Protein AF-0000000080777935 (afdb_homodimer)

Structure (mmCIF, N/CA/C/O backbone):
data_AF-0000000080777935-model_v1
#
loop_
_entity.id
_entity.type
_entity.pdbx_description
1 polymer 'DUF4153 domain-containing protein'
#
loop_
_atom_site.group_PDB
_atom_site.id
_atom_site.type_symbol
_atom_site.label_atom_id
_atom_site.label_alt_id
_atom_site.label_comp_id
_atom_site.label_asym_id
_atom_site.label_entity_id
_atom_site.label_seq_id
_atom_site.pdbx_PDB_ins_code
_atom_site.Cartn_x
_atom_site.Cartn_y
_atom_site.Cartn_z
_atom_site.occupancy
_atom_site.B_iso_or_equiv
_atom_site.auth_seq_id
_atom_site.auth_comp_id
_atom_site.auth_asym_id
_atom_site.auth_atom_id
_atom_site.pdbx_PDB_model_num
ATOM 1 N N . MET A 1 1 ? 13.477 -20.906 -40.406 1 38.69 1 MET A N 1
ATOM 2 C CA . MET A 1 1 ? 13.188 -21.531 -39.125 1 38.69 1 MET A CA 1
ATOM 3 C C . MET A 1 1 ? 12.562 -20.531 -38.156 1 38.69 1 MET A C 1
ATOM 5 O O . MET A 1 1 ? 11.602 -20.859 -37.469 1 38.69 1 MET A O 1
ATOM 9 N N . LYS A 1 2 ? 13.219 -19.344 -38.25 1 51.47 2 LYS A N 1
ATOM 10 C CA . LYS A 1 2 ? 12.672 -18.219 -37.5 1 51.47 2 LYS A CA 1
ATOM 11 C C . LYS A 1 2 ? 11.211 -17.969 -37.875 1 51.47 2 LYS A C 1
ATOM 13 O O . LYS A 1 2 ? 10.383 -17.703 -37 1 51.47 2 LYS A O 1
ATOM 18 N N . LEU A 1 3 ? 11.023 -18.078 -39 1 53.34 3 LEU A N 1
ATOM 19 C CA . LEU A 1 3 ? 9.742 -17.781 -39.625 1 53.34 3 LEU A CA 1
ATOM 20 C C . LEU A 1 3 ? 8.734 -18.891 -39.375 1 53.34 3 LEU A C 1
ATOM 22 O O . LEU A 1 3 ? 7.531 -18.641 -39.281 1 53.34 3 LEU A O 1
ATOM 26 N N . GLU A 1 4 ? 9.172 -19.969 -39.094 1 51.22 4 GLU A N 1
ATOM 27 C CA . GLU A 1 4 ? 8.258 -21.094 -38.938 1 51.22 4 GLU A CA 1
ATOM 28 C C . GLU A 1 4 ? 7.625 -21.078 -37.531 1 51.22 4 GLU A C 1
ATOM 30 O O . GLU A 1 4 ? 6.441 -21.391 -37.375 1 51.22 4 GLU A O 1
ATOM 35 N N . ILE A 1 5 ? 8.383 -20.734 -36.562 1 54.09 5 ILE A N 1
ATOM 36 C CA . ILE A 1 5 ? 7.883 -20.656 -35.188 1 54.09 5 ILE A CA 1
ATOM 37 C C . ILE A 1 5 ? 6.863 -19.531 -35.094 1 54.09 5 ILE A C 1
ATOM 39 O O . ILE A 1 5 ? 5.805 -19.703 -34.469 1 54.09 5 ILE A O 1
ATOM 43 N N . LEU A 1 6 ? 7.277 -18.375 -35.688 1 58.38 6 LEU A N 1
ATOM 44 C CA . LEU A 1 6 ? 6.297 -17.312 -35.75 1 58.38 6 LEU A CA 1
ATOM 45 C C . LEU A 1 6 ? 5.062 -17.75 -36.531 1 58.38 6 LEU A C 1
ATOM 47 O O . LEU A 1 6 ? 3.936 -17.391 -36.188 1 58.38 6 LEU A O 1
ATOM 51 N N . LYS A 1 7 ? 5.371 -18.656 -37.438 1 59.84 7 LYS A N 1
ATOM 52 C CA . LYS A 1 7 ? 4.289 -19.156 -38.281 1 59.84 7 LYS A CA 1
ATOM 53 C C . LYS A 1 7 ? 3.381 -20.094 -37.5 1 59.84 7 LYS A C 1
ATOM 55 O O . LYS A 1 7 ? 2.158 -20.062 -37.656 1 59.84 7 LYS A O 1
ATOM 60 N N . SER A 1 8 ? 4 -20.938 -36.625 1 63.31 8 SER A N 1
ATOM 61 C CA . SER A 1 8 ? 3.182 -21.875 -35.875 1 63.31 8 SER A CA 1
ATOM 62 C C . SER A 1 8 ? 2.301 -21.156 -34.844 1 63.31 8 SER A C 1
ATOM 64 O O . SER A 1 8 ? 1.132 -21.516 -34.688 1 63.31 8 SER A O 1
ATOM 66 N N . LYS A 1 9 ? 2.863 -20.156 -34.25 1 65.81 9 LYS A N 1
ATOM 67 C CA . LYS A 1 9 ? 2.088 -19.406 -33.281 1 65.81 9 LYS A CA 1
ATOM 68 C C . LYS A 1 9 ? 1.031 -18.547 -33.969 1 65.81 9 LYS A C 1
ATOM 70 O O . LYS A 1 9 ? -0.087 -18.406 -33.469 1 65.81 9 LYS A O 1
ATOM 75 N N . LEU A 1 10 ? 1.515 -17.969 -35.062 1 69.56 10 LEU A N 1
ATOM 76 C CA . LEU A 1 10 ? 0.546 -17.234 -35.875 1 69.56 10 LEU A CA 1
ATOM 77 C C . LEU A 1 10 ? -0.562 -18.172 -36.375 1 69.56 10 LEU A C 1
ATOM 79 O O . LEU A 1 10 ? -1.725 -17.766 -36.438 1 69.56 10 LEU A O 1
ATOM 83 N N . GLN A 1 11 ? -0.159 -19.438 -36.438 1 73.44 11 GLN A N 1
ATOM 84 C CA . GLN A 1 11 ? -1.154 -20.406 -36.875 1 73.44 11 GLN A CA 1
ATOM 85 C C . GLN A 1 11 ? -2.141 -20.719 -35.75 1 73.44 11 GLN A C 1
ATOM 87 O O . GLN A 1 11 ? -3.34 -20.875 -36 1 73.44 11 GLN A O 1
ATOM 92 N N . THR A 1 12 ? -1.579 -20.766 -34.531 1 76.31 12 THR A N 1
ATOM 93 C CA . THR A 1 12 ? -2.475 -21.016 -33.406 1 76.31 12 THR A CA 1
ATOM 94 C C . THR A 1 12 ? -3.41 -19.828 -33.188 1 76.31 12 THR A C 1
ATOM 96 O O . THR A 1 12 ? -4.59 -20 -32.875 1 76.31 12 THR A O 1
ATOM 99 N N . LEU A 1 13 ? -2.834 -18.703 -33.406 1 80.12 13 LEU A N 1
ATOM 100 C CA . LEU A 1 13 ? -3.654 -17.5 -33.281 1 80.12 13 LEU A CA 1
ATOM 101 C C . LEU A 1 13 ? -4.719 -17.469 -34.375 1 80.12 13 LEU A C 1
ATOM 103 O O . LEU A 1 13 ? -5.883 -17.156 -34.125 1 80.12 13 LEU A O 1
ATOM 107 N N . VAL A 1 14 ? -4.297 -17.797 -35.562 1 83.88 14 VAL A N 1
ATOM 108 C CA . VAL A 1 14 ? -5.223 -17.812 -36.688 1 83.88 14 VAL A CA 1
ATOM 109 C C . VAL A 1 14 ? -6.297 -18.859 -36.469 1 83.88 14 VAL A C 1
ATOM 111 O O . VAL A 1 14 ? -7.477 -18.641 -36.75 1 83.88 14 VAL A O 1
ATOM 114 N N . LYS A 1 15 ? -5.867 -19.938 -35.875 1 85.12 15 LYS A N 1
ATOM 115 C CA . LYS A 1 15 ? -6.824 -21 -35.562 1 85.12 15 LYS A CA 1
ATOM 116 C C . LYS A 1 15 ? -7.84 -20.547 -34.531 1 85.12 15 LYS A C 1
ATOM 118 O O . LYS A 1 15 ? -9.039 -20.812 -34.656 1 85.12 15 LYS A O 1
ATOM 123 N N . THR A 1 16 ? -7.367 -19.812 -33.562 1 87.56 16 THR A N 1
ATOM 124 C CA . THR A 1 16 ? -8.258 -19.328 -32.531 1 87.56 16 THR A CA 1
ATOM 125 C C . THR A 1 16 ? -9.234 -18.297 -33.094 1 87.56 16 THR A C 1
ATOM 127 O O . THR A 1 16 ? -10.422 -18.312 -32.75 1 87.56 16 THR A O 1
ATOM 130 N N . ILE A 1 17 ? -8.742 -17.484 -34 1 88.44 17 ILE A N 1
ATOM 131 C CA . ILE A 1 17 ? -9.586 -16.469 -34.625 1 88.44 17 ILE A CA 1
ATOM 132 C C . ILE A 1 17 ? -10.648 -17.125 -35.5 1 88.44 17 ILE A C 1
ATOM 134 O O . ILE A 1 17 ? -11.797 -16.688 -35.531 1 88.44 17 ILE A O 1
ATOM 138 N N . LYS A 1 18 ? -10.305 -18.219 -36.094 1 87.44 18 LYS A N 1
ATOM 139 C CA . LYS A 1 18 ? -11.242 -18.922 -36.969 1 87.44 18 LYS A CA 1
ATOM 140 C C . LYS A 1 18 ? -12.297 -19.672 -36.156 1 87.44 18 LYS A C 1
ATOM 142 O O . LYS A 1 18 ? -13.445 -19.781 -36.594 1 87.44 18 LYS A O 1
ATOM 147 N N . ILE A 1 19 ? -11.891 -20.031 -35.031 1 86.94 19 ILE A N 1
ATOM 148 C CA . ILE A 1 19 ? -12.805 -20.797 -34.188 1 86.94 19 ILE A CA 1
ATOM 149 C C . ILE A 1 19 ? -13.758 -19.859 -33.469 1 86.94 19 ILE A C 1
ATOM 151 O O . ILE A 1 19 ? -14.945 -20.141 -33.344 1 86.94 19 ILE A O 1
ATOM 155 N N . TYR A 1 20 ? -13.195 -18.734 -33.031 1 91.5 20 TYR A N 1
ATOM 156 C CA . TYR A 1 20 ? -13.992 -17.797 -32.219 1 91.5 20 TYR A CA 1
ATOM 157 C C . TYR A 1 20 ? -14.008 -16.422 -32.844 1 91.5 20 TYR A C 1
ATOM 159 O O . TYR A 1 20 ? -13.711 -15.422 -32.188 1 91.5 20 TYR A O 1
ATOM 167 N N . PRO A 1 21 ? -14.43 -16.234 -33.969 1 91.12 21 PRO A N 1
ATOM 168 C CA . PRO A 1 21 ? -14.344 -14.938 -34.625 1 91.12 21 PRO A CA 1
ATOM 169 C C . PRO A 1 21 ? -15.242 -13.883 -34 1 91.12 21 PRO A C 1
ATOM 171 O O . PRO A 1 21 ? -14.828 -12.742 -33.812 1 91.12 21 PRO A O 1
ATOM 174 N N . MET A 1 22 ? -16.469 -14.258 -33.656 1 92.88 22 MET A N 1
ATOM 175 C CA . MET A 1 22 ? -17.422 -13.281 -33.125 1 92.88 22 MET A CA 1
ATOM 176 C C . MET A 1 22 ? -17.016 -12.828 -31.719 1 92.88 22 MET A C 1
ATOM 178 O O . MET A 1 22 ? -17.156 -11.656 -31.375 1 92.88 22 MET A O 1
ATOM 182 N N . VAL A 1 23 ? -16.484 -13.773 -30.906 1 94.88 23 VAL A N 1
ATOM 183 C CA . VAL A 1 23 ? -16.062 -13.469 -29.547 1 94.88 23 VAL A CA 1
ATOM 184 C C . VAL A 1 23 ? -14.891 -12.492 -29.578 1 94.88 23 VAL A C 1
ATOM 186 O O . VAL A 1 23 ? -14.922 -11.453 -28.922 1 94.88 23 VAL A O 1
ATOM 189 N N . LEU A 1 24 ? -13.914 -12.758 -30.406 1 95.69 24 LEU A N 1
ATOM 190 C CA . LEU A 1 24 ? -12.711 -11.938 -30.484 1 95.69 24 LEU A CA 1
ATOM 191 C C . LEU A 1 24 ? -13.016 -10.578 -31.109 1 95.69 24 LEU A C 1
ATOM 193 O O . LEU A 1 24 ? -12.406 -9.57 -30.734 1 95.69 24 LEU A O 1
ATOM 197 N N . PHE A 1 25 ? -13.977 -10.602 -31.984 1 95.75 25 PHE A N 1
ATOM 198 C CA . PHE A 1 25 ? -14.391 -9.344 -32.594 1 95.75 25 PHE A CA 1
ATOM 199 C C . PHE A 1 25 ? -15.023 -8.43 -31.547 1 95.75 25 PHE A C 1
ATOM 201 O O . PHE A 1 25 ? -14.719 -7.234 -31.5 1 95.75 25 PHE A O 1
ATOM 208 N N . ALA A 1 26 ? -15.875 -8.953 -30.781 1 96.31 26 ALA A N 1
ATOM 209 C CA . ALA A 1 26 ? -16.516 -8.164 -29.734 1 96.31 26 ALA A CA 1
ATOM 210 C C . ALA A 1 26 ? -15.477 -7.645 -28.734 1 96.31 26 ALA A C 1
ATOM 212 O O . ALA A 1 26 ? -15.562 -6.5 -28.281 1 96.31 26 ALA A O 1
ATOM 213 N N . ILE A 1 27 ? -14.484 -8.438 -28.344 1 96.81 27 ILE A N 1
ATOM 214 C CA . ILE A 1 27 ? -13.438 -8.023 -27.422 1 96.81 27 ILE A CA 1
ATOM 215 C C . ILE A 1 27 ? -12.57 -6.945 -28.062 1 96.81 27 ILE A C 1
ATOM 217 O O . ILE A 1 27 ? -12.117 -6.02 -27.391 1 96.81 27 ILE A O 1
ATOM 221 N N . PHE A 1 28 ? -12.375 -7.105 -29.359 1 97.06 28 PHE A N 1
ATOM 222 C CA . PHE A 1 28 ? -11.617 -6.102 -30.094 1 97.06 28 PHE A CA 1
ATOM 223 C C . PHE A 1 28 ? -12.32 -4.75 -30.047 1 97.06 28 PHE A C 1
ATOM 225 O O . PHE A 1 28 ? -11.688 -3.721 -29.812 1 97.06 28 PHE A O 1
ATOM 232 N N . ILE A 1 29 ? -13.594 -4.781 -30.203 1 96.69 29 ILE A N 1
ATOM 233 C CA . ILE A 1 29 ? -14.383 -3.555 -30.141 1 96.69 29 ILE A CA 1
ATOM 234 C C . ILE A 1 29 ? -14.305 -2.961 -28.734 1 96.69 29 ILE A C 1
ATOM 236 O O . ILE A 1 29 ? -14.148 -1.747 -28.578 1 96.69 29 ILE A O 1
ATOM 240 N N . ALA A 1 30 ? -14.414 -3.838 -27.75 1 96.75 30 ALA A N 1
ATOM 241 C CA . ALA A 1 30 ? -14.289 -3.377 -26.359 1 96.75 30 ALA A CA 1
ATOM 242 C C . ALA A 1 30 ? -12.938 -2.717 -26.125 1 96.75 30 ALA A C 1
ATOM 244 O O . ALA A 1 30 ? -12.844 -1.715 -25.406 1 96.75 30 ALA A O 1
ATOM 245 N N . THR A 1 31 ? -11.906 -3.279 -26.688 1 97.25 31 THR A N 1
ATOM 246 C CA . THR A 1 31 ? -10.555 -2.74 -26.547 1 97.25 31 THR A CA 1
ATOM 247 C C . THR A 1 31 ? -10.453 -1.367 -27.203 1 97.25 31 THR A C 1
ATOM 249 O O . THR A 1 31 ? -9.867 -0.443 -26.641 1 97.25 31 THR A O 1
ATOM 252 N N . ILE A 1 32 ? -11.062 -1.206 -28.359 1 96.31 32 ILE A N 1
ATOM 253 C CA . ILE A 1 32 ? -11.031 0.064 -29.078 1 96.31 32 ILE A CA 1
ATOM 254 C C . ILE A 1 32 ? -11.75 1.137 -28.25 1 96.31 32 ILE A C 1
ATOM 256 O O . ILE A 1 32 ? -11.234 2.246 -28.094 1 96.31 32 ILE A O 1
ATOM 260 N N . PHE A 1 33 ? -12.875 0.819 -27.703 1 95.75 33 PHE A N 1
ATOM 261 C CA . PHE A 1 33 ? -13.609 1.783 -26.906 1 95.75 33 PHE A CA 1
ATOM 262 C C . PHE A 1 33 ? -12.844 2.127 -25.625 1 95.75 33 PHE A C 1
ATOM 264 O O . PHE A 1 33 ? -12.906 3.258 -25.156 1 95.75 33 PHE A O 1
ATOM 271 N N . SER A 1 34 ? -12.172 1.124 -25.078 1 95.94 34 SER A N 1
ATOM 272 C CA . SER A 1 34 ? -11.367 1.393 -23.891 1 95.94 34 SER A CA 1
ATOM 273 C C . SER A 1 34 ? -10.227 2.357 -24.188 1 95.94 34 SER A C 1
ATOM 275 O O . SER A 1 34 ? -9.93 3.246 -23.391 1 95.94 34 SER A O 1
ATOM 277 N N . ILE A 1 35 ? -9.68 2.164 -25.359 1 95.62 35 ILE A N 1
ATOM 278 C CA . ILE A 1 35 ? -8.594 3.053 -25.766 1 95.62 35 ILE A CA 1
ATOM 279 C C . ILE A 1 35 ? -9.141 4.465 -25.984 1 95.62 35 ILE A C 1
ATOM 281 O O . ILE A 1 35 ? -8.508 5.445 -25.594 1 95.62 35 ILE A O 1
ATOM 285 N N . MET A 1 36 ? -10.312 4.578 -26.516 1 94.38 36 MET A N 1
ATOM 286 C CA . MET A 1 36 ? -10.938 5.879 -26.75 1 94.38 36 MET A CA 1
ATOM 287 C C . MET A 1 36 ? -11.211 6.586 -25.422 1 94.38 36 MET A C 1
ATOM 289 O O . MET A 1 36 ? -11.039 7.801 -25.328 1 94.38 36 MET A O 1
ATOM 293 N N . GLU A 1 37 ? -11.617 5.797 -24.438 1 93.44 37 GLU A N 1
ATOM 294 C CA . GLU A 1 37 ? -11.898 6.367 -23.125 1 93.44 37 GLU A CA 1
ATOM 295 C C . GLU A 1 37 ? -10.625 6.852 -22.453 1 93.44 37 GLU A C 1
ATOM 297 O O . GLU A 1 37 ? -10.609 7.922 -21.844 1 93.44 37 GLU A O 1
ATOM 302 N N . ILE A 1 38 ? -9.562 6.102 -22.594 1 93.69 38 ILE A N 1
ATOM 303 C CA . ILE A 1 38 ? -8.289 6.43 -21.953 1 93.69 38 ILE A CA 1
ATOM 304 C C . ILE A 1 38 ? -7.727 7.715 -22.562 1 93.69 38 ILE A C 1
ATOM 306 O O . ILE A 1 38 ? -7.234 8.586 -21.844 1 93.69 38 ILE A O 1
ATOM 310 N N . TRP A 1 39 ? -7.887 7.887 -23.859 1 92.44 39 TRP A N 1
ATOM 311 C CA . TRP A 1 39 ? -7.32 9.047 -24.547 1 92.44 39 TRP A CA 1
ATOM 312 C C . TRP A 1 39 ? -8.359 10.148 -24.688 1 92.44 39 TRP A C 1
ATOM 314 O O . TRP A 1 39 ? -8.102 11.172 -25.328 1 92.44 39 TRP A O 1
ATOM 324 N N . LYS A 1 40 ? -9.594 9.961 -24.047 1 90.19 40 LYS A N 1
ATOM 325 C CA . LYS A 1 40 ? -10.672 10.953 -24.016 1 90.19 40 LYS A CA 1
ATOM 326 C C . LYS A 1 40 ? -11.008 11.438 -25.422 1 90.19 40 LYS A C 1
ATOM 328 O O . LYS A 1 40 ? -11.109 12.641 -25.672 1 90.19 40 LYS A O 1
ATOM 333 N N . ILE A 1 41 ? -11.023 10.492 -26.312 1 87.94 41 ILE A N 1
ATOM 334 C CA . ILE A 1 41 ? -11.445 10.805 -27.672 1 87.94 41 ILE A CA 1
ATOM 335 C C . ILE A 1 41 ? -12.969 10.82 -27.734 1 87.94 41 ILE A C 1
ATOM 337 O O . ILE A 1 41 ? -13.617 9.797 -27.531 1 87.94 41 ILE A O 1
ATOM 341 N N . GLU A 1 42 ? -13.633 11.977 -27.672 1 80.62 42 GLU A N 1
ATOM 342 C CA . GLU A 1 42 ? -15.086 12.125 -27.781 1 80.62 42 GLU A CA 1
ATOM 343 C C . GLU A 1 42 ? -15.5 12.523 -29.188 1 80.62 42 GLU A C 1
ATOM 345 O O . GLU A 1 42 ? -14.789 13.258 -29.859 1 80.62 42 GLU A O 1
ATOM 350 N N . PHE A 1 43 ? -16.312 11.672 -29.781 1 79.12 43 PHE A N 1
ATOM 351 C CA . PHE A 1 43 ? -16.875 12 -31.094 1 79.12 43 PHE A CA 1
ATOM 352 C C . PHE A 1 43 ? -18.328 12.453 -30.969 1 79.12 43 PHE A C 1
ATOM 354 O O . PHE A 1 43 ? -19.219 11.641 -30.703 1 79.12 43 PHE A O 1
ATOM 361 N N . ASN A 1 44 ? -18.609 13.562 -31.234 1 75.25 44 ASN A N 1
ATOM 362 C CA . ASN A 1 44 ? -19.922 14.188 -31.266 1 75.25 44 ASN A CA 1
ATOM 363 C C . ASN A 1 44 ? -20.891 13.508 -30.297 1 75.25 44 ASN A C 1
ATOM 365 O O . ASN A 1 44 ? -21.031 13.93 -29.156 1 75.25 44 ASN A O 1
ATOM 369 N N . VAL A 1 45 ? -21.438 12.312 -30.734 1 76.88 45 VAL A N 1
ATOM 370 C CA . VAL A 1 45 ? -22.484 11.609 -30.016 1 76.88 45 VAL A CA 1
ATOM 371 C C . VAL A 1 45 ? -21.875 10.68 -28.984 1 76.88 45 VAL A C 1
ATOM 373 O O . VAL A 1 45 ? -22.5 10.367 -27.969 1 76.88 45 VAL A O 1
ATOM 376 N N . LEU A 1 46 ? -20.609 10.352 -29.109 1 83.94 46 LEU A N 1
ATOM 377 C CA . LEU A 1 46 ? -19.953 9.391 -28.219 1 83.94 46 LEU A CA 1
ATOM 378 C C . LEU A 1 46 ? -19.266 10.102 -27.062 1 83.94 46 LEU A C 1
ATOM 380 O O . LEU A 1 46 ? -18.078 10.406 -27.125 1 83.94 46 LEU A O 1
ATOM 384 N N . ASN A 1 47 ? -20.125 10.391 -26.031 1 86.5 47 ASN A N 1
ATOM 385 C CA . ASN A 1 47 ? -19.578 10.984 -24.812 1 86.5 47 ASN A CA 1
ATOM 386 C C . ASN A 1 47 ? -18.922 9.938 -23.922 1 86.5 47 ASN A C 1
ATOM 388 O O . ASN A 1 47 ? -19 8.742 -24.203 1 86.5 47 ASN A O 1
ATOM 392 N N . SER A 1 48 ? -18.266 10.336 -22.938 1 87.44 48 SER A N 1
ATOM 393 C CA . SER A 1 48 ? -17.5 9.453 -22.062 1 87.44 48 SER A CA 1
ATOM 394 C C . SER A 1 48 ? -18.406 8.43 -21.391 1 87.44 48 SER A C 1
ATOM 396 O O . SER A 1 48 ? -18.047 7.258 -21.281 1 87.44 48 SER A O 1
ATOM 398 N N . THR A 1 49 ? -19.578 8.828 -21.062 1 88.69 49 THR A N 1
ATOM 399 C CA . THR A 1 49 ? -20.516 7.922 -20.391 1 88.69 49 THR A CA 1
ATOM 400 C C . THR A 1 49 ? -20.969 6.816 -21.344 1 88.69 49 THR A C 1
ATOM 402 O O . THR A 1 49 ? -21 5.645 -20.953 1 88.69 49 THR A O 1
ATOM 405 N N . LEU A 1 50 ? -21.25 7.211 -22.5 1 91.19 50 LEU A N 1
ATOM 406 C CA . LEU A 1 50 ? -21.688 6.23 -23.484 1 91.19 50 LEU A CA 1
ATOM 407 C C . LEU A 1 50 ? -20.562 5.277 -23.859 1 91.19 50 LEU A C 1
ATOM 409 O O . LEU A 1 50 ? -20.797 4.086 -24.078 1 91.19 50 LEU A O 1
ATOM 413 N N . ILE A 1 51 ? -19.406 5.773 -23.922 1 93.12 51 ILE A N 1
ATOM 414 C CA . ILE A 1 51 ? -18.25 4.945 -24.281 1 93.12 51 ILE A CA 1
ATOM 415 C C . ILE A 1 51 ? -18.062 3.859 -23.219 1 93.12 51 ILE A C 1
ATOM 417 O O . ILE A 1 51 ? -17.812 2.699 -23.547 1 93.12 51 ILE A O 1
ATOM 421 N N . VAL A 1 52 ? -18.203 4.199 -22.016 1 92.44 52 VAL A N 1
ATOM 422 C CA . VAL A 1 52 ? -18.062 3.232 -20.938 1 92.44 52 VAL A CA 1
ATOM 423 C C . VAL A 1 52 ? -19.172 2.184 -21.047 1 92.44 52 VAL A C 1
ATOM 425 O O . VAL A 1 52 ? -18.922 0.988 -20.859 1 92.44 52 VAL A O 1
ATOM 428 N N . ASP A 1 53 ? -20.359 2.656 -21.344 1 94.12 53 ASP A N 1
ATOM 429 C CA . ASP A 1 53 ? -21.484 1.731 -21.531 1 94.12 53 ASP A CA 1
ATOM 430 C C . ASP A 1 53 ? -21.219 0.767 -22.688 1 94.12 53 ASP A C 1
ATOM 432 O O . ASP A 1 53 ? -21.578 -0.41 -22.609 1 94.12 53 ASP A O 1
ATOM 436 N N . LEU A 1 54 ? -20.578 1.312 -23.625 1 94.31 54 LEU A N 1
ATOM 437 C CA . LEU A 1 54 ? -20.297 0.488 -24.797 1 94.31 54 LEU A CA 1
ATOM 438 C C . LEU A 1 54 ? -19.203 -0.523 -24.5 1 94.31 54 LEU A C 1
ATOM 440 O O . LEU A 1 54 ? -19.203 -1.631 -25.031 1 94.31 54 LEU A O 1
ATOM 444 N N . ILE A 1 55 ? -18.25 -0.199 -23.703 1 95.25 55 ILE A N 1
ATOM 445 C CA . ILE A 1 55 ? -17.234 -1.142 -23.266 1 95.25 55 ILE A CA 1
ATOM 446 C C . ILE A 1 55 ? -17.891 -2.316 -22.547 1 95.25 55 ILE A C 1
ATOM 448 O O . ILE A 1 55 ? -17.656 -3.477 -22.891 1 95.25 55 ILE A O 1
ATOM 452 N N . ILE A 1 56 ? -18.734 -2.016 -21.609 1 95.38 56 ILE A N 1
ATOM 453 C CA . ILE A 1 56 ? -19.422 -3.031 -20.812 1 95.38 56 ILE A CA 1
ATOM 454 C C . ILE A 1 56 ? -20.297 -3.885 -21.734 1 95.38 56 ILE A C 1
ATOM 456 O O . ILE A 1 56 ? -20.281 -5.113 -21.641 1 95.38 56 ILE A O 1
ATOM 460 N N . SER A 1 57 ? -21.016 -3.207 -22.609 1 95.75 57 SER A N 1
ATOM 461 C CA . SER A 1 57 ? -21.906 -3.914 -23.531 1 95.75 57 SER A CA 1
ATOM 462 C C . SER A 1 57 ? -21.109 -4.848 -24.438 1 95.75 57 SER A C 1
ATOM 464 O O . SER A 1 57 ? -21.531 -5.98 -24.688 1 95.75 57 SER A O 1
ATOM 466 N N . SER A 1 58 ? -20.016 -4.348 -24.922 1 96.19 58 SER A N 1
ATOM 467 C CA . SER A 1 58 ? -19.188 -5.172 -25.797 1 96.19 58 SER A CA 1
ATOM 468 C C . SER A 1 58 ? -18.672 -6.414 -25.078 1 96.19 58 SER A C 1
ATOM 470 O O . SER A 1 58 ? -18.578 -7.488 -25.672 1 96.19 58 SER A O 1
ATOM 472 N N . LEU A 1 59 ? -18.391 -6.332 -23.859 1 95.81 59 LEU A N 1
ATOM 473 C CA . LEU A 1 59 ? -17.953 -7.48 -23.062 1 95.81 59 LEU A CA 1
ATOM 474 C C . LEU A 1 59 ? -19.094 -8.477 -22.891 1 95.81 59 LEU A C 1
ATOM 476 O O . LEU A 1 59 ? -18.891 -9.688 -22.938 1 95.81 59 LEU A O 1
ATOM 480 N N . TYR A 1 60 ? -20.297 -7.953 -22.703 1 96.69 60 TYR A N 1
ATOM 481 C CA . TYR A 1 60 ? -21.469 -8.82 -22.578 1 96.69 60 TYR A CA 1
ATOM 482 C C . TYR A 1 60 ? -21.719 -9.562 -23.891 1 96.69 60 TYR A C 1
ATOM 484 O O . TYR A 1 60 ? -22.062 -10.742 -23.875 1 96.69 60 TYR A O 1
ATOM 492 N N . PHE A 1 61 ? -21.547 -8.852 -24.984 1 96.38 61 PHE A N 1
ATOM 493 C CA . PHE A 1 61 ? -21.672 -9.492 -26.281 1 96.38 61 PHE A CA 1
ATOM 494 C C . PHE A 1 61 ? -20.672 -10.625 -26.438 1 96.38 61 PHE A C 1
ATOM 496 O O . PHE A 1 61 ? -21.016 -11.727 -26.859 1 96.38 61 PHE A O 1
ATOM 503 N N . ALA A 1 62 ? -19.453 -10.336 -26.047 1 96.12 62 ALA A N 1
ATOM 504 C CA . ALA A 1 62 ? -18.391 -11.328 -26.156 1 96.12 62 ALA A CA 1
ATOM 505 C C . ALA A 1 62 ? -18.719 -12.586 -25.344 1 96.12 62 ALA A C 1
ATOM 507 O O . ALA A 1 62 ? -18.609 -13.703 -25.859 1 96.12 62 ALA A O 1
ATOM 508 N N . MET A 1 63 ? -19.109 -12.391 -24.125 1 95.88 63 MET A N 1
ATOM 509 C CA . MET A 1 63 ? -19.422 -13.531 -23.266 1 95.88 63 MET A CA 1
ATOM 510 C C . MET A 1 63 ? -20.641 -14.289 -23.766 1 95.88 63 MET A C 1
ATOM 512 O O . MET A 1 63 ? -20.688 -15.523 -23.703 1 95.88 63 MET A O 1
ATOM 516 N N . SER A 1 64 ? -21.656 -13.602 -24.312 1 95.69 64 SER A N 1
ATOM 517 C CA . SER A 1 64 ? -22.844 -14.258 -24.859 1 95.69 64 SER A CA 1
ATOM 518 C C . SER A 1 64 ? -22.5 -15.07 -26.094 1 95.69 64 SER A C 1
ATOM 520 O O . SER A 1 64 ? -23 -16.188 -26.266 1 95.69 64 SER A O 1
ATOM 522 N N . TYR A 1 65 ? -21.672 -14.5 -26.906 1 95.19 65 TYR A N 1
ATOM 523 C CA . TYR A 1 65 ? -21.234 -15.234 -28.094 1 95.19 65 TYR A CA 1
ATOM 524 C C . TYR A 1 65 ? -20.469 -16.5 -27.703 1 95.19 65 TYR A C 1
ATOM 526 O O . TYR A 1 65 ? -20.594 -17.531 -28.359 1 95.19 65 TYR A O 1
ATOM 534 N N . MET A 1 66 ? -19.672 -16.375 -26.656 1 93.62 66 MET A N 1
ATOM 535 C CA . MET A 1 66 ? -18.922 -17.531 -26.172 1 93.62 66 MET A CA 1
ATOM 536 C C . MET A 1 66 ? -19.875 -18.609 -25.672 1 93.62 66 MET A C 1
ATOM 538 O O . MET A 1 66 ? -19.688 -19.797 -25.953 1 93.62 66 MET A O 1
ATOM 542 N N . ILE A 1 67 ? -20.891 -18.234 -24.969 1 92.44 67 ILE A N 1
ATOM 543 C CA . ILE A 1 67 ? -21.891 -19.172 -24.453 1 92.44 67 ILE A CA 1
ATOM 544 C C . ILE A 1 67 ? -22.578 -19.891 -25.594 1 92.44 67 ILE A C 1
ATOM 546 O O . ILE A 1 67 ? -22.719 -21.125 -25.578 1 92.44 67 ILE A O 1
ATOM 550 N N . VAL A 1 68 ? -22.938 -19.172 -26.609 1 91.12 68 VAL A N 1
ATOM 551 C CA . VAL A 1 68 ? -23.609 -19.75 -27.766 1 91.12 68 VAL A CA 1
ATOM 552 C C . VAL A 1 68 ? -22.672 -20.719 -28.484 1 91.12 68 VAL A C 1
ATOM 554 O O . VAL A 1 68 ? -23.062 -21.828 -28.844 1 91.12 68 VAL A O 1
ATOM 557 N N . LYS A 1 69 ? -21.438 -20.297 -28.656 1 89.69 69 LYS A N 1
ATOM 558 C CA . LYS A 1 69 ? -20.453 -21.156 -29.297 1 89.69 69 LYS A CA 1
ATOM 559 C C . LYS A 1 69 ? -20.266 -22.453 -28.531 1 89.69 69 LYS A C 1
ATOM 561 O O . LYS A 1 69 ? -20.156 -23.531 -29.125 1 89.69 69 LYS A O 1
ATOM 566 N N . LEU A 1 70 ? -20.25 -22.406 -27.25 1 88.12 70 LEU A N 1
ATOM 567 C CA . LEU A 1 70 ? -20.062 -23.578 -26.422 1 88.12 70 LEU A CA 1
ATOM 568 C C . LEU A 1 70 ? -21.281 -24.5 -26.484 1 88.12 70 LEU A C 1
ATOM 570 O O . LEU A 1 70 ? -21.125 -25.719 -26.531 1 88.12 70 LEU A O 1
ATOM 574 N N . ILE A 1 71 ? -22.453 -23.938 -26.562 1 86.12 71 ILE A N 1
ATOM 575 C CA . ILE A 1 71 ? -23.688 -24.719 -26.641 1 86.12 71 ILE A CA 1
ATOM 576 C C . ILE A 1 71 ? -23.75 -25.438 -28 1 86.12 71 ILE A C 1
ATOM 578 O O . ILE A 1 71 ? -24.094 -26.609 -28.062 1 86.12 71 ILE A O 1
ATOM 582 N N . ILE A 1 72 ? -23.344 -24.719 -29.016 1 84.81 72 ILE A N 1
ATOM 583 C CA . ILE A 1 72 ? -23.406 -25.281 -30.359 1 84.81 72 ILE A CA 1
ATOM 584 C C . ILE A 1 72 ? -22.375 -26.406 -30.5 1 84.81 72 ILE A C 1
ATOM 586 O O . ILE A 1 72 ? -22.656 -27.438 -31.078 1 84.81 72 ILE A O 1
ATOM 590 N N . THR A 1 73 ? -21.219 -26.219 -29.984 1 81.06 73 THR A N 1
ATOM 591 C CA . THR A 1 73 ? -20.141 -27.203 -30.078 1 81.06 73 THR A CA 1
ATOM 592 C C . THR A 1 73 ? -20.438 -28.422 -29.219 1 81.06 73 THR A C 1
ATOM 594 O O . THR A 1 73 ? -20.125 -29.547 -29.594 1 81.06 73 THR A O 1
ATOM 597 N N . ASP A 1 74 ? -20.953 -28.219 -28.031 1 75.19 74 ASP A N 1
ATOM 598 C CA . ASP A 1 74 ? -21.25 -29.297 -27.094 1 75.19 74 ASP A CA 1
ATOM 599 C C . ASP A 1 74 ? -22.297 -30.25 -27.656 1 75.19 74 ASP A C 1
ATOM 601 O O . ASP A 1 74 ? -22.172 -31.469 -27.547 1 75.19 74 ASP A O 1
ATOM 605 N N . LYS A 1 75 ? -23.312 -29.719 -28.312 1 68.81 75 LYS A N 1
ATOM 606 C CA . LYS A 1 75 ? -24.406 -30.562 -28.812 1 68.81 75 LYS A CA 1
ATOM 607 C C . LYS A 1 75 ? -24.094 -31.094 -30.203 1 68.81 75 LYS A C 1
ATOM 609 O O . LYS A 1 75 ? -24.891 -31.844 -30.781 1 68.81 75 LYS A O 1
ATOM 614 N N . ASN A 1 76 ? -22.781 -30.922 -30.562 1 69.06 76 ASN A N 1
ATOM 615 C CA . ASN A 1 76 ? -22.422 -31.359 -31.906 1 69.06 76 ASN A CA 1
ATOM 616 C C . ASN A 1 76 ? -23.562 -31.125 -32.875 1 69.06 76 ASN A C 1
ATOM 618 O O . ASN A 1 76 ? -23.906 -32 -33.656 1 69.06 76 ASN A O 1
ATOM 622 N N . ILE A 1 77 ? -24.297 -30.031 -32.625 1 68.12 77 ILE A N 1
ATOM 623 C CA . ILE A 1 77 ? -25.438 -29.719 -33.5 1 68.12 77 ILE A CA 1
ATOM 624 C C . ILE A 1 77 ? -24.938 -29.422 -34.906 1 68.12 77 ILE A C 1
ATOM 626 O O . ILE A 1 77 ? -24.062 -28.562 -35.094 1 68.12 77 ILE A O 1
ATOM 630 N N . GLU A 1 78 ? -25.094 -30.281 -35.75 1 74.69 78 GLU A N 1
ATOM 631 C CA . GLU A 1 78 ? -24.766 -30.031 -37.156 1 74.69 78 GLU A CA 1
ATOM 632 C C . GLU A 1 78 ? -25.594 -28.891 -37.719 1 74.69 78 GLU A C 1
ATOM 634 O O . GLU A 1 78 ? -26.766 -29.062 -38.031 1 74.69 78 GLU A O 1
ATOM 639 N N . ILE A 1 79 ? -25.203 -27.719 -37.438 1 77.19 79 ILE A N 1
ATOM 640 C CA . ILE A 1 79 ? -25.922 -26.562 -37.938 1 77.19 79 ILE A CA 1
ATOM 641 C C . ILE A 1 79 ? -25.219 -26.016 -39.188 1 77.19 79 ILE A C 1
ATOM 643 O O . ILE A 1 79 ? -23.984 -26.047 -39.281 1 77.19 79 ILE A O 1
ATOM 647 N N . THR A 1 80 ? -26.047 -25.688 -40.25 1 82.62 80 THR A N 1
ATOM 648 C CA . THR A 1 80 ? -25.516 -25.062 -41.469 1 82.62 80 THR A CA 1
ATOM 649 C C . THR A 1 80 ? -24.969 -23.688 -41.156 1 82.62 80 THR A C 1
ATOM 651 O O . THR A 1 80 ? -25.219 -23.125 -40.094 1 82.62 80 THR A O 1
ATOM 654 N N . ASN A 1 81 ? -24.109 -23.203 -41.938 1 85.38 81 ASN A N 1
ATOM 655 C CA . ASN A 1 81 ? -23.5 -21.875 -41.781 1 85.38 81 ASN A CA 1
ATOM 656 C C . ASN A 1 81 ? -24.578 -20.781 -41.688 1 85.38 81 ASN A C 1
ATOM 658 O O . ASN A 1 81 ? -24.422 -19.828 -40.938 1 85.38 81 ASN A O 1
ATOM 662 N N . GLY A 1 82 ? -25.656 -21 -42.469 1 87.12 82 GLY A N 1
ATOM 663 C CA . GLY A 1 82 ? -26.734 -20.031 -42.438 1 87.12 82 GLY A CA 1
ATOM 664 C C . GLY A 1 82 ? -27.484 -20.031 -41.094 1 87.12 82 GLY A C 1
ATOM 665 O O . GLY A 1 82 ? -27.797 -18.969 -40.562 1 87.12 82 GLY A O 1
ATOM 666 N N . GLN A 1 83 ? -27.703 -21.203 -40.531 1 89.81 83 GLN A N 1
ATOM 667 C CA . GLN A 1 83 ? -28.375 -21.328 -39.25 1 89.81 83 GLN A CA 1
ATOM 668 C C . GLN A 1 83 ? -27.5 -20.766 -38.125 1 89.81 83 GLN A C 1
ATOM 670 O O . GLN A 1 83 ? -28.016 -20.141 -37.188 1 89.81 83 GLN A O 1
ATOM 675 N N . LYS A 1 84 ? -26.297 -21.078 -38.25 1 88.44 84 LYS A N 1
ATOM 676 C CA . LYS A 1 84 ? -25.359 -20.516 -37.281 1 88.44 84 LYS A CA 1
ATOM 677 C C . LYS A 1 84 ? -25.422 -18.984 -37.281 1 88.44 84 LYS A C 1
ATOM 679 O O . LYS A 1 84 ? -25.453 -18.375 -36.219 1 88.44 84 LYS A O 1
ATOM 684 N N . ALA A 1 85 ? -25.422 -18.406 -38.438 1 90.75 85 ALA A N 1
ATOM 685 C CA . ALA A 1 85 ? -25.484 -16.953 -38.562 1 90.75 85 ALA A CA 1
ATOM 686 C C . ALA A 1 85 ? -26.797 -16.422 -37.969 1 90.75 85 ALA A C 1
ATOM 688 O O . ALA A 1 85 ? -26.812 -15.344 -37.375 1 90.75 85 ALA A O 1
ATOM 689 N N . LEU A 1 86 ? -27.812 -17.188 -38.188 1 91.94 86 LEU A N 1
ATOM 690 C CA . LEU A 1 86 ? -29.109 -16.781 -37.656 1 91.94 86 LEU A CA 1
ATOM 691 C C . LEU A 1 86 ? -29.109 -16.797 -36.125 1 91.94 86 LEU A C 1
ATOM 693 O O . LEU A 1 86 ? -29.641 -15.891 -35.5 1 91.94 86 LEU A O 1
ATOM 697 N N . VAL A 1 87 ? -28.547 -17.781 -35.594 1 91.75 87 VAL A N 1
ATOM 698 C CA . VAL A 1 87 ? -28.484 -17.891 -34.125 1 91.75 87 VAL A CA 1
ATOM 699 C C . VAL A 1 87 ? -27.688 -16.719 -33.562 1 91.75 87 VAL A C 1
ATOM 701 O O . VAL A 1 87 ? -28.109 -16.078 -32.594 1 91.75 87 VAL A O 1
ATOM 704 N N . TYR A 1 88 ? -26.516 -16.438 -34.125 1 91.88 88 TYR A N 1
ATOM 705 C CA . TYR A 1 88 ? -25.703 -15.328 -33.656 1 91.88 88 TYR A CA 1
ATOM 706 C C . TYR A 1 88 ? -26.438 -14.008 -33.844 1 91.88 88 TYR A C 1
ATOM 708 O O . TYR A 1 88 ? -26.281 -13.094 -33 1 91.88 88 TYR A O 1
ATOM 716 N N . ALA A 1 89 ? -27.188 -13.867 -34.875 1 93.56 89 ALA A N 1
ATOM 717 C CA . ALA A 1 89 ? -27.969 -12.656 -35.125 1 93.56 89 ALA A CA 1
ATOM 718 C C . ALA A 1 89 ? -29.047 -12.492 -34.031 1 93.56 89 ALA A C 1
ATOM 720 O O . ALA A 1 89 ? -29.25 -11.398 -33.531 1 93.56 89 ALA A O 1
ATOM 721 N N . ILE A 1 90 ? -29.703 -13.562 -33.75 1 94.25 90 ILE A N 1
ATOM 722 C CA . ILE A 1 90 ? -30.75 -13.531 -32.719 1 94.25 90 ILE A CA 1
ATOM 723 C C . ILE A 1 90 ? -30.141 -13.172 -31.375 1 94.25 90 ILE A C 1
ATOM 725 O O . ILE A 1 90 ? -30.688 -12.336 -30.656 1 94.25 90 ILE A O 1
ATOM 729 N N . VAL A 1 91 ? -29.047 -13.797 -31.062 1 93.88 91 VAL A N 1
ATOM 730 C CA . VAL A 1 91 ? -28.375 -13.523 -29.797 1 93.88 91 VAL A CA 1
ATOM 731 C C . VAL A 1 91 ? -27.922 -12.062 -29.766 1 93.88 91 VAL A C 1
ATOM 733 O O . VAL A 1 91 ? -28 -11.414 -28.719 1 93.88 91 VAL A O 1
ATOM 736 N N . SER A 1 92 ? -27.453 -11.547 -30.875 1 95 92 SER A N 1
ATOM 737 C CA . SER A 1 92 ? -27.016 -10.156 -30.938 1 95 92 SER A CA 1
ATOM 738 C C . SER A 1 92 ? -28.188 -9.203 -30.703 1 95 92 SER A C 1
ATOM 740 O O . SER A 1 92 ? -28.031 -8.188 -30.031 1 95 92 SER A O 1
ATOM 742 N N . VAL A 1 93 ? -29.297 -9.523 -31.219 1 95.25 93 VAL A N 1
ATOM 743 C CA . VAL A 1 93 ? -30.484 -8.672 -31.047 1 95.25 93 VAL A CA 1
ATOM 744 C C . VAL A 1 93 ? -30.938 -8.711 -29.594 1 95.25 93 VAL A C 1
ATOM 746 O O . VAL A 1 93 ? -31.234 -7.672 -29 1 95.25 93 VAL A O 1
ATOM 749 N N . ILE A 1 94 ? -30.953 -9.836 -29.047 1 94.81 94 ILE A N 1
ATOM 750 C CA . ILE A 1 94 ? -31.391 -9.984 -27.672 1 94.81 94 ILE A CA 1
ATOM 751 C C . ILE A 1 94 ? -30.438 -9.242 -26.734 1 94.81 94 ILE A C 1
ATOM 753 O O . ILE A 1 94 ? -30.875 -8.484 -25.875 1 94.81 94 ILE A O 1
ATOM 757 N N . MET A 1 95 ? -29.156 -9.508 -26.953 1 95 95 MET A N 1
ATOM 758 C CA . MET A 1 95 ? -28.172 -8.852 -26.109 1 95 95 MET A CA 1
ATOM 759 C C . MET A 1 95 ? -28.172 -7.344 -26.359 1 95 95 MET A C 1
ATOM 761 O O . MET A 1 95 ? -27.969 -6.562 -25.422 1 95 95 MET A O 1
ATOM 765 N N . GLY A 1 96 ? -28.359 -6.957 -27.562 1 94.75 96 GLY A N 1
ATOM 766 C CA . GLY A 1 96 ? -28.453 -5.539 -27.859 1 94.75 96 GLY A CA 1
ATOM 767 C C . GLY A 1 96 ? -29.609 -4.859 -27.141 1 94.75 96 GLY A C 1
ATOM 768 O O . GLY A 1 96 ? -29.453 -3.764 -26.594 1 94.75 96 GLY A O 1
ATOM 769 N N . LEU A 1 97 ? -30.719 -5.504 -27.125 1 94.5 97 LEU A N 1
ATOM 770 C CA . LEU A 1 97 ? -31.875 -4.969 -26.422 1 94.5 97 LEU A CA 1
ATOM 771 C C . LEU A 1 97 ? -31.641 -4.934 -24.922 1 94.5 97 LEU A C 1
ATOM 773 O O . LEU A 1 97 ? -31.984 -3.955 -24.25 1 94.5 97 LEU A O 1
ATOM 777 N N . LEU A 1 98 ? -31.078 -5.965 -24.469 1 93.38 98 LEU A N 1
ATOM 778 C CA . LEU A 1 98 ? -30.781 -6.02 -23.031 1 93.38 98 LEU A CA 1
ATOM 779 C C . LEU A 1 98 ? -29.828 -4.906 -22.641 1 93.38 98 LEU A C 1
ATOM 781 O O . LEU A 1 98 ? -30.031 -4.23 -21.625 1 93.38 98 LEU A O 1
ATOM 785 N N . CYS A 1 99 ? -28.797 -4.738 -23.422 1 94.12 99 CYS A N 1
ATOM 786 C CA . CYS A 1 99 ? -27.812 -3.693 -23.141 1 94.12 99 CYS A CA 1
ATOM 787 C C . CYS A 1 99 ? -28.438 -2.311 -23.281 1 94.12 99 CYS A C 1
ATOM 789 O O . CYS A 1 99 ? -28.156 -1.411 -22.484 1 94.12 99 CYS A O 1
ATOM 791 N N . TYR A 1 100 ? -29.297 -2.16 -24.25 1 93.44 100 TYR A N 1
ATOM 792 C CA . TYR A 1 100 ? -29.938 -0.866 -24.469 1 93.44 100 TYR A CA 1
ATOM 793 C C . TYR A 1 100 ? -30.828 -0.501 -23.281 1 93.44 100 TYR A C 1
ATOM 795 O O . TYR A 1 100 ? -30.75 0.615 -22.766 1 93.44 100 TYR A O 1
ATOM 803 N N . PHE A 1 101 ? -31.578 -1.429 -22.703 1 92.12 101 PHE A N 1
ATOM 804 C CA . PHE A 1 101 ? -32.562 -1.136 -21.672 1 92.12 101 PHE A CA 1
ATOM 805 C C . PHE A 1 101 ? -31.922 -1.181 -20.281 1 92.12 101 PHE A C 1
ATOM 807 O O . PHE A 1 101 ? -32.344 -0.452 -19.375 1 92.12 101 PHE A O 1
ATOM 814 N N . LEU A 1 102 ? -30.875 -1.925 -20.156 1 92.56 102 LEU A N 1
ATOM 815 C CA . LEU A 1 102 ? -30.359 -2.145 -18.812 1 92.56 102 LEU A CA 1
ATOM 816 C C . LEU A 1 102 ? -29.062 -1.366 -18.594 1 92.56 102 LEU A C 1
ATOM 818 O O . LEU A 1 102 ? -28.641 -1.178 -17.453 1 92.56 102 LEU A O 1
ATOM 822 N N . ILE A 1 103 ? -28.453 -0.913 -19.656 1 92.12 103 ILE A N 1
ATOM 823 C CA . ILE A 1 103 ? -27.156 -0.269 -19.484 1 92.12 103 ILE A CA 1
ATOM 824 C C . ILE A 1 103 ? -27.203 1.151 -20.031 1 92.12 103 ILE A C 1
ATOM 826 O O . ILE A 1 103 ? -26.906 2.115 -19.328 1 92.12 103 ILE A O 1
ATOM 830 N N . ILE A 1 104 ? -27.766 1.295 -21.266 1 91.12 104 ILE A N 1
ATOM 831 C CA . ILE A 1 104 ? -27.625 2.559 -21.984 1 91.12 104 ILE A CA 1
ATOM 832 C C . ILE A 1 104 ? -28.766 3.498 -21.594 1 91.12 104 ILE A C 1
ATOM 834 O O . ILE A 1 104 ? -28.531 4.633 -21.172 1 91.12 104 ILE A O 1
ATOM 838 N N . LYS A 1 105 ? -30.016 3.023 -21.719 1 90.5 105 LYS A N 1
ATOM 839 C CA . LYS A 1 105 ? -31.172 3.896 -21.484 1 90.5 105 LYS A CA 1
ATOM 840 C C . LYS A 1 105 ? -31.578 3.889 -20.016 1 90.5 105 LYS A C 1
ATOM 842 O O . LYS A 1 105 ? -32.688 3.482 -19.672 1 90.5 105 LYS A O 1
ATOM 847 N N . VAL A 1 106 ? -30.688 3.986 -19.109 1 88.81 106 VAL A N 1
ATOM 848 C CA . VAL A 1 106 ? -31 3.953 -17.688 1 88.81 106 VAL A CA 1
ATOM 849 C C . VAL A 1 106 ? -30.672 5.301 -17.062 1 88.81 106 VAL A C 1
ATOM 851 O O . VAL A 1 106 ? -29.844 6.055 -17.578 1 88.81 106 VAL A O 1
ATOM 854 N N . ASP A 1 107 ? -31.391 5.59 -15.984 1 86.56 107 ASP A N 1
ATOM 855 C CA . ASP A 1 107 ? -31.109 6.801 -15.219 1 86.56 107 ASP A CA 1
ATOM 856 C C . ASP A 1 107 ? -29.734 6.723 -14.547 1 86.56 107 ASP A C 1
ATOM 858 O O . ASP A 1 107 ? -29.547 5.965 -13.594 1 86.56 107 ASP A O 1
ATOM 862 N N . LYS A 1 108 ? -28.828 7.473 -15 1 87.38 108 LYS A N 1
ATOM 863 C CA . LYS A 1 108 ? -27.438 7.422 -14.539 1 87.38 108 LYS A CA 1
ATOM 864 C C . LYS A 1 108 ? -27.312 7.988 -13.133 1 87.38 108 LYS A C 1
ATOM 866 O O . LYS A 1 108 ? -26.297 7.777 -12.461 1 87.38 108 LYS A O 1
ATOM 871 N N . SER A 1 109 ? -28.359 8.656 -12.617 1 84.31 109 SER A N 1
ATOM 872 C CA . SER A 1 109 ? -28.328 9.211 -11.266 1 84.31 109 SER A CA 1
ATOM 873 C C . SER A 1 109 ? -28.469 8.109 -10.219 1 84.31 109 SER A C 1
ATOM 875 O O . SER A 1 109 ? -28.078 8.297 -9.062 1 84.31 109 SER A O 1
ATOM 877 N N . LEU A 1 110 ? -29.031 6.938 -10.664 1 88.44 110 LEU A N 1
ATOM 878 C CA . LEU A 1 110 ? -29.188 5.785 -9.781 1 88.44 110 LEU A CA 1
ATOM 879 C C . LEU A 1 110 ? -27.953 4.891 -9.844 1 88.44 110 LEU A C 1
ATOM 881 O O . LEU A 1 110 ? -28.016 3.762 -10.336 1 88.44 110 LEU A O 1
ATOM 885 N N . TYR A 1 111 ? -26.922 5.312 -9.258 1 87.5 111 TYR A N 1
ATOM 886 C CA . TYR A 1 111 ? -25.594 4.703 -9.375 1 87.5 111 TYR A CA 1
ATOM 887 C C . TYR A 1 111 ? -25.594 3.293 -8.797 1 87.5 111 TYR A C 1
ATOM 889 O O . TYR A 1 111 ? -25.125 2.355 -9.445 1 87.5 111 TYR A O 1
ATOM 897 N N . LEU A 1 112 ? -26.188 3.111 -7.629 1 91.62 112 LEU A N 1
ATOM 898 C CA . LEU A 1 112 ? -26.156 1.815 -6.957 1 91.62 112 LEU A CA 1
ATOM 899 C C . LEU A 1 112 ? -26.953 0.78 -7.742 1 91.62 112 LEU A C 1
ATOM 901 O O . LEU A 1 112 ? -26.531 -0.364 -7.891 1 91.62 112 LEU A O 1
ATOM 905 N N . LYS A 1 113 ? -28.109 1.157 -8.195 1 91.81 113 LYS A N 1
ATOM 906 C CA . LYS A 1 113 ? -28.938 0.261 -9.008 1 91.81 113 LYS A CA 1
ATOM 907 C C . LYS A 1 113 ? -28.172 -0.22 -10.234 1 91.81 113 LYS A C 1
ATOM 909 O O . LYS A 1 113 ? -28.125 -1.42 -10.516 1 91.81 113 LYS A O 1
ATOM 914 N N . ASN A 1 114 ? -27.594 0.702 -10.914 1 92.06 114 ASN A N 1
ATOM 915 C CA . ASN A 1 114 ? -26.859 0.387 -12.133 1 92.06 114 ASN A CA 1
ATOM 916 C C . ASN A 1 114 ? -25.656 -0.495 -11.844 1 92.06 114 ASN A C 1
ATOM 918 O O . ASN A 1 114 ? -25.359 -1.427 -12.602 1 92.06 114 ASN A O 1
ATOM 922 N N . GLN A 1 115 ? -25.016 -0.231 -10.789 1 93.19 115 GLN A N 1
ATOM 923 C CA . GLN A 1 115 ? -23.828 -1.006 -10.43 1 93.19 115 GLN A CA 1
ATOM 924 C C . GLN A 1 115 ? -24.203 -2.451 -10.109 1 93.19 115 GLN A C 1
ATOM 926 O O . GLN A 1 115 ? -23.516 -3.383 -10.539 1 93.19 115 GLN A O 1
ATOM 931 N N . ILE A 1 116 ? -25.219 -2.688 -9.383 1 94.81 116 ILE A N 1
ATOM 932 C CA . ILE A 1 116 ? -25.656 -4.027 -9.008 1 94.81 116 ILE A CA 1
ATOM 933 C C . ILE A 1 116 ? -26.094 -4.797 -10.258 1 94.81 116 ILE A C 1
ATOM 935 O O . ILE A 1 116 ? -25.734 -5.965 -10.43 1 94.81 116 ILE A O 1
ATOM 939 N N . THR A 1 117 ? -26.766 -4.094 -11.086 1 94.44 117 THR A N 1
ATOM 940 C CA . THR A 1 117 ? -27.234 -4.73 -12.312 1 94.44 117 THR A CA 1
ATOM 941 C C . THR A 1 117 ? -26.062 -5.078 -13.227 1 94.44 117 THR A C 1
ATOM 943 O O . THR A 1 117 ? -25.984 -6.191 -13.742 1 94.44 117 THR A O 1
ATOM 946 N N . GLN A 1 118 ? -25.219 -4.184 -13.406 1 94.19 118 GLN A N 1
ATOM 947 C CA . GLN A 1 118 ? -24.078 -4.395 -14.289 1 94.19 118 GLN A CA 1
ATOM 948 C C . GLN A 1 118 ? -23.156 -5.484 -13.742 1 94.19 118 GLN A C 1
ATOM 950 O O . GLN A 1 118 ? -22.734 -6.379 -14.477 1 94.19 118 GLN A O 1
ATOM 955 N N . MET A 1 119 ? -22.812 -5.469 -12.508 1 95.44 119 MET A N 1
ATOM 956 C CA . MET A 1 119 ? -21.953 -6.48 -11.906 1 95.44 119 MET A CA 1
ATOM 957 C C . MET A 1 119 ? -22.641 -7.844 -11.906 1 95.44 119 MET A C 1
ATOM 959 O O . MET A 1 119 ? -22 -8.867 -12.156 1 95.44 119 MET A O 1
ATOM 963 N N . GLY A 1 120 ? -23.891 -7.793 -11.578 1 95.25 120 GLY A N 1
ATOM 964 C CA . GLY A 1 120 ? -24.641 -9.031 -11.578 1 95.25 120 GLY A CA 1
ATOM 965 C C . GLY A 1 120 ? -24.688 -9.703 -12.945 1 95.25 120 GLY A C 1
ATOM 966 O O . GLY A 1 120 ? -24.469 -10.914 -13.055 1 95.25 120 GLY A O 1
ATOM 967 N N . LEU A 1 121 ? -24.922 -8.891 -13.922 1 95.06 121 LEU A N 1
ATOM 968 C CA . LEU A 1 121 ? -24.969 -9.438 -15.273 1 95.06 121 LEU A CA 1
ATOM 969 C C . LEU A 1 121 ? -23.594 -9.938 -15.703 1 95.06 121 LEU A C 1
ATOM 971 O O . LEU A 1 121 ? -23.484 -10.977 -16.359 1 95.06 121 LEU A O 1
ATOM 975 N N . PHE A 1 122 ? -22.609 -9.258 -15.375 1 95.81 122 PHE A N 1
ATOM 976 C CA . PHE A 1 122 ? -21.25 -9.68 -15.68 1 95.81 122 PHE A CA 1
ATOM 977 C C . PHE A 1 122 ? -20.953 -11.039 -15.062 1 95.81 122 PHE A C 1
ATOM 979 O O . PHE A 1 122 ? -20.484 -11.945 -15.742 1 95.81 122 PHE A O 1
ATOM 986 N N . PHE A 1 123 ? -21.25 -11.18 -13.836 1 95.38 123 PHE A N 1
ATOM 987 C CA . PHE A 1 123 ? -20.969 -12.422 -13.133 1 95.38 123 PHE A CA 1
ATOM 988 C C . PHE A 1 123 ? -21.844 -13.555 -13.656 1 95.38 123 PHE A C 1
ATOM 990 O O . PHE A 1 123 ? -21.391 -14.695 -13.766 1 95.38 123 PHE A O 1
ATOM 997 N N . ALA A 1 124 ? -23.047 -13.242 -13.961 1 95.5 124 ALA A N 1
ATOM 998 C CA . ALA A 1 124 ? -23.953 -14.258 -14.5 1 95.5 124 ALA A CA 1
ATOM 999 C C . ALA A 1 124 ? -23.438 -14.797 -15.828 1 95.5 124 ALA A C 1
ATOM 1001 O O . ALA A 1 124 ? -23.391 -16.016 -16.047 1 95.5 124 ALA A O 1
ATOM 1002 N N . LEU A 1 125 ? -23.031 -13.867 -16.656 1 95.62 125 LEU A N 1
ATOM 1003 C CA . LEU A 1 125 ? -22.516 -14.281 -17.953 1 95.62 125 LEU A CA 1
ATOM 1004 C C . LEU A 1 125 ? -21.188 -15.016 -17.812 1 95.62 125 LEU A C 1
ATOM 1006 O O . LEU A 1 125 ? -20.938 -15.984 -18.531 1 95.62 125 LEU A O 1
ATOM 1010 N N . PHE A 1 126 ? -20.391 -14.555 -16.906 1 95 126 PHE A N 1
ATOM 1011 C CA . PHE A 1 126 ? -19.109 -15.211 -16.656 1 95 126 PHE A CA 1
ATOM 1012 C C . PHE A 1 126 ? -19.312 -16.641 -16.188 1 95 126 PHE A C 1
ATOM 1014 O O . PHE A 1 126 ? -18.688 -17.562 -16.719 1 95 126 PHE A O 1
ATOM 1021 N N . ILE A 1 127 ? -20.219 -16.891 -15.273 1 94.38 127 ILE A N 1
ATOM 1022 C CA . ILE A 1 127 ? -20.531 -18.234 -14.789 1 94.38 127 ILE A CA 1
ATOM 1023 C C . ILE A 1 127 ? -21.203 -19.031 -15.891 1 94.38 127 ILE A C 1
ATOM 1025 O O . ILE A 1 127 ? -20.984 -20.25 -16.016 1 94.38 127 ILE A O 1
ATOM 1029 N N . GLY A 1 128 ? -21.953 -18.312 -16.656 1 93.69 128 GLY A N 1
ATOM 1030 C CA . GLY A 1 128 ? -22.625 -18.984 -17.766 1 93.69 128 GLY A CA 1
ATOM 1031 C C . GLY A 1 128 ? -21.656 -19.641 -18.734 1 93.69 128 GLY A C 1
ATOM 1032 O O . GLY A 1 128 ? -21.953 -20.688 -19.297 1 93.69 128 GLY A O 1
ATOM 1033 N N . MET A 1 129 ? -20.484 -19.141 -18.812 1 92.06 129 MET A N 1
ATOM 1034 C CA . MET A 1 129 ? -19.484 -19.719 -19.703 1 92.06 129 MET A CA 1
ATOM 1035 C C . MET A 1 129 ? -18.984 -21.047 -19.156 1 92.06 129 MET A C 1
ATOM 1037 O O . MET A 1 129 ? -18.578 -21.938 -19.922 1 92.06 129 MET A O 1
ATOM 1041 N N . PHE A 1 130 ? -19.078 -21.219 -17.859 1 88.88 130 PHE A N 1
ATOM 1042 C CA . PHE A 1 130 ? -18.672 -22.469 -17.25 1 88.88 130 PHE A CA 1
ATOM 1043 C C . PHE A 1 130 ? -19.75 -23.547 -17.422 1 88.88 130 PHE A C 1
ATOM 1045 O O . PHE A 1 130 ? -19.453 -24.734 -17.5 1 88.88 130 PHE A O 1
ATOM 1052 N N . VAL A 1 131 ? -20.984 -23.141 -17.562 1 88.81 131 VAL A N 1
ATOM 1053 C CA . VAL A 1 131 ? -22.109 -24.078 -17.578 1 88.81 131 VAL A CA 1
ATOM 1054 C C . VAL A 1 131 ? -22.453 -24.453 -19.016 1 88.81 131 VAL A C 1
ATOM 1056 O O . VAL A 1 131 ? -22.891 -25.562 -19.281 1 88.81 131 VAL A O 1
ATOM 1059 N N . ALA A 1 132 ? -22.234 -23.594 -19.938 1 86.94 132 ALA A N 1
ATOM 1060 C CA . ALA A 1 132 ? -22.719 -23.719 -21.297 1 86.94 132 ALA A CA 1
ATOM 1061 C C . ALA A 1 132 ? -22.062 -24.891 -22.016 1 86.94 132 ALA A C 1
ATOM 1063 O O . ALA A 1 132 ? -22.719 -25.594 -22.797 1 86.94 132 ALA A O 1
ATOM 1064 N N . GLY A 1 133 ? -20.781 -25.188 -21.766 1 78.31 133 GLY A N 1
ATOM 1065 C CA . GLY A 1 133 ? -20.062 -26.203 -22.5 1 78.31 133 GLY A CA 1
ATOM 1066 C C . GLY A 1 133 ? -20.375 -27.625 -22.047 1 78.31 133 GLY A C 1
ATOM 1067 O O . GLY A 1 133 ? -19.984 -28.594 -22.688 1 78.31 133 GLY A O 1
ATOM 1068 N N . HIS A 1 134 ? -21.062 -27.766 -20.906 1 76.62 134 HIS A N 1
ATOM 1069 C CA . HIS A 1 134 ? -21.234 -29.125 -20.391 1 76.62 134 HIS A CA 1
ATOM 1070 C C . HIS A 1 134 ? -22.641 -29.312 -19.812 1 76.62 134 HIS A C 1
ATOM 1072 O O . HIS A 1 134 ? -22.812 -29.984 -18.797 1 76.62 134 HIS A O 1
ATOM 1078 N N . PHE A 1 135 ? -23.641 -28.734 -20.484 1 68.69 135 PHE A N 1
ATOM 1079 C CA . PHE A 1 135 ? -24.984 -28.75 -19.922 1 68.69 135 PHE A CA 1
ATOM 1080 C C . PHE A 1 135 ? -25.578 -30.156 -19.938 1 68.69 135 PHE A C 1
ATOM 1082 O O . PHE A 1 135 ? -26.359 -30.531 -19.062 1 68.69 135 PHE A O 1
ATOM 1089 N N . ASN A 1 136 ? -25.203 -31.062 -20.938 1 62.72 136 ASN A N 1
ATOM 1090 C CA . ASN A 1 136 ? -25.891 -32.344 -21.078 1 62.72 136 ASN A CA 1
ATOM 1091 C C . ASN A 1 136 ? -25.016 -33.5 -20.609 1 62.72 136 ASN A C 1
ATOM 1093 O O . ASN A 1 136 ? -25.469 -34.656 -20.578 1 62.72 136 ASN A O 1
ATOM 1097 N N . THR A 1 137 ? -23.719 -33.188 -20.406 1 61.16 137 THR A N 1
ATOM 1098 C CA . THR A 1 137 ? -22.922 -34.375 -20.125 1 61.16 137 THR A CA 1
ATOM 1099 C C . THR A 1 137 ? -22.672 -34.531 -18.625 1 61.16 137 THR A C 1
ATOM 1101 O O . THR A 1 137 ? -22.359 -33.531 -17.953 1 61.16 137 THR A O 1
ATOM 1104 N N . GLU A 1 138 ? -23.219 -35.562 -18.125 1 60.41 138 GLU A N 1
ATOM 1105 C CA . GLU A 1 138 ? -23.25 -35.906 -16.703 1 60.41 138 GLU A CA 1
ATOM 1106 C C . GLU A 1 138 ? -21.859 -36.188 -16.156 1 60.41 138 GLU A C 1
ATOM 1108 O O . GLU A 1 138 ? -21.594 -35.969 -14.969 1 60.41 138 GLU A O 1
ATOM 1113 N N . ILE A 1 139 ? -20.875 -36.531 -17.031 1 63.59 139 ILE A N 1
ATOM 1114 C CA . ILE A 1 139 ? -19.719 -37.125 -16.375 1 63.59 139 ILE A CA 1
ATOM 1115 C C . ILE A 1 139 ? -18.547 -36.156 -16.406 1 63.59 139 ILE A C 1
ATOM 1117 O O . ILE A 1 139 ? -18.344 -35.469 -17.422 1 63.59 139 ILE A O 1
ATOM 1121 N N . ASP A 1 140 ? -17.969 -35.625 -15.289 1 74.62 140 ASP A N 1
ATOM 1122 C CA . ASP A 1 140 ? -16.656 -35.062 -15.031 1 74.62 140 ASP A CA 1
ATOM 1123 C C . ASP A 1 140 ? -16.703 -33.531 -15.203 1 74.62 140 ASP A C 1
ATOM 1125 O O . ASP A 1 140 ? -15.773 -32.938 -15.758 1 74.62 140 ASP A O 1
ATOM 1129 N N . TYR A 1 141 ? -17.812 -32.875 -14.883 1 83.75 141 TYR A N 1
ATOM 1130 C CA . TYR A 1 141 ? -17.906 -31.438 -14.992 1 83.75 141 TYR A CA 1
ATOM 1131 C C . TYR A 1 141 ? -16.828 -30.75 -14.156 1 83.75 141 TYR A C 1
ATOM 1133 O O . TYR A 1 141 ? -16.312 -29.703 -14.539 1 83.75 141 TYR A O 1
ATOM 1141 N N . ALA A 1 142 ? -16.562 -31.344 -13.023 1 82.88 142 ALA A N 1
ATOM 1142 C CA . ALA A 1 142 ? -15.578 -30.719 -12.133 1 82.88 142 ALA A CA 1
ATOM 1143 C C . ALA A 1 142 ? -14.219 -30.609 -12.82 1 82.88 142 ALA A C 1
ATOM 1145 O O . ALA A 1 142 ? -13.547 -29.578 -12.711 1 82.88 142 ALA A O 1
ATOM 1146 N N . ASP A 1 143 ? -13.82 -31.562 -13.5 1 83.62 143 ASP A N 1
ATOM 1147 C CA . ASP A 1 143 ? -12.555 -31.531 -14.234 1 83.62 143 ASP A CA 1
ATOM 1148 C C . ASP A 1 143 ? -12.586 -30.484 -15.336 1 83.62 143 ASP A C 1
ATOM 1150 O O . ASP A 1 143 ? -11.594 -29.797 -15.57 1 83.62 143 ASP A O 1
ATOM 1154 N N . TYR A 1 144 ? -13.758 -30.391 -15.953 1 84.56 144 TYR A N 1
ATOM 1155 C CA . TYR A 1 144 ? -13.945 -29.406 -17.016 1 84.56 144 TYR A CA 1
ATOM 1156 C C . TYR A 1 144 ? -13.797 -28 -16.484 1 84.56 144 TYR A C 1
ATOM 1158 O O . TYR A 1 144 ? -13.055 -27.188 -17.047 1 84.56 144 TYR A O 1
ATOM 1166 N N . ALA A 1 145 ? -14.453 -27.734 -15.406 1 87.31 145 ALA A N 1
ATOM 1167 C CA . ALA A 1 145 ? -14.414 -26.406 -14.797 1 87.31 145 ALA A CA 1
ATOM 1168 C C . ALA A 1 145 ? -13 -26.062 -14.328 1 87.31 145 ALA A C 1
ATOM 1170 O O . ALA A 1 145 ? -12.555 -24.922 -14.477 1 87.31 145 ALA A O 1
ATOM 1171 N N . VAL A 1 146 ? -12.312 -27.031 -13.758 1 86.81 146 VAL A N 1
ATOM 1172 C CA . VAL A 1 146 ? -10.969 -26.812 -13.25 1 86.81 146 VAL A CA 1
ATOM 1173 C C . VAL A 1 146 ? -10.023 -26.531 -14.414 1 86.81 146 VAL A C 1
ATOM 1175 O O . VAL A 1 146 ? -9.109 -25.703 -14.297 1 86.81 146 VAL A O 1
ATOM 1178 N N . LYS A 1 147 ? -10.18 -27.156 -15.5 1 87.19 147 LYS A N 1
ATOM 1179 C CA . LYS A 1 147 ? -9.352 -26.906 -16.672 1 87.19 147 LYS A CA 1
ATOM 1180 C C . LYS A 1 147 ? -9.531 -25.469 -17.188 1 87.19 147 LYS A C 1
ATOM 1182 O O . LYS A 1 147 ? -8.57 -24.844 -17.625 1 87.19 147 LYS A O 1
ATOM 1187 N N . ILE A 1 148 ? -10.789 -24.984 -17.141 1 89.5 148 ILE A N 1
ATOM 1188 C CA . ILE A 1 148 ? -11.047 -23.609 -17.531 1 89.5 148 ILE A CA 1
ATOM 1189 C C . ILE A 1 148 ? -10.328 -22.656 -16.594 1 89.5 148 ILE A C 1
ATOM 1191 O O . ILE A 1 148 ? -9.688 -21.688 -17.047 1 89.5 148 ILE A O 1
ATOM 1195 N N . ILE A 1 149 ? -10.398 -22.953 -15.328 1 90.12 149 ILE A N 1
ATOM 1196 C CA . ILE A 1 149 ? -9.758 -22.094 -14.328 1 90.12 149 ILE A CA 1
ATOM 1197 C C . ILE A 1 149 ? -8.25 -22.094 -14.539 1 90.12 149 ILE A C 1
ATOM 1199 O O . ILE A 1 149 ? -7.602 -21.047 -14.445 1 90.12 149 ILE A O 1
ATOM 1203 N N . LEU A 1 150 ? -7.66 -23.25 -14.812 1 88.25 150 LEU A N 1
ATOM 1204 C CA . LEU A 1 150 ? -6.223 -23.344 -15.047 1 88.25 150 LEU A CA 1
ATOM 1205 C C . LEU A 1 150 ? -5.82 -22.562 -16.297 1 88.25 150 LEU A C 1
ATOM 1207 O O . LEU A 1 150 ? -4.742 -21.969 -16.328 1 88.25 150 LEU A O 1
ATOM 1211 N N . ALA A 1 151 ? -6.719 -22.547 -17.297 1 90.44 151 ALA A N 1
ATOM 1212 C CA . ALA A 1 151 ? -6.465 -21.781 -18.5 1 90.44 151 ALA A CA 1
ATOM 1213 C C . ALA A 1 151 ? -6.457 -20.281 -18.203 1 90.44 151 ALA A C 1
ATOM 1215 O O . ALA A 1 151 ? -5.617 -19.547 -18.734 1 90.44 151 ALA A O 1
ATOM 1216 N N . ILE A 1 152 ? -7.363 -19.906 -17.344 1 93.5 152 ILE A N 1
ATOM 1217 C CA . ILE A 1 152 ? -7.453 -18.5 -16.969 1 93.5 152 ILE A CA 1
ATOM 1218 C C . ILE A 1 152 ? -6.211 -18.094 -16.188 1 93.5 152 ILE A C 1
ATOM 1220 O O . ILE A 1 152 ? -5.609 -17.047 -16.438 1 93.5 152 ILE A O 1
ATOM 1224 N N . ILE A 1 153 ? -5.766 -18.906 -15.266 1 91.94 153 ILE A N 1
ATOM 1225 C CA . ILE A 1 153 ? -4.598 -18.625 -14.438 1 91.94 153 ILE A CA 1
ATOM 1226 C C . ILE A 1 153 ? -3.35 -18.562 -15.32 1 91.94 153 ILE A C 1
ATOM 1228 O O . ILE A 1 153 ? -2.525 -17.656 -15.172 1 91.94 153 ILE A O 1
ATOM 1232 N N . GLU A 1 154 ? -3.195 -19.516 -16.188 1 91.88 154 GLU A N 1
ATOM 1233 C CA . GLU A 1 154 ? -2.061 -19.531 -17.109 1 91.88 154 GLU A CA 1
ATOM 1234 C C . GLU A 1 154 ? -2.014 -18.266 -17.953 1 91.88 154 GLU A C 1
ATOM 1236 O O . GLU A 1 154 ? -0.954 -17.672 -18.125 1 91.88 154 GLU A O 1
ATOM 1241 N N . SER A 1 155 ? -3.188 -17.875 -18.469 1 94.62 155 SER A N 1
ATOM 1242 C CA . SER A 1 155 ? -3.256 -16.672 -19.297 1 94.62 155 SER A CA 1
ATOM 1243 C C . SER A 1 155 ? -2.879 -15.43 -18.484 1 94.62 155 SER A C 1
ATOM 1245 O O . SER A 1 155 ? -2.164 -14.555 -18.984 1 94.62 155 SER A O 1
ATOM 1247 N N . LEU A 1 156 ? -3.326 -15.398 -17.297 1 95.56 156 LEU A N 1
ATOM 1248 C CA . LEU A 1 156 ? -3.021 -14.25 -16.453 1 95.56 156 LEU A CA 1
ATOM 1249 C C . LEU A 1 156 ? -1.526 -14.164 -16.156 1 95.56 156 LEU A C 1
ATOM 1251 O O . LEU A 1 156 ? -0.956 -13.07 -16.141 1 95.56 156 LEU A O 1
ATOM 1255 N N . ILE A 1 157 ? -0.868 -15.234 -15.938 1 94.56 157 ILE A N 1
ATOM 1256 C CA . ILE A 1 157 ? 0.57 -15.258 -15.695 1 94.56 157 ILE A CA 1
ATOM 1257 C C . ILE A 1 157 ? 1.308 -14.727 -16.922 1 94.56 157 ILE A C 1
ATOM 1259 O O . ILE A 1 157 ? 2.221 -13.906 -16.797 1 94.56 157 ILE A O 1
ATOM 1263 N N . TYR A 1 158 ? 0.868 -15.211 -18.094 1 94.69 158 TYR A N 1
ATOM 1264 C CA . TYR A 1 158 ? 1.484 -14.742 -19.328 1 94.69 158 TYR A CA 1
ATOM 1265 C C . TYR A 1 158 ? 1.29 -13.242 -19.5 1 94.69 158 TYR A C 1
ATOM 1267 O O . TYR A 1 158 ? 2.238 -12.516 -19.812 1 94.69 158 TYR A O 1
ATOM 1275 N N . CYS A 1 159 ? 0.067 -12.781 -19.203 1 96.12 159 CYS A N 1
ATOM 1276 C CA . CYS A 1 159 ? -0.266 -11.375 -19.422 1 96.12 159 CYS A CA 1
ATOM 1277 C C . CYS A 1 159 ? 0.46 -10.477 -18.422 1 96.12 159 CYS A C 1
ATOM 1279 O O . CYS A 1 159 ? 0.927 -9.398 -18.781 1 96.12 159 CYS A O 1
ATOM 1281 N N . VAL A 1 160 ? 0.564 -10.945 -17.219 1 96.25 160 VAL A N 1
ATOM 1282 C CA . VAL A 1 160 ? 1.275 -10.156 -16.219 1 96.25 160 VAL A CA 1
ATOM 1283 C C . VAL A 1 160 ? 2.752 -10.055 -16.594 1 96.25 160 VAL A C 1
ATOM 1285 O O . VAL A 1 160 ? 3.355 -8.984 -16.484 1 96.25 160 VAL A O 1
ATOM 1288 N N . THR A 1 161 ? 3.332 -11.07 -17.016 1 94.88 161 THR A N 1
ATOM 1289 C CA . THR A 1 161 ? 4.734 -11.078 -17.422 1 94.88 161 THR A CA 1
ATOM 1290 C C . THR A 1 161 ? 4.965 -10.141 -18.594 1 94.88 161 THR A C 1
ATOM 1292 O O . THR A 1 161 ? 5.914 -9.352 -18.594 1 94.88 161 THR A O 1
ATOM 1295 N N . ILE A 1 162 ? 4.062 -10.242 -19.531 1 96.06 162 ILE A N 1
ATOM 1296 C CA . ILE A 1 162 ? 4.172 -9.383 -20.703 1 96.06 162 ILE A CA 1
ATOM 1297 C C . ILE A 1 162 ? 3.996 -7.922 -20.281 1 96.06 162 ILE A C 1
ATOM 1299 O O . ILE A 1 162 ? 4.73 -7.047 -20.75 1 96.06 162 ILE A O 1
ATOM 1303 N N . PHE A 1 163 ? 3.055 -7.719 -19.453 1 96.56 163 PHE A N 1
ATOM 1304 C CA . PHE A 1 163 ? 2.752 -6.363 -19.016 1 96.56 163 PHE A CA 1
ATOM 1305 C C . PHE A 1 163 ? 3.943 -5.754 -18.281 1 96.56 163 PHE A C 1
ATOM 1307 O O . PHE A 1 163 ? 4.328 -4.613 -18.562 1 96.56 163 PHE A O 1
ATOM 1314 N N . VAL A 1 164 ? 4.543 -6.488 -17.406 1 95.5 164 VAL A N 1
ATOM 1315 C CA . VAL A 1 164 ? 5.711 -6.012 -16.672 1 95.5 164 VAL A CA 1
ATOM 1316 C C . VAL A 1 164 ? 6.848 -5.703 -17.641 1 95.5 164 VAL A C 1
ATOM 1318 O O . VAL A 1 164 ? 7.531 -4.688 -17.5 1 95.5 164 VAL A O 1
ATOM 1321 N N . GLY A 1 165 ? 7.078 -6.516 -18.609 1 95.06 165 GLY A N 1
ATOM 1322 C CA . GLY A 1 165 ? 8.102 -6.289 -19.609 1 95.06 165 GLY A CA 1
ATOM 1323 C C . GLY A 1 165 ? 7.852 -5.039 -20.438 1 95.06 165 GLY A C 1
ATOM 1324 O O . GLY A 1 165 ? 8.766 -4.242 -20.656 1 95.06 165 GLY A O 1
ATOM 1325 N N . ILE A 1 166 ? 6.605 -4.848 -20.797 1 95.81 166 ILE A N 1
ATOM 1326 C CA . ILE A 1 166 ? 6.262 -3.709 -21.641 1 95.81 166 ILE A CA 1
ATOM 1327 C C . ILE A 1 166 ? 6.402 -2.412 -20.844 1 95.81 166 ILE A C 1
ATOM 1329 O O . ILE A 1 166 ? 6.883 -1.404 -21.375 1 95.81 166 ILE A O 1
ATOM 1333 N N . VAL A 1 167 ? 5.918 -2.475 -19.641 1 94.88 167 VAL A N 1
ATOM 1334 C CA . VAL A 1 167 ? 6.043 -1.295 -18.797 1 94.88 167 VAL A CA 1
ATOM 1335 C C . VAL A 1 167 ? 7.516 -0.932 -18.641 1 94.88 167 VAL A C 1
ATOM 1337 O O . VAL A 1 167 ? 7.883 0.242 -18.719 1 94.88 167 VAL A O 1
ATOM 1340 N N . ALA A 1 168 ? 8.367 -1.933 -18.422 1 93.94 168 ALA A N 1
ATOM 1341 C CA . ALA A 1 168 ? 9.797 -1.688 -18.297 1 93.94 168 ALA A CA 1
ATOM 1342 C C . ALA A 1 168 ? 10.367 -1.077 -19.562 1 93.94 168 ALA A C 1
ATOM 1344 O O . ALA A 1 168 ? 11.18 -0.149 -19.516 1 93.94 168 ALA A O 1
ATOM 1345 N N . ILE A 1 169 ? 9.914 -1.531 -20.703 1 94.94 169 ILE A N 1
ATOM 1346 C CA . ILE A 1 169 ? 10.391 -1.052 -22 1 94.94 169 ILE A CA 1
ATOM 1347 C C . ILE A 1 169 ? 9.953 0.396 -22.203 1 94.94 169 ILE A C 1
ATOM 1349 O O . ILE A 1 169 ? 10.75 1.244 -22.609 1 94.94 169 ILE A O 1
ATOM 1353 N N . LEU A 1 170 ? 8.734 0.693 -21.891 1 94.81 170 LEU A N 1
ATOM 1354 C CA . LEU A 1 170 ? 8.203 2.039 -22.078 1 94.81 170 LEU A CA 1
ATOM 1355 C C . LEU A 1 170 ? 8.875 3.029 -21.141 1 94.81 170 LEU A C 1
ATOM 1357 O O . LEU A 1 170 ? 9.234 4.137 -21.547 1 94.81 170 LEU A O 1
ATOM 1361 N N . TYR A 1 171 ? 9.055 2.625 -19.969 1 93.06 171 TYR A N 1
ATOM 1362 C CA . TYR A 1 171 ? 9.719 3.482 -18.984 1 93.06 171 TYR A CA 1
ATOM 1363 C C . TYR A 1 171 ? 11.148 3.787 -19.406 1 93.06 171 TYR A C 1
ATOM 1365 O O . TYR A 1 171 ? 11.578 4.941 -19.375 1 93.06 171 TYR A O 1
ATOM 1373 N N . THR A 1 172 ? 11.859 2.781 -19.781 1 92.5 172 THR A N 1
ATOM 1374 C CA . THR A 1 172 ? 13.242 2.938 -20.203 1 92.5 172 THR A CA 1
ATOM 1375 C C . THR A 1 172 ? 13.336 3.826 -21.438 1 92.5 172 THR A C 1
ATOM 1377 O O . THR A 1 172 ? 14.195 4.703 -21.516 1 92.5 172 THR A O 1
ATOM 1380 N N . THR A 1 173 ? 12.43 3.633 -22.359 1 93.56 173 THR A N 1
ATOM 1381 C CA . THR A 1 173 ? 12.438 4.418 -23.594 1 93.56 173 THR A CA 1
ATOM 1382 C C . THR A 1 173 ? 12.172 5.891 -23.297 1 93.56 173 THR A C 1
ATOM 1384 O O . THR A 1 173 ? 12.859 6.77 -23.812 1 93.56 173 THR A O 1
ATOM 1387 N N . LYS A 1 174 ? 11.227 6.145 -22.453 1 93 174 LYS A N 1
ATOM 1388 C CA . LYS A 1 174 ? 10.898 7.527 -22.125 1 93 174 LYS A CA 1
ATOM 1389 C C . LYS A 1 174 ? 12.047 8.195 -21.375 1 93 174 LYS A C 1
ATOM 1391 O O . LYS A 1 174 ? 12.43 9.328 -21.688 1 93 174 LYS A O 1
ATOM 1396 N N . GLU A 1 175 ? 12.609 7.488 -20.422 1 89.62 175 GLU A N 1
ATOM 1397 C CA . GLU A 1 175 ? 13.648 8.055 -19.562 1 89.62 175 GLU A CA 1
ATOM 1398 C C . GLU A 1 175 ? 14.945 8.273 -20.344 1 89.62 175 GLU A C 1
ATOM 1400 O O . GLU A 1 175 ? 15.602 9.305 -20.188 1 89.62 175 GLU A O 1
ATOM 1405 N N . LEU A 1 176 ? 15.328 7.398 -21.203 1 90.75 176 LEU A N 1
ATOM 1406 C CA . LEU A 1 176 ? 16.609 7.461 -21.891 1 90.75 176 LEU A CA 1
ATOM 1407 C C . LEU A 1 176 ? 16.531 8.406 -23.094 1 90.75 176 LEU A C 1
ATOM 1409 O O . LEU A 1 176 ? 17.484 9.133 -23.375 1 90.75 176 LEU A O 1
ATOM 1413 N N . PHE A 1 177 ? 15.398 8.453 -23.812 1 91.69 177 PHE A N 1
ATOM 1414 C CA . PHE A 1 177 ? 15.281 9.258 -25.016 1 91.69 177 PHE A CA 1
ATOM 1415 C C . PHE A 1 177 ? 14.562 10.57 -24.719 1 91.69 177 PHE A C 1
ATOM 1417 O O . PHE A 1 177 ? 14.422 11.414 -25.609 1 91.69 177 PHE A O 1
ATOM 1424 N N . LYS A 1 178 ? 14.117 10.742 -23.438 1 88.75 178 LYS A N 1
ATOM 1425 C CA . LYS A 1 178 ? 13.453 11.969 -23 1 88.75 178 LYS A CA 1
ATOM 1426 C C . LYS A 1 178 ? 12.312 12.336 -23.938 1 88.75 178 LYS A C 1
ATOM 1428 O O . LYS A 1 178 ? 12.211 13.484 -24.391 1 88.75 178 LYS A O 1
ATOM 1433 N N . LEU A 1 179 ? 11.57 11.312 -24.25 1 89.5 179 LEU A N 1
ATOM 1434 C CA . LEU A 1 179 ? 10.414 11.516 -25.109 1 89.5 179 LEU A CA 1
ATOM 1435 C C . LEU A 1 179 ? 9.25 12.109 -24.328 1 89.5 179 LEU A C 1
ATOM 1437 O O . LEU A 1 179 ? 9.078 11.805 -23.141 1 89.5 179 LEU A O 1
ATOM 1441 N N . ASN A 1 180 ? 8.523 13.039 -24.891 1 89.12 180 ASN A N 1
ATOM 1442 C CA . ASN A 1 180 ? 7.441 13.727 -24.188 1 89.12 180 ASN A CA 1
ATOM 1443 C C . ASN A 1 180 ? 6.082 13.117 -24.547 1 89.12 180 ASN A C 1
ATOM 1445 O O . ASN A 1 180 ? 5.316 13.711 -25.312 1 89.12 180 ASN A O 1
ATOM 1449 N N . PHE A 1 181 ? 5.871 11.922 -24.266 1 86.69 181 PHE A N 1
ATOM 1450 C CA . PHE A 1 181 ? 4.543 11.344 -24.438 1 86.69 181 PHE A CA 1
ATOM 1451 C C . PHE A 1 181 ? 3.926 11.008 -23.078 1 86.69 181 PHE A C 1
ATOM 1453 O O . PHE A 1 181 ? 4.629 10.93 -22.078 1 86.69 181 PHE A O 1
ATOM 1460 N N . ASN A 1 182 ? 2.637 10.953 -23.016 1 91.38 182 ASN A N 1
ATOM 1461 C CA . ASN A 1 182 ? 1.93 10.602 -21.797 1 91.38 182 ASN A CA 1
ATOM 1462 C C . ASN A 1 182 ? 2.129 9.133 -21.438 1 91.38 182 ASN A C 1
ATOM 1464 O O . ASN A 1 182 ? 1.394 8.266 -21.906 1 91.38 182 ASN A O 1
ATOM 1468 N N . LEU A 1 183 ? 3.068 8.852 -20.594 1 90.75 183 LEU A N 1
ATOM 1469 C CA . LEU A 1 183 ? 3.461 7.5 -20.219 1 90.75 183 LEU A CA 1
ATOM 1470 C C . LEU A 1 183 ? 2.316 6.777 -19.516 1 90.75 183 LEU A C 1
ATOM 1472 O O . LEU A 1 183 ? 2.08 5.594 -19.766 1 90.75 183 LEU A O 1
ATOM 1476 N N . SER A 1 184 ? 1.607 7.477 -18.703 1 91.31 184 SER A N 1
ATOM 1477 C CA . SER A 1 184 ? 0.527 6.859 -17.938 1 91.31 184 SER A CA 1
ATOM 1478 C C . SER A 1 184 ? -0.558 6.312 -18.859 1 91.31 184 SER A C 1
ATOM 1480 O O . SER A 1 184 ? -0.96 5.152 -18.734 1 91.31 184 SER A O 1
ATOM 1482 N N . ASN A 1 185 ? -0.976 7.078 -19.891 1 93.44 185 ASN A N 1
ATOM 1483 C CA . ASN A 1 185 ? -2.012 6.637 -20.828 1 93.44 185 ASN A CA 1
ATOM 1484 C C . ASN A 1 185 ? -1.531 5.477 -21.688 1 93.44 185 ASN A C 1
ATOM 1486 O O . ASN A 1 185 ? -2.303 4.57 -22.016 1 93.44 185 ASN A O 1
ATOM 1490 N N . LEU A 1 186 ? -0.301 5.508 -22.047 1 94.56 186 LEU A N 1
ATOM 1491 C CA . LEU A 1 186 ? 0.241 4.438 -22.875 1 94.56 186 LEU A CA 1
ATOM 1492 C C . LEU A 1 186 ? 0.314 3.129 -22.094 1 94.56 186 LEU A C 1
ATOM 1494 O O . LEU A 1 186 ? 0.033 2.059 -22.641 1 94.56 186 LEU A O 1
ATOM 1498 N N . ILE A 1 187 ? 0.718 3.252 -20.844 1 95.19 187 ILE A N 1
ATOM 1499 C CA . ILE A 1 187 ? 0.791 2.068 -19.984 1 95.19 187 ILE A CA 1
ATOM 1500 C C . ILE A 1 187 ? -0.603 1.463 -19.828 1 95.19 187 ILE A C 1
ATOM 1502 O O . ILE A 1 187 ? -0.78 0.251 -19.969 1 95.19 187 ILE A O 1
ATOM 1506 N N . VAL A 1 188 ? -1.621 2.277 -19.594 1 95 188 VAL A N 1
ATOM 1507 C CA . VAL A 1 188 ? -2.982 1.783 -19.406 1 95 188 VAL A CA 1
ATOM 1508 C C . VAL A 1 188 ? -3.506 1.229 -20.734 1 95 188 VAL A C 1
ATOM 1510 O O . VAL A 1 188 ? -4.23 0.231 -20.75 1 95 188 VAL A O 1
ATOM 1513 N N . THR A 1 189 ? -3.137 1.903 -21.812 1 95.75 189 THR A N 1
ATOM 1514 C CA . THR A 1 189 ? -3.518 1.396 -23.125 1 95.75 189 THR A CA 1
ATOM 1515 C C . THR A 1 189 ? -2.934 0.006 -23.359 1 95.75 189 THR A C 1
ATOM 1517 O O . THR A 1 189 ? -3.635 -0.9 -23.812 1 95.75 189 THR A O 1
ATOM 1520 N N . CYS A 1 190 ? -1.679 -0.216 -22.984 1 96 190 CYS A N 1
ATOM 1521 C CA . CYS A 1 190 ? -1.057 -1.528 -23.109 1 96 190 CYS A CA 1
ATOM 1522 C C . CYS A 1 190 ? -1.735 -2.549 -22.203 1 96 190 CYS A C 1
ATOM 1524 O O . CYS A 1 190 ? -1.921 -3.703 -22.594 1 96 190 CYS A O 1
ATOM 1526 N N . ALA A 1 191 ? -2.084 -2.064 -21.062 1 96.44 191 ALA A N 1
ATOM 1527 C CA . ALA A 1 191 ? -2.771 -2.953 -20.125 1 96.44 191 ALA A CA 1
ATOM 1528 C C . ALA A 1 191 ? -4.082 -3.467 -20.719 1 96.44 191 ALA A C 1
ATOM 1530 O O . ALA A 1 191 ? -4.367 -4.664 -20.672 1 96.44 191 ALA A O 1
ATOM 1531 N N . VAL A 1 192 ? -4.844 -2.588 -21.344 1 96.5 192 VAL A N 1
ATOM 1532 C CA . VAL A 1 192 ? -6.137 -2.961 -21.906 1 96.5 192 VAL A CA 1
ATOM 1533 C C . VAL A 1 192 ? -5.938 -3.938 -23.062 1 96.5 192 VAL A C 1
ATOM 1535 O O . VAL A 1 192 ? -6.645 -4.941 -23.172 1 96.5 192 VAL A O 1
ATOM 1538 N N . VAL A 1 193 ? -4.984 -3.703 -23.844 1 96.69 193 VAL A N 1
ATOM 1539 C CA . VAL A 1 193 ? -4.727 -4.57 -24.984 1 96.69 193 VAL A CA 1
ATOM 1540 C C . VAL A 1 193 ? -4.262 -5.941 -24.5 1 96.69 193 VAL A C 1
ATOM 1542 O O . VAL A 1 193 ? -4.703 -6.973 -25.016 1 96.69 193 VAL A O 1
ATOM 1545 N N . ILE A 1 194 ? -3.469 -5.949 -23.438 1 96.94 194 ILE A N 1
ATOM 1546 C CA . ILE A 1 194 ? -2.887 -7.195 -22.969 1 96.94 194 ILE A CA 1
ATOM 1547 C C . ILE A 1 194 ? -3.914 -7.953 -22.125 1 96.94 194 ILE A C 1
ATOM 1549 O O . ILE A 1 194 ? -4.172 -9.133 -22.359 1 96.94 194 ILE A O 1
ATOM 1553 N N . PHE A 1 195 ? -4.59 -7.297 -21.234 1 95.5 195 PHE A N 1
ATOM 1554 C CA . PHE A 1 195 ? -5.426 -7.996 -20.266 1 95.5 195 PHE A CA 1
ATOM 1555 C C . PHE A 1 195 ? -6.824 -8.227 -20.828 1 95.5 195 PHE A C 1
ATOM 1557 O O . PHE A 1 195 ? -7.578 -9.055 -20.297 1 95.5 195 PHE A O 1
ATOM 1564 N N . LEU A 1 196 ? -7.195 -7.512 -21.906 1 95.12 196 LEU A N 1
ATOM 1565 C CA . LEU A 1 196 ? -8.492 -7.77 -22.516 1 95.12 196 LEU A CA 1
ATOM 1566 C C . LEU A 1 196 ? -8.344 -8.609 -23.766 1 95.12 196 LEU A C 1
ATOM 1568 O O . LEU A 1 196 ? -8.742 -9.773 -23.797 1 95.12 196 LEU A O 1
ATOM 1572 N N . LEU A 1 197 ? -7.656 -8.078 -24.734 1 94.75 197 LEU A N 1
ATOM 1573 C CA . LEU A 1 197 ? -7.586 -8.719 -26.031 1 94.75 197 LEU A CA 1
ATOM 1574 C C . LEU A 1 197 ? -6.656 -9.93 -26 1 94.75 197 LEU A C 1
ATOM 1576 O O . LEU A 1 197 ? -7.07 -11.047 -26.328 1 94.75 197 LEU A O 1
ATOM 1580 N N . LEU A 1 198 ? -5.457 -9.766 -25.547 1 94.94 198 LEU A N 1
ATOM 1581 C CA . LEU A 1 198 ? -4.496 -10.859 -25.547 1 94.94 198 LEU A CA 1
ATOM 1582 C C . LEU A 1 198 ? -4.906 -11.938 -24.547 1 94.94 198 LEU A C 1
ATOM 1584 O O . LEU A 1 198 ? -4.816 -13.133 -24.844 1 94.94 198 LEU A O 1
ATOM 1588 N N . ASN A 1 199 ? -5.32 -11.5 -23.406 1 95.62 199 ASN A N 1
ATOM 1589 C CA . ASN A 1 199 ? -5.766 -12.438 -22.375 1 95.62 199 ASN A CA 1
ATOM 1590 C C . ASN A 1 199 ? -6.91 -13.312 -22.891 1 95.62 199 ASN A C 1
ATOM 1592 O O . ASN A 1 199 ? -6.871 -14.539 -22.734 1 95.62 199 ASN A O 1
ATOM 1596 N N . ALA A 1 200 ? -7.898 -12.719 -23.5 1 94.44 200 ALA A N 1
ATOM 1597 C CA . ALA A 1 200 ? -9.039 -13.461 -24.031 1 94.44 200 ALA A CA 1
ATOM 1598 C C . ALA A 1 200 ? -8.602 -14.438 -25.109 1 94.44 200 ALA A C 1
ATOM 1600 O O . ALA A 1 200 ? -9.07 -15.578 -25.156 1 94.44 200 ALA A O 1
ATOM 1601 N N . THR A 1 201 ? -7.719 -14.023 -25.938 1 93.56 201 THR A N 1
ATOM 1602 C CA . THR A 1 201 ? -7.25 -14.875 -27.016 1 93.56 201 THR A CA 1
ATOM 1603 C C . THR A 1 201 ? -6.523 -16.094 -26.484 1 93.56 201 THR A C 1
ATOM 1605 O O . THR A 1 201 ? -6.723 -17.219 -26.969 1 93.56 201 THR A O 1
ATOM 1608 N N . ILE A 1 202 ? -5.781 -15.891 -25.406 1 92.69 202 ILE A N 1
ATOM 1609 C CA . ILE A 1 202 ? -5.023 -17 -24.828 1 92.69 202 ILE A CA 1
ATOM 1610 C C . ILE A 1 202 ? -5.969 -17.953 -24.094 1 92.69 202 ILE A C 1
ATOM 1612 O O . ILE A 1 202 ? -5.863 -19.172 -24.234 1 92.69 202 ILE A O 1
ATOM 1616 N N . ILE A 1 203 ? -6.895 -17.422 -23.406 1 92.94 203 ILE A N 1
ATOM 1617 C CA . ILE A 1 203 ? -7.863 -18.25 -22.703 1 92.94 203 ILE A CA 1
ATOM 1618 C C . ILE A 1 203 ? -8.648 -19.094 -23.703 1 92.94 203 ILE A C 1
ATOM 1620 O O . ILE A 1 203 ? -8.82 -20.297 -23.516 1 92.94 203 ILE A O 1
ATOM 1624 N N . LEU A 1 204 ? -9.062 -18.453 -24.781 1 91.69 204 LEU A N 1
ATOM 1625 C CA . LEU A 1 204 ? -9.898 -19.125 -25.781 1 91.69 204 LEU A CA 1
ATOM 1626 C C . LEU A 1 204 ? -9.102 -20.203 -26.516 1 91.69 204 LEU A C 1
ATOM 1628 O O . LEU A 1 204 ? -9.656 -21.234 -26.906 1 91.69 204 LEU A O 1
ATOM 1632 N N . SER A 1 205 ? -7.852 -20 -26.688 1 89.25 205 SER A N 1
ATOM 1633 C CA . SER A 1 205 ? -7.008 -20.969 -27.375 1 89.25 205 SER A CA 1
ATOM 1634 C C . SER A 1 205 ? -6.855 -22.25 -26.547 1 89.25 205 SER A C 1
ATOM 1636 O O . SER A 1 205 ? -6.633 -23.328 -27.109 1 89.25 205 SER A O 1
ATOM 1638 N N . LYS A 1 206 ? -7.016 -22.078 -25.234 1 87.62 206 LYS A N 1
ATOM 1639 C CA . LYS A 1 206 ? -6.82 -23.234 -24.359 1 87.62 206 LYS A CA 1
ATOM 1640 C C . LYS A 1 206 ? -8.141 -23.719 -23.781 1 87.62 206 LYS A C 1
ATOM 1642 O O . LYS A 1 206 ? -8.164 -24.609 -22.922 1 87.62 206 LYS A O 1
ATOM 1647 N N . PHE A 1 207 ? -9.164 -23.078 -24.25 1 85.5 207 PHE A N 1
ATOM 1648 C CA . PHE A 1 207 ? -10.492 -23.422 -23.75 1 85.5 207 PHE A CA 1
ATOM 1649 C C . PHE A 1 207 ? -10.906 -24.812 -24.219 1 85.5 207 PHE A C 1
ATOM 1651 O O . PHE A 1 207 ? -10.773 -25.141 -25.406 1 85.5 207 PHE A O 1
ATOM 1658 N N . PRO A 1 208 ? -11.25 -25.656 -23.266 1 81 208 PRO A N 1
ATOM 1659 C CA . PRO A 1 208 ? -11.633 -27.016 -23.688 1 81 208 PRO A CA 1
ATOM 1660 C C . PRO A 1 208 ? -12.953 -27.047 -24.453 1 81 208 PRO A C 1
ATOM 1662 O O . PRO A 1 208 ? -14 -26.719 -23.906 1 81 208 PRO A O 1
ATOM 1665 N N . LEU A 1 209 ? -13.008 -27.094 -25.812 1 73.81 209 LEU A N 1
ATOM 1666 C CA . LEU A 1 209 ? -14.219 -27.094 -26.625 1 73.81 209 LEU A CA 1
ATOM 1667 C C . LEU A 1 209 ? -14.922 -28.453 -26.562 1 73.81 209 LEU A C 1
ATOM 1669 O O . LEU A 1 209 ? -16.141 -28.516 -26.375 1 73.81 209 LEU A O 1
ATOM 1673 N N . LYS A 1 210 ? -14.172 -29.562 -27.109 1 62.12 210 LYS A N 1
ATOM 1674 C CA . LYS A 1 210 ? -14.852 -30.859 -27.188 1 62.12 210 LYS A CA 1
ATOM 1675 C C . LYS A 1 210 ? -14.461 -31.75 -26.016 1 62.12 210 LYS A C 1
ATOM 1677 O O . LYS A 1 210 ? -13.281 -31.844 -25.656 1 62.12 210 LYS A O 1
ATOM 1682 N N . TYR A 1 211 ? -15.57 -32.125 -25.203 1 53.81 211 TYR A N 1
ATOM 1683 C CA . TYR A 1 211 ? -15.391 -33.156 -24.172 1 53.81 211 TYR A CA 1
ATOM 1684 C C . TYR A 1 211 ? -14.797 -34.406 -24.766 1 53.81 211 TYR A C 1
ATOM 1686 O O . TYR A 1 211 ? -15.43 -35.094 -25.578 1 53.81 211 TYR A O 1
ATOM 1694 N N . CYS A 1 212 ? -13.68 -34.406 -25.188 1 52.88 212 CYS A N 1
ATOM 1695 C CA . CYS A 1 212 ? -13.305 -35.781 -25.5 1 52.88 212 CYS A CA 1
ATOM 1696 C C . CYS A 1 212 ? -12.891 -36.562 -24.234 1 52.88 212 CYS A C 1
ATOM 1698 O O . CYS A 1 212 ? -12.18 -36 -23.391 1 52.88 212 CYS A O 1
ATOM 1700 N N . GLU A 1 213 ? -13.68 -37.531 -23.812 1 54.16 213 GLU A N 1
ATOM 1701 C CA . GLU A 1 213 ? -13.57 -38.406 -22.656 1 54.16 213 GLU A CA 1
ATOM 1702 C C . GLU A 1 213 ? -12.117 -38.562 -22.219 1 54.16 213 GLU A C 1
ATOM 1704 O O . GLU A 1 213 ? -11.805 -38.5 -21.031 1 54.16 213 GLU A O 1
ATOM 1709 N N . GLU A 1 214 ? -11.305 -39.062 -23.062 1 53.41 214 GLU A N 1
ATOM 1710 C CA . GLU A 1 214 ? -9.961 -39.531 -22.688 1 53.41 214 GLU A CA 1
ATOM 1711 C C . GLU A 1 214 ? -9.117 -38.375 -22.156 1 53.41 214 GLU A C 1
ATOM 1713 O O . GLU A 1 214 ? -8.25 -38.562 -21.312 1 53.41 214 GLU A O 1
ATOM 1718 N N . ASN A 1 215 ? -9.516 -37.188 -22.5 1 55.22 215 ASN A N 1
ATOM 1719 C CA . ASN A 1 215 ? -8.562 -36.094 -22.328 1 55.22 215 ASN A CA 1
ATOM 1720 C C . ASN A 1 215 ? -8.953 -35.188 -21.172 1 55.22 215 ASN A C 1
ATOM 1722 O O . ASN A 1 215 ? -8.266 -34.219 -20.875 1 55.22 215 ASN A O 1
ATOM 1726 N N . LEU A 1 216 ? -10.016 -35.688 -20.406 1 61.5 216 LEU A N 1
ATOM 1727 C CA . LEU A 1 216 ? -10.477 -34.625 -19.516 1 61.5 216 LEU A CA 1
ATOM 1728 C C . LEU A 1 216 ? -10.008 -34.844 -18.094 1 61.5 216 LEU A C 1
ATOM 1730 O O . LEU A 1 216 ? -10.078 -33.969 -17.25 1 61.5 216 LEU A O 1
ATOM 1734 N N . LYS A 1 217 ? -9.539 -36 -17.781 1 72.88 217 LYS A N 1
ATOM 1735 C CA . LYS A 1 217 ? -9.125 -36.156 -16.375 1 72.88 217 LYS A CA 1
ATOM 1736 C C . LYS A 1 217 ? -7.844 -35.375 -16.109 1 72.88 217 LYS A C 1
ATOM 1738 O O . LYS A 1 217 ? -6.848 -35.531 -16.812 1 72.88 217 LYS A O 1
ATOM 1743 N N . ILE A 1 218 ? -8.039 -34.438 -15.195 1 76.69 218 ILE A N 1
ATOM 1744 C CA . ILE A 1 218 ? -6.898 -33.594 -14.836 1 76.69 218 ILE A CA 1
ATOM 1745 C C . ILE A 1 218 ? -5.891 -34.406 -14.023 1 76.69 218 ILE A C 1
ATOM 1747 O O . ILE A 1 218 ? -6.27 -35.188 -13.141 1 76.69 218 ILE A O 1
ATOM 1751 N N . LYS A 1 219 ? -4.691 -34.438 -14.461 1 78.06 219 LYS A N 1
ATOM 1752 C CA . LYS A 1 219 ? -3.605 -35 -13.664 1 78.06 219 LYS A CA 1
ATOM 1753 C C . LYS A 1 219 ? -2.934 -33.906 -12.82 1 78.06 219 LYS A C 1
ATOM 1755 O O . LYS A 1 219 ? -2.129 -33.125 -13.328 1 78.06 219 LYS A O 1
ATOM 1760 N N . TRP A 1 220 ? -3.375 -33.906 -11.523 1 79.69 220 TRP A N 1
ATOM 1761 C CA . TRP A 1 220 ? -2.859 -32.875 -10.625 1 79.69 220 TRP A CA 1
ATOM 1762 C C . TRP A 1 220 ? -1.375 -33.062 -10.352 1 79.69 220 TRP A C 1
ATOM 1764 O O . TRP A 1 220 ? -0.922 -34.219 -10.203 1 79.69 220 TRP A O 1
ATOM 1774 N N . LEU A 1 221 ? -0.723 -31.953 -10.281 1 79.62 221 LEU A N 1
ATOM 1775 C CA . LEU A 1 221 ? 0.654 -32 -9.805 1 79.62 221 LEU A CA 1
ATOM 1776 C C . LEU A 1 221 ? 0.703 -32.344 -8.32 1 79.62 221 LEU A C 1
ATOM 1778 O O . LEU A 1 221 ? -0.161 -31.891 -7.551 1 79.62 221 LEU A O 1
ATOM 1782 N N . THR A 1 222 ? 1.63 -33.031 -7.973 1 82.38 222 THR A N 1
ATOM 1783 C CA . THR A 1 222 ? 1.753 -33.531 -6.613 1 82.38 222 THR A CA 1
ATOM 1784 C C . THR A 1 222 ? 1.755 -32.406 -5.602 1 82.38 222 THR A C 1
ATOM 1786 O O . THR A 1 222 ? 1.064 -32.469 -4.582 1 82.38 222 THR A O 1
ATOM 1789 N N . PRO A 1 223 ? 2.432 -31.297 -5.902 1 83.38 223 PRO A N 1
ATOM 1790 C CA . PRO A 1 223 ? 2.426 -30.203 -4.922 1 83.38 223 PRO A CA 1
ATOM 1791 C C . PRO A 1 223 ? 1.039 -29.609 -4.719 1 83.38 223 PRO A C 1
ATOM 1793 O O . PRO A 1 223 ? 0.682 -29.234 -3.598 1 83.38 223 PRO A O 1
ATOM 1796 N N . PHE A 1 224 ? 0.251 -29.594 -5.707 1 84.5 224 PHE A N 1
ATOM 1797 C CA . PHE A 1 224 ? -1.079 -29.016 -5.602 1 84.5 224 PHE A CA 1
ATOM 1798 C C . PHE A 1 224 ? -2.035 -29.969 -4.891 1 84.5 224 PHE A C 1
ATOM 1800 O O . PHE A 1 224 ? -2.9 -29.531 -4.129 1 84.5 224 PHE A O 1
ATOM 1807 N N . LYS A 1 225 ? -1.831 -31.156 -5.23 1 86.44 225 LYS A N 1
ATOM 1808 C CA . LYS A 1 225 ? -2.635 -32.156 -4.527 1 86.44 225 LYS A CA 1
ATOM 1809 C C . LYS A 1 225 ? -2.375 -32.094 -3.023 1 86.44 225 LYS A C 1
ATOM 1811 O O . LYS A 1 225 ? -3.312 -32.125 -2.225 1 86.44 225 LYS A O 1
ATOM 1816 N N . PHE A 1 226 ? -1.136 -31.922 -2.674 1 86.5 226 PHE A N 1
ATOM 1817 C CA . PHE A 1 226 ? -0.742 -31.844 -1.272 1 86.5 226 PHE A CA 1
ATOM 1818 C C . PHE A 1 226 ? -1.301 -30.578 -0.63 1 86.5 226 PHE A C 1
ATOM 1820 O O . PHE A 1 226 ? -1.758 -30.609 0.515 1 86.5 226 PHE A O 1
ATOM 1827 N N . LEU A 1 227 ? -1.278 -29.562 -1.303 1 88.12 227 LEU A N 1
ATOM 1828 C CA . LEU A 1 227 ? -1.768 -28.266 -0.818 1 88.12 227 LEU A CA 1
ATOM 1829 C C . LEU A 1 227 ? -3.24 -28.359 -0.434 1 88.12 227 LEU A C 1
ATOM 1831 O O . LEU A 1 227 ? -3.631 -27.922 0.652 1 88.12 227 LEU A O 1
ATOM 1835 N N . PHE A 1 228 ? -4.023 -29.031 -1.252 1 86.31 228 PHE A N 1
ATOM 1836 C CA . PHE A 1 228 ? -5.465 -29.078 -1.033 1 86.31 228 PHE A CA 1
ATOM 1837 C C . PHE A 1 228 ? -5.812 -30.109 0.039 1 86.31 228 PHE A C 1
ATOM 1839 O O . PHE A 1 228 ? -6.602 -29.828 0.942 1 86.31 228 PHE A O 1
ATOM 1846 N N . THR A 1 229 ? -5.102 -31.219 -0.033 1 87.12 229 THR A N 1
ATOM 1847 C CA . THR A 1 229 ? -5.52 -32.344 0.795 1 87.12 229 THR A CA 1
ATOM 1848 C C . THR A 1 229 ? -4.914 -32.25 2.191 1 87.12 229 THR A C 1
ATOM 1850 O O . THR A 1 229 ? -5.547 -32.625 3.18 1 87.12 229 THR A O 1
ATOM 1853 N N . ARG A 1 230 ? -3.762 -31.547 2.23 1 87.56 230 ARG A N 1
ATOM 1854 C CA . ARG A 1 230 ? -3.055 -31.641 3.504 1 87.56 230 ARG A CA 1
ATOM 1855 C C . ARG A 1 230 ? -2.953 -30.281 4.18 1 87.56 230 ARG A C 1
ATOM 1857 O O . ARG A 1 230 ? -2.658 -30.203 5.371 1 87.56 230 ARG A O 1
ATOM 1864 N N . ILE A 1 231 ? -3.211 -29.312 3.488 1 91.94 231 ILE A N 1
ATOM 1865 C CA . ILE A 1 231 ? -3.041 -27.984 4.09 1 91.94 231 ILE A CA 1
ATOM 1866 C C . ILE A 1 231 ? -4.383 -27.266 4.129 1 91.94 231 ILE A C 1
ATOM 1868 O O . ILE A 1 231 ? -4.949 -27.047 5.203 1 91.94 231 ILE A O 1
ATOM 1872 N N . ILE A 1 232 ? -5.023 -27.109 3.002 1 92.69 232 ILE A N 1
ATOM 1873 C CA . ILE A 1 232 ? -6.227 -26.297 2.912 1 92.69 232 ILE A CA 1
ATOM 1874 C C . ILE A 1 232 ? -7.379 -26.984 3.631 1 92.69 232 ILE A C 1
ATOM 1876 O O . ILE A 1 232 ? -8.07 -26.375 4.453 1 92.69 232 ILE A O 1
ATOM 1880 N N . ALA A 1 233 ? -7.539 -28.297 3.4 1 92.06 233 ALA A N 1
ATOM 1881 C CA . ALA A 1 233 ? -8.672 -29.031 3.967 1 92.06 233 ALA A CA 1
ATOM 1882 C C . ALA A 1 233 ? -8.609 -29.031 5.492 1 92.06 233 ALA A C 1
ATOM 1884 O O . ALA A 1 233 ? -9.578 -28.656 6.16 1 92.06 233 ALA A O 1
ATOM 1885 N N . PRO A 1 234 ? -7.492 -29.375 6.078 1 90.62 234 PRO A N 1
ATOM 1886 C CA . PRO A 1 234 ? -7.426 -29.344 7.539 1 90.62 234 PRO A CA 1
ATOM 1887 C C . PRO A 1 234 ? -7.602 -27.938 8.117 1 90.62 234 PRO A C 1
ATOM 1889 O O . PRO A 1 234 ? -8.234 -27.781 9.156 1 90.62 234 PRO A O 1
ATOM 1892 N N . LEU A 1 235 ? -7.035 -27.047 7.434 1 93.25 235 LEU A N 1
ATOM 1893 C CA . LEU A 1 235 ? -7.168 -25.672 7.895 1 93.25 235 LEU A CA 1
ATOM 1894 C C . LEU A 1 235 ? -8.633 -25.234 7.91 1 93.25 235 LEU A C 1
ATOM 1896 O O . LEU A 1 235 ? -9.078 -24.562 8.844 1 93.25 235 LEU A O 1
ATOM 1900 N N . PHE A 1 236 ? -9.367 -25.641 6.91 1 95.12 236 PHE A N 1
ATOM 1901 C CA . PHE A 1 236 ? -10.789 -25.297 6.824 1 95.12 236 PHE A CA 1
ATOM 1902 C C . PHE A 1 236 ? -11.578 -25.984 7.93 1 95.12 236 PHE A C 1
ATOM 1904 O O . PHE A 1 236 ? -12.492 -25.391 8.508 1 95.12 236 PHE A O 1
ATOM 1911 N N . LEU A 1 237 ? -11.164 -27.188 8.281 1 94.75 237 LEU A N 1
ATOM 1912 C CA . LEU A 1 237 ? -11.852 -27.906 9.344 1 94.75 237 LEU A CA 1
ATOM 1913 C C . LEU A 1 237 ? -11.586 -27.266 10.703 1 94.75 237 LEU A C 1
ATOM 1915 O O . LEU A 1 237 ? -12.492 -27.172 11.531 1 94.75 237 LEU A O 1
ATOM 1919 N N . ILE A 1 238 ? -10.375 -26.828 10.891 1 95 238 ILE A N 1
ATOM 1920 C CA . ILE A 1 238 ? -10.031 -26.156 12.141 1 95 238 ILE A CA 1
ATOM 1921 C C . ILE A 1 238 ? -10.812 -24.844 12.258 1 95 238 ILE A C 1
ATOM 1923 O O . ILE A 1 238 ? -11.383 -24.547 13.305 1 95 238 ILE A O 1
ATOM 1927 N N . TYR A 1 239 ? -10.852 -24.125 11.188 1 96 239 TYR A N 1
ATOM 1928 C CA . TYR A 1 239 ? -11.594 -22.859 11.164 1 96 239 TYR A CA 1
ATOM 1929 C C . TYR A 1 239 ? -13.07 -23.094 11.469 1 96 239 TYR A C 1
ATOM 1931 O O . TYR A 1 239 ? -13.656 -22.391 12.289 1 96 239 TYR A O 1
ATOM 1939 N N . GLY A 1 240 ? -13.633 -24.109 10.805 1 96 240 GLY A N 1
ATOM 1940 C CA . GLY A 1 240 ? -15.023 -24.469 11.055 1 96 240 GLY A CA 1
ATOM 1941 C C . GLY A 1 240 ? -15.289 -24.875 12.484 1 96 240 GLY A C 1
ATOM 1942 O O . GLY A 1 240 ? -16.328 -24.531 13.055 1 96 240 GLY A O 1
ATOM 1943 N N . SER A 1 241 ? -14.336 -25.5 13.055 1 95.56 241 SER A N 1
ATOM 1944 C CA . SER A 1 241 ? -14.484 -25.953 14.438 1 95.56 241 SER A CA 1
ATOM 1945 C C . SER A 1 241 ? -14.492 -24.766 15.398 1 95.56 241 SER A C 1
ATOM 1947 O O . SER A 1 241 ? -15.234 -24.766 16.391 1 95.56 241 SER A O 1
ATOM 1949 N N . ILE A 1 242 ? -13.703 -23.812 15.102 1 95.5 242 ILE A N 1
ATOM 1950 C CA . ILE A 1 242 ? -13.664 -22.609 15.945 1 95.5 242 ILE A CA 1
ATOM 1951 C C . ILE A 1 242 ? -15 -21.875 15.867 1 95.5 242 ILE A C 1
ATOM 1953 O O . ILE A 1 242 ? -15.516 -21.422 16.875 1 95.5 242 ILE A O 1
ATOM 1957 N N . LEU A 1 243 ? -15.57 -21.797 14.672 1 95.69 243 LEU A N 1
ATOM 1958 C CA . LEU A 1 243 ? -16.859 -21.141 14.5 1 95.69 243 LEU A CA 1
ATOM 1959 C C . LEU A 1 243 ? -17.969 -21.922 15.211 1 95.69 243 LEU A C 1
ATOM 1961 O O . LEU A 1 243 ? -18.875 -21.312 15.797 1 95.69 243 LEU A O 1
ATOM 1965 N N . LEU A 1 244 ? -17.828 -23.266 15.273 1 96.5 244 LEU A N 1
ATOM 1966 C CA . LEU A 1 244 ? -18.797 -24.094 15.977 1 96.5 244 LEU A CA 1
ATOM 1967 C C . LEU A 1 244 ? -18.703 -23.875 17.484 1 96.5 244 LEU A C 1
ATOM 1969 O O . LEU A 1 244 ? -19.719 -23.844 18.172 1 96.5 244 LEU A O 1
ATOM 1973 N N . LEU A 1 245 ? -17.531 -23.734 17.938 1 95.31 245 LEU A N 1
ATOM 1974 C CA . LEU A 1 245 ? -17.328 -23.469 19.359 1 95.31 245 LEU A CA 1
ATOM 1975 C C . LEU A 1 245 ? -17.969 -22.141 19.766 1 95.31 245 LEU A C 1
ATOM 1977 O O . LEU A 1 245 ? -18.5 -22.016 20.859 1 95.31 245 LEU A O 1
ATOM 1981 N N . TYR A 1 246 ? -17.906 -21.234 18.906 1 94.62 246 TYR A N 1
ATOM 1982 C CA . TYR A 1 246 ? -18.531 -19.953 19.188 1 94.62 246 TYR A CA 1
ATOM 1983 C C . TYR A 1 246 ? -20.047 -20.078 19.25 1 94.62 246 TYR A C 1
ATOM 1985 O O . TYR A 1 246 ? -20.688 -19.453 20.078 1 94.62 246 TYR A O 1
ATOM 1993 N N . ILE A 1 247 ? -20.609 -20.875 18.359 1 94.81 247 ILE A N 1
ATOM 1994 C CA . ILE A 1 247 ? -22.047 -21.109 18.391 1 94.81 247 ILE A CA 1
ATOM 1995 C C . ILE A 1 247 ? -22.453 -21.688 19.75 1 94.81 247 ILE A C 1
ATOM 1997 O O . ILE A 1 247 ? -23.469 -21.297 20.328 1 94.81 247 ILE A O 1
ATOM 2001 N N . ILE A 1 248 ? -21.672 -22.594 20.188 1 94.62 248 ILE A N 1
ATOM 2002 C CA . ILE A 1 248 ? -21.938 -23.188 21.484 1 94.62 248 ILE A CA 1
ATOM 2003 C C . ILE A 1 248 ? -21.891 -22.125 22.578 1 94.62 248 ILE A C 1
ATOM 2005 O O . ILE A 1 248 ? -22.766 -22.078 23.453 1 94.62 248 ILE A O 1
ATOM 2009 N N . LYS A 1 249 ? -20.984 -21.219 22.5 1 93.75 249 LYS A N 1
ATOM 2010 C CA . LYS A 1 249 ? -20.859 -20.141 23.469 1 93.75 249 LYS A CA 1
ATOM 2011 C C . LYS A 1 249 ? -22.078 -19.219 23.438 1 93.75 249 LYS A C 1
ATOM 2013 O O . LYS A 1 249 ? -22.625 -18.859 24.469 1 93.75 249 LYS A O 1
ATOM 2018 N N . VAL A 1 250 ? -22.531 -18.891 22.266 1 93.38 250 VAL A N 1
ATOM 2019 C CA . VAL A 1 250 ? -23.656 -17.969 22.078 1 93.38 250 VAL A CA 1
ATOM 2020 C C . VAL A 1 250 ? -24.938 -18.625 22.594 1 93.38 250 VAL A C 1
ATOM 2022 O O . VAL A 1 250 ? -25.734 -17.969 23.266 1 93.38 250 VAL A O 1
ATOM 2025 N N . VAL A 1 251 ? -25.141 -19.922 22.344 1 92.56 251 VAL A N 1
ATOM 2026 C CA . VAL A 1 251 ? -26.359 -20.641 22.719 1 92.56 251 VAL A CA 1
ATOM 2027 C C . VAL A 1 251 ? -26.391 -20.828 24.234 1 92.56 251 VAL A C 1
ATOM 2029 O O . VAL A 1 251 ? -27.422 -20.625 24.875 1 92.56 251 VAL A O 1
ATOM 2032 N N . VAL A 1 252 ? -25.266 -21.203 24.812 1 92.94 252 VAL A N 1
ATOM 2033 C CA . VAL A 1 252 ? -25.188 -21.469 26.234 1 92.94 252 VAL A CA 1
ATOM 2034 C C . VAL A 1 252 ? -25.359 -20.172 27.016 1 92.94 252 VAL A C 1
ATOM 2036 O O . VAL A 1 252 ? -26.094 -20.141 28.016 1 92.94 252 VAL A O 1
ATOM 2039 N N . LEU A 1 253 ? -24.75 -19.078 26.562 1 92.06 253 LEU A N 1
ATOM 2040 C CA . LEU A 1 253 ? -24.797 -17.812 27.266 1 92.06 253 LEU A CA 1
ATOM 2041 C C . LEU A 1 253 ? -26.062 -17.031 26.891 1 92.06 253 LEU A C 1
ATOM 2043 O O . LEU A 1 253 ? -26.375 -16.016 27.516 1 92.06 253 LEU A O 1
ATOM 2047 N N . LYS A 1 254 ? -26.797 -17.516 25.938 1 90 254 LYS A N 1
ATOM 2048 C CA . LYS A 1 254 ? -28.016 -16.891 25.469 1 90 254 LYS A CA 1
ATOM 2049 C C . LYS A 1 254 ? -27.797 -15.422 25.141 1 90 254 LYS A C 1
ATOM 2051 O O . LYS A 1 254 ? -28.562 -14.555 25.578 1 90 254 LYS A O 1
ATOM 2056 N N . THR A 1 255 ? -26.641 -15.148 24.469 1 90 255 THR A N 1
ATOM 2057 C CA . THR A 1 255 ? -26.312 -13.789 24.062 1 90 255 THR A CA 1
ATOM 2058 C C . THR A 1 255 ? -26.531 -13.602 22.562 1 90 255 THR A C 1
ATOM 2060 O O . THR A 1 255 ? -26.656 -14.586 21.812 1 90 255 THR A O 1
ATOM 2063 N N . ILE A 1 256 ? -26.625 -12.414 22.141 1 87.75 256 ILE A N 1
ATOM 2064 C CA . ILE A 1 256 ? -26.75 -12.086 20.734 1 87.75 256 ILE A CA 1
ATOM 2065 C C . ILE A 1 256 ? -25.391 -12.234 20.047 1 87.75 256 ILE A C 1
ATOM 2067 O O . ILE A 1 256 ? -24.375 -11.766 20.562 1 87.75 256 ILE A O 1
ATOM 2071 N N . PRO A 1 257 ? -25.438 -12.898 18.984 1 88.56 257 PRO A N 1
ATOM 2072 C CA . PRO A 1 257 ? -24.156 -13.117 18.281 1 88.56 257 PRO A CA 1
ATOM 2073 C C . PRO A 1 257 ? -23.531 -11.82 17.797 1 88.56 257 PRO A C 1
ATOM 2075 O O . PRO A 1 257 ? -24.234 -10.867 17.453 1 88.56 257 PRO A O 1
ATOM 2078 N N . ASN A 1 258 ? -22.25 -11.867 17.797 1 87.31 258 ASN A N 1
ATOM 2079 C CA . ASN A 1 258 ? -21.5 -10.734 17.281 1 87.31 258 ASN A CA 1
ATOM 2080 C C . ASN A 1 258 ? -21.797 -10.484 15.805 1 87.31 258 ASN A C 1
ATOM 2082 O O . ASN A 1 258 ? -21.953 -11.43 15.031 1 87.31 258 ASN A O 1
ATOM 2086 N N . ASN A 1 259 ? -21.812 -9.289 15.352 1 83 259 ASN A N 1
ATOM 2087 C CA . ASN A 1 259 ? -22.141 -8.906 13.984 1 83 259 ASN A CA 1
ATOM 2088 C C . ASN A 1 259 ? -21.125 -9.445 12.984 1 83 259 ASN A C 1
ATOM 2090 O O . ASN A 1 259 ? -21.484 -9.75 11.844 1 83 259 ASN A O 1
ATOM 2094 N N . ILE A 1 260 ? -19.953 -9.602 13.391 1 90.69 260 ILE A N 1
ATOM 2095 C CA . ILE A 1 260 ? -18.859 -9.969 12.492 1 90.69 260 ILE A CA 1
ATOM 2096 C C . ILE A 1 260 ? -19.016 -11.43 12.07 1 90.69 260 ILE A C 1
ATOM 2098 O O . ILE A 1 260 ? -18.469 -11.844 11.047 1 90.69 260 ILE A O 1
ATOM 2102 N N . ILE A 1 261 ? -19.781 -12.25 12.85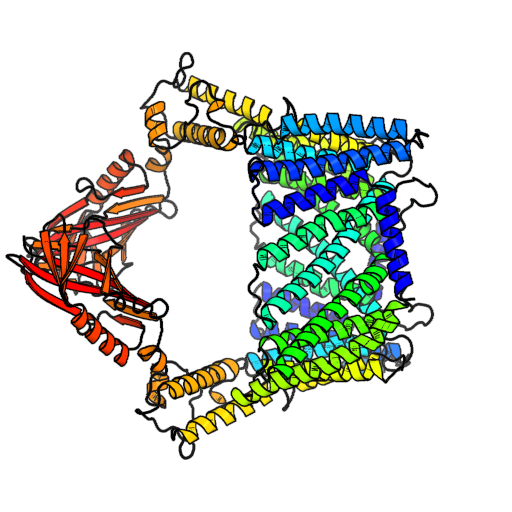2 1 91.56 261 ILE A N 1
ATOM 2103 C CA . ILE A 1 261 ? -19.891 -13.688 12.625 1 91.56 261 ILE A CA 1
ATOM 2104 C C . ILE A 1 261 ? -20.516 -13.945 11.258 1 91.56 261 ILE A C 1
ATOM 2106 O O . ILE A 1 261 ? -20.172 -14.906 10.578 1 91.56 261 ILE A O 1
ATOM 2110 N N . THR A 1 262 ? -21.406 -13.07 10.836 1 93.06 262 THR A N 1
ATOM 2111 C CA . THR A 1 262 ? -22.094 -13.227 9.562 1 93.06 262 THR A CA 1
ATOM 2112 C C . THR A 1 262 ? -21.109 -13.195 8.398 1 93.06 262 THR A C 1
ATOM 2114 O O . THR A 1 262 ? -21.109 -14.086 7.555 1 93.06 262 THR A O 1
ATOM 2117 N N . ASN A 1 263 ? -20.266 -12.242 8.422 1 93.19 263 ASN A N 1
ATOM 2118 C CA . ASN A 1 263 ? -19.297 -12.102 7.352 1 93.19 263 ASN A CA 1
ATOM 2119 C C . ASN A 1 263 ? -18.25 -13.211 7.395 1 93.19 263 ASN A C 1
ATOM 2121 O O . ASN A 1 263 ? -17.797 -13.688 6.352 1 93.19 263 ASN A O 1
ATOM 2125 N N . LEU A 1 264 ? -17.859 -13.641 8.602 1 94.25 264 LEU A N 1
ATOM 2126 C CA . LEU A 1 264 ? -16.875 -14.711 8.742 1 94.25 264 LEU A CA 1
ATOM 2127 C C . LEU A 1 264 ? -17.406 -16.016 8.172 1 94.25 264 LEU A C 1
ATOM 2129 O O . LEU A 1 264 ? -16.703 -16.719 7.438 1 94.25 264 LEU A O 1
ATOM 2133 N N . ILE A 1 265 ? -18.641 -16.328 8.398 1 96.06 265 ILE A N 1
ATOM 2134 C CA . ILE A 1 265 ? -19.234 -17.562 7.926 1 96.06 265 ILE A CA 1
ATOM 2135 C C . ILE A 1 265 ? -19.484 -17.484 6.418 1 96.06 265 ILE A C 1
ATOM 2137 O O . ILE A 1 265 ? -19.266 -18.469 5.695 1 96.06 265 ILE A O 1
ATOM 2141 N N . LEU A 1 266 ? -19.859 -16.297 5.941 1 96.69 266 LEU A N 1
ATOM 2142 C CA . LEU A 1 266 ? -20.188 -16.141 4.523 1 96.69 266 LEU A CA 1
ATOM 2143 C C . LEU A 1 266 ? -18.953 -16.391 3.66 1 96.69 266 LEU A C 1
ATOM 2145 O O . LEU A 1 266 ? -19 -17.203 2.742 1 96.69 266 LEU A O 1
ATOM 2149 N N . TRP A 1 267 ? -17.891 -15.766 3.916 1 94.75 267 TRP A N 1
ATOM 2150 C CA . TRP A 1 267 ? -16.688 -15.906 3.109 1 94.75 267 TRP A CA 1
ATOM 2151 C C . TRP A 1 267 ? -16.094 -17.297 3.25 1 94.75 267 TRP A C 1
ATOM 2153 O O . TRP A 1 267 ? -15.633 -17.891 2.268 1 94.75 267 TRP A O 1
ATOM 2163 N N . TYR A 1 268 ? -16.156 -17.828 4.496 1 95.94 268 TYR A N 1
ATOM 2164 C CA . TYR A 1 268 ? -15.711 -19.188 4.73 1 95.94 268 TYR A CA 1
ATOM 2165 C C . TYR A 1 268 ? -16.562 -20.188 3.951 1 95.94 268 TYR A C 1
ATOM 2167 O O . TYR A 1 268 ? -16.047 -21.125 3.35 1 95.94 268 TYR A O 1
ATOM 2175 N N . GLY A 1 269 ? -17.797 -19.891 3.945 1 97.25 269 GLY A N 1
ATOM 2176 C CA . GLY A 1 269 ? -18.719 -20.766 3.238 1 97.25 269 GLY A CA 1
ATOM 2177 C C . GLY A 1 269 ? -18.531 -20.734 1.733 1 97.25 269 GLY A C 1
ATOM 2178 O O . GLY A 1 269 ? -18.484 -21.797 1.091 1 97.25 269 GLY A O 1
ATOM 2179 N N . LEU A 1 270 ? -18.375 -19.578 1.182 1 96.12 270 LEU A N 1
ATOM 2180 C CA . LEU A 1 270 ? -18.188 -19.438 -0.257 1 96.12 270 LEU A CA 1
ATOM 2181 C C . LEU A 1 270 ? -16.891 -20.109 -0.693 1 96.12 270 LEU A C 1
ATOM 2183 O O . LEU A 1 270 ? -16.859 -20.828 -1.695 1 96.12 270 LEU A O 1
ATOM 2187 N N . LEU A 1 271 ? -15.867 -19.953 0.066 1 94.88 271 LEU A N 1
ATOM 2188 C CA . LEU A 1 271 ? -14.586 -20.578 -0.25 1 94.88 271 LEU A CA 1
ATOM 2189 C C . LEU A 1 271 ? -14.672 -22.094 -0.106 1 94.88 271 LEU A C 1
ATOM 2191 O O . LEU A 1 271 ? -14.062 -22.828 -0.884 1 94.88 271 LEU A O 1
ATOM 2195 N N . SER A 1 272 ? -15.453 -22.531 0.889 1 95.88 272 SER A N 1
ATOM 2196 C CA . SER A 1 272 ? -15.602 -23.953 1.122 1 95.88 272 SER A CA 1
ATOM 2197 C C . SER A 1 272 ? -16.328 -24.625 -0.038 1 95.88 272 SER A C 1
ATOM 2199 O O . SER A 1 272 ? -16.031 -25.781 -0.383 1 95.88 272 SER A O 1
ATOM 2201 N N . VAL A 1 273 ? -17.25 -23.906 -0.6 1 94.56 273 VAL A N 1
ATOM 2202 C CA . VAL A 1 273 ? -17.953 -24.453 -1.757 1 94.56 273 VAL A CA 1
ATOM 2203 C C . VAL A 1 273 ? -16.953 -24.703 -2.891 1 94.56 273 VAL A C 1
ATOM 2205 O O . VAL A 1 273 ? -16.984 -25.766 -3.527 1 94.56 273 VAL A O 1
ATOM 2208 N N . VAL A 1 274 ? -16.094 -23.844 -3.053 1 91.12 274 VAL A N 1
ATOM 2209 C CA . VAL A 1 274 ? -15.094 -23.953 -4.117 1 91.12 274 VAL A CA 1
ATOM 2210 C C . VAL A 1 274 ? -14.109 -25.078 -3.791 1 91.12 274 VAL A C 1
ATOM 2212 O O . VAL A 1 274 ? -13.789 -25.891 -4.652 1 91.12 274 VAL A O 1
ATOM 2215 N N . VAL A 1 275 ? -13.695 -25.172 -2.555 1 91.06 275 VAL A N 1
ATOM 2216 C CA . VAL A 1 275 ? -12.727 -26.188 -2.15 1 91.06 275 VAL A CA 1
ATOM 2217 C C . VAL A 1 275 ? -13.352 -27.578 -2.281 1 91.06 275 VAL A C 1
ATOM 2219 O O . VAL A 1 275 ? -12.695 -28.516 -2.748 1 91.06 275 VAL A O 1
ATOM 2222 N N . LEU A 1 276 ? -14.562 -27.719 -1.918 1 91.25 276 LEU A N 1
ATOM 2223 C CA . LEU A 1 276 ? -15.266 -29 -2.053 1 91.25 276 LEU A CA 1
ATOM 2224 C C . LEU A 1 276 ? -15.422 -29.375 -3.521 1 91.25 276 LEU A C 1
ATOM 2226 O O . LEU A 1 276 ? -15.328 -30.562 -3.875 1 91.25 276 LEU A O 1
ATOM 2230 N N . PHE A 1 277 ? -15.656 -28.312 -4.27 1 88.25 277 PHE A N 1
ATOM 2231 C CA . PHE A 1 277 ? -15.781 -28.516 -5.707 1 88.25 277 PHE A CA 1
ATOM 2232 C C . PHE A 1 277 ? -14.477 -29.062 -6.289 1 88.25 277 PHE A C 1
ATOM 2234 O O . PHE A 1 277 ? -14.484 -30.047 -7.027 1 88.25 277 PHE A O 1
ATOM 2241 N N . VAL A 1 278 ? -13.406 -28.547 -5.934 1 85.62 278 VAL A N 1
ATOM 2242 C CA . VAL A 1 278 ? -12.094 -28.938 -6.438 1 85.62 278 VAL A CA 1
ATOM 2243 C C . VAL A 1 278 ? -11.703 -30.297 -5.855 1 85.62 278 VAL A C 1
ATOM 2245 O O . VAL A 1 278 ? -11.055 -31.094 -6.527 1 85.62 278 VAL A O 1
ATOM 2248 N N . SER A 1 279 ? -12.094 -30.609 -4.66 1 85.88 279 SER A N 1
ATOM 2249 C CA . SER A 1 279 ? -11.75 -31.844 -3.977 1 85.88 279 SER A CA 1
ATOM 2250 C C . SER A 1 279 ? -12.336 -33.062 -4.699 1 85.88 279 SER A C 1
ATOM 2252 O O . SER A 1 279 ? -11.82 -34.156 -4.582 1 85.88 279 SER A O 1
ATOM 2254 N N . LYS A 1 280 ? -13.328 -32.781 -5.465 1 84.31 280 LYS A N 1
ATOM 2255 C CA . LYS A 1 280 ? -13.961 -33.875 -6.184 1 84.31 280 LYS A CA 1
ATOM 2256 C C . LYS A 1 280 ? -13.062 -34.375 -7.316 1 84.31 280 LYS A C 1
ATOM 2258 O O . LYS A 1 280 ? -13.242 -35.5 -7.805 1 84.31 280 LYS A O 1
ATOM 2263 N N . THR A 1 281 ? -12.117 -33.562 -7.703 1 84.19 281 THR A N 1
ATOM 2264 C CA . THR A 1 281 ? -11.203 -33.938 -8.773 1 84.19 281 THR A CA 1
ATOM 2265 C C . THR A 1 281 ? -9.938 -34.562 -8.203 1 84.19 281 THR A C 1
ATOM 2267 O O . THR A 1 281 ? -9.078 -35.031 -8.953 1 84.19 281 THR A O 1
ATOM 2270 N N . VAL A 1 282 ? -9.867 -34.562 -6.887 1 82.25 282 VAL A N 1
ATOM 2271 C CA . VAL A 1 282 ? -8.672 -35.094 -6.242 1 82.25 282 VAL A CA 1
ATOM 2272 C C . VAL A 1 282 ? -9.008 -36.406 -5.539 1 82.25 282 VAL A C 1
ATOM 2274 O O . VAL A 1 282 ? -9.977 -36.5 -4.781 1 82.25 282 VAL A O 1
ATOM 2277 N N . GLU A 1 283 ? -8.305 -37.406 -5.855 1 80.69 283 GLU A N 1
ATOM 2278 C CA . GLU A 1 283 ? -8.547 -38.719 -5.211 1 80.69 283 GLU A CA 1
ATOM 2279 C C . GLU A 1 283 ? -7.629 -38.906 -4.004 1 80.69 283 GLU A C 1
ATOM 2281 O O . GLU A 1 283 ? -6.406 -38.969 -4.148 1 80.69 283 GLU A O 1
ATOM 2286 N N . ASP A 1 284 ? -8.219 -38.812 -2.83 1 83.19 284 ASP A N 1
ATOM 2287 C CA . ASP A 1 284 ? -7.469 -39 -1.59 1 83.19 284 ASP A CA 1
ATOM 2288 C C . ASP A 1 284 ? -8.391 -39.438 -0.458 1 83.19 284 ASP A C 1
ATOM 2290 O O . ASP A 1 284 ? -9.57 -39.062 -0.428 1 83.19 284 ASP A O 1
ATOM 2294 N N . LYS A 1 285 ? -7.883 -40.188 0.414 1 83.44 285 LYS A N 1
ATOM 2295 C CA . LYS A 1 285 ? -8.68 -40.75 1.502 1 83.44 285 LYS A CA 1
ATOM 2296 C C . LYS A 1 285 ? -9.164 -39.656 2.447 1 83.44 285 LYS A C 1
ATOM 2298 O O . LYS A 1 285 ? -10.312 -39.656 2.895 1 83.44 285 LYS A O 1
ATOM 2303 N N . PHE A 1 286 ? -8.312 -38.75 2.787 1 85.88 286 PHE A N 1
ATOM 2304 C CA . PHE A 1 286 ? -8.672 -37.688 3.699 1 85.88 286 PHE A CA 1
ATOM 2305 C C . PHE A 1 286 ? -9.75 -36.781 3.088 1 85.88 286 PHE A C 1
ATOM 2307 O O . PHE A 1 286 ? -10.586 -36.25 3.803 1 85.88 286 PHE A O 1
ATOM 2314 N N . ILE A 1 287 ? -9.75 -36.688 1.874 1 86.5 287 ILE A N 1
ATOM 2315 C CA . ILE A 1 287 ? -10.703 -35.844 1.17 1 86.5 287 ILE A CA 1
ATOM 2316 C C . ILE A 1 287 ? -12.102 -36.438 1.283 1 86.5 287 ILE A C 1
ATOM 2318 O O . ILE A 1 287 ? -13.094 -35.688 1.321 1 86.5 287 ILE A O 1
ATOM 2322 N N . LYS A 1 288 ? -12.109 -37.719 1.411 1 85.94 288 LYS A N 1
ATOM 2323 C CA . LYS A 1 288 ? -13.406 -38.375 1.579 1 85.94 288 LYS A CA 1
ATOM 2324 C C . LYS A 1 288 ? -14.047 -37.969 2.908 1 85.94 288 LYS A C 1
ATOM 2326 O O . LYS A 1 288 ? -15.258 -37.75 2.979 1 85.94 288 LYS A O 1
ATOM 2331 N N . ILE A 1 289 ? -13.25 -37.906 3.889 1 88.56 289 ILE A N 1
ATOM 2332 C CA . ILE A 1 289 ? -13.734 -37.5 5.195 1 88.56 289 ILE A CA 1
ATOM 2333 C C . ILE A 1 289 ? -14.125 -36 5.145 1 88.56 289 ILE A C 1
ATOM 2335 O O . ILE A 1 289 ? -15.18 -35.625 5.648 1 88.56 289 ILE A O 1
ATOM 2339 N N . TYR A 1 290 ? -13.266 -35.219 4.578 1 91.88 290 TYR A N 1
ATOM 2340 C CA . TYR A 1 290 ? -13.516 -33.812 4.422 1 91.88 290 TYR A CA 1
ATOM 2341 C C . TYR A 1 290 ? -14.82 -33.562 3.686 1 91.88 290 TYR A C 1
ATOM 2343 O O . TYR A 1 290 ? -15.609 -32.688 4.078 1 91.88 290 TYR A O 1
ATOM 2351 N N . ASP A 1 291 ? -15.109 -34.344 2.707 1 89.94 291 ASP A N 1
ATOM 2352 C CA . ASP A 1 291 ? -16.281 -34.188 1.86 1 89.94 291 ASP A CA 1
ATOM 2353 C C . ASP A 1 291 ? -17.562 -34.469 2.646 1 89.94 291 ASP A C 1
ATOM 2355 O O . ASP A 1 291 ? -18.625 -33.938 2.316 1 89.94 291 ASP A O 1
ATOM 2359 N N . LYS A 1 292 ? -17.406 -35.219 3.662 1 90.81 292 LYS A N 1
ATOM 2360 C CA . LYS A 1 292 ? -18.594 -35.562 4.445 1 90.81 292 LYS A CA 1
ATOM 2361 C C . LYS A 1 292 ? -18.766 -34.594 5.625 1 90.81 292 LYS A C 1
ATOM 2363 O O . LYS A 1 292 ? -19.875 -34.219 5.965 1 90.81 292 LYS A O 1
ATOM 2368 N N . VAL A 1 293 ? -17.75 -34.188 6.188 1 94.44 293 VAL A N 1
ATOM 2369 C CA . VAL A 1 293 ? -17.797 -33.438 7.445 1 94.44 293 VAL A CA 1
ATOM 2370 C C . VAL A 1 293 ? -18 -31.953 7.16 1 94.44 293 VAL A C 1
ATOM 2372 O O . VAL A 1 293 ? -18.781 -31.281 7.848 1 94.44 293 VAL A O 1
ATOM 2375 N N . GLN A 1 294 ? -17.375 -31.453 6.16 1 95.62 294 GLN A N 1
ATOM 2376 C CA . GLN A 1 294 ? -17.375 -30.016 5.879 1 95.62 294 GLN A CA 1
ATOM 2377 C C . GLN A 1 294 ? -18.781 -29.516 5.574 1 95.62 294 GLN A C 1
ATOM 2379 O O . GLN A 1 294 ? -19.203 -28.469 6.086 1 95.62 294 GLN A O 1
ATOM 2384 N N . PRO A 1 295 ? -19.547 -30.234 4.734 1 96 295 PRO A N 1
ATOM 2385 C CA . PRO A 1 295 ? -20.906 -29.75 4.473 1 96 295 PRO A CA 1
ATOM 2386 C C . PRO A 1 295 ? -21.781 -29.75 5.723 1 96 295 PRO A C 1
ATOM 2388 O O . PRO A 1 295 ? -22.625 -28.859 5.887 1 96 295 PRO A O 1
ATOM 2391 N N . LEU A 1 296 ? -21.562 -30.625 6.586 1 96.62 296 LEU A N 1
ATOM 2392 C CA . LEU A 1 296 ? -22.344 -30.688 7.82 1 96.62 296 LEU A CA 1
ATOM 2393 C C . LEU A 1 296 ? -22.016 -29.484 8.719 1 96.62 296 LEU A C 1
ATOM 2395 O O . LEU A 1 296 ? -22.922 -28.859 9.266 1 96.62 296 LEU A O 1
ATOM 2399 N N . ILE A 1 297 ? -20.812 -29.234 8.844 1 97.19 297 ILE A N 1
ATOM 2400 C CA . ILE A 1 297 ? -20.359 -28.094 9.648 1 97.19 297 ILE A CA 1
ATOM 2401 C C . ILE A 1 297 ? -20.969 -26.797 9.102 1 97.19 297 ILE A C 1
ATOM 2403 O O . ILE A 1 297 ? -21.5 -25.984 9.859 1 97.19 297 ILE A O 1
ATOM 2407 N N . LEU A 1 298 ? -20.906 -26.656 7.801 1 97.69 298 LEU A N 1
ATOM 2408 C CA . LEU A 1 298 ? -21.344 -25.422 7.168 1 97.69 298 LEU A CA 1
ATOM 2409 C C . LEU A 1 298 ? -22.859 -25.281 7.262 1 97.69 298 LEU A C 1
ATOM 2411 O O . LEU A 1 298 ? -23.375 -24.156 7.336 1 97.69 298 LEU A O 1
ATOM 2415 N N . LEU A 1 299 ? -23.562 -26.359 7.285 1 97.69 299 LEU A N 1
ATOM 2416 C CA . LEU A 1 299 ? -25.016 -26.297 7.441 1 97.69 299 LEU A CA 1
ATOM 2417 C C . LEU A 1 299 ? -25.391 -25.75 8.82 1 97.69 299 LEU A C 1
ATOM 2419 O O . LEU A 1 299 ? -26.266 -24.906 8.945 1 97.69 299 LEU A O 1
ATOM 2423 N N . ILE A 1 300 ? -24.656 -26.203 9.773 1 96.88 300 ILE A N 1
ATOM 2424 C CA . ILE A 1 300 ? -24.891 -25.734 11.133 1 96.88 300 ILE A CA 1
ATOM 2425 C C . ILE A 1 300 ? -24.531 -24.25 11.242 1 96.88 300 ILE A C 1
ATOM 2427 O O . ILE A 1 300 ? -25.297 -23.453 11.773 1 96.88 300 ILE A O 1
ATOM 2431 N N . LEU A 1 301 ? -23.438 -23.938 10.688 1 97.56 301 LEU A N 1
ATOM 2432 C CA . LEU A 1 301 ? -22.953 -22.562 10.742 1 97.56 301 LEU A CA 1
ATOM 2433 C C . LEU A 1 301 ? -23.875 -21.625 9.992 1 97.56 301 LEU A C 1
ATOM 2435 O O . LEU A 1 301 ? -24.078 -20.484 10.398 1 97.56 301 LEU A O 1
ATOM 2439 N N . SER A 1 302 ? -24.422 -22.094 8.867 1 97.62 302 SER A N 1
ATOM 2440 C CA . SER A 1 302 ? -25.344 -21.281 8.094 1 97.62 302 SER A CA 1
ATOM 2441 C C . SER A 1 302 ? -26.594 -20.953 8.898 1 97.62 302 SER A C 1
ATOM 2443 O O . SER A 1 302 ? -27.156 -19.859 8.766 1 97.62 302 SER A O 1
ATOM 2445 N N . GLY A 1 303 ? -27 -21.859 9.727 1 96.12 303 GLY A N 1
ATOM 2446 C CA . GLY A 1 303 ? -28.125 -21.547 10.617 1 96.12 303 GLY A CA 1
ATOM 2447 C C . GLY A 1 303 ? -27.859 -20.344 11.508 1 96.12 303 GLY A C 1
ATOM 2448 O O . GLY A 1 303 ? -28.719 -19.469 11.633 1 96.12 303 GLY A O 1
ATOM 2449 N N . MET A 1 304 ? -26.734 -20.344 12.07 1 95.12 304 MET A N 1
ATOM 2450 C CA . MET A 1 304 ? -26.359 -19.219 12.922 1 95.12 304 MET A CA 1
ATOM 2451 C C . MET A 1 304 ? -26.219 -17.938 12.109 1 95.12 304 MET A C 1
ATOM 2453 O O . MET A 1 304 ? -26.594 -16.859 12.578 1 95.12 304 MET A O 1
ATOM 2457 N N . MET A 1 305 ? -25.672 -18.062 10.914 1 96.12 305 MET A N 1
ATOM 2458 C CA . MET A 1 305 ? -25.531 -16.891 10.047 1 96.12 305 MET A CA 1
ATOM 2459 C C . MET A 1 305 ? -26.891 -16.281 9.727 1 96.12 305 MET A C 1
ATOM 2461 O O . MET A 1 305 ? -27.047 -15.062 9.812 1 96.12 305 MET A O 1
ATOM 2465 N N . PHE A 1 306 ? -27.891 -17.125 9.43 1 96.81 306 PHE A N 1
ATOM 2466 C CA . PHE A 1 306 ? -29.234 -16.641 9.125 1 96.81 306 PHE A CA 1
ATOM 2467 C C . PHE A 1 306 ? -29.891 -16.031 10.359 1 96.81 306 PHE A C 1
ATOM 2469 O O . PHE A 1 306 ? -30.609 -15.039 10.25 1 96.81 306 PHE A O 1
ATOM 2476 N N . TYR A 1 307 ? -29.578 -16.578 11.453 1 95.12 307 TYR A N 1
ATOM 2477 C CA . TYR A 1 307 ? -30.094 -16.031 12.703 1 95.12 307 TYR A CA 1
ATOM 2478 C C . TYR A 1 307 ? -29.516 -14.648 12.961 1 95.12 307 TYR A C 1
ATOM 2480 O O . TYR A 1 307 ? -30.25 -13.703 13.258 1 95.12 307 TYR A O 1
ATOM 2488 N N . SER A 1 308 ? -28.281 -14.57 12.836 1 93.69 308 SER A N 1
ATOM 2489 C CA . SER A 1 308 ? -27.578 -13.32 13.094 1 93.69 308 SER A CA 1
ATOM 2490 C C . SER A 1 308 ? -28.016 -12.234 12.125 1 93.69 308 SER A C 1
ATOM 2492 O O . SER A 1 308 ? -28.344 -11.117 12.539 1 93.69 308 SER A O 1
ATOM 2494 N N . ILE A 1 309 ? -28.094 -12.508 10.859 1 95.44 309 ILE A N 1
ATOM 2495 C CA . ILE A 1 309 ? -28.484 -11.523 9.867 1 95.44 309 ILE A CA 1
ATOM 2496 C C . ILE A 1 309 ? -29.969 -11.188 10.008 1 95.44 309 ILE A C 1
ATOM 2498 O O . ILE A 1 309 ? -30.391 -10.055 9.758 1 95.44 309 ILE A O 1
ATOM 2502 N N . GLY A 1 310 ? -30.766 -12.148 10.438 1 95.5 310 GLY A N 1
ATOM 2503 C CA . GLY A 1 310 ? -32.188 -11.922 10.688 1 95.5 310 GLY A CA 1
ATOM 2504 C C . GLY A 1 310 ? -32.438 -10.891 11.766 1 95.5 310 GLY A C 1
ATOM 2505 O O . GLY A 1 310 ? -33.312 -10.039 11.617 1 95.5 310 GLY A O 1
ATOM 2506 N N . ILE A 1 311 ? -31.672 -10.898 12.742 1 92.75 311 ILE A N 1
ATOM 2507 C CA . ILE A 1 311 ? -31.797 -9.922 13.82 1 92.75 311 ILE A CA 1
ATOM 2508 C C . ILE A 1 311 ? -31.453 -8.531 13.289 1 92.75 311 ILE A C 1
ATOM 2510 O O . ILE A 1 311 ? -32.156 -7.562 13.586 1 92.75 311 ILE A O 1
ATOM 2514 N N . ARG A 1 312 ? -30.469 -8.461 12.5 1 90.75 312 ARG A N 1
ATOM 2515 C CA . ARG A 1 312 ? -30.078 -7.176 11.938 1 90.75 312 ARG A CA 1
ATOM 2516 C C . ARG A 1 312 ? -31.141 -6.629 11.008 1 90.75 312 ARG A C 1
ATOM 2518 O O . ARG A 1 312 ? -31.438 -5.43 11.023 1 90.75 312 ARG A O 1
ATOM 2525 N N . ILE A 1 313 ? -31.688 -7.496 10.25 1 94.25 313 ILE A N 1
ATOM 2526 C CA . ILE A 1 313 ? -32.719 -7.098 9.32 1 94.25 313 ILE A CA 1
ATOM 2527 C C . ILE A 1 313 ? -33.969 -6.645 10.094 1 94.25 313 ILE A C 1
ATOM 2529 O O . ILE A 1 313 ? -34.625 -5.68 9.703 1 94.25 313 ILE A O 1
ATOM 2533 N N . SER A 1 314 ? -34.219 -7.242 11.195 1 92.19 314 SER A N 1
ATOM 2534 C CA . SER A 1 314 ? -35.375 -6.891 12.008 1 92.19 314 SER A CA 1
ATOM 2535 C C . SER A 1 314 ? -35.188 -5.516 12.648 1 92.19 314 SER A C 1
ATOM 2537 O O . SER A 1 314 ? -36.156 -4.738 12.727 1 92.19 314 SER A O 1
ATOM 2539 N N . TYR A 1 315 ? -33.969 -5.16 12.93 1 85.38 315 TYR A N 1
ATOM 2540 C CA . TYR A 1 315 ? -33.688 -3.896 13.617 1 85.38 315 TYR A CA 1
ATOM 2541 C C . TYR A 1 315 ? -33.531 -2.76 12.617 1 85.38 315 TYR A C 1
ATOM 2543 O O . TYR A 1 315 ? -34.031 -1.659 12.82 1 85.38 315 TYR A O 1
ATOM 2551 N N . TYR A 1 316 ? -32.844 -3.086 11.555 1 87.44 316 TYR A N 1
ATOM 2552 C CA . TYR A 1 316 ? -32.375 -1.986 10.711 1 87.44 316 TYR A CA 1
ATOM 2553 C C . TYR A 1 316 ? -33 -2.084 9.312 1 87.44 316 TYR A C 1
ATOM 2555 O O . TYR A 1 316 ? -32.844 -1.17 8.5 1 87.44 316 TYR A O 1
ATOM 2563 N N . GLY A 1 317 ? -33.656 -3.168 8.984 1 92.19 317 GLY A N 1
ATOM 2564 C CA . GLY A 1 317 ? -34.219 -3.344 7.66 1 92.19 317 GLY A CA 1
ATOM 2565 C C . GLY A 1 317 ? -33.281 -4.02 6.688 1 92.19 317 GLY A C 1
ATOM 2566 O O . GLY A 1 317 ? -32.156 -4.387 7.051 1 92.19 317 GLY A O 1
ATOM 2567 N N . ILE A 1 318 ? -33.781 -4.133 5.457 1 95.19 318 ILE A N 1
ATOM 2568 C CA . ILE A 1 318 ? -33 -4.816 4.414 1 95.19 318 ILE A CA 1
ATOM 2569 C C . ILE A 1 318 ? -32.188 -3.801 3.613 1 95.19 318 ILE A C 1
ATOM 2571 O O . ILE A 1 318 ? -32.781 -2.871 3.031 1 95.19 318 ILE A O 1
ATOM 2575 N N . THR A 1 319 ? -30.906 -3.906 3.68 1 94.19 319 THR A N 1
ATOM 2576 C CA . THR A 1 319 ? -30.016 -3.145 2.812 1 94.19 319 THR A CA 1
ATOM 2577 C C . THR A 1 319 ? -29.484 -4.02 1.684 1 94.19 319 THR A C 1
ATOM 2579 O O . THR A 1 319 ? -29.703 -5.234 1.675 1 94.19 319 THR A O 1
ATOM 2582 N N . GLU A 1 320 ? -28.906 -3.455 0.696 1 94.62 320 GLU A N 1
ATOM 2583 C CA . GLU A 1 320 ? -28.359 -4.215 -0.424 1 94.62 320 GLU A CA 1
ATOM 2584 C C . GLU A 1 320 ? -27.281 -5.195 0.044 1 94.62 320 GLU A C 1
ATOM 2586 O O . GLU A 1 320 ? -27.234 -6.332 -0.426 1 94.62 320 GLU A O 1
ATOM 2591 N N . GLY A 1 321 ? -26.469 -4.734 1.012 1 93.31 321 GLY A N 1
ATOM 2592 C CA . GLY A 1 321 ? -25.438 -5.609 1.553 1 93.31 321 GLY A CA 1
ATOM 2593 C C . GLY A 1 321 ? -26 -6.809 2.289 1 93.31 321 GLY A C 1
ATOM 2594 O O . GLY A 1 321 ? -25.562 -7.941 2.064 1 93.31 321 GLY A O 1
ATOM 2595 N N . ARG A 1 322 ? -26.984 -6.617 3.127 1 94.69 322 ARG A N 1
ATOM 2596 C CA . ARG A 1 322 ? -27.594 -7.699 3.896 1 94.69 322 ARG A CA 1
ATOM 2597 C C . ARG A 1 322 ? -28.359 -8.648 2.988 1 94.69 322 ARG A C 1
ATOM 2599 O O . ARG A 1 322 ? -28.375 -9.859 3.229 1 94.69 322 ARG A O 1
ATOM 2606 N N . TYR A 1 323 ? -28.969 -8.07 2.02 1 96.44 323 TYR A N 1
ATOM 2607 C CA . TYR A 1 323 ? -29.672 -8.891 1.036 1 96.44 323 TYR A CA 1
ATOM 2608 C C . TYR A 1 323 ? -28.703 -9.844 0.342 1 96.44 323 TYR A C 1
ATOM 2610 O O . TYR A 1 323 ? -29 -11.031 0.192 1 96.44 323 TYR A O 1
ATOM 2618 N N . MET A 1 324 ? -27.578 -9.352 -0.05 1 95.81 32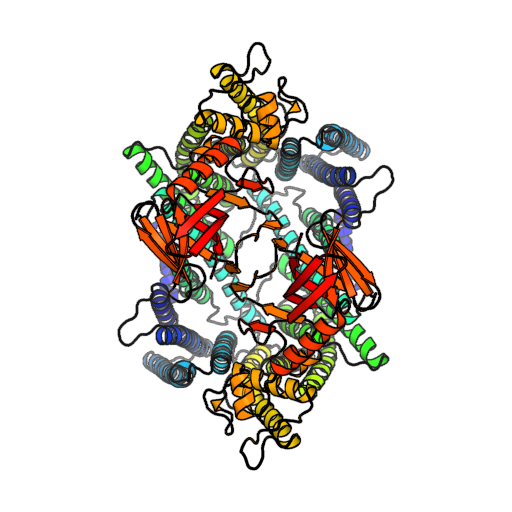4 MET A N 1
ATOM 2619 C CA . MET A 1 324 ? -26.578 -10.172 -0.734 1 95.81 324 MET A CA 1
ATOM 2620 C C . MET A 1 324 ? -26.031 -11.25 0.195 1 95.81 324 MET A C 1
ATOM 2622 O O . MET A 1 324 ? -25.703 -12.344 -0.251 1 95.81 324 MET A O 1
ATOM 2626 N N . VAL A 1 325 ? -25.906 -10.945 1.447 1 95.5 325 VAL A N 1
ATOM 2627 C CA . VAL A 1 325 ? -25.469 -11.93 2.434 1 95.5 325 VAL A CA 1
ATOM 2628 C C . VAL A 1 325 ? -26.469 -13.078 2.508 1 95.5 325 VAL A C 1
ATOM 2630 O O . VAL A 1 325 ? -26.094 -14.25 2.529 1 95.5 325 VAL A O 1
ATOM 2633 N N . VAL A 1 326 ? -27.734 -12.75 2.504 1 96.75 326 VAL A N 1
ATOM 2634 C CA . VAL A 1 326 ? -28.781 -13.758 2.572 1 96.75 326 VAL A CA 1
ATOM 2635 C C . VAL A 1 326 ? -28.734 -14.641 1.325 1 96.75 326 VAL A C 1
ATOM 2637 O O . VAL A 1 326 ? -28.781 -15.867 1.425 1 96.75 326 VAL A O 1
ATOM 2640 N N . ILE A 1 327 ? -28.578 -14 0.194 1 96.81 327 ILE A N 1
ATOM 2641 C CA . ILE A 1 327 ? -28.5 -14.75 -1.058 1 96.81 327 ILE A CA 1
ATOM 2642 C C . ILE A 1 327 ? -27.266 -15.648 -1.058 1 96.81 327 ILE A C 1
ATOM 2644 O O . ILE A 1 327 ? -27.328 -16.797 -1.477 1 96.81 327 ILE A O 1
ATOM 2648 N N . GLY A 1 328 ? -26.156 -15.109 -0.646 1 96.75 328 GLY A N 1
ATOM 2649 C CA . GLY A 1 328 ? -24.969 -15.914 -0.519 1 96.75 328 GLY A CA 1
ATOM 2650 C C . GLY A 1 328 ? -25.125 -17.094 0.426 1 96.75 328 GLY A C 1
ATOM 2651 O O . GLY A 1 328 ? -24.641 -18.188 0.151 1 96.75 328 GLY A O 1
ATOM 2652 N N . GLY A 1 329 ? -25.812 -16.828 1.547 1 97.44 329 GLY A N 1
ATOM 2653 C CA . GLY A 1 329 ? -26.109 -17.906 2.484 1 97.44 329 GLY A CA 1
ATOM 2654 C C . GLY A 1 329 ? -26.984 -18.984 1.892 1 97.44 329 GLY A C 1
ATOM 2655 O O . GLY A 1 329 ? -26.734 -20.172 2.109 1 97.44 329 GLY A O 1
ATOM 2656 N N . VAL A 1 330 ? -27.938 -18.594 1.155 1 97.69 330 VAL A N 1
ATOM 2657 C CA . VAL A 1 330 ? -28.828 -19.547 0.498 1 97.69 330 VAL A CA 1
ATOM 2658 C C . VAL A 1 330 ? -28.031 -20.391 -0.492 1 97.69 330 VAL A C 1
ATOM 2660 O O . VAL A 1 330 ? -28.219 -21.609 -0.564 1 97.69 330 VAL A O 1
ATOM 2663 N N . PHE A 1 331 ? -27.203 -19.797 -1.226 1 97.62 331 PHE A N 1
ATOM 2664 C CA . PHE A 1 331 ? -26.344 -20.516 -2.158 1 97.62 331 PHE A CA 1
ATOM 2665 C C . PHE A 1 331 ? -25.484 -21.547 -1.428 1 97.62 331 PHE A C 1
ATOM 2667 O O . PHE A 1 331 ? -25.375 -22.688 -1.88 1 97.62 331 PHE A O 1
ATOM 2674 N N . ILE A 1 332 ? -24.922 -21.156 -0.304 1 97.69 332 ILE A N 1
ATOM 2675 C CA . ILE A 1 332 ? -24.078 -22.047 0.479 1 97.69 332 ILE A CA 1
ATOM 2676 C C . ILE A 1 332 ? -24.891 -23.25 0.953 1 97.69 332 ILE A C 1
ATOM 2678 O O . ILE A 1 332 ? -24.453 -24.391 0.823 1 97.69 332 ILE A O 1
ATOM 2682 N N . VAL A 1 333 ? -26.078 -23.047 1.443 1 97.69 333 VAL A N 1
ATOM 2683 C CA . VAL A 1 333 ? -26.922 -24.109 1.981 1 97.69 333 VAL A CA 1
ATOM 2684 C C . VAL A 1 333 ? -27.312 -25.062 0.866 1 97.69 333 VAL A C 1
ATOM 2686 O O . VAL A 1 333 ? -27.203 -26.281 1.025 1 97.69 333 VAL A O 1
ATOM 2689 N N . ILE A 1 334 ? -27.703 -24.531 -0.276 1 96.31 334 ILE A N 1
ATOM 2690 C CA . ILE A 1 334 ? -28.078 -25.359 -1.402 1 96.31 334 ILE A CA 1
ATOM 2691 C C . ILE A 1 334 ? -26.891 -26.219 -1.848 1 96.31 334 ILE A C 1
ATOM 2693 O O . ILE A 1 334 ? -27.031 -27.406 -2.119 1 96.31 334 ILE A O 1
ATOM 2697 N N . SER A 1 335 ? -25.781 -25.609 -1.897 1 95.56 335 SER A N 1
ATOM 2698 C CA . SER A 1 335 ? -24.562 -26.312 -2.314 1 95.56 335 SER A CA 1
ATOM 2699 C C . SER A 1 335 ? -24.203 -27.422 -1.33 1 95.56 335 SER A C 1
ATOM 2701 O O . SER A 1 335 ? -23.859 -28.531 -1.738 1 95.56 335 SER A O 1
ATOM 2703 N N . MET A 1 336 ? -24.312 -27.141 -0.025 1 95.94 336 MET A N 1
ATOM 2704 C CA . MET A 1 336 ? -23.953 -28.141 0.982 1 95.94 336 MET A CA 1
ATOM 2705 C C . MET A 1 336 ? -24.938 -29.312 0.958 1 95.94 336 MET A C 1
ATOM 2707 O O . MET A 1 336 ? -24.547 -30.469 1.099 1 95.94 336 MET A O 1
ATOM 2711 N N . ILE A 1 337 ? -26.156 -29 0.773 1 94.75 337 ILE A N 1
ATOM 2712 C CA . ILE A 1 337 ? -27.156 -30.062 0.679 1 94.75 337 ILE A CA 1
ATOM 2713 C C . ILE A 1 337 ? -26.891 -30.938 -0.542 1 94.75 337 ILE A C 1
ATOM 2715 O O . ILE A 1 337 ? -26.984 -32.156 -0.469 1 94.75 337 ILE A O 1
ATOM 2719 N N . TYR A 1 338 ? -26.531 -30.266 -1.591 1 92.75 338 TYR A N 1
ATOM 2720 C CA . TYR A 1 338 ? -26.219 -31.016 -2.807 1 92.75 338 TYR A CA 1
ATOM 2721 C C . TYR A 1 338 ? -25.016 -31.922 -2.582 1 92.75 338 TYR A C 1
ATOM 2723 O O . TYR A 1 338 ? -25.047 -33.094 -2.969 1 92.75 338 TYR A O 1
ATOM 2731 N N . TYR A 1 339 ? -23.984 -31.453 -1.975 1 91.12 339 TYR A N 1
ATOM 2732 C CA . TYR A 1 339 ? -22.766 -32.25 -1.754 1 91.12 339 TYR A CA 1
ATOM 2733 C C . TYR A 1 339 ? -23.047 -33.406 -0.832 1 91.12 339 TYR A C 1
ATOM 2735 O O . TYR A 1 339 ? -22.422 -34.469 -0.973 1 91.12 339 TYR A O 1
ATOM 2743 N N . LEU A 1 340 ? -23.922 -33.281 0.066 1 90.44 340 LEU A N 1
ATOM 2744 C CA . LEU A 1 340 ? -24.188 -34.344 1.052 1 90.44 340 LEU A CA 1
ATOM 2745 C C . LEU A 1 340 ? -25.109 -35.406 0.471 1 90.44 340 LEU A C 1
ATOM 2747 O O . LEU A 1 340 ? -24.891 -36.594 0.705 1 90.44 340 LEU A O 1
ATOM 2751 N N . PHE A 1 341 ? -26.062 -35.031 -0.27 1 88.31 341 PHE A N 1
ATOM 2752 C CA . PHE A 1 341 ? -27.125 -36 -0.583 1 88.31 341 PHE A CA 1
ATOM 2753 C C . PHE A 1 341 ? -27.062 -36.406 -2.053 1 88.31 341 PHE A C 1
ATOM 2755 O O . PHE A 1 341 ? -27.609 -37.438 -2.441 1 88.31 341 PHE A O 1
ATOM 2762 N N . PHE A 1 342 ? -26.625 -35.531 -2.801 1 79 342 PHE A N 1
ATOM 2763 C CA . PHE A 1 342 ? -26.688 -35.844 -4.223 1 79 342 PHE A CA 1
ATOM 2764 C C . PHE A 1 342 ? -25.328 -36.344 -4.73 1 79 342 PHE A C 1
ATOM 2766 O O . PHE A 1 342 ? -24.312 -35.656 -4.559 1 79 342 PHE A O 1
ATOM 2773 N N . ASN A 1 343 ? -25.109 -37.594 -4.555 1 63.75 343 ASN A N 1
ATOM 2774 C CA . ASN A 1 343 ? -23.859 -38.219 -4.953 1 63.75 343 ASN A CA 1
ATOM 2775 C C . ASN A 1 343 ? -23.688 -38.219 -6.469 1 63.75 343 ASN A C 1
ATOM 2777 O O . ASN A 1 343 ? -22.875 -38.969 -7.004 1 63.75 343 ASN A O 1
ATOM 2781 N N . LYS A 1 344 ? -24.547 -37.375 -7.086 1 61.5 344 LYS A N 1
ATOM 2782 C CA . LYS A 1 344 ? -24.422 -37.562 -8.531 1 61.5 344 LYS A CA 1
ATOM 2783 C C . LYS A 1 344 ? -23.234 -36.75 -9.07 1 61.5 344 LYS A C 1
ATOM 2785 O O . LYS A 1 344 ? -22.844 -35.75 -8.484 1 61.5 344 LYS A O 1
ATOM 2790 N N . LYS A 1 345 ? -22.422 -37.406 -9.93 1 62.44 345 LYS A N 1
ATOM 2791 C CA . LYS A 1 345 ? -21.203 -36.969 -10.594 1 62.44 345 LYS A CA 1
ATOM 2792 C C . LYS A 1 345 ? -21.438 -35.719 -11.43 1 62.44 345 LYS A C 1
ATOM 2794 O O . LYS A 1 345 ? -20.531 -35.25 -12.133 1 62.44 345 LYS A O 1
ATOM 2799 N N . THR A 1 346 ? -22.75 -35.156 -11.281 1 74.94 346 THR A N 1
ATOM 2800 C CA . THR A 1 346 ? -22.922 -34 -12.117 1 74.94 346 THR A CA 1
ATOM 2801 C C . THR A 1 346 ? -22.859 -32.719 -11.281 1 74.94 346 THR A C 1
ATOM 2803 O O . THR A 1 346 ? -23.875 -32.281 -10.734 1 74.94 346 THR A O 1
ATOM 2806 N N . TYR A 1 347 ? -21.781 -32.188 -10.945 1 85.12 347 TYR A N 1
ATOM 2807 C CA . TYR A 1 347 ? -21.516 -31.031 -10.086 1 85.12 347 TYR A CA 1
ATOM 2808 C C . TYR A 1 347 ? -21.812 -29.734 -10.828 1 85.12 347 TYR A C 1
ATOM 2810 O O . TYR A 1 347 ? -21.547 -28.641 -10.312 1 85.12 347 TYR A O 1
ATOM 2818 N N . ILE A 1 348 ? -22.484 -29.766 -12.023 1 89.06 348 ILE A N 1
ATOM 2819 C CA . ILE A 1 348 ? -22.859 -28.578 -12.805 1 89.06 348 ILE A CA 1
ATOM 2820 C C . ILE A 1 348 ? -23.984 -27.828 -12.094 1 89.06 348 ILE A C 1
ATOM 2822 O O . ILE A 1 348 ? -24.219 -26.656 -12.375 1 89.06 348 ILE A O 1
ATOM 2826 N N . THR A 1 349 ? -24.641 -28.469 -11.164 1 88.81 349 THR A N 1
ATOM 2827 C CA . THR A 1 349 ? -25.734 -27.875 -10.414 1 88.81 349 THR A CA 1
ATOM 2828 C C . THR A 1 349 ? -25.234 -26.703 -9.562 1 88.81 349 THR A C 1
ATOM 2830 O O . THR A 1 349 ? -25.953 -25.719 -9.383 1 88.81 349 THR A O 1
ATOM 2833 N N . ILE A 1 350 ? -24.016 -26.797 -9.125 1 91.88 350 ILE A N 1
ATOM 2834 C CA . ILE A 1 350 ? -23.469 -25.781 -8.219 1 91.88 350 ILE A CA 1
ATOM 2835 C C . ILE A 1 350 ? -23.297 -24.469 -8.961 1 91.88 350 ILE A C 1
ATOM 2837 O O . ILE A 1 350 ? -23.891 -23.453 -8.586 1 91.88 350 ILE A O 1
ATOM 2841 N N . PRO A 1 351 ? -22.594 -24.391 -10.062 1 92.06 351 PRO A N 1
ATOM 2842 C CA . PRO A 1 351 ? -22.484 -23.125 -10.789 1 92.06 351 PRO A CA 1
ATOM 2843 C C . PRO A 1 351 ? -23.812 -22.672 -11.383 1 92.06 351 PRO A C 1
ATOM 2845 O O . PRO A 1 351 ? -24.062 -21.469 -11.492 1 92.06 351 PRO A O 1
ATOM 2848 N N . THR A 1 352 ? -24.672 -23.594 -11.773 1 92.94 352 THR A N 1
ATOM 2849 C CA . THR A 1 352 ? -25.984 -23.219 -12.312 1 92.94 352 THR A CA 1
ATOM 2850 C C . THR A 1 352 ? -26.828 -22.516 -11.25 1 92.94 352 THR A C 1
ATOM 2852 O O . THR A 1 352 ? -27.5 -21.516 -11.547 1 92.94 352 THR A O 1
ATOM 2855 N N . THR A 1 353 ? -26.75 -23.094 -10.047 1 94.75 353 THR A N 1
ATOM 2856 C CA . THR A 1 353 ? -27.469 -22.438 -8.953 1 94.75 353 THR A CA 1
ATOM 2857 C C . THR A 1 353 ? -26.922 -21.047 -8.695 1 94.75 353 THR A C 1
ATOM 2859 O O . THR A 1 353 ? -27.688 -20.109 -8.461 1 94.75 353 THR A O 1
ATOM 2862 N N . LEU A 1 354 ? -25.609 -20.906 -8.734 1 95.75 354 LEU A N 1
ATOM 2863 C CA . LEU A 1 354 ? -24.984 -19.609 -8.547 1 95.75 354 LEU A CA 1
ATOM 2864 C C . LEU A 1 354 ? -25.422 -18.625 -9.641 1 95.75 354 LEU A C 1
ATOM 2866 O O . LEU A 1 354 ? -25.672 -17.453 -9.359 1 95.75 354 LEU A O 1
ATOM 2870 N N . LEU A 1 355 ? -25.516 -19.125 -10.844 1 96.06 355 LEU A N 1
ATOM 2871 C CA . LEU A 1 355 ? -25.938 -18.328 -11.984 1 96.06 355 LEU A CA 1
ATOM 2872 C C . LEU A 1 355 ? -27.359 -17.812 -11.781 1 96.06 355 LEU A C 1
ATOM 2874 O O . LEU A 1 355 ? -27.625 -16.609 -11.945 1 96.06 355 LEU A O 1
ATOM 2878 N N . ILE A 1 356 ? -28.219 -18.641 -11.375 1 96.19 356 ILE A N 1
ATOM 2879 C CA . ILE A 1 356 ? -29.625 -18.297 -11.203 1 96.19 356 ILE A CA 1
ATOM 2880 C C . ILE A 1 356 ? -29.781 -17.281 -10.07 1 96.19 356 ILE A C 1
ATOM 2882 O O . ILE A 1 356 ? -30.469 -16.266 -10.219 1 96.19 356 ILE A O 1
ATOM 2886 N N . LEU A 1 357 ? -29.141 -17.547 -8.977 1 97.06 357 LEU A N 1
ATOM 2887 C CA . LEU A 1 357 ? -29.25 -16.656 -7.824 1 97.06 357 LEU A CA 1
ATOM 2888 C C . LEU A 1 357 ? -28.641 -15.289 -8.133 1 97.06 357 LEU A C 1
ATOM 2890 O O . LEU A 1 357 ? -29.141 -14.266 -7.648 1 97.06 357 LEU A O 1
ATOM 2894 N N . THR A 1 358 ? -27.578 -15.312 -8.938 1 96.56 358 THR A N 1
ATOM 2895 C CA . THR A 1 358 ? -26.953 -14.047 -9.336 1 96.56 358 THR A CA 1
ATOM 2896 C C . THR A 1 358 ? -27.906 -13.234 -10.211 1 96.56 358 THR A C 1
ATOM 2898 O O . THR A 1 358 ? -28.047 -12.023 -10.023 1 96.56 358 THR A O 1
ATOM 2901 N N . LEU A 1 359 ? -28.609 -13.852 -11.039 1 95.81 359 LEU A N 1
ATOM 2902 C CA . LEU A 1 359 ? -29.562 -13.164 -11.914 1 95.81 359 LEU A CA 1
ATOM 2903 C C . LEU A 1 359 ? -30.75 -12.625 -11.117 1 95.81 359 LEU A C 1
ATOM 2905 O O . LEU A 1 359 ? -31.141 -11.477 -11.297 1 95.81 359 LEU A O 1
ATOM 2909 N N . ILE A 1 360 ? -31.172 -13.359 -10.18 1 95.94 360 ILE A N 1
ATOM 2910 C CA . ILE A 1 360 ? -32.312 -12.977 -9.383 1 95.94 360 ILE A CA 1
ATOM 2911 C C . ILE A 1 360 ? -31.969 -11.789 -8.492 1 95.94 360 ILE A C 1
ATOM 2913 O O . ILE A 1 360 ? -32.781 -10.883 -8.305 1 95.94 360 ILE A O 1
ATOM 2917 N N . SER A 1 361 ? -30.812 -11.781 -8.016 1 96.5 361 SER A N 1
ATOM 2918 C CA . SER A 1 361 ? -30.406 -10.773 -7.047 1 96.5 361 SER A CA 1
ATOM 2919 C C . SER A 1 361 ? -30 -9.477 -7.738 1 96.5 361 SER A C 1
ATOM 2921 O O . SER A 1 361 ? -29.922 -8.43 -7.102 1 96.5 361 SER A O 1
ATOM 2923 N N . SER A 1 362 ? -29.766 -9.547 -9.047 1 94.94 362 SER A N 1
ATOM 2924 C CA . SER A 1 362 ? -29.188 -8.367 -9.695 1 94.94 362 SER A CA 1
ATOM 2925 C C . SER A 1 362 ? -30.219 -7.691 -10.602 1 94.94 362 SER A C 1
ATOM 2927 O O . SER A 1 362 ? -30.219 -6.465 -10.742 1 94.94 362 SER A O 1
ATOM 2929 N N . VAL A 1 363 ? -31.109 -8.508 -11.25 1 92 363 VAL A N 1
ATOM 2930 C CA . VAL A 1 363 ? -32.031 -7.938 -12.219 1 92 363 VAL A CA 1
ATOM 2931 C C . VAL A 1 363 ? -33.469 -8.289 -11.828 1 92 363 VAL A C 1
ATOM 2933 O O . VAL A 1 363 ? -33.719 -9.375 -11.297 1 92 363 VAL A O 1
ATOM 2936 N N . GLY A 1 364 ? -34.344 -7.23 -11.977 1 88.88 364 GLY A N 1
ATOM 2937 C CA . GLY A 1 364 ? -35.75 -7.52 -11.773 1 88.88 364 GLY A CA 1
ATOM 2938 C C . GLY A 1 364 ? -36.312 -6.91 -10.508 1 88.88 364 GLY A C 1
ATOM 2939 O O . GLY A 1 364 ? -35.625 -6.141 -9.828 1 88.88 364 GLY A O 1
ATOM 2940 N N . PRO A 1 365 ? -37.5 -7.316 -10.18 1 91.94 365 PRO A N 1
ATOM 2941 C CA . PRO A 1 365 ? -38.219 -6.734 -9.047 1 91.94 365 PRO A CA 1
ATOM 2942 C C . PRO A 1 365 ? -37.719 -7.262 -7.703 1 91.94 365 PRO A C 1
ATOM 2944 O O . PRO A 1 365 ? -37.844 -6.582 -6.68 1 91.94 365 PRO A O 1
ATOM 2947 N N . VAL A 1 366 ? -37.094 -8.469 -7.793 1 94.81 366 VAL A N 1
ATOM 2948 C CA . VAL A 1 366 ? -36.625 -9.055 -6.539 1 94.81 366 VAL A CA 1
ATOM 2949 C C . VAL A 1 366 ? -35.094 -8.844 -6.402 1 94.81 366 VAL A C 1
ATOM 2951 O O . VAL A 1 366 ? -34.406 -9.633 -5.758 1 94.81 366 VAL A O 1
ATOM 2954 N N . SER A 1 367 ? -34.656 -7.855 -7.07 1 95.5 367 SER A N 1
ATOM 2955 C CA . SER A 1 367 ? -33.25 -7.543 -7.004 1 95.5 367 SER A CA 1
ATOM 2956 C C . SER A 1 367 ? -32.875 -6.922 -5.66 1 95.5 367 SER A C 1
ATOM 2958 O O . SER A 1 367 ? -33.75 -6.48 -4.914 1 95.5 367 SER A O 1
ATOM 2960 N N . ALA A 1 368 ? -31.578 -6.938 -5.375 1 96.12 368 ALA A N 1
ATOM 2961 C CA . ALA A 1 368 ? -31.078 -6.383 -4.121 1 96.12 368 ALA A CA 1
ATOM 2962 C C . ALA A 1 368 ? -31.469 -4.914 -3.975 1 96.12 368 ALA A C 1
ATOM 2964 O O . ALA A 1 368 ? -31.859 -4.473 -2.895 1 96.12 368 ALA A O 1
ATOM 2965 N N . TYR A 1 369 ? -31.391 -4.195 -5.102 1 94.75 369 TYR A N 1
ATOM 2966 C CA . TYR A 1 369 ? -31.703 -2.771 -5.078 1 94.75 369 TYR A CA 1
ATOM 2967 C C . TYR A 1 369 ? -33.188 -2.547 -4.809 1 94.75 369 TYR A C 1
ATOM 2969 O O . TYR A 1 369 ? -33.562 -1.771 -3.924 1 94.75 369 TYR A O 1
ATOM 2977 N N . ASN A 1 370 ? -34.062 -3.254 -5.465 1 94.62 370 ASN A N 1
ATOM 2978 C CA . ASN A 1 370 ? -35.5 -3.021 -5.387 1 94.62 370 ASN A CA 1
ATOM 2979 C C . ASN A 1 370 ? -36.094 -3.449 -4.039 1 94.62 370 ASN A C 1
ATOM 2981 O O . ASN A 1 370 ? -36.906 -2.74 -3.447 1 94.62 370 ASN A O 1
ATOM 2985 N N . ILE A 1 371 ? -35.594 -4.535 -3.576 1 95.94 371 ILE A N 1
ATOM 2986 C CA . ILE A 1 371 ? -36.094 -5.027 -2.297 1 95.94 371 ILE A CA 1
ATOM 2987 C C . ILE A 1 371 ? -35.656 -4.102 -1.172 1 95.94 371 ILE A C 1
ATOM 2989 O O . ILE A 1 371 ? -36.406 -3.781 -0.267 1 95.94 371 ILE A O 1
ATOM 2993 N N . SER A 1 372 ? -34.406 -3.695 -1.165 1 95.56 372 SER A N 1
ATOM 2994 C CA . SER A 1 372 ? -33.875 -2.768 -0.164 1 95.56 372 SER A CA 1
ATOM 2995 C C . SER A 1 372 ? -34.625 -1.433 -0.214 1 95.56 372 SER A C 1
ATOM 2997 O O . SER A 1 372 ? -34.969 -0.875 0.826 1 95.56 372 SER A O 1
ATOM 2999 N N . LYS A 1 373 ? -34.906 -0.962 -1.436 1 94.62 373 LYS A N 1
ATOM 3000 C CA . LYS A 1 373 ? -35.594 0.306 -1.626 1 94.62 373 LYS A CA 1
ATOM 3001 C C . LYS A 1 373 ? -37 0.256 -1.027 1 94.62 373 LYS A C 1
ATOM 3003 O O . LYS A 1 373 ? -37.406 1.152 -0.277 1 94.62 373 LYS A O 1
ATOM 3008 N N . ILE A 1 374 ? -37.688 -0.785 -1.323 1 95.12 374 ILE A N 1
ATOM 3009 C CA . ILE A 1 374 ? -39.094 -0.929 -0.868 1 95.12 374 ILE A CA 1
ATOM 3010 C C . ILE A 1 374 ? -39.125 -1.054 0.654 1 95.12 374 ILE A C 1
ATOM 3012 O O . ILE A 1 374 ? -39.906 -0.381 1.322 1 95.12 374 ILE A O 1
ATOM 3016 N N . ASP A 1 375 ? -38.25 -1.852 1.158 1 95.5 375 ASP A N 1
ATOM 3017 C CA . ASP A 1 375 ? -38.219 -2.09 2.598 1 95.5 375 ASP A CA 1
ATOM 3018 C C . ASP A 1 375 ? -37.844 -0.819 3.357 1 95.5 375 ASP A C 1
ATOM 3020 O O . ASP A 1 375 ? -38.531 -0.445 4.324 1 95.5 375 ASP A O 1
ATOM 3024 N N . GLN A 1 376 ? -36.781 -0.149 2.93 1 94.25 376 GLN A N 1
ATOM 3025 C CA . GLN A 1 376 ? -36.312 1.061 3.596 1 94.25 376 GLN A CA 1
ATOM 3026 C C . GLN A 1 376 ? -37.312 2.195 3.457 1 94.25 376 GLN A C 1
ATOM 3028 O O . GLN A 1 376 ? -37.5 2.99 4.383 1 94.25 376 GLN A O 1
ATOM 3033 N N . LYS A 1 377 ? -37.969 2.305 2.316 1 94.38 377 LYS A N 1
ATOM 3034 C CA . LYS A 1 377 ? -39 3.297 2.109 1 94.38 377 LYS A CA 1
ATOM 3035 C C . LYS A 1 377 ? -40.156 3.084 3.08 1 94.38 377 LYS A C 1
ATOM 3037 O O . LYS A 1 377 ? -40.625 4.027 3.725 1 94.38 377 LYS A O 1
ATOM 3042 N N . ASN A 1 378 ? -40.594 1.857 3.197 1 94.31 378 ASN A N 1
ATOM 3043 C CA . ASN A 1 378 ? -41.688 1.521 4.086 1 94.31 378 ASN A CA 1
ATOM 3044 C C . ASN A 1 378 ? -41.344 1.819 5.543 1 94.31 378 ASN A C 1
ATOM 3046 O O . ASN A 1 378 ? -42.188 2.344 6.289 1 94.31 378 ASN A O 1
ATOM 3050 N N . ARG A 1 379 ? -40.188 1.536 5.934 1 93.62 379 ARG A N 1
ATOM 3051 C CA . ARG A 1 379 ? -39.75 1.771 7.309 1 93.62 379 ARG A CA 1
ATOM 3052 C C . ARG A 1 379 ? -39.656 3.264 7.609 1 93.62 379 ARG A C 1
ATOM 3054 O O . ARG A 1 379 ? -40.062 3.707 8.695 1 93.62 379 ARG A O 1
ATOM 3061 N N . LEU A 1 380 ? -39.125 3.975 6.633 1 94.25 380 LEU A N 1
ATOM 3062 C CA . LEU A 1 380 ? -39.031 5.422 6.789 1 94.25 380 LEU A CA 1
ATOM 3063 C C . LEU A 1 380 ? -40.406 6.043 6.898 1 94.25 380 LEU A C 1
ATOM 3065 O O . LEU A 1 380 ? -40.656 6.867 7.781 1 94.25 380 LEU A O 1
ATOM 3069 N N . GLU A 1 381 ? -41.344 5.645 6.062 1 94.19 381 GLU A N 1
ATOM 3070 C CA . GLU A 1 381 ? -42.688 6.156 6.086 1 94.19 381 GLU A CA 1
ATOM 3071 C C . GLU A 1 381 ? -43.375 5.836 7.41 1 94.19 381 GLU A C 1
ATOM 3073 O O . GLU A 1 381 ? -44.062 6.688 7.988 1 94.19 381 GLU A O 1
ATOM 3078 N N . LYS A 1 382 ? -43.125 4.645 7.836 1 93.5 382 LYS A N 1
ATOM 3079 C CA . LYS A 1 382 ? -43.719 4.238 9.117 1 93.5 382 LYS A CA 1
ATOM 3080 C C . LYS A 1 382 ? -43.188 5.098 10.258 1 93.5 382 LYS A C 1
ATOM 3082 O O . LYS A 1 382 ? -43.938 5.523 11.125 1 93.5 382 LYS A O 1
ATOM 3087 N N . MET A 1 383 ? -41.938 5.348 10.297 1 92.69 383 MET A N 1
ATOM 3088 C CA . MET A 1 383 ? -41.312 6.168 11.328 1 92.69 383 MET A CA 1
ATOM 3089 C C . MET A 1 383 ? -41.844 7.594 11.297 1 92.69 383 MET A C 1
ATOM 3091 O O . MET A 1 383 ? -42.094 8.188 12.344 1 92.69 383 MET A O 1
ATOM 3095 N N . LEU A 1 384 ? -42.031 8.117 10.102 1 94.62 384 LEU A N 1
ATOM 3096 C CA . LEU A 1 384 ? -42.562 9.477 9.93 1 94.62 384 LEU A CA 1
ATOM 3097 C C . LEU A 1 384 ? -44 9.57 10.383 1 94.62 384 LEU A C 1
ATOM 3099 O O . LEU A 1 384 ? -44.438 10.562 10.984 1 94.62 384 LEU A O 1
ATOM 3103 N N . ILE A 1 385 ? -44.75 8.508 10.141 1 94.31 385 ILE A N 1
ATOM 3104 C CA . ILE A 1 385 ? -46.156 8.469 10.531 1 94.31 385 ILE A CA 1
ATOM 3105 C C . ILE A 1 385 ? -46.281 8.352 12.055 1 94.31 385 ILE A C 1
ATOM 3107 O O . ILE A 1 385 ? -47.094 9.031 12.68 1 94.31 385 ILE A O 1
ATOM 3111 N N . GLU A 1 386 ? -45.438 7.543 12.648 1 92.44 386 GLU A N 1
ATOM 3112 C CA . GLU A 1 386 ? -45.438 7.336 14.094 1 92.44 386 GLU A CA 1
ATOM 3113 C C . GLU A 1 386 ? -45.125 8.633 14.844 1 92.44 386 GLU A C 1
ATOM 3115 O O . GLU A 1 386 ? -45.688 8.891 15.906 1 92.44 386 GLU A O 1
ATOM 3120 N N . GLU A 1 387 ? -44.281 9.445 14.305 1 92 387 GLU A N 1
ATOM 3121 C CA . GLU A 1 387 ? -43.906 10.703 14.938 1 92 387 GLU A CA 1
ATOM 3122 C C . GLU A 1 387 ? -44.781 11.859 14.469 1 92 387 GLU A C 1
ATOM 3124 O O . GLU A 1 387 ? -44.469 13.023 14.766 1 92 387 GLU A O 1
ATOM 3129 N N . ASN A 1 388 ? -45.75 11.602 13.641 1 92 388 ASN A N 1
ATOM 3130 C CA . ASN A 1 388 ? -46.719 12.57 13.133 1 92 388 ASN A CA 1
ATOM 3131 C C . ASN A 1 388 ? -46.062 13.602 12.219 1 92 388 ASN A C 1
ATOM 3133 O O . ASN A 1 388 ? -46.438 14.773 12.211 1 92 388 ASN A O 1
ATOM 3137 N N . LEU A 1 389 ? -45.031 13.164 11.555 1 94.5 389 LEU A N 1
ATOM 3138 C CA . LEU A 1 389 ? -44.344 14.016 10.594 1 94.5 389 LEU A CA 1
ATOM 3139 C C . LEU A 1 389 ? -44.938 13.867 9.203 1 94.5 389 LEU A C 1
ATOM 3141 O O . LEU A 1 389 ? -44.844 14.773 8.375 1 94.5 389 LEU A O 1
ATOM 3145 N N . LEU A 1 390 ? -45.469 12.719 8.992 1 93.94 390 LEU A N 1
ATOM 3146 C CA . LEU A 1 390 ? -46.156 12.445 7.742 1 93.94 390 LEU A CA 1
ATOM 3147 C C . LEU A 1 390 ? -47.656 12.234 7.98 1 93.94 390 LEU A C 1
ATOM 3149 O O . LEU A 1 390 ? -48.062 11.227 8.57 1 93.94 390 LEU A O 1
ATOM 3153 N N . VAL A 1 391 ? -48.375 13.266 7.555 1 92.12 391 VAL A N 1
ATOM 3154 C CA . VAL A 1 391 ? -49.812 13.227 7.723 1 92.12 391 VAL A CA 1
ATOM 3155 C C . VAL A 1 391 ? -50.5 13.375 6.367 1 92.12 391 VAL A C 1
ATOM 3157 O O . VAL A 1 391 ? -50.281 14.367 5.668 1 92.12 391 VAL A O 1
ATOM 3160 N N . ASN A 1 392 ? -51.281 12.469 5.945 1 90.12 392 ASN A N 1
ATOM 3161 C CA . ASN A 1 392 ? -52.031 12.461 4.691 1 90.12 392 ASN A CA 1
ATOM 3162 C C . ASN A 1 392 ? -51.094 12.586 3.488 1 90.12 392 ASN A C 1
ATOM 3164 O O . ASN A 1 392 ? -51.375 13.352 2.562 1 90.12 392 ASN A O 1
ATOM 3168 N N . GLY A 1 393 ? -49.938 12.094 3.604 1 89.56 393 GLY A N 1
ATOM 3169 C CA . GLY A 1 393 ? -49.031 12.039 2.477 1 89.56 393 GLY A CA 1
ATOM 3170 C C . GLY A 1 393 ? -48.156 13.273 2.363 1 89.56 393 GLY A C 1
ATOM 3171 O O . GLY A 1 393 ? -47.312 13.367 1.448 1 89.56 393 GLY A O 1
ATOM 3172 N N . GLU A 1 394 ? -48.281 14.188 3.371 1 92.19 394 GLU A N 1
ATOM 3173 C CA . GLU A 1 394 ? -47.5 15.414 3.361 1 92.19 394 GLU A CA 1
ATOM 3174 C C . GLU A 1 394 ? -46.719 15.586 4.668 1 92.19 394 GLU A C 1
ATOM 3176 O O . GLU A 1 394 ? -47.188 15.164 5.73 1 92.19 394 GLU A O 1
ATOM 3181 N N . ILE A 1 395 ? -45.625 16.141 4.496 1 94.06 395 ILE A N 1
ATOM 3182 C CA . ILE A 1 395 ? -44.75 16.328 5.664 1 94.06 395 ILE A CA 1
ATOM 3183 C C . ILE A 1 395 ? -45.281 17.531 6.473 1 94.06 395 ILE A C 1
ATOM 3185 O O . ILE A 1 395 ? -45.562 18.578 5.91 1 94.06 395 ILE A O 1
ATOM 3189 N N . LYS A 1 396 ? -45.344 17.375 7.73 1 92.69 396 LYS A N 1
ATOM 3190 C CA . LYS A 1 396 ? -45.688 18.438 8.672 1 92.69 396 LYS A CA 1
ATOM 3191 C C . LYS A 1 396 ? -44.531 18.703 9.625 1 92.69 396 LYS A C 1
ATOM 3193 O O . LYS A 1 396 ? -44.188 17.875 10.469 1 92.69 396 LYS A O 1
ATOM 3198 N N . PRO A 1 397 ? -43.906 19.812 9.438 1 92.44 397 PRO A N 1
ATOM 3199 C CA . PRO A 1 397 ? -42.781 20.125 10.305 1 92.44 397 PRO A CA 1
ATOM 3200 C C . PRO A 1 397 ? -43.156 20.141 11.789 1 92.44 397 PRO A C 1
ATOM 3202 O O . PRO A 1 397 ? -44.25 20.578 12.141 1 92.44 397 PRO A O 1
ATOM 3205 N N . GLN A 1 398 ? -42.25 19.547 12.555 1 88.62 398 GLN A N 1
ATOM 3206 C CA . GLN A 1 398 ? -42.438 19.516 14.008 1 88.62 398 GLN A CA 1
ATOM 3207 C C . GLN A 1 398 ? -41.156 19.953 14.727 1 88.62 398 GLN A C 1
ATOM 3209 O O . GLN A 1 398 ? -40.062 19.594 14.305 1 88.62 398 GLN A O 1
ATOM 3214 N N . LYS A 1 399 ? -41.281 20.75 15.867 1 79.94 399 LYS A N 1
ATOM 3215 C CA . LYS A 1 399 ? -40.125 21.25 16.578 1 79.94 399 LYS A CA 1
ATOM 3216 C C . LYS A 1 399 ? -39.812 20.406 17.797 1 79.94 399 LYS A C 1
ATOM 3218 O O . LYS A 1 399 ? -38.656 20.328 18.234 1 79.94 399 LYS A O 1
ATOM 3223 N N . ASN A 1 400 ? -40.781 19.672 18.391 1 81.31 400 ASN A N 1
ATOM 3224 C CA . ASN A 1 400 ? -40.562 19.016 19.688 1 81.31 400 ASN A CA 1
ATOM 3225 C C . ASN A 1 400 ? -40.438 17.5 19.531 1 81.31 400 ASN A C 1
ATOM 3227 O O . ASN A 1 400 ? -41.25 16.75 20.094 1 81.31 400 ASN A O 1
ATOM 3231 N N . ILE A 1 401 ? -39.438 17.078 18.719 1 88.12 401 ILE A N 1
ATOM 3232 C CA . ILE A 1 401 ? -39.188 15.641 18.562 1 88.12 401 ILE A CA 1
ATOM 3233 C C . ILE A 1 401 ? -37.938 15.242 19.359 1 88.12 401 ILE A C 1
ATOM 3235 O O . ILE A 1 401 ? -37.031 16.047 19.547 1 88.12 401 ILE A O 1
ATOM 3239 N N . ASN A 1 402 ? -38 14.07 19.891 1 88.06 402 ASN A N 1
ATOM 3240 C CA . ASN A 1 402 ? -36.875 13.523 20.625 1 88.06 402 ASN A CA 1
ATOM 3241 C C . ASN A 1 402 ? -35.625 13.516 19.766 1 88.06 402 ASN A C 1
ATOM 3243 O O . ASN A 1 402 ? -35.625 13.008 18.641 1 88.06 402 ASN A O 1
ATOM 3247 N N . PRO A 1 403 ? -34.531 14.055 20.25 1 87.44 403 PRO A N 1
ATOM 3248 C CA . PRO A 1 403 ? -33.281 14.148 19.469 1 87.44 403 PRO A CA 1
ATOM 3249 C C . PRO A 1 403 ? -32.781 12.789 18.984 1 87.44 403 PRO A C 1
ATOM 3251 O O . PRO A 1 403 ? -32.219 12.695 17.891 1 87.44 403 PRO A O 1
ATOM 3254 N N . ALA A 1 404 ? -33.031 11.828 19.766 1 87.5 404 ALA A N 1
ATOM 3255 C CA . ALA A 1 404 ? -32.594 10.492 19.344 1 87.5 404 ALA A CA 1
ATOM 3256 C C . ALA A 1 404 ? -33.375 10.055 18.109 1 87.5 404 ALA A C 1
ATOM 3258 O O . ALA A 1 404 ? -32.812 9.438 17.203 1 87.5 404 ALA A O 1
ATOM 3259 N N . LYS A 1 405 ? -34.562 10.32 18.125 1 90.31 405 LYS A N 1
ATOM 3260 C CA . LYS A 1 405 ? -35.406 9.977 16.984 1 90.31 405 LYS A CA 1
ATOM 3261 C C . LYS A 1 405 ? -35.031 10.82 15.758 1 90.31 405 LYS A C 1
ATOM 3263 O O . LYS A 1 405 ? -35.094 10.336 14.625 1 90.31 405 LYS A O 1
ATOM 3268 N N . ILE A 1 406 ? -34.719 12.016 15.992 1 91 406 ILE A N 1
ATOM 3269 C CA . ILE A 1 406 ? -34.281 12.891 14.914 1 91 406 ILE A CA 1
ATOM 3270 C C . ILE A 1 406 ? -33.062 12.312 14.242 1 91 406 ILE A C 1
ATOM 3272 O O . ILE A 1 406 ? -32.938 12.289 13.016 1 91 406 ILE A O 1
ATOM 3276 N N . LYS A 1 407 ? -32.188 11.906 15.109 1 90.62 407 LYS A N 1
ATOM 3277 C CA . LYS A 1 407 ? -30.969 11.312 14.586 1 90.62 407 LYS A CA 1
ATOM 3278 C C . LYS A 1 407 ? -31.266 10.07 13.75 1 90.62 407 LYS A C 1
ATOM 3280 O O . LYS A 1 407 ? -30.688 9.883 12.672 1 90.62 407 LYS A O 1
ATOM 3285 N N . GLU A 1 408 ? -32.156 9.258 14.227 1 90.75 408 GLU A N 1
ATOM 3286 C CA . GLU A 1 408 ? -32.531 8.047 13.516 1 90.75 408 GLU A CA 1
ATOM 3287 C C . GLU A 1 408 ? -33.156 8.375 12.164 1 90.75 408 GLU A C 1
ATOM 3289 O O . GLU A 1 408 ? -32.844 7.758 11.148 1 90.75 408 GLU A O 1
ATOM 3294 N N . ILE A 1 409 ? -34.062 9.305 12.172 1 92.31 409 ILE A N 1
ATOM 3295 C CA . ILE A 1 409 ? -34.75 9.719 10.953 1 92.31 409 ILE A CA 1
ATOM 3296 C C . ILE A 1 409 ? -33.719 10.297 9.961 1 92.31 409 ILE A C 1
ATOM 3298 O O . ILE A 1 409 ? -33.75 9.953 8.781 1 92.31 409 ILE A O 1
ATOM 3302 N N . LYS A 1 410 ? -32.875 11.094 10.438 1 93.06 410 LYS A N 1
ATOM 3303 C CA . LYS A 1 410 ? -31.875 11.703 9.578 1 93.06 410 LYS A CA 1
ATOM 3304 C C . LYS A 1 410 ? -30.953 10.641 8.977 1 93.06 410 LYS A C 1
ATOM 3306 O O . LYS A 1 410 ? -30.641 10.695 7.781 1 93.06 410 LYS A O 1
ATOM 3311 N N . ASP A 1 411 ? -30.531 9.742 9.797 1 92 411 ASP A N 1
ATOM 3312 C CA . ASP A 1 411 ? -29.672 8.672 9.312 1 92 411 ASP A CA 1
ATOM 3313 C C . ASP A 1 411 ? -30.359 7.867 8.211 1 92 411 ASP A C 1
ATOM 3315 O O . ASP A 1 411 ? -29.734 7.531 7.199 1 92 411 ASP A O 1
ATOM 3319 N N . LYS A 1 412 ? -31.609 7.57 8.391 1 92.31 412 LYS A N 1
ATOM 3320 C CA . LYS A 1 412 ? -32.375 6.809 7.406 1 92.31 412 LYS A CA 1
ATOM 3321 C C . LYS A 1 412 ? -32.594 7.617 6.129 1 92.31 412 LYS A C 1
ATOM 3323 O O . LYS A 1 412 ? -32.5 7.082 5.023 1 92.31 412 LYS A O 1
ATOM 3328 N N . LEU A 1 413 ? -32.812 8.844 6.332 1 93.38 413 LEU A N 1
ATOM 3329 C CA . LEU A 1 413 ? -33 9.719 5.18 1 93.38 413 LEU A CA 1
ATOM 3330 C C . LEU A 1 413 ? -31.688 9.859 4.398 1 93.38 413 LEU A C 1
ATOM 3332 O O . LEU A 1 413 ? -31.688 9.82 3.166 1 93.38 413 LEU A O 1
ATOM 3336 N N . ASP A 1 414 ? -30.672 10.016 5.133 1 92.5 414 ASP A N 1
ATOM 3337 C CA . ASP A 1 414 ? -29.359 10.117 4.52 1 92.5 414 ASP A CA 1
ATOM 3338 C C . ASP A 1 414 ? -29.031 8.859 3.715 1 92.5 414 ASP A C 1
ATOM 3340 O O . ASP A 1 414 ? -28.578 8.945 2.574 1 92.5 414 ASP A O 1
ATOM 3344 N N . TYR A 1 415 ? -29.297 7.711 4.293 1 91.56 415 TYR A N 1
ATOM 3345 C CA . TYR A 1 415 ? -29.094 6.449 3.592 1 91.56 415 TYR A CA 1
ATOM 3346 C C . TYR A 1 415 ? -29.922 6.391 2.318 1 91.56 415 TYR A C 1
ATOM 3348 O O . TYR A 1 415 ? -29.406 6.055 1.248 1 91.56 415 TYR A O 1
ATOM 3356 N N . PHE A 1 416 ? -31.156 6.719 2.432 1 91.88 416 PHE A N 1
ATOM 3357 C CA . PHE A 1 416 ? -32.094 6.582 1.312 1 91.88 416 PHE A CA 1
ATOM 3358 C C . PHE A 1 416 ? -31.719 7.547 0.19 1 91.88 416 PHE A C 1
ATOM 3360 O O . PHE A 1 416 ? -31.672 7.156 -0.979 1 91.88 416 PHE A O 1
ATOM 3367 N N . THR A 1 417 ? -31.422 8.734 0.56 1 90.62 417 THR A N 1
ATOM 3368 C CA . THR A 1 417 ? -31.125 9.742 -0.456 1 90.62 417 THR A CA 1
ATOM 3369 C C . THR A 1 417 ? -29.781 9.453 -1.121 1 90.62 417 THR A C 1
ATOM 3371 O O . THR A 1 417 ? -29.609 9.711 -2.314 1 90.62 417 THR A O 1
ATOM 3374 N N . ARG A 1 418 ? -28.922 8.914 -0.389 1 88.62 418 ARG A N 1
ATOM 3375 C CA . ARG A 1 418 ? -27.578 8.625 -0.914 1 88.62 418 ARG A CA 1
ATOM 3376 C C . ARG A 1 418 ? -27.594 7.363 -1.771 1 88.62 418 ARG A C 1
ATOM 3378 O O . ARG A 1 418 ? -27.016 7.348 -2.863 1 88.62 418 ARG A O 1
ATOM 3385 N N . LYS A 1 419 ? -28.172 6.328 -1.353 1 89.94 419 LYS A N 1
ATOM 3386 C CA . LYS A 1 419 ? -28.109 5.027 -2.018 1 89.94 419 LYS A CA 1
ATOM 3387 C C . LYS A 1 419 ? -29.234 4.883 -3.039 1 89.94 419 LYS A C 1
ATOM 3389 O O . LYS A 1 419 ? -29.078 4.18 -4.039 1 89.94 419 LYS A O 1
ATOM 3394 N N . HIS A 1 420 ? -30.391 5.473 -2.934 1 89.62 420 HIS A N 1
ATOM 3395 C CA . HIS A 1 420 ? -31.516 5.344 -3.857 1 89.62 420 HIS A CA 1
ATOM 3396 C C . HIS A 1 420 ? -31.844 6.684 -4.504 1 89.62 420 HIS A C 1
ATOM 3398 O O . HIS A 1 420 ? -31.625 6.871 -5.707 1 89.62 420 HIS A O 1
ATOM 3404 N N . SER A 1 421 ? -32.469 7.648 -4.012 1 87.81 421 SER A N 1
ATOM 3405 C CA . SER A 1 421 ? -32.812 8.977 -4.504 1 87.81 421 SER A CA 1
ATOM 3406 C C . SER A 1 421 ? -34.094 9.492 -3.842 1 87.81 421 SER A C 1
ATOM 3408 O O . SER A 1 421 ? -35 8.719 -3.564 1 87.81 421 SER A O 1
ATOM 3410 N N . ALA A 1 422 ? -34.062 10.734 -3.717 1 89.69 422 ALA A N 1
ATOM 3411 C CA . ALA A 1 422 ? -35.219 11.398 -3.135 1 89.69 422 ALA A CA 1
ATOM 3412 C C . ALA A 1 422 ? -36.406 11.336 -4.082 1 89.69 422 ALA A C 1
ATOM 3414 O O . ALA A 1 422 ? -37.562 11.508 -3.66 1 89.69 422 ALA A O 1
ATOM 3415 N N . LYS A 1 423 ? -36.125 10.984 -5.332 1 86.12 423 LYS A N 1
ATOM 3416 C CA . LYS A 1 423 ? -37.188 10.906 -6.34 1 86.12 423 LYS A CA 1
ATOM 3417 C C . LYS A 1 423 ? -38.156 9.781 -6.035 1 86.12 423 LYS A C 1
ATOM 3419 O O . LYS A 1 423 ? -39.312 9.82 -6.469 1 86.12 423 LYS A O 1
ATOM 3424 N N . GLU A 1 424 ? -37.719 8.867 -5.258 1 87.38 424 GLU A N 1
ATOM 3425 C CA . GLU A 1 424 ? -38.5 7.684 -4.969 1 87.38 424 GLU A CA 1
ATOM 3426 C C . GLU A 1 424 ? -39.438 7.918 -3.775 1 87.38 424 GLU A C 1
ATOM 3428 O O . GLU A 1 424 ? -40.25 7.062 -3.445 1 87.38 424 GLU A O 1
ATOM 3433 N N . LEU A 1 425 ? -39.219 9.008 -3.127 1 90.38 425 LEU A N 1
ATOM 3434 C CA . LEU A 1 425 ? -40.062 9.398 -2.012 1 90.38 425 LEU A CA 1
ATOM 3435 C C . LEU A 1 425 ? -41.094 10.438 -2.449 1 90.38 425 LEU A C 1
ATOM 3437 O O . LEU A 1 425 ? -40.75 11.586 -2.725 1 90.38 425 LEU A O 1
ATOM 3441 N N . ALA A 1 426 ? -42.344 10.133 -2.424 1 87.62 426 ALA A N 1
ATOM 3442 C CA . ALA A 1 426 ? -43.406 10.961 -2.971 1 87.62 426 ALA A CA 1
ATOM 3443 C C . ALA A 1 426 ? -43.594 12.242 -2.154 1 87.62 426 ALA A C 1
ATOM 3445 O O . ALA A 1 426 ? -44.062 13.25 -2.672 1 87.62 426 ALA A O 1
ATOM 3446 N N . PHE A 1 427 ? -43.125 12.258 -0.933 1 91.12 427 PHE A N 1
ATOM 3447 C CA . PHE A 1 427 ? -43.406 13.375 -0.045 1 91.12 427 PHE A CA 1
ATOM 3448 C C . PHE A 1 427 ? -42.25 14.352 -0.018 1 91.12 427 PHE A C 1
ATOM 3450 O O . PHE A 1 427 ? -42.281 15.375 0.666 1 91.12 427 PHE A O 1
ATOM 3457 N N . LEU A 1 428 ? -41.25 14.023 -0.733 1 90.88 428 LEU A N 1
ATOM 3458 C CA . LEU A 1 428 ? -40.062 14.898 -0.765 1 90.88 428 LEU A CA 1
ATOM 3459 C C . LEU A 1 428 ? -39.812 15.406 -2.178 1 90.88 428 LEU A C 1
ATOM 3461 O O . LEU A 1 428 ? -40.219 14.789 -3.156 1 90.88 428 LEU A O 1
ATOM 3465 N N . ASP A 1 429 ? -39.156 16.562 -2.262 1 88.56 429 ASP A N 1
ATOM 3466 C CA . ASP A 1 429 ? -38.75 17.094 -3.549 1 88.56 429 ASP A CA 1
ATOM 3467 C C . ASP A 1 429 ? -37.656 16.234 -4.168 1 88.56 429 ASP A C 1
ATOM 3469 O O . ASP A 1 429 ? -36.875 15.578 -3.449 1 88.56 429 ASP A O 1
ATOM 3473 N N . GLU A 1 430 ? -37.562 16.266 -5.445 1 86.88 430 GLU A N 1
ATOM 3474 C CA . GLU A 1 430 ? -36.625 15.43 -6.176 1 86.88 430 GLU A CA 1
ATOM 3475 C C . GLU A 1 430 ? -35.188 15.797 -5.832 1 86.88 430 GLU A C 1
ATOM 3477 O O . GLU A 1 430 ? -34.281 14.945 -5.867 1 86.88 430 GLU A O 1
ATOM 3482 N N . LYS A 1 431 ? -34.875 16.984 -5.387 1 86.81 431 LYS A N 1
ATOM 3483 C CA . LYS A 1 431 ? -33.531 17.438 -5.133 1 86.81 431 LYS A CA 1
ATOM 3484 C C . LYS A 1 431 ? -33.25 17.578 -3.635 1 86.81 431 LYS A C 1
ATOM 3486 O O . LYS A 1 431 ? -32.312 18.234 -3.227 1 86.81 431 LYS A O 1
ATOM 3491 N N . PHE A 1 432 ? -34.031 16.922 -2.857 1 92.06 432 PHE A N 1
ATOM 3492 C CA . PHE A 1 432 ? -33.906 17.031 -1.409 1 92.06 432 PHE A CA 1
ATOM 3493 C C . PHE A 1 432 ? -32.594 16.422 -0.946 1 92.06 432 PHE A C 1
ATOM 3495 O O . PHE A 1 432 ? -32.188 15.344 -1.393 1 92.06 432 PHE A O 1
ATOM 3502 N N . THR A 1 433 ? -31.891 17.219 -0.09 1 90.38 433 THR A N 1
ATOM 3503 C CA . THR A 1 433 ? -30.703 16.719 0.586 1 90.38 433 THR A CA 1
ATOM 3504 C C . THR A 1 433 ? -30.859 16.828 2.102 1 90.38 433 THR A C 1
ATOM 3506 O O . THR A 1 433 ? -31.719 17.562 2.594 1 90.38 433 THR A O 1
ATOM 3509 N N . THR A 1 434 ? -30.062 16.062 2.777 1 92.31 434 THR A N 1
ATOM 3510 C CA . THR A 1 434 ? -30.188 16.031 4.23 1 92.31 434 THR A CA 1
ATOM 3511 C C . THR A 1 434 ? -29.312 17.109 4.871 1 92.31 434 THR A C 1
ATOM 3513 O O . THR A 1 434 ? -28.844 16.953 5.996 1 92.31 434 THR A O 1
ATOM 3516 N N . SER A 1 435 ? -29.188 18.109 4.145 1 89.88 435 SER A N 1
ATOM 3517 C CA . SER A 1 435 ? -28.484 19.25 4.723 1 89.88 435 SER A CA 1
ATOM 3518 C C . SER A 1 435 ? -29.297 19.891 5.848 1 89.88 435 SER A C 1
ATOM 3520 O O . SER A 1 435 ? -30.516 19.75 5.895 1 89.88 435 SER A O 1
ATOM 3522 N N . GLU A 1 436 ? -28.672 20.547 6.66 1 87 436 GLU A N 1
ATOM 3523 C CA . GLU A 1 436 ? -29.344 21.172 7.805 1 87 436 GLU A CA 1
ATOM 3524 C C . GLU A 1 436 ? -30.422 22.141 7.352 1 87 436 GLU A C 1
ATOM 3526 O O . GLU A 1 436 ? -31.516 22.172 7.93 1 87 436 GLU A O 1
ATOM 3531 N N . ILE A 1 437 ? -30.094 22.844 6.344 1 87 437 ILE A N 1
ATOM 3532 C CA . ILE A 1 437 ? -31.016 23.859 5.824 1 87 437 ILE A CA 1
ATOM 3533 C C . ILE A 1 437 ? -32.281 23.172 5.285 1 87 437 ILE A C 1
ATOM 3535 O O . ILE A 1 437 ? -33.375 23.578 5.598 1 87 437 ILE A O 1
ATOM 3539 N N . ASN A 1 438 ? -32.094 22.109 4.594 1 91.69 438 ASN A N 1
ATOM 3540 C CA . ASN A 1 438 ? -33.219 21.391 4 1 91.69 438 ASN A CA 1
ATOM 3541 C C . ASN A 1 438 ? -34.062 20.656 5.059 1 91.69 438 ASN A C 1
ATOM 3543 O O . ASN A 1 438 ? -35.281 20.625 4.984 1 91.69 438 ASN A O 1
ATOM 3547 N N . MET A 1 439 ? -33.375 20.125 5.973 1 93.25 439 MET A N 1
ATOM 3548 C CA . MET A 1 439 ? -34.062 19.406 7.043 1 93.25 439 MET A CA 1
ATOM 3549 C C . MET A 1 439 ? -34.906 20.344 7.871 1 93.25 439 MET A C 1
ATOM 3551 O O . MET A 1 439 ? -36.062 20.016 8.219 1 93.25 439 MET A O 1
ATOM 3555 N N . LYS A 1 440 ? -34.375 21.469 8.133 1 90.12 440 LYS A N 1
ATOM 3556 C CA . LYS A 1 440 ? -35.094 22.469 8.891 1 90.12 440 LYS A CA 1
ATOM 3557 C C . LYS A 1 440 ? -36.312 22.969 8.109 1 90.12 440 LYS A C 1
ATOM 3559 O O . LYS A 1 440 ? -37.406 23.141 8.664 1 90.12 440 LYS A O 1
ATOM 3564 N N . ARG A 1 441 ? -36.125 23.172 6.895 1 90.81 441 ARG A N 1
ATOM 3565 C CA . ARG A 1 441 ? -37.156 23.703 6.027 1 90.81 441 ARG A CA 1
ATOM 3566 C C . ARG A 1 441 ? -38.312 22.688 5.867 1 90.81 441 ARG A C 1
ATOM 3568 O O . ARG A 1 441 ? -39.469 23.047 5.945 1 90.81 441 ARG A O 1
ATOM 3575 N N . VAL A 1 442 ? -38 21.453 5.762 1 93.06 442 VAL A N 1
ATOM 3576 C CA . VAL A 1 442 ? -39 20.438 5.395 1 93.06 442 VAL A CA 1
ATOM 3577 C C . VAL A 1 442 ? -39.562 19.797 6.652 1 93.06 442 VAL A C 1
ATOM 3579 O O . VAL A 1 442 ? -40.781 19.625 6.766 1 93.06 442 VAL A O 1
ATOM 3582 N N . PHE A 1 443 ? -38.75 19.547 7.703 1 94.19 443 PHE A N 1
ATOM 3583 C CA . PHE A 1 443 ? -39.188 18.75 8.844 1 94.19 443 PHE A CA 1
ATOM 3584 C C . PHE A 1 443 ? -39.312 19.609 10.094 1 94.19 443 PHE A C 1
ATOM 3586 O O . PHE A 1 443 ? -39.938 19.219 11.078 1 94.19 443 PHE A O 1
ATOM 3593 N N . GLY A 1 444 ? -38.562 20.766 10.055 1 90.88 444 GLY A N 1
ATOM 3594 C CA . GLY A 1 444 ? -38.656 21.656 11.195 1 90.88 444 GLY A CA 1
ATOM 3595 C C . GLY A 1 444 ? -37.531 21.516 12.172 1 90.88 444 GLY A C 1
ATOM 3596 O O . GLY A 1 444 ? -37.5 22.172 13.219 1 90.88 444 GLY A O 1
ATOM 3597 N N . PHE A 1 445 ? -36.688 20.562 11.828 1 90.69 445 PHE A N 1
ATOM 3598 C CA . PHE A 1 445 ? -35.5 20.391 12.672 1 90.69 445 PHE A CA 1
ATOM 3599 C C . PHE A 1 445 ? -34.25 20.281 11.828 1 90.69 445 PHE A C 1
ATOM 3601 O O . PHE A 1 445 ? -34.312 20.031 10.625 1 90.69 445 PHE A O 1
ATOM 3608 N N . ARG A 1 446 ? -33.031 20.438 12.438 1 87.5 446 ARG A N 1
ATOM 3609 C CA . ARG A 1 446 ? -31.766 20.484 11.711 1 87.5 446 ARG A CA 1
ATOM 3610 C C . ARG A 1 446 ? -31.25 19.094 11.406 1 87.5 446 ARG A C 1
ATOM 3612 O O . ARG A 1 446 ? -30.609 18.875 10.367 1 87.5 446 ARG A O 1
ATOM 3619 N N . GLY A 1 447 ? -31.406 18.109 12.336 1 89.06 447 GLY A N 1
ATOM 3620 C CA . GLY A 1 447 ? -30.922 16.766 12.117 1 89.06 447 GLY A CA 1
ATOM 3621 C C . GLY A 1 447 ? -29.719 16.422 12.984 1 89.06 447 GLY A C 1
ATOM 3622 O O . GLY A 1 447 ? -29.391 15.242 13.156 1 89.06 447 GLY A O 1
ATOM 3623 N N . ASP A 1 448 ? -29.047 17.438 13.508 1 85.5 448 ASP A N 1
ATOM 3624 C CA . ASP A 1 448 ? -27.844 17.156 14.297 1 85.5 448 ASP A CA 1
ATOM 3625 C C . ASP A 1 448 ? -28.078 17.5 15.766 1 85.5 448 ASP A C 1
ATOM 3627 O O . ASP A 1 448 ? -27.109 17.719 16.516 1 85.5 448 ASP A O 1
ATOM 3631 N N . GLU A 1 449 ? -29.328 17.609 16.203 1 83.81 449 GLU A N 1
ATOM 3632 C CA . GLU A 1 449 ? -29.672 17.969 17.578 1 83.81 449 GLU A CA 1
ATOM 3633 C C . GLU A 1 449 ? -29.047 17 18.578 1 83.81 449 GLU A C 1
ATOM 3635 O O . GLU A 1 449 ? -28.625 17.406 19.656 1 83.81 449 GLU A O 1
ATOM 3640 N N . PHE A 1 450 ? -29.031 15.828 18.156 1 80.44 450 PHE A N 1
ATOM 3641 C CA . PHE A 1 450 ? -28.469 14.82 19.047 1 80.44 450 PHE A CA 1
ATOM 3642 C C . PHE A 1 450 ? -26.969 15.078 19.266 1 80.44 450 PHE A C 1
ATOM 3644 O O . PHE A 1 450 ? -26.5 15.086 20.391 1 80.44 450 PHE A O 1
ATOM 3651 N N . GLU A 1 451 ? -26.234 15.281 18.234 1 79.69 451 GLU A N 1
ATOM 3652 C CA . GLU A 1 451 ? -24.797 15.562 18.312 1 79.69 451 GLU A CA 1
ATOM 3653 C C . GLU A 1 451 ? -24.531 16.875 19.031 1 79.69 451 GLU A C 1
ATOM 3655 O O . GLU A 1 451 ? -23.516 17.016 19.719 1 79.69 451 GLU A O 1
ATOM 3660 N N . SER A 1 452 ? -25.516 17.797 18.875 1 76.31 452 SER A N 1
ATOM 3661 C CA . SER A 1 452 ? -25.375 19.094 19.531 1 76.31 452 SER A CA 1
ATOM 3662 C C . SER A 1 452 ? -25.516 18.969 21.047 1 76.31 452 SER A C 1
ATOM 3664 O O . SER A 1 452 ? -24.844 19.672 21.812 1 76.31 452 SER A O 1
ATOM 3666 N N . LEU A 1 453 ? -26.328 17.984 21.406 1 71.94 453 LEU A N 1
ATOM 3667 C CA . LEU A 1 453 ? -26.609 17.844 22.828 1 71.94 453 LEU A CA 1
ATOM 3668 C C . LEU A 1 453 ? -25.688 16.812 23.469 1 71.94 453 LEU A C 1
ATOM 3670 O O . LEU A 1 453 ? -25.203 17 24.578 1 71.94 453 LEU A O 1
ATOM 3674 N N . TYR A 1 454 ? -25.438 15.797 22.625 1 69.56 454 TYR A N 1
ATOM 3675 C CA . TYR A 1 454 ? -24.797 14.648 23.266 1 69.56 454 TYR A CA 1
ATOM 3676 C C . TYR A 1 454 ? -23.516 14.273 22.531 1 69.56 454 TYR A C 1
ATOM 3678 O O . TYR A 1 454 ? -22.844 13.305 22.906 1 69.56 454 TYR A O 1
ATOM 3686 N N . GLY A 1 455 ? -23.125 15.188 21.562 1 69.12 455 GLY A N 1
ATOM 3687 C CA . GLY A 1 455 ? -21.984 14.797 20.75 1 69.12 455 GLY A CA 1
ATOM 3688 C C . GLY A 1 455 ? -20.656 14.898 21.484 1 69.12 455 GLY A C 1
ATOM 3689 O O . GLY A 1 455 ? -20.516 15.711 22.406 1 69.12 455 GLY A O 1
ATOM 3690 N N . LYS A 1 456 ? -19.719 14.148 21.094 1 68.12 456 LYS A N 1
ATOM 3691 C CA . LYS A 1 456 ? -18.406 14.078 21.75 1 68.12 456 LYS A CA 1
ATOM 3692 C C . LYS A 1 456 ? -17.516 15.242 21.328 1 68.12 456 LYS A C 1
ATOM 3694 O O . LYS A 1 456 ? -16.766 15.781 22.141 1 68.12 456 LYS A O 1
ATOM 3699 N N . ASN A 1 457 ? -17.594 15.703 20.109 1 77.56 457 ASN A N 1
ATOM 3700 C CA . ASN A 1 457 ? -16.703 16.75 19.609 1 77.56 457 ASN A CA 1
ATOM 3701 C C . ASN A 1 457 ? -17.484 18 19.234 1 77.56 457 ASN A C 1
ATOM 3703 O O . ASN A 1 457 ? -18.438 17.938 18.438 1 77.56 457 ASN A O 1
ATOM 3707 N N . ARG A 1 458 ? -17.234 19.141 19.875 1 85.62 458 ARG A N 1
ATOM 3708 C CA . ARG A 1 458 ? -17.812 20.453 19.562 1 85.62 458 ARG A CA 1
ATOM 3709 C C . ARG A 1 458 ? -16.719 21.484 19.344 1 85.62 458 ARG A C 1
ATOM 3711 O O . ARG A 1 458 ? -15.641 21.406 19.953 1 85.62 458 ARG A O 1
ATOM 3718 N N . PHE A 1 459 ? -17 22.391 18.406 1 89.31 459 PHE A N 1
ATOM 3719 C CA . PHE A 1 459 ? -15.984 23.344 18 1 89.31 459 PHE A CA 1
ATOM 3720 C C . PHE A 1 459 ? -16.578 24.75 17.906 1 89.31 459 PHE A C 1
ATOM 3722 O O . PHE A 1 459 ? -17.719 24.922 17.5 1 89.31 459 PHE A O 1
ATOM 3729 N N . TYR A 1 460 ? -15.812 25.75 18.484 1 90 460 TYR A N 1
ATOM 3730 C CA . TYR A 1 460 ? -16.156 27.172 18.359 1 90 460 TYR A CA 1
ATOM 3731 C C . TYR A 1 460 ? -14.953 27.984 17.891 1 90 460 TYR A C 1
ATOM 3733 O O . TYR A 1 460 ? -13.852 27.844 18.438 1 90 460 TYR A O 1
ATOM 3741 N N . ALA A 1 461 ? -15.078 28.75 16.828 1 90.94 461 ALA A N 1
ATOM 3742 C CA . ALA A 1 461 ? -14.023 29.656 16.359 1 90.94 461 ALA A CA 1
ATOM 3743 C C . ALA A 1 461 ? -14.594 31.031 16.031 1 90.94 461 ALA A C 1
ATOM 3745 O O . ALA A 1 461 ? -15.602 31.141 15.328 1 90.94 461 ALA A O 1
ATOM 3746 N N . ASN A 1 462 ? -13.953 32.062 16.672 1 88.12 462 ASN A N 1
ATOM 3747 C CA . ASN A 1 462 ? -14.242 33.438 16.344 1 88.12 462 ASN A CA 1
ATOM 3748 C C . ASN A 1 462 ? -13.203 34.031 15.391 1 88.12 462 ASN A C 1
ATOM 3750 O O . ASN A 1 462 ? -12.078 34.312 15.797 1 88.12 462 ASN A O 1
ATOM 3754 N N . ASN A 1 463 ? -13.539 34.281 14.188 1 80.25 463 ASN A N 1
ATOM 3755 C CA . ASN A 1 463 ? -12.602 34.75 13.164 1 80.25 463 ASN A CA 1
ATOM 3756 C C . ASN A 1 463 ? -12.742 36.25 12.898 1 80.25 463 ASN A C 1
ATOM 3758 O O . ASN A 1 463 ? -12.414 36.719 11.812 1 80.25 463 ASN A O 1
ATOM 3762 N N . LYS A 1 464 ? -13.148 36.906 13.875 1 80.44 464 LYS A N 1
ATOM 3763 C CA . LYS A 1 464 ? -13.234 38.375 13.703 1 80.44 464 LYS A CA 1
ATOM 3764 C C . LYS A 1 464 ? -11.852 38.969 13.453 1 80.44 464 LYS A C 1
ATOM 3766 O O . LYS A 1 464 ? -10.914 38.719 14.211 1 80.44 464 LYS A O 1
ATOM 3771 N N . LEU A 1 465 ? -11.719 39.906 12.484 1 80.38 465 LEU A N 1
ATOM 3772 C CA . LEU A 1 465 ? -10.445 40.469 12.047 1 80.38 465 LEU A CA 1
ATOM 3773 C C . LEU A 1 465 ? -10.031 41.625 12.93 1 80.38 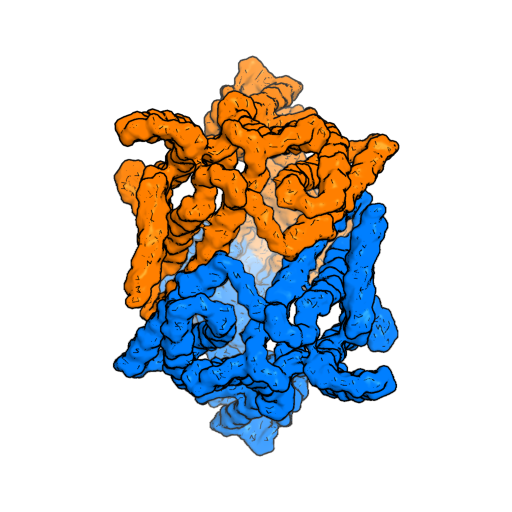465 LEU A C 1
ATOM 3775 O O . LEU A 1 465 ? -8.844 41.812 13.211 1 80.38 465 LEU A O 1
ATOM 3779 N N . GLU A 1 466 ? -10.953 42.375 13.328 1 88.88 466 GLU A N 1
ATOM 3780 C CA . GLU A 1 466 ? -10.656 43.625 14.023 1 88.88 466 GLU A CA 1
ATOM 3781 C C . GLU A 1 466 ? -10.883 43.5 15.523 1 88.88 466 GLU A C 1
ATOM 3783 O O . GLU A 1 466 ? -11.898 42.938 15.961 1 88.88 466 GLU A O 1
ATOM 3788 N N . ILE A 1 467 ? -9.891 44.031 16.266 1 90.75 467 ILE A N 1
ATOM 3789 C CA . ILE A 1 467 ? -9.992 44.031 17.719 1 90.75 467 ILE A CA 1
ATOM 3790 C C . ILE A 1 467 ? -9.93 45.469 18.219 1 90.75 467 ILE A C 1
ATOM 3792 O O . ILE A 1 467 ? -9.055 46.25 17.812 1 90.75 467 ILE A O 1
ATOM 3796 N N . ASP A 1 468 ? -10.828 45.812 19.062 1 91.5 468 ASP A N 1
ATOM 3797 C CA . ASP A 1 468 ? -10.82 47.156 19.672 1 91.5 468 ASP A CA 1
ATOM 3798 C C . ASP A 1 468 ? -9.82 47.219 20.828 1 91.5 468 ASP A C 1
ATOM 3800 O O . ASP A 1 468 ? -9.969 46.531 21.828 1 91.5 468 ASP A O 1
ATOM 3804 N N . THR A 1 469 ? -8.844 48.094 20.75 1 93.38 469 THR A N 1
ATOM 3805 C CA . THR A 1 469 ? -7.801 48.188 21.766 1 93.38 469 THR A CA 1
ATOM 3806 C C . THR A 1 469 ? -7.918 49.5 22.547 1 93.38 469 THR A C 1
ATOM 3808 O O . THR A 1 469 ? -7.023 49.844 23.312 1 93.38 469 THR A O 1
ATOM 3811 N N . THR A 1 470 ? -9 50.156 22.344 1 92.06 470 THR A N 1
ATOM 3812 C CA . THR A 1 470 ? -9.156 51.438 23.031 1 92.06 470 THR A CA 1
ATOM 3813 C C . THR A 1 470 ? -9.117 51.25 24.547 1 92.06 470 THR A C 1
ATOM 3815 O O . THR A 1 470 ? -9.828 50.406 25.094 1 92.06 470 THR A O 1
ATOM 3818 N N . GLY A 1 471 ? -8.336 52.031 25.188 1 89.06 471 GLY A N 1
ATOM 3819 C CA . GLY A 1 471 ? -8.289 52.031 26.641 1 89.06 471 GLY A CA 1
ATOM 3820 C C . GLY A 1 471 ? -7.332 51 27.203 1 89.06 471 GLY A C 1
ATOM 3821 O O . GLY A 1 471 ? -7.266 50.812 28.422 1 89.06 471 GLY A O 1
ATOM 3822 N N . TYR A 1 472 ? -6.574 50.312 26.359 1 93.88 472 TYR A N 1
ATOM 3823 C CA . TYR A 1 472 ? -5.613 49.312 26.797 1 93.88 472 TYR A CA 1
ATOM 3824 C C . TYR A 1 472 ? -4.227 49.594 26.25 1 93.88 472 TYR A C 1
ATOM 3826 O O . TYR A 1 472 ? -4.086 50.281 25.234 1 93.88 472 TYR A O 1
ATOM 3834 N N . ASP A 1 473 ? -3.152 48.938 26.922 1 94.06 473 ASP A N 1
ATOM 3835 C CA . ASP A 1 473 ? -1.779 49.25 26.547 1 94.06 473 ASP A CA 1
ATOM 3836 C C . ASP A 1 473 ? -1.093 48.062 25.875 1 94.06 473 ASP A C 1
ATOM 3838 O O . ASP A 1 473 ? -0.123 48.25 25.141 1 94.06 473 ASP A O 1
ATOM 3842 N N . ARG A 1 474 ? -1.59 46.938 26.234 1 94.69 474 ARG A N 1
ATOM 3843 C CA . ARG A 1 474 ? -0.91 45.75 25.734 1 94.69 474 ARG A CA 1
ATOM 3844 C C . ARG A 1 474 ? -1.914 44.656 25.344 1 94.69 474 ARG A C 1
ATOM 3846 O O . ARG A 1 474 ? -3.02 44.625 25.891 1 94.69 474 ARG A O 1
ATOM 3853 N N . LEU A 1 475 ? -1.46 43.906 24.359 1 94.31 475 LEU A N 1
ATOM 3854 C CA . LEU A 1 475 ? -2.232 42.75 23.953 1 94.31 475 LEU A CA 1
ATOM 3855 C C . LEU A 1 475 ? -1.387 41.469 24.016 1 94.31 475 LEU A C 1
ATOM 3857 O O . LEU A 1 475 ? -0.301 41.406 23.438 1 94.31 475 LEU A O 1
ATOM 3861 N N . LEU A 1 476 ? -1.826 40.531 24.797 1 93.25 476 LEU A N 1
ATOM 3862 C CA . LEU A 1 476 ? -1.191 39.219 24.859 1 93.25 476 LEU A CA 1
ATOM 3863 C C . LEU A 1 476 ? -1.95 38.219 24 1 93.25 476 LEU A C 1
ATOM 3865 O O . LEU A 1 476 ? -3.15 38 24.188 1 93.25 476 LEU A O 1
ATOM 3869 N N . GLU A 1 477 ? -1.181 37.562 23.094 1 90.62 477 GLU A N 1
ATOM 3870 C CA . GLU A 1 477 ? -1.842 36.656 22.156 1 90.62 477 GLU A CA 1
ATOM 3871 C C . GLU A 1 477 ? -1.4 35.219 22.391 1 90.62 477 GLU A C 1
ATOM 3873 O O . GLU A 1 477 ? -0.515 34.969 23.203 1 90.62 477 GLU A O 1
ATOM 3878 N N . ASN A 1 478 ? -2.189 34.312 21.734 1 88.38 478 ASN A N 1
ATOM 3879 C CA . ASN A 1 478 ? -1.876 32.906 21.656 1 88.38 478 ASN A CA 1
ATOM 3880 C C . ASN A 1 478 ? -1.782 32.281 23.047 1 88.38 478 ASN A C 1
ATOM 3882 O O . ASN A 1 478 ? -0.829 31.547 23.359 1 88.38 478 ASN A O 1
ATOM 3886 N N . ILE A 1 479 ? -2.758 32.688 23.906 1 92.06 479 ILE A N 1
ATOM 3887 C CA . ILE A 1 479 ? -2.879 32.062 25.219 1 92.06 479 ILE A CA 1
ATOM 3888 C C . ILE A 1 479 ? -3.705 30.766 25.094 1 92.06 479 ILE A C 1
ATOM 3890 O O . ILE A 1 479 ? -4.914 30.828 24.844 1 92.06 479 ILE A O 1
ATOM 3894 N N . VAL A 1 480 ? -3.066 29.672 25.219 1 91.94 480 VAL A N 1
ATOM 3895 C CA . VAL A 1 480 ? -3.764 28.406 25.047 1 91.94 480 VAL A CA 1
ATOM 3896 C C . VAL A 1 480 ? -3.682 27.578 26.328 1 91.94 480 VAL A C 1
ATOM 3898 O O . VAL A 1 480 ? -2.619 27.484 26.938 1 91.94 480 VAL A O 1
ATOM 3901 N N . PHE A 1 481 ? -4.797 27.109 26.812 1 91 481 PHE A N 1
ATOM 3902 C CA . PHE A 1 481 ? -4.82 26.234 27.969 1 91 481 PHE A CA 1
ATOM 3903 C C . PHE A 1 481 ? -5.949 25.203 27.859 1 91 481 PHE A C 1
ATOM 3905 O O . PHE A 1 481 ? -6.883 25.391 27.078 1 91 481 PHE A O 1
ATOM 3912 N N . GLU A 1 482 ? -5.82 24.156 28.531 1 90.12 482 GLU A N 1
ATOM 3913 C CA . GLU A 1 482 ? -6.832 23.109 28.594 1 90.12 482 GLU A CA 1
ATOM 3914 C C . GLU A 1 482 ? -7.469 23.047 29.984 1 90.12 482 GLU A C 1
ATOM 3916 O O . GLU A 1 482 ? -6.77 23.125 31 1 90.12 482 GLU A O 1
ATOM 3921 N N . TYR A 1 483 ? -8.727 23.125 30.062 1 88.25 483 TYR A N 1
ATOM 3922 C CA . TYR A 1 483 ? -9.453 23.016 31.312 1 88.25 483 TYR A CA 1
ATOM 3923 C C . TYR A 1 483 ? -10.25 21.719 31.375 1 88.25 483 TYR A C 1
ATOM 3925 O O . TYR A 1 483 ? -11.047 21.422 30.484 1 88.25 483 TYR A O 1
ATOM 3933 N N . ASP A 1 484 ? -9.977 20.953 32.438 1 83.94 484 ASP A N 1
ATOM 3934 C CA . ASP A 1 484 ? -10.719 19.734 32.719 1 83.94 484 ASP A CA 1
ATOM 3935 C C . ASP A 1 484 ? -11.836 19.984 33.75 1 83.94 484 ASP A C 1
ATOM 3937 O O . ASP A 1 484 ? -11.57 20.234 34.906 1 83.94 484 ASP A O 1
ATOM 3941 N N . PHE A 1 485 ? -13.016 19.906 33.375 1 78.5 485 PHE A N 1
ATOM 3942 C CA . PHE A 1 485 ? -14.156 20.219 34.219 1 78.5 485 PHE A CA 1
ATOM 3943 C C . PHE A 1 485 ? -14.375 19.141 35.25 1 78.5 485 PHE A C 1
ATOM 3945 O O . PHE A 1 485 ? -14.891 19.422 36.344 1 78.5 485 PHE A O 1
ATOM 3952 N N . THR A 1 486 ? -13.984 17.984 34.906 1 77.44 486 THR A N 1
ATOM 3953 C CA . THR A 1 486 ? -14.164 16.891 35.844 1 77.44 486 THR A CA 1
ATOM 3954 C C . THR A 1 486 ? -13.227 17.047 37.031 1 77.44 486 THR A C 1
ATOM 3956 O O . THR A 1 486 ? -13.656 16.984 38.188 1 77.44 486 THR A O 1
ATOM 3959 N N . ASN A 1 487 ? -12.031 17.281 36.75 1 77.44 487 ASN A N 1
ATOM 3960 C CA . ASN A 1 487 ? -11.047 17.391 37.844 1 77.44 487 ASN A CA 1
ATOM 3961 C C . ASN A 1 487 ? -10.836 18.828 38.25 1 77.44 487 ASN A C 1
ATOM 3963 O O . ASN A 1 487 ? -10.141 19.094 39.25 1 77.44 487 ASN A O 1
ATOM 3967 N N . GLN A 1 488 ? -11.508 19.75 37.594 1 80.56 488 GLN A N 1
ATOM 3968 C CA . GLN A 1 488 ? -11.344 21.172 37.844 1 80.56 488 GLN A CA 1
ATOM 3969 C C . GLN A 1 488 ? -9.867 21.578 37.844 1 80.56 488 GLN A C 1
ATOM 3971 O O . GLN A 1 488 ? -9.406 22.266 38.75 1 80.56 488 GLN A O 1
ATOM 3976 N N . SER A 1 489 ? -9.172 21.016 36.906 1 85.5 489 SER A N 1
ATOM 3977 C CA . SER A 1 489 ? -7.746 21.312 36.781 1 85.5 489 SER A CA 1
ATOM 3978 C C . SER A 1 489 ? -7.457 22.031 35.469 1 85.5 489 SER A C 1
ATOM 3980 O O . SER A 1 489 ? -8.211 21.906 34.5 1 85.5 489 SER A O 1
ATOM 3982 N N . ILE A 1 490 ? -6.367 22.891 35.5 1 88.56 490 ILE A N 1
ATOM 3983 C CA . ILE A 1 490 ? -5.941 23.672 34.344 1 88.56 490 ILE A CA 1
ATOM 3984 C C . ILE A 1 490 ? -4.555 23.203 33.906 1 88.56 490 ILE A C 1
ATOM 3986 O O . ILE A 1 490 ? -3.652 23.047 34.719 1 88.56 490 ILE A O 1
ATOM 3990 N N . ASN A 1 491 ? -4.422 22.891 32.625 1 87.62 491 ASN A N 1
ATOM 3991 C CA . ASN A 1 491 ? -3.131 22.562 32.062 1 87.62 491 ASN A CA 1
ATOM 3992 C C . ASN A 1 491 ? -2.699 23.594 31.016 1 87.62 491 ASN A C 1
ATOM 3994 O O . ASN A 1 491 ? -3.443 23.891 30.078 1 87.62 491 ASN A O 1
ATOM 3998 N N . ASN A 1 492 ? -1.538 24.188 31.219 1 86.31 492 ASN A N 1
ATOM 3999 C CA . ASN A 1 492 ? -0.981 25.141 30.25 1 86.31 492 ASN A CA 1
ATOM 4000 C C . ASN A 1 492 ? -0.385 24.422 29.047 1 86.31 492 ASN A C 1
ATOM 4002 O O . ASN A 1 492 ? 0.622 23.734 29.156 1 86.31 492 ASN A O 1
ATOM 4006 N N . THR A 1 493 ? -1 24.516 27.938 1 82.62 493 THR A N 1
ATOM 4007 C CA . THR A 1 493 ? -0.509 23.844 26.734 1 82.62 493 THR A CA 1
ATOM 4008 C C . THR A 1 493 ? 0.184 24.844 25.812 1 82.62 493 THR A C 1
ATOM 4010 O O . THR A 1 493 ? 0.722 24.453 24.766 1 82.62 493 THR A O 1
ATOM 4013 N N . GLY A 1 494 ? 0.147 26.062 26.156 1 79 494 GLY A N 1
ATOM 4014 C CA . GLY A 1 494 ? 0.741 27.094 25.312 1 79 494 GLY A CA 1
ATOM 4015 C C . GLY A 1 494 ? 2.1 27.547 25.812 1 79 494 GLY A C 1
ATOM 4016 O O . GLY A 1 494 ? 2.99 26.734 26.047 1 79 494 GLY A O 1
ATOM 4017 N N . ASN A 1 495 ? 2.27 28.719 25.938 1 78.31 495 ASN A N 1
ATOM 4018 C CA . ASN A 1 495 ? 3.523 29.359 26.312 1 78.31 495 ASN A CA 1
ATOM 4019 C C . ASN A 1 495 ? 3.801 29.203 27.812 1 78.31 495 ASN A C 1
ATOM 4021 O O . ASN A 1 495 ? 2.945 29.516 28.641 1 78.31 495 ASN A O 1
ATOM 4025 N N . PRO A 1 496 ? 4.953 28.766 28.156 1 75.75 496 PRO A N 1
ATOM 4026 C CA . PRO A 1 496 ? 5.277 28.5 29.562 1 75.75 496 PRO A CA 1
ATOM 4027 C C . PRO A 1 496 ? 5.285 29.766 30.406 1 75.75 496 PRO A C 1
ATOM 4029 O O . PRO A 1 496 ? 5.191 29.688 31.641 1 75.75 496 PRO A O 1
ATOM 4032 N N . GLU A 1 497 ? 5.379 30.891 29.766 1 79.75 497 GLU A N 1
ATOM 4033 C CA . GLU A 1 497 ? 5.441 32.125 30.547 1 79.75 497 GLU A CA 1
ATOM 4034 C C . GLU A 1 497 ? 4.062 32.531 31.078 1 79.75 497 GLU A C 1
ATOM 4036 O O . GLU A 1 497 ? 3.947 33.406 31.938 1 79.75 497 GLU A O 1
ATOM 4041 N N . VAL A 1 498 ? 3.094 31.938 30.547 1 86.94 498 VAL A N 1
ATOM 4042 C CA . VAL A 1 498 ? 1.736 32.219 31.016 1 86.94 498 VAL A CA 1
ATOM 4043 C C . VAL A 1 498 ? 1.327 31.156 32.062 1 86.94 498 VAL A C 1
ATOM 4045 O O . VAL A 1 498 ? 1.455 29.953 31.812 1 86.94 498 VAL A O 1
ATOM 4048 N N . THR A 1 499 ? 0.979 31.609 33.156 1 88 499 THR A N 1
ATOM 4049 C CA . THR A 1 499 ? 0.517 30.703 34.188 1 88 499 THR A CA 1
ATOM 4050 C C . THR A 1 499 ? -0.933 31 34.562 1 88 499 THR A C 1
ATOM 4052 O O . THR A 1 499 ? -1.416 32.125 34.344 1 88 499 THR A O 1
ATOM 4055 N N . PHE A 1 500 ? -1.571 30.031 35.062 1 89.25 500 PHE A N 1
ATOM 4056 C CA . PHE A 1 500 ? -2.988 30.125 35.406 1 89.25 500 PHE A CA 1
ATOM 4057 C C . PHE A 1 500 ? -3.238 29.734 36.844 1 89.25 500 PHE A C 1
ATOM 4059 O O . PHE A 1 500 ? -2.586 28.828 37.375 1 89.25 500 PHE A O 1
ATOM 4066 N N . SER A 1 501 ? -4 30.516 37.5 1 84 501 SER A N 1
ATOM 4067 C CA . SER A 1 501 ? -4.469 30.156 38.844 1 84 501 SER A CA 1
ATOM 4068 C C . SER A 1 501 ? -5.988 30.188 38.906 1 84 501 SER A C 1
ATOM 4070 O O . SER A 1 501 ? -6.629 31.109 38.406 1 84 501 SER A O 1
ATOM 4072 N N . LYS A 1 502 ? -6.57 29.109 39.375 1 83.81 502 LYS A N 1
ATOM 4073 C CA . LYS A 1 502 ? -8.023 29.031 39.469 1 83.81 502 LYS A CA 1
ATOM 4074 C C . LYS A 1 502 ? -8.484 29.156 40.906 1 83.81 502 LYS A C 1
ATOM 4076 O O . LYS A 1 502 ? -7.953 28.484 41.812 1 83.81 502 LYS A O 1
ATOM 4081 N N . LYS A 1 503 ? -9.352 30.203 41.188 1 77.5 503 LYS A N 1
ATOM 4082 C CA . LYS A 1 503 ? -10.109 30.328 42.438 1 77.5 503 LYS A CA 1
ATOM 4083 C C . LYS A 1 503 ? -11.609 30.328 42.156 1 77.5 503 LYS A C 1
ATOM 4085 O O . LYS A 1 503 ? -12.125 31.25 41.531 1 77.5 503 LYS A O 1
ATOM 4090 N N . SER A 1 504 ? -12.391 29.328 42.656 1 78 504 SER A N 1
ATOM 4091 C CA . SER A 1 504 ? -13.805 29.125 42.375 1 78 504 SER A CA 1
ATOM 4092 C C . SER A 1 504 ? -14.07 28.938 40.875 1 78 504 SER A C 1
ATOM 4094 O O . SER A 1 504 ? -13.625 27.969 40.281 1 78 504 SER A O 1
ATOM 4096 N N . ASN A 1 505 ? -14.68 29.875 40.125 1 83.62 505 ASN A N 1
ATOM 4097 C CA . ASN A 1 505 ? -14.992 29.781 38.719 1 83.62 505 ASN A CA 1
ATOM 4098 C C . ASN A 1 505 ? -14.234 30.828 37.906 1 83.62 505 ASN A C 1
ATOM 4100 O O . ASN A 1 505 ? -14.578 31.078 36.75 1 83.62 505 ASN A O 1
ATOM 4104 N N . VAL A 1 506 ? -13.156 31.281 38.562 1 90.31 506 VAL A N 1
ATOM 4105 C CA . VAL A 1 506 ? -12.43 32.344 37.875 1 90.31 506 VAL A CA 1
ATOM 4106 C C . VAL A 1 506 ? -10.984 31.922 37.656 1 90.31 506 VAL A C 1
ATOM 4108 O O . VAL A 1 506 ? -10.312 31.438 38.562 1 90.31 506 VAL A O 1
ATOM 4111 N N . ILE A 1 507 ? -10.57 32.031 36.469 1 91.75 507 ILE A N 1
ATOM 4112 C CA . ILE A 1 507 ? -9.188 31.75 36.094 1 91.75 507 ILE A CA 1
ATOM 4113 C C . ILE A 1 507 ? -8.414 33.062 35.969 1 91.75 507 ILE A C 1
ATOM 4115 O O . ILE A 1 507 ? -8.82 33.969 35.219 1 91.75 507 ILE A O 1
ATOM 4119 N N . VAL A 1 508 ? -7.371 33.094 36.688 1 92.62 508 VAL A N 1
ATOM 4120 C CA . VAL A 1 508 ? -6.523 34.281 36.656 1 92.62 508 VAL A CA 1
ATOM 4121 C C . VAL A 1 508 ? -5.34 34.031 35.719 1 92.62 508 VAL A C 1
ATOM 4123 O O . VAL A 1 508 ? -4.688 33 35.781 1 92.62 508 VAL A O 1
ATOM 4126 N N . ILE A 1 509 ? -5.086 34.969 34.844 1 92.81 509 ILE A N 1
ATOM 4127 C CA . ILE A 1 509 ? -3.994 34.906 33.875 1 92.81 509 ILE A CA 1
ATOM 4128 C C . ILE A 1 509 ? -2.799 35.688 34.406 1 92.81 509 ILE A C 1
ATOM 4130 O O . ILE A 1 509 ? -2.912 36.906 34.688 1 92.81 509 ILE A O 1
ATOM 4134 N N . GLN A 1 510 ? -1.701 35 34.438 1 92.31 510 GLN A N 1
ATOM 4135 C CA . GLN A 1 510 ? -0.47 35.656 34.875 1 92.31 510 GLN A CA 1
ATOM 4136 C C . GLN A 1 510 ? 0.602 35.594 33.781 1 92.31 510 GLN A C 1
ATOM 4138 O O . GLN A 1 510 ? 0.812 34.531 33.188 1 92.31 510 GLN A O 1
ATOM 4143 N N . TYR A 1 511 ? 1.123 36.75 33.5 1 91.38 511 TYR A N 1
ATOM 4144 C CA . TYR A 1 511 ? 2.197 36.844 32.531 1 91.38 511 TYR A CA 1
ATOM 4145 C C . TYR A 1 511 ? 3.422 37.531 33.125 1 91.38 511 TYR A C 1
ATOM 4147 O O . TYR A 1 511 ? 3.32 38.625 33.688 1 91.38 511 TYR A O 1
ATOM 4155 N N . LYS A 1 512 ? 4.625 36.906 33 1 85.44 512 LYS A N 1
ATOM 4156 C CA . LYS A 1 512 ? 5.887 37.406 33.562 1 85.44 512 LYS A CA 1
ATOM 4157 C C . LYS A 1 512 ? 5.727 37.812 35 1 85.44 512 LYS A C 1
ATOM 4159 O O . LYS A 1 512 ? 6.152 38.906 35.406 1 85.44 512 LYS A O 1
ATOM 4164 N N . GLY A 1 513 ? 4.895 37.031 35.844 1 83.88 513 GLY A N 1
ATOM 4165 C CA . GLY A 1 513 ? 4.746 37.219 37.25 1 83.88 513 GLY A CA 1
ATOM 4166 C C . GLY A 1 513 ? 3.664 38.219 37.625 1 83.88 513 GLY A C 1
ATOM 4167 O O . GLY A 1 513 ? 3.381 38.406 38.812 1 83.88 513 GLY A O 1
ATOM 4168 N N . LYS A 1 514 ? 3.006 38.875 36.688 1 89.62 514 LYS A N 1
ATOM 4169 C CA . LYS A 1 514 ? 1.95 39.844 36.969 1 89.62 514 LYS A CA 1
ATOM 4170 C C . LYS A 1 514 ? 0.591 39.312 36.5 1 89.62 514 LYS A C 1
ATOM 4172 O O . LYS A 1 514 ? 0.481 38.719 35.438 1 89.62 514 LYS A O 1
ATOM 4177 N N . LYS A 1 515 ? -0.379 39.625 37.375 1 92.31 515 LYS A N 1
ATOM 4178 C CA . LYS A 1 515 ? -1.747 39.281 37 1 92.31 515 LYS A CA 1
ATOM 4179 C C . LYS A 1 515 ? -2.303 40.281 35.969 1 92.31 515 LYS A C 1
ATOM 4181 O O . LYS A 1 515 ? -2.434 41.469 36.25 1 92.31 515 LYS A O 1
ATOM 4186 N N . ILE A 1 516 ? -2.658 39.781 34.844 1 92.62 516 ILE A N 1
ATOM 4187 C CA . ILE A 1 516 ? -3.008 40.688 33.781 1 92.62 516 ILE A CA 1
ATOM 4188 C C . ILE A 1 516 ? -4.496 40.562 33.438 1 92.62 516 ILE A C 1
ATOM 4190 O O . ILE A 1 516 ? -5.066 41.438 32.781 1 92.62 516 ILE A O 1
ATOM 4194 N N . GLY A 1 517 ? -5.113 39.5 33.812 1 92.69 517 GLY A N 1
ATOM 4195 C CA . GLY A 1 517 ? -6.523 39.344 33.5 1 92.69 517 GLY A CA 1
ATOM 4196 C C . GLY A 1 517 ? -7.148 38.125 34.156 1 92.69 517 GLY A C 1
ATOM 4197 O O . GLY A 1 517 ? -6.48 37.406 34.906 1 92.69 517 GLY A O 1
ATOM 4198 N N . LYS A 1 518 ? -8.516 38.031 33.906 1 92.31 518 LYS A N 1
ATOM 4199 C CA . LYS A 1 518 ? -9.266 36.875 34.406 1 92.31 518 LYS A CA 1
ATOM 4200 C C . LYS A 1 518 ? -10.367 36.469 33.438 1 92.31 518 LYS A C 1
ATOM 4202 O O . LYS A 1 518 ? -10.68 37.219 32.5 1 92.31 518 LYS A O 1
ATOM 4207 N N . LEU A 1 519 ? -10.781 35.312 33.594 1 91.81 519 LEU A N 1
ATOM 4208 C CA . LEU A 1 519 ? -11.938 34.844 32.844 1 91.81 519 LEU A CA 1
ATOM 4209 C C . LEU A 1 519 ? -12.797 33.906 33.688 1 91.81 519 LEU A C 1
ATOM 4211 O O . LEU A 1 519 ? -12.266 33.125 34.5 1 91.81 519 LEU A O 1
ATOM 4215 N N . ASN A 1 520 ? -14.125 34.094 33.594 1 89.5 520 ASN A N 1
ATOM 4216 C CA . ASN A 1 520 ? -15.07 33.188 34.25 1 89.5 520 ASN A CA 1
ATOM 4217 C C . ASN A 1 520 ? -15.398 31.984 33.406 1 89.5 520 ASN A C 1
ATOM 4219 O O . ASN A 1 520 ? -16.109 32.094 32.406 1 89.5 520 ASN A O 1
ATOM 4223 N N . ILE A 1 521 ? -14.938 30.938 33.844 1 89.44 521 ILE A N 1
ATOM 4224 C CA . ILE A 1 521 ? -15.023 29.734 33.031 1 89.44 521 ILE A CA 1
ATOM 4225 C C . ILE A 1 521 ? -16.484 29.266 32.938 1 89.44 521 ILE A C 1
ATOM 4227 O O . ILE A 1 521 ? -16.906 28.734 31.922 1 89.44 521 ILE A O 1
ATOM 4231 N N . GLU A 1 522 ? -17.281 29.453 33.906 1 87.88 522 GLU A N 1
ATOM 4232 C CA . GLU A 1 522 ? -18.672 29.047 33.906 1 87.88 522 GLU A CA 1
ATOM 4233 C C . GLU A 1 522 ? -19.484 29.906 32.938 1 87.88 522 GLU A C 1
ATOM 4235 O O . GLU A 1 522 ? -20.328 29.391 32.188 1 87.88 522 GLU A O 1
ATOM 4240 N N . LYS A 1 523 ? -19.219 31.156 33.031 1 88.44 523 LYS A N 1
ATOM 4241 C CA . LYS A 1 523 ? -19.891 32.062 32.094 1 88.44 523 LYS A CA 1
ATOM 4242 C C . LYS A 1 523 ? -19.562 31.719 30.656 1 88.44 523 LYS A C 1
ATOM 4244 O O . LYS A 1 523 ? -20.469 31.672 29.812 1 88.44 523 LYS A O 1
ATOM 4249 N N . PHE A 1 524 ? -18.359 31.453 30.391 1 90.62 524 PHE A N 1
ATOM 4250 C CA . PHE A 1 524 ? -17.922 31.109 29.047 1 90.62 524 PHE A CA 1
ATOM 4251 C C . PHE A 1 524 ? -18.562 29.797 28.609 1 90.62 524 PHE A C 1
ATOM 4253 O O . PHE A 1 524 ? -19.062 29.703 27.484 1 90.62 524 PHE A O 1
ATOM 4260 N N . ARG A 1 525 ? -18.641 28.844 29.422 1 87.62 525 ARG A N 1
ATOM 4261 C CA . ARG A 1 525 ? -19.188 27.531 29.109 1 87.62 525 ARG A CA 1
ATOM 4262 C C . ARG A 1 525 ? -20.688 27.625 28.828 1 87.62 525 ARG A C 1
ATOM 4264 O O . ARG A 1 525 ? -21.172 27.031 27.859 1 87.62 525 ARG A O 1
ATOM 4271 N N . ASN A 1 526 ? -21.422 28.344 29.609 1 88.31 526 ASN A N 1
ATOM 4272 C CA . ASN A 1 526 ? -22.859 28.484 29.422 1 88.31 526 ASN A CA 1
ATOM 4273 C C . ASN A 1 526 ? -23.188 29.156 28.078 1 88.31 526 ASN A C 1
ATOM 4275 O O . ASN A 1 526 ? -24.109 28.719 27.375 1 88.31 526 ASN A O 1
ATOM 4279 N N . LYS A 1 527 ? -22.438 30.125 27.797 1 90.44 527 LYS A N 1
ATOM 4280 C CA . LYS A 1 527 ? -22.672 30.812 26.516 1 90.44 527 LYS A CA 1
ATOM 4281 C C . LYS A 1 527 ? -22.359 29.891 25.344 1 90.44 527 LYS A C 1
ATOM 4283 O O . LYS A 1 527 ? -23.094 29.875 24.344 1 90.44 527 LYS A O 1
ATOM 4288 N N . LEU A 1 528 ? -21.359 29.172 25.5 1 89.56 528 LEU A N 1
ATOM 4289 C CA . LEU A 1 528 ? -20.984 28.219 24.453 1 89.56 528 LEU A CA 1
ATOM 4290 C C . LEU A 1 528 ? -22.062 27.156 24.266 1 89.56 528 LEU A C 1
ATOM 4292 O O . LEU A 1 528 ? -22.422 26.812 23.141 1 89.56 528 LEU A O 1
ATOM 4296 N N . GLU A 1 529 ? -22.609 26.656 25.312 1 85.62 529 GLU A N 1
ATOM 4297 C CA . GLU A 1 529 ? -23.688 25.672 25.25 1 85.62 529 GLU A CA 1
ATOM 4298 C C . GLU A 1 529 ? -24.922 26.219 24.547 1 85.62 529 GLU A C 1
ATOM 4300 O O . GLU A 1 529 ? -25.547 25.531 23.734 1 85.62 529 GLU A O 1
ATOM 4305 N N . ASP A 1 530 ? -25.188 27.438 24.828 1 86.88 530 ASP A N 1
ATOM 4306 C CA . ASP A 1 530 ? -26.312 28.078 24.156 1 86.88 530 ASP A CA 1
ATOM 4307 C C . ASP A 1 530 ? -26.078 28.188 22.656 1 86.88 530 ASP A C 1
ATOM 4309 O O . ASP A 1 530 ? -26.984 27.922 21.859 1 86.88 530 ASP A O 1
ATOM 4313 N N . PHE A 1 531 ? -24.891 28.578 22.344 1 88.19 531 PHE A N 1
ATOM 4314 C CA . PHE A 1 531 ? -24.547 28.734 20.938 1 88.19 531 PHE A CA 1
ATOM 4315 C C . PHE A 1 531 ? -24.625 27.391 20.203 1 88.19 531 PHE A C 1
ATOM 4317 O O . PHE A 1 531 ? -25.172 27.297 19.109 1 88.19 531 PHE A O 1
ATOM 4324 N N . TRP A 1 532 ? -24.141 26.391 20.812 1 85.69 532 TRP A N 1
ATOM 4325 C CA . TRP A 1 532 ? -24.141 25.062 20.203 1 85.69 532 TRP A CA 1
ATOM 4326 C C . TRP A 1 532 ? -25.578 24.531 20.062 1 85.69 532 TRP A C 1
ATOM 4328 O O . TRP A 1 532 ? -25.906 23.891 19.078 1 85.69 532 TRP A O 1
ATOM 4338 N N . ASN A 1 533 ? -26.359 24.812 20.969 1 79 533 ASN A N 1
ATOM 4339 C CA . ASN A 1 533 ? -27.75 24.391 20.922 1 79 533 ASN A CA 1
ATOM 4340 C C . ASN A 1 533 ? -28.5 25.078 19.781 1 79 533 ASN A C 1
ATOM 4342 O O . ASN A 1 533 ? -29.344 24.453 19.125 1 79 533 ASN A O 1
ATOM 4346 N N . GLU A 1 534 ? -28.047 26.234 19.562 1 80.19 534 GLU A N 1
ATOM 4347 C CA . GLU A 1 534 ? -28.766 27.016 18.578 1 80.19 534 GLU A CA 1
ATOM 4348 C C . GLU A 1 534 ? -28.188 26.828 17.188 1 80.19 534 GLU A C 1
ATOM 4350 O O . GLU A 1 534 ? -28.922 26.719 16.203 1 80.19 534 GLU A O 1
ATOM 4355 N N . GLN A 1 535 ? -26.891 26.766 17.078 1 82.25 535 GLN A N 1
ATOM 4356 C CA . GLN A 1 535 ? -26.25 26.828 15.758 1 82.25 535 GLN A CA 1
ATOM 4357 C C . GLN A 1 535 ? -25.656 25.484 15.375 1 82.25 535 GLN A C 1
ATOM 4359 O O . GLN A 1 535 ? -25.375 25.234 14.195 1 82.25 535 GLN A O 1
ATOM 4364 N N . GLY A 1 536 ? -25.562 24.594 16.328 1 84.31 536 GLY A N 1
ATOM 4365 C CA . GLY A 1 536 ? -24.953 23.297 16.016 1 84.31 536 GLY A CA 1
ATOM 4366 C C . GLY A 1 536 ? -23.594 23.109 16.656 1 84.31 536 GLY A C 1
ATOM 4367 O O . GLY A 1 536 ? -23.078 24.016 17.297 1 84.31 536 GLY A O 1
ATOM 4368 N N . PRO A 1 537 ? -23 22 16.516 1 84.56 537 PRO A N 1
ATOM 4369 C CA . PRO A 1 537 ? -21.766 21.688 17.219 1 84.56 537 PRO A CA 1
ATOM 4370 C C . PRO A 1 537 ? -20.531 22.359 16.594 1 84.56 537 PRO A C 1
ATOM 4372 O O . PRO A 1 537 ? -19.516 22.547 17.266 1 84.56 537 PRO A O 1
ATOM 4375 N N . ASP A 1 538 ? -20.516 22.688 15.359 1 86.56 538 ASP A N 1
ATOM 4376 C CA . ASP A 1 538 ? -19.406 23.344 14.688 1 86.56 538 ASP A CA 1
ATOM 4377 C C . ASP A 1 538 ? -19.75 24.781 14.312 1 86.56 538 ASP A C 1
ATOM 4379 O O . ASP A 1 538 ? -20.453 25.016 13.336 1 86.56 538 ASP A O 1
ATOM 4383 N N . ILE A 1 539 ? -19.188 25.719 15.172 1 86.12 539 ILE A N 1
ATOM 4384 C CA . ILE A 1 539 ? -19.484 27.125 14.945 1 86.12 539 ILE A CA 1
ATOM 4385 C C . ILE A 1 539 ? -18.219 27.844 14.453 1 86.12 539 ILE A C 1
ATOM 4387 O O . ILE A 1 539 ? -17.188 27.844 15.133 1 86.12 539 ILE A O 1
ATOM 4391 N N . ASP A 1 540 ? -18.172 28.359 13.297 1 85.31 540 ASP A N 1
ATOM 4392 C CA . ASP A 1 540 ? -17.156 29.219 12.695 1 85.31 540 ASP A CA 1
ATOM 4393 C C . ASP A 1 540 ? -17.781 30.531 12.211 1 85.31 540 ASP A C 1
ATOM 4395 O O . ASP A 1 540 ? -18.391 30.578 11.141 1 85.31 540 ASP A O 1
ATOM 4399 N N . THR A 1 541 ? -17.594 31.625 13.125 1 81.19 541 THR A N 1
ATOM 4400 C CA . THR A 1 541 ? -18.406 32.781 12.828 1 81.19 541 THR A CA 1
ATOM 4401 C C . THR A 1 541 ? -17.547 34.062 12.852 1 81.19 541 THR A C 1
ATOM 4403 O O . THR A 1 541 ? -16.469 34.062 13.453 1 81.19 541 THR A O 1
ATOM 4406 N N . GLU A 1 542 ? -17.969 35.031 12.125 1 79.31 542 GLU A N 1
ATOM 4407 C CA . GLU A 1 542 ? -17.438 36.375 12.188 1 79.31 542 GLU A CA 1
ATOM 4408 C C . GLU A 1 542 ? -18.453 37.344 12.789 1 79.31 542 GLU A C 1
ATOM 4410 O O . GLU A 1 542 ? -18.219 38.562 12.828 1 79.31 542 GLU A O 1
ATOM 4415 N N . ASN A 1 543 ? -19.469 36.75 13.305 1 78.88 543 ASN A N 1
ATOM 4416 C CA . ASN A 1 543 ? -20.547 37.562 13.867 1 78.88 543 ASN A CA 1
ATOM 4417 C C . ASN A 1 543 ? -20.172 38.094 15.25 1 78.88 543 ASN A C 1
ATOM 4419 O O . ASN A 1 543 ? -19.891 37.344 16.172 1 78.88 543 ASN A O 1
ATOM 4423 N N . PRO A 1 544 ? -20.234 39.438 15.344 1 80.88 544 PRO A N 1
ATOM 4424 C CA . PRO A 1 544 ? -19.891 40.031 16.625 1 80.88 544 PRO A CA 1
ATOM 4425 C C . PRO A 1 544 ? -20.828 39.625 17.75 1 80.88 544 PRO A C 1
ATOM 4427 O O . PRO A 1 544 ? -20.438 39.625 18.922 1 80.88 544 PRO A O 1
ATOM 4430 N N . ASP A 1 545 ? -21.938 39.188 17.359 1 79.12 545 ASP A N 1
ATOM 4431 C CA . ASP A 1 545 ? -22.922 38.812 18.391 1 79.12 545 ASP A CA 1
ATOM 4432 C C . ASP A 1 545 ? -22.547 37.5 19.047 1 79.12 545 ASP A C 1
ATOM 4434 O O . ASP A 1 545 ? -23.031 37.188 20.156 1 79.12 545 ASP A O 1
ATOM 4438 N N . LEU A 1 546 ? -21.734 36.844 18.453 1 85.25 546 LEU A N 1
ATOM 4439 C CA . LEU A 1 546 ? -21.359 35.531 18.984 1 85.25 546 LEU A CA 1
ATOM 4440 C C . LEU A 1 546 ? -20 35.594 19.656 1 85.25 546 LEU A C 1
ATOM 4442 O O . LEU A 1 546 ? -19.375 34.562 19.906 1 85.25 546 LEU A O 1
ATOM 4446 N N . SER A 1 547 ? -19.547 36.812 19.953 1 89.19 547 SER A N 1
ATOM 4447 C CA . SER A 1 547 ? -18.281 36.938 20.641 1 89.19 547 SER A CA 1
ATOM 4448 C C . SER A 1 547 ? -18.438 36.75 22.156 1 89.19 547 SER A C 1
ATOM 4450 O O . SER A 1 547 ? -19.422 37.219 22.734 1 89.19 547 SER A O 1
ATOM 4452 N N . ILE A 1 548 ? -17.562 36.031 22.719 1 91.44 548 ILE A N 1
ATOM 4453 C CA . ILE A 1 548 ? -17.547 35.812 24.156 1 91.44 548 ILE A CA 1
ATOM 4454 C C . ILE A 1 548 ? -16.375 36.594 24.781 1 91.44 548 ILE A C 1
ATOM 4456 O O . ILE A 1 548 ? -15.211 36.312 24.453 1 91.44 548 ILE A O 1
ATOM 4460 N N . VAL A 1 549 ? -16.688 37.5 25.656 1 92.88 549 VAL A N 1
ATOM 4461 C CA . VAL A 1 549 ? -15.664 38.375 26.234 1 92.88 549 VAL A CA 1
ATOM 4462 C C . VAL A 1 549 ? -15.898 38.5 27.75 1 92.88 549 VAL A C 1
ATOM 4464 O O . VAL A 1 549 ? -17.031 38.312 28.219 1 92.88 549 VAL A O 1
ATOM 4467 N N . ASP A 1 550 ? -14.898 38.656 28.531 1 93.19 550 ASP A N 1
ATOM 4468 C CA . ASP A 1 550 ? -14.922 38.969 29.953 1 93.19 550 ASP A CA 1
ATOM 4469 C C . ASP A 1 550 ? -14.117 40.25 30.234 1 93.19 550 ASP A C 1
ATOM 4471 O O . ASP A 1 550 ? -12.914 40.281 29.984 1 93.19 550 ASP A O 1
ATOM 4475 N N . GLU A 1 551 ? -14.805 41.312 30.688 1 93.56 551 GLU A N 1
ATOM 4476 C CA . GLU A 1 551 ? -14.164 42.594 30.969 1 93.56 551 GLU A CA 1
ATOM 4477 C C . GLU A 1 551 ? -14.273 42.969 32.438 1 93.56 551 GLU A C 1
ATOM 4479 O O . GLU A 1 551 ? -15.273 42.656 33.094 1 93.56 551 GLU A O 1
ATOM 4484 N N . GLY A 1 552 ? -13.094 43.594 33 1 92.38 552 GLY A N 1
ATOM 4485 C CA . GLY A 1 552 ? -13.086 44.031 34.375 1 92.38 552 GLY A CA 1
ATOM 4486 C C . GLY A 1 552 ? -11.773 44.625 34.812 1 92.38 552 GLY A C 1
ATOM 4487 O O . GLY A 1 552 ? -11.039 45.188 34 1 92.38 552 GLY A O 1
ATOM 4488 N N . VAL A 1 553 ? -11.609 44.688 36.188 1 93.69 553 VAL A N 1
ATOM 4489 C CA . VAL A 1 553 ? -10.398 45.25 36.781 1 93.69 553 VAL A CA 1
ATOM 4490 C C . VAL A 1 553 ? -9.805 44.281 37.75 1 93.69 553 VAL A C 1
ATOM 4492 O O . VAL A 1 553 ? -10.531 43.625 38.5 1 93.69 553 VAL A O 1
ATOM 4495 N N . ILE A 1 554 ? -8.594 44.062 37.656 1 89.44 554 ILE A N 1
ATOM 4496 C CA . ILE A 1 554 ? -7.879 43.219 38.594 1 89.44 554 ILE A CA 1
ATOM 4497 C C . ILE A 1 554 ? -6.711 44 39.188 1 89.44 554 ILE A C 1
ATOM 4499 O O . ILE A 1 554 ? -5.734 44.312 38.5 1 89.44 554 ILE A O 1
ATOM 4503 N N . GLY A 1 555 ? -6.824 44.25 40.438 1 86.5 555 GLY A N 1
ATOM 4504 C CA . GLY A 1 555 ? -5.852 45.156 41.031 1 86.5 555 GLY A CA 1
ATOM 4505 C C . GLY A 1 555 ? -5.895 46.562 40.5 1 86.5 555 GLY A C 1
ATOM 4506 O O . GLY A 1 555 ? -6.898 47.25 40.656 1 86.5 555 GLY A O 1
ATOM 4507 N N . GLU A 1 556 ? -4.852 46.906 39.812 1 88.5 556 GLU A N 1
ATOM 4508 C CA . GLU A 1 556 ? -4.773 48.219 39.188 1 88.5 556 GLU A CA 1
ATOM 4509 C C . GLU A 1 556 ? -4.785 48.125 37.656 1 88.5 556 GLU A C 1
ATOM 4511 O O . GLU A 1 556 ? -4.609 49.125 36.969 1 88.5 556 GLU A O 1
ATOM 4516 N N . THR A 1 557 ? -5.129 46.938 37.25 1 92.19 557 THR A N 1
ATOM 4517 C CA . THR A 1 557 ? -5.043 46.719 35.812 1 92.19 557 THR A CA 1
ATOM 4518 C C . THR A 1 557 ? -6.426 46.438 35.25 1 92.19 557 THR A C 1
ATOM 4520 O O . THR A 1 557 ? -7.164 45.594 35.75 1 92.19 557 THR A O 1
ATOM 4523 N N . LYS A 1 558 ? -6.766 47.219 34.219 1 94.75 558 LYS A N 1
ATOM 4524 C CA . LYS A 1 558 ? -7.961 46.906 33.438 1 94.75 558 LYS A CA 1
ATOM 4525 C C . LYS A 1 558 ? -7.688 45.812 32.406 1 94.75 558 LYS A C 1
ATOM 4527 O O . LYS A 1 558 ? -6.625 45.812 31.781 1 94.75 558 LYS A O 1
ATOM 4532 N N . TYR A 1 559 ? -8.656 44.906 32.344 1 95.5 559 TYR A N 1
ATOM 4533 C CA . TYR A 1 559 ? -8.398 43.812 31.406 1 95.5 559 TYR A CA 1
ATOM 4534 C C . TYR A 1 559 ? -9.641 43.5 30.578 1 95.5 559 TYR A C 1
ATOM 4536 O O . TYR A 1 559 ? -10.758 43.875 30.969 1 95.5 559 TYR A O 1
ATOM 4544 N N . LYS A 1 560 ? -9.469 42.906 29.344 1 94.75 560 LYS A N 1
ATOM 4545 C CA . LYS A 1 560 ? -10.469 42.344 28.453 1 94.75 560 LYS A CA 1
ATOM 4546 C C . LYS A 1 560 ? -9.992 41.062 27.828 1 94.75 560 LYS A C 1
ATOM 4548 O O . LYS A 1 560 ? -9.109 41.062 26.969 1 94.75 560 LYS A O 1
ATOM 4553 N N . THR A 1 561 ? -10.625 40 28.297 1 94.88 561 THR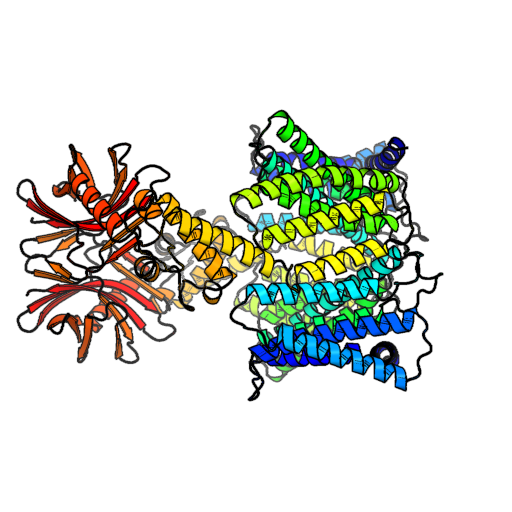 A N 1
ATOM 4554 C CA . THR A 1 561 ? -10.281 38.688 27.766 1 94.88 561 THR A CA 1
ATOM 4555 C C . THR A 1 561 ? -11.266 38.25 26.672 1 94.88 561 THR A C 1
ATOM 4557 O O . THR A 1 561 ? -12.484 38.312 26.875 1 94.88 561 THR A O 1
ATOM 4560 N N . ILE A 1 562 ? -10.742 37.812 25.531 1 93.12 562 ILE A N 1
ATOM 4561 C CA . ILE A 1 562 ? -11.562 37.469 24.375 1 93.12 562 ILE A CA 1
ATOM 4562 C C . ILE A 1 562 ? -11.32 36 24.016 1 93.12 562 ILE A C 1
ATOM 4564 O O . ILE A 1 562 ? -10.18 35.562 23.891 1 93.12 562 ILE A O 1
ATOM 4568 N N . LEU A 1 563 ? -12.414 35.281 23.828 1 93.44 563 LEU A N 1
ATOM 4569 C CA . LEU A 1 563 ? -12.312 33.875 23.422 1 93.44 563 LEU A CA 1
ATOM 4570 C C . LEU A 1 563 ? -12.148 33.781 21.906 1 93.44 563 LEU A C 1
ATOM 4572 O O . LEU A 1 563 ? -12.961 34.281 21.156 1 93.44 563 LEU A O 1
ATOM 4576 N N . GLU A 1 564 ? -11.156 33.031 21.484 1 92.44 564 GLU A N 1
ATOM 4577 C CA . GLU A 1 564 ? -10.891 32.906 20.047 1 92.44 564 GLU A CA 1
ATOM 4578 C C . GLU A 1 564 ? -11.352 31.531 19.547 1 92.44 564 GLU A C 1
ATOM 4580 O O . GLU A 1 564 ? -12.039 31.438 18.516 1 92.44 564 GLU A O 1
ATOM 4585 N N . ARG A 1 565 ? -10.891 30.516 20.156 1 92.69 565 ARG A N 1
ATOM 4586 C CA . ARG A 1 565 ? -11.211 29.172 19.719 1 92.69 565 ARG A CA 1
ATOM 4587 C C . ARG A 1 565 ? -11.406 28.219 20.891 1 92.69 565 ARG A C 1
ATOM 4589 O O . ARG A 1 565 ? -10.781 28.391 21.938 1 92.69 565 ARG A O 1
ATOM 4596 N N . VAL A 1 566 ? -12.383 27.297 20.781 1 91.5 566 VAL A N 1
ATOM 4597 C CA . VAL A 1 566 ? -12.578 26.234 21.766 1 91.5 566 VAL A CA 1
ATOM 4598 C C . VAL A 1 566 ? -12.773 24.891 21.078 1 91.5 566 VAL A C 1
ATOM 4600 O O . VAL A 1 566 ? -13.508 24.797 20.094 1 91.5 566 VAL A O 1
ATOM 4603 N N . ASP A 1 567 ? -12.047 23.953 21.453 1 88.88 567 ASP A N 1
ATOM 4604 C CA . ASP A 1 567 ? -12.242 22.578 21.031 1 88.88 567 ASP A CA 1
ATOM 4605 C C . ASP A 1 567 ? -12.656 21.688 22.203 1 88.88 567 ASP A C 1
ATOM 4607 O O . ASP A 1 567 ? -11.93 21.578 23.188 1 88.88 567 ASP A O 1
ATOM 4611 N N . SER A 1 568 ? -13.828 21.188 22.141 1 84.06 568 SER A N 1
ATOM 4612 C CA . SER A 1 568 ? -14.344 20.359 23.234 1 84.06 568 SER A CA 1
ATOM 4613 C C . SER A 1 568 ? -14.406 18.891 22.812 1 84.06 568 SER A C 1
ATOM 4615 O O . SER A 1 568 ? -14.969 18.547 21.766 1 84.06 568 SER A O 1
ATOM 4617 N N . PHE A 1 569 ? -13.742 18 23.594 1 76.12 569 PHE A N 1
ATOM 4618 C CA . PHE A 1 569 ? -13.805 16.547 23.406 1 76.12 569 PHE A CA 1
ATOM 4619 C C . PHE A 1 569 ? -14.414 15.867 24.625 1 76.12 569 PHE A C 1
ATOM 4621 O O . PHE A 1 569 ? -13.836 15.914 25.703 1 76.12 569 PHE A O 1
ATOM 4628 N N . TYR A 1 570 ? -15.617 15.422 24.578 1 64.81 570 TYR A N 1
ATOM 4629 C CA . TYR A 1 570 ? -16.312 14.859 25.734 1 64.81 570 TYR A CA 1
ATOM 4630 C C . TYR A 1 570 ? -15.898 13.414 25.984 1 64.81 570 TYR A C 1
ATOM 4632 O O . TYR A 1 570 ? -16.125 12.875 27.062 1 64.81 570 TYR A O 1
ATOM 4640 N N . ASP A 1 571 ? -15.312 12.586 25.109 1 57.53 571 ASP A N 1
ATOM 4641 C CA . ASP A 1 571 ? -15.016 11.188 25.406 1 57.53 571 ASP A CA 1
ATOM 4642 C C . ASP A 1 571 ? -14.094 11.07 26.625 1 57.53 571 ASP A C 1
ATOM 4644 O O . ASP A 1 571 ? -14.273 10.188 27.453 1 57.53 571 ASP A O 1
ATOM 4648 N N . SER A 1 572 ? -12.891 11.68 26.688 1 50.62 572 SER A N 1
ATOM 4649 C CA . SER A 1 572 ? -11.922 11.469 27.75 1 50.62 572 SER A CA 1
ATOM 4650 C C . SER A 1 572 ? -12.148 12.438 28.906 1 50.62 572 SER A C 1
ATOM 4652 O O . SER A 1 572 ? -11.203 12.859 29.578 1 50.62 572 SER A O 1
ATOM 4654 N N . GLY A 1 573 ? -13.406 12.789 29.141 1 56.56 573 GLY A N 1
ATOM 4655 C CA . GLY A 1 573 ? -13.727 13.82 30.125 1 56.56 573 GLY A CA 1
ATOM 4656 C C . GLY A 1 573 ? -14.133 15.141 29.484 1 56.56 573 GLY A C 1
ATOM 4657 O O . GLY A 1 573 ? -14.219 15.242 28.266 1 56.56 573 GLY A O 1
ATOM 4658 N N . GLN A 1 574 ? -14.875 15.93 30.078 1 70.69 574 GLN A N 1
ATOM 4659 C CA . GLN A 1 574 ? -15.273 17.266 29.625 1 70.69 574 GLN A CA 1
ATOM 4660 C C . GLN A 1 574 ? -14.07 18.203 29.562 1 70.69 574 GLN A C 1
ATOM 4662 O O . GLN A 1 574 ? -13.906 19.062 30.438 1 70.69 574 GLN A O 1
ATOM 4667 N N . LYS A 1 575 ? -13.117 17.766 28.656 1 80.38 575 LYS A N 1
ATOM 4668 C CA . LYS A 1 575 ? -11.961 18.641 28.5 1 80.38 575 LYS A CA 1
ATOM 4669 C C . LYS A 1 575 ? -12.172 19.625 27.344 1 80.38 575 LYS A C 1
ATOM 4671 O O . LYS A 1 575 ? -12.648 19.234 26.281 1 80.38 575 LYS A O 1
ATOM 4676 N N . MET A 1 576 ? -11.953 20.828 27.641 1 88.31 576 MET A N 1
ATOM 4677 C CA . MET A 1 576 ? -12.055 21.875 26.625 1 88.31 576 MET A CA 1
ATOM 4678 C C . MET A 1 576 ? -10.734 22.625 26.484 1 88.31 576 MET A C 1
ATOM 4680 O O . MET A 1 576 ? -10.086 22.938 27.484 1 88.31 576 MET A O 1
ATOM 4684 N N . THR A 1 577 ? -10.289 22.75 25.281 1 91.06 577 THR A N 1
ATOM 4685 C CA . THR A 1 577 ? -9.117 23.578 25 1 91.06 577 THR A CA 1
ATOM 4686 C C . THR A 1 577 ? -9.531 24.984 24.578 1 91.06 577 THR A C 1
ATOM 4688 O O . THR A 1 577 ? -10.305 25.156 23.625 1 91.06 577 THR A O 1
ATOM 4691 N N . TYR A 1 578 ? -9.008 25.922 25.328 1 92.25 578 TYR A N 1
ATOM 4692 C CA . TYR A 1 578 ? -9.352 27.312 25.078 1 92.25 578 TYR A CA 1
ATOM 4693 C C . TYR A 1 578 ? -8.172 28.062 24.469 1 92.25 578 TYR A C 1
ATOM 4695 O O . TYR A 1 578 ? -7.023 27.844 24.859 1 92.25 578 TYR A O 1
ATOM 4703 N N . GLN A 1 579 ? -8.414 28.781 23.5 1 93.5 579 GLN A N 1
ATOM 4704 C CA . GLN A 1 579 ? -7.5 29.797 23 1 93.5 579 GLN A CA 1
ATOM 4705 C C . GLN A 1 579 ? -8.078 31.188 23.172 1 93.5 579 GLN A C 1
ATOM 4707 O O . GLN A 1 579 ? -9.164 31.484 22.672 1 93.5 579 GLN A O 1
ATOM 4712 N N . ILE A 1 580 ? -7.309 31.984 23.969 1 93.62 580 ILE A N 1
ATOM 4713 C CA . ILE A 1 580 ? -7.855 33.281 24.281 1 93.62 580 ILE A CA 1
ATOM 4714 C C . ILE A 1 580 ? -6.801 34.375 24 1 93.62 580 ILE A C 1
ATOM 4716 O O . ILE A 1 580 ? -5.625 34.062 23.812 1 93.62 580 ILE A O 1
ATOM 4720 N N . LYS A 1 581 ? -7.234 35.562 23.906 1 93.94 581 LYS A N 1
ATOM 4721 C CA . LYS A 1 581 ? -6.434 36.781 23.906 1 93.94 581 LYS A CA 1
ATOM 4722 C C . LYS A 1 581 ? -6.801 37.688 25.094 1 93.94 581 LYS A C 1
ATOM 4724 O O . LYS A 1 581 ? -7.926 37.656 25.578 1 93.94 581 LYS A O 1
ATOM 4729 N N . CYS A 1 582 ? -5.766 38.438 25.562 1 95.19 582 CYS A N 1
ATOM 4730 C CA . CYS A 1 582 ? -6.039 39.281 26.719 1 95.19 582 CYS A CA 1
ATOM 4731 C C . CYS A 1 582 ? -5.484 40.688 26.5 1 95.19 582 CYS A C 1
ATOM 4733 O O . CYS A 1 582 ? -4.285 40.875 26.281 1 95.19 582 CYS A O 1
ATOM 4735 N N . LEU A 1 583 ? -6.348 41.656 26.484 1 95.88 583 LEU A N 1
ATOM 4736 C CA . LEU A 1 583 ? -5.969 43.062 26.5 1 95.88 583 LEU A CA 1
ATOM 4737 C C . LEU A 1 583 ? -5.832 43.562 27.938 1 95.88 583 LEU A C 1
ATOM 4739 O O . LEU A 1 583 ? -6.66 43.25 28.797 1 95.88 583 LEU A O 1
ATOM 4743 N N . TYR A 1 584 ? -4.758 44.312 28.219 1 95.12 584 TYR A N 1
ATOM 4744 C CA . TYR A 1 584 ? -4.598 44.812 29.594 1 95.12 584 TYR A CA 1
ATOM 4745 C C . TYR A 1 584 ? -3.836 46.125 29.625 1 95.12 584 TYR A C 1
ATOM 4747 O O . TYR A 1 584 ? -3.209 46.5 28.641 1 95.12 584 TYR A O 1
ATOM 4755 N N . THR A 1 585 ? -4 46.812 30.75 1 93.94 585 THR A N 1
ATOM 4756 C CA . THR A 1 585 ? -3.275 48.062 30.969 1 93.94 585 THR A CA 1
ATOM 4757 C C . THR A 1 585 ? -2.035 47.812 31.828 1 93.94 585 THR A C 1
ATOM 4759 O O . THR A 1 585 ? -2.037 46.969 32.688 1 93.94 585 THR A O 1
ATOM 4762 N N . LYS A 1 586 ? -0.991 48.594 31.547 1 83.31 586 LYS A N 1
ATOM 4763 C CA . LYS A 1 586 ? 0.248 48.469 32.312 1 83.31 586 LYS A CA 1
ATOM 4764 C C . LYS A 1 586 ? 0.076 49 33.719 1 83.31 586 LYS A C 1
ATOM 4766 O O . LYS A 1 586 ? -0.542 50.062 33.906 1 83.31 586 LYS A O 1
ATOM 4771 N N . MET B 1 1 ? -6.734 -45.406 10.016 1 38.38 1 MET B N 1
ATOM 4772 C CA . MET B 1 1 ? -6.43 -44.812 8.711 1 38.38 1 MET B CA 1
ATOM 4773 C C . MET B 1 1 ? -6.043 -43.344 8.852 1 38.38 1 MET B C 1
ATOM 4775 O O . MET B 1 1 ? -5.094 -42.875 8.219 1 38.38 1 MET B O 1
ATOM 4779 N N . LYS B 1 2 ? -6.895 -42.75 9.734 1 50.97 2 LYS B N 1
ATOM 4780 C CA . LYS B 1 2 ? -6.59 -41.344 10.086 1 50.97 2 LYS B CA 1
ATOM 4781 C C . LYS B 1 2 ? -5.168 -41.219 10.633 1 50.97 2 LYS B C 1
ATOM 4783 O O . LYS B 1 2 ? -4.457 -40.281 10.305 1 50.97 2 LYS B O 1
ATOM 4788 N N . LEU B 1 3 ? -4.902 -42.094 11.336 1 53.19 3 LEU B N 1
ATOM 4789 C CA . LEU B 1 3 ? -3.641 -42.125 12.062 1 53.19 3 LEU B CA 1
ATOM 4790 C C . LEU B 1 3 ? -2.492 -42.531 11.141 1 53.19 3 LEU B C 1
ATOM 4792 O O . LEU B 1 3 ? -1.342 -42.156 11.383 1 53.19 3 LEU B O 1
ATOM 4796 N N . GLU B 1 4 ? -2.768 -43.094 10.148 1 50.91 4 GLU B N 1
ATOM 4797 C CA . GLU B 1 4 ? -1.7 -43.562 9.266 1 50.91 4 GLU B CA 1
ATOM 4798 C C . GLU B 1 4 ? -1.161 -42.438 8.398 1 50.91 4 GLU B C 1
ATOM 4800 O O . GLU B 1 4 ? 0.046 -42.344 8.164 1 50.91 4 GLU B O 1
ATOM 4805 N N . ILE B 1 5 ? -2.018 -41.594 7.93 1 53.72 5 ILE B N 1
ATOM 4806 C CA . ILE B 1 5 ? -1.616 -40.469 7.105 1 53.72 5 ILE B CA 1
ATOM 4807 C C . ILE B 1 5 ? -0.8 -39.5 7.941 1 53.72 5 ILE B C 1
ATOM 4809 O O . ILE B 1 5 ? 0.233 -39 7.492 1 53.72 5 ILE B O 1
ATOM 4813 N N . LEU B 1 6 ? -1.364 -39.25 9.148 1 57.88 6 LEU B N 1
ATOM 4814 C CA . LEU B 1 6 ? -0.564 -38.469 10.07 1 57.88 6 LEU B CA 1
ATOM 4815 C C . LEU B 1 6 ? 0.77 -39.125 10.359 1 57.88 6 LEU B C 1
ATOM 4817 O O . LEU B 1 6 ? 1.801 -38.469 10.469 1 57.88 6 LEU B O 1
ATOM 4821 N N . LYS B 1 7 ? 0.656 -40.438 10.273 1 59.5 7 LYS B N 1
ATOM 4822 C CA . LYS B 1 7 ? 1.853 -41.219 10.547 1 59.5 7 LYS B CA 1
ATOM 4823 C C . LYS B 1 7 ? 2.85 -41.125 9.398 1 59.5 7 LYS B C 1
ATOM 4825 O O . LYS B 1 7 ? 4.059 -41.031 9.625 1 59.5 7 LYS B O 1
ATOM 4830 N N . SER B 1 8 ? 2.324 -41.125 8.156 1 62.97 8 SER B N 1
ATOM 4831 C CA . SER B 1 8 ? 3.234 -41.094 7.016 1 62.97 8 SER B CA 1
ATOM 4832 C C . SER B 1 8 ? 3.926 -39.719 6.926 1 62.97 8 SER B C 1
ATOM 4834 O O . SER B 1 8 ? 5.121 -39.656 6.637 1 62.97 8 SER B O 1
ATOM 4836 N N . LYS B 1 9 ? 3.18 -38.719 7.227 1 65.62 9 LYS B N 1
ATOM 4837 C CA . LYS B 1 9 ? 3.764 -37.375 7.18 1 65.62 9 LYS B CA 1
ATOM 4838 C C . LYS B 1 9 ? 4.707 -37.156 8.359 1 65.62 9 LYS B C 1
ATOM 4840 O O . LYS B 1 9 ? 5.754 -36.5 8.211 1 65.62 9 LYS B O 1
ATOM 4845 N N . LEU B 1 10 ? 4.215 -37.688 9.484 1 69.25 10 LEU B N 1
ATOM 4846 C CA . LEU B 1 10 ? 5.105 -37.656 10.641 1 69.25 10 LEU B CA 1
ATOM 4847 C C . LEU B 1 10 ? 6.375 -38.438 10.367 1 69.25 10 LEU B C 1
ATOM 4849 O O . LEU B 1 10 ? 7.461 -38.062 10.805 1 69.25 10 LEU B O 1
ATOM 4853 N N . GLN B 1 11 ? 6.191 -39.375 9.445 1 73.38 11 GLN B N 1
ATOM 4854 C CA . GLN B 1 11 ? 7.355 -40.188 9.086 1 73.38 11 GLN B CA 1
ATOM 4855 C C . GLN B 1 11 ? 8.297 -39.406 8.172 1 73.38 11 GLN B C 1
ATOM 4857 O O . GLN B 1 11 ? 9.523 -39.5 8.312 1 73.38 11 GLN B O 1
ATOM 4862 N N . THR B 1 12 ? 7.672 -38.594 7.289 1 76.25 12 THR B N 1
ATOM 4863 C CA . THR B 1 12 ? 8.516 -37.781 6.414 1 76.25 12 THR B CA 1
ATOM 4864 C C . THR B 1 12 ? 9.234 -36.719 7.211 1 76.25 12 THR B C 1
ATOM 4866 O O . THR B 1 12 ? 10.406 -36.406 6.949 1 76.25 12 THR B O 1
ATOM 4869 N N . LEU B 1 13 ? 8.508 -36.219 8.148 1 80.19 13 LEU B N 1
ATOM 4870 C CA . LEU B 1 13 ? 9.117 -35.25 9.016 1 80.19 13 LEU B CA 1
ATOM 4871 C C . LEU B 1 13 ? 10.234 -35.844 9.852 1 80.19 13 LEU B C 1
ATOM 4873 O O . LEU B 1 13 ? 11.312 -35.281 9.984 1 80.19 13 LEU B O 1
ATOM 4877 N N . VAL B 1 14 ? 9.945 -37 10.383 1 83.88 14 VAL B N 1
ATOM 4878 C CA . VAL B 1 14 ? 10.945 -37.688 11.188 1 83.88 14 VAL B CA 1
ATOM 4879 C C . VAL B 1 14 ? 12.156 -38.062 10.328 1 83.88 14 VAL B C 1
ATOM 4881 O O . VAL B 1 14 ? 13.297 -37.938 10.773 1 83.88 14 VAL B O 1
ATOM 4884 N N . LYS B 1 15 ? 11.852 -38.375 9.109 1 85.06 15 LYS B N 1
ATOM 4885 C CA . LYS B 1 15 ? 12.938 -38.719 8.188 1 85.06 15 LYS B CA 1
ATOM 4886 C C . LYS B 1 15 ? 13.797 -37.5 7.895 1 85.06 15 LYS B C 1
ATOM 4888 O O . LYS B 1 15 ? 15.023 -37.562 7.867 1 85.06 15 LYS B O 1
ATOM 4893 N N . THR B 1 16 ? 13.156 -36.375 7.762 1 87.5 16 THR B N 1
ATOM 4894 C CA . THR B 1 16 ? 13.883 -35.156 7.477 1 87.5 16 THR B CA 1
ATOM 4895 C C . THR B 1 16 ? 14.727 -34.75 8.68 1 87.5 16 THR B C 1
ATOM 4897 O O . THR B 1 16 ? 15.867 -34.312 8.523 1 87.5 16 THR B O 1
ATOM 4900 N N . ILE B 1 17 ? 14.195 -34.969 9.875 1 88.5 17 ILE B N 1
ATOM 4901 C CA . ILE B 1 17 ? 14.906 -34.625 11.102 1 88.5 17 ILE B CA 1
ATOM 4902 C C . ILE B 1 17 ? 16.109 -35.531 11.273 1 88.5 17 ILE B C 1
ATOM 4904 O O . ILE B 1 17 ? 17.172 -35.094 11.711 1 88.5 17 ILE B O 1
ATOM 4908 N N . LYS B 1 18 ? 15.984 -36.75 10.828 1 87.44 18 LYS B N 1
ATOM 4909 C CA . LYS B 1 18 ? 17.078 -37.719 10.961 1 87.44 18 LYS B CA 1
ATOM 4910 C C . LYS B 1 18 ? 18.172 -37.438 9.938 1 87.44 18 LYS B C 1
ATOM 4912 O O . LYS B 1 18 ? 19.359 -37.625 10.227 1 87.44 18 LYS B O 1
ATOM 4917 N N . ILE B 1 19 ? 17.75 -36.906 8.891 1 86.94 19 ILE B N 1
ATOM 4918 C CA . ILE B 1 19 ? 18.719 -36.625 7.824 1 86.94 19 ILE B CA 1
ATOM 4919 C C . ILE B 1 19 ? 19.453 -35.312 8.102 1 86.94 19 ILE B C 1
ATOM 4921 O O . ILE B 1 19 ? 20.656 -35.219 7.875 1 86.94 19 ILE B O 1
ATOM 4925 N N . TYR B 1 20 ? 18.688 -34.344 8.602 1 91.56 20 TYR B N 1
ATOM 4926 C CA . TYR B 1 20 ? 19.266 -33.031 8.797 1 91.56 20 TYR B CA 1
ATOM 4927 C C . TYR B 1 20 ? 19.125 -32.562 10.25 1 91.56 20 TYR B C 1
ATOM 4929 O O . TYR B 1 20 ? 18.625 -31.484 10.523 1 91.56 20 TYR B O 1
ATOM 4937 N N . PRO B 1 21 ? 19.594 -33.219 11.156 1 91.19 21 PRO B N 1
ATOM 4938 C CA . PRO B 1 21 ? 19.344 -32.875 12.562 1 91.19 21 PRO B CA 1
ATOM 4939 C C . PRO B 1 21 ? 20.031 -31.594 12.984 1 91.19 21 PRO B C 1
ATOM 4941 O O . PRO B 1 21 ? 19.422 -30.766 13.672 1 91.19 21 PRO B O 1
ATOM 4944 N N . MET B 1 22 ? 21.266 -31.391 12.555 1 93 22 MET B N 1
ATOM 4945 C CA . MET B 1 22 ? 22.016 -30.203 12.992 1 93 22 MET B CA 1
ATOM 4946 C C . MET B 1 22 ? 21.453 -28.938 12.359 1 93 22 MET B C 1
ATOM 4948 O O . MET B 1 22 ? 21.375 -27.891 13.008 1 93 22 MET B O 1
ATOM 4952 N N . VAL B 1 23 ? 21.016 -29.047 11.086 1 94.94 23 VAL B N 1
ATOM 4953 C CA . VAL B 1 23 ? 20.453 -27.906 10.375 1 94.94 23 VAL B CA 1
ATOM 4954 C C . VAL B 1 23 ? 19.141 -27.469 11.039 1 94.94 23 VAL B C 1
ATOM 4956 O O . VAL B 1 23 ? 18.969 -26.297 11.367 1 94.94 23 VAL B O 1
ATOM 4959 N N . LEU B 1 24 ? 18.281 -28.391 11.32 1 95.75 24 LEU B N 1
ATOM 4960 C CA . LEU B 1 24 ? 16.984 -28.109 11.898 1 95.75 24 LEU B CA 1
ATOM 4961 C C . LEU B 1 24 ? 17.109 -27.641 13.344 1 95.75 24 LEU B C 1
ATOM 4963 O O . LEU B 1 24 ? 16.328 -26.797 13.805 1 95.75 24 LEU B O 1
ATOM 4967 N N . PHE B 1 25 ? 18.141 -28.156 13.984 1 95.69 25 PHE B N 1
ATOM 4968 C CA . PHE B 1 25 ? 18.391 -27.719 15.352 1 95.69 25 PHE B CA 1
ATOM 4969 C C . PHE B 1 25 ? 18.797 -26.25 15.375 1 95.69 25 PHE B C 1
ATOM 4971 O O . PHE B 1 25 ? 18.312 -25.469 16.203 1 95.69 25 PHE B O 1
ATOM 4978 N N . ALA B 1 26 ? 19.656 -25.891 14.531 1 96.31 26 ALA B N 1
ATOM 4979 C CA . ALA B 1 26 ? 20.078 -24.5 14.453 1 96.31 26 ALA B CA 1
ATOM 4980 C C . ALA B 1 26 ? 18.906 -23.594 14.102 1 96.31 26 ALA B C 1
ATOM 4982 O O . ALA B 1 26 ? 18.781 -22.484 14.648 1 96.31 26 ALA B O 1
ATOM 4983 N N . ILE B 1 27 ? 18.031 -23.969 13.195 1 96.81 27 ILE B N 1
ATOM 4984 C CA . ILE B 1 27 ? 16.875 -23.188 12.805 1 96.81 27 ILE B CA 1
ATOM 4985 C C . ILE B 1 27 ? 15.891 -23.094 13.977 1 96.81 27 ILE B C 1
ATOM 4987 O O . ILE B 1 27 ? 15.25 -22.062 14.18 1 96.81 27 ILE B O 1
ATOM 4991 N N . PHE B 1 28 ? 15.82 -24.172 14.703 1 97.06 28 PHE B N 1
ATOM 4992 C CA . PHE B 1 28 ? 14.969 -24.172 15.891 1 97.06 28 PHE B CA 1
ATOM 4993 C C . PHE B 1 28 ? 15.453 -23.156 16.906 1 97.06 28 PHE B C 1
ATOM 4995 O O . PHE B 1 28 ? 14.648 -22.406 17.484 1 97.06 28 PHE B O 1
ATOM 5002 N N . ILE B 1 29 ? 16.719 -23.078 17.078 1 96.62 29 ILE B N 1
ATOM 5003 C CA . ILE B 1 29 ? 17.297 -22.109 18 1 96.62 29 ILE B CA 1
ATOM 5004 C C . ILE B 1 29 ? 17.031 -20.703 17.484 1 96.62 29 ILE B C 1
ATOM 5006 O O . ILE B 1 29 ? 16.672 -19.812 18.266 1 96.62 29 ILE B O 1
ATOM 5010 N N . ALA B 1 30 ? 17.203 -20.531 16.188 1 96.69 30 ALA B N 1
ATOM 5011 C CA . ALA B 1 30 ? 16.906 -19.219 15.594 1 96.69 30 ALA B CA 1
ATOM 5012 C C . ALA B 1 30 ? 15.453 -18.828 15.828 1 96.69 30 ALA B C 1
ATOM 5014 O O . ALA B 1 30 ? 15.156 -17.656 16.094 1 96.69 30 ALA B O 1
ATOM 5015 N N . THR B 1 31 ? 14.57 -19.781 15.719 1 97.19 31 THR B N 1
ATOM 5016 C CA . THR B 1 31 ? 13.148 -19.531 15.938 1 97.19 31 THR B CA 1
ATOM 5017 C C . THR B 1 31 ? 12.875 -19.141 17.391 1 97.19 31 THR B C 1
ATOM 5019 O O . THR B 1 31 ? 12.117 -18.203 17.656 1 97.19 31 THR B O 1
ATOM 5022 N N . ILE B 1 32 ? 13.531 -19.781 18.312 1 96.25 32 ILE B N 1
ATOM 5023 C CA . ILE B 1 32 ? 13.359 -19.5 19.734 1 96.25 32 ILE B CA 1
ATOM 5024 C C . ILE B 1 32 ? 13.836 -18.078 20.031 1 96.25 32 ILE B C 1
ATOM 5026 O O . ILE B 1 32 ? 13.141 -17.312 20.703 1 96.25 32 ILE B O 1
ATOM 5030 N N . PHE B 1 33 ? 14.945 -17.703 19.516 1 95.62 33 PHE B N 1
ATOM 5031 C CA . PHE B 1 33 ? 15.469 -16.359 19.734 1 95.62 33 PHE B CA 1
ATOM 5032 C C . PHE B 1 33 ? 14.562 -15.312 19.094 1 95.62 33 PHE B C 1
ATOM 5034 O O . PHE B 1 33 ? 14.414 -14.211 19.609 1 95.62 33 PHE B O 1
ATOM 5041 N N . SER B 1 34 ? 14.016 -15.656 17.938 1 95.88 34 SER B N 1
ATOM 5042 C CA . SER B 1 34 ? 13.102 -14.727 17.281 1 95.88 34 SER B CA 1
ATOM 5043 C C . SER B 1 34 ? 11.852 -14.508 18.109 1 95.88 34 SER B C 1
ATOM 5045 O O . SER B 1 34 ? 11.359 -13.375 18.219 1 95.88 34 SER B O 1
ATOM 5047 N N . ILE B 1 35 ? 11.422 -15.578 18.719 1 95.62 35 ILE B N 1
ATOM 5048 C CA . ILE B 1 35 ? 10.242 -15.469 19.578 1 95.62 35 ILE B CA 1
ATOM 5049 C C . ILE B 1 35 ? 10.57 -14.633 20.797 1 95.62 35 ILE B C 1
ATOM 5051 O O . ILE B 1 35 ? 9.773 -13.789 21.219 1 95.62 35 ILE B O 1
ATOM 5055 N N . MET B 1 36 ? 11.742 -14.773 21.328 1 94.31 36 MET B N 1
ATOM 5056 C CA . MET B 1 36 ? 12.172 -13.992 22.484 1 94.31 36 MET B CA 1
ATOM 5057 C C . MET B 1 36 ? 12.242 -12.508 22.141 1 94.31 36 MET B C 1
ATOM 5059 O O . MET B 1 36 ? 11.867 -11.664 22.969 1 94.31 36 MET B O 1
ATOM 5063 N N . GLU B 1 37 ? 12.695 -12.234 20.938 1 93.38 37 GLU B N 1
ATOM 5064 C CA . GLU B 1 37 ? 12.789 -10.844 20.5 1 93.38 37 GLU B CA 1
ATOM 5065 C C . GLU B 1 37 ? 11.406 -10.227 20.328 1 93.38 37 GLU B C 1
ATOM 5067 O O . GLU B 1 37 ? 11.18 -9.078 20.703 1 93.38 37 GLU B O 1
ATOM 5072 N N . ILE B 1 38 ? 10.484 -10.977 19.781 1 93.69 38 ILE B N 1
ATOM 5073 C CA . ILE B 1 38 ? 9.133 -10.492 19.516 1 93.69 38 ILE B CA 1
ATOM 5074 C C . ILE B 1 38 ? 8.422 -10.195 20.844 1 93.69 38 ILE B C 1
ATOM 5076 O O . ILE B 1 38 ? 7.75 -9.172 20.969 1 93.69 38 ILE B O 1
ATOM 5080 N N . TRP B 1 39 ? 8.641 -11.023 21.828 1 92.38 39 TRP B N 1
ATOM 5081 C CA . TRP B 1 39 ? 7.957 -10.867 23.109 1 92.38 39 TRP B CA 1
ATOM 5082 C C . TRP B 1 39 ? 8.82 -10.086 24.094 1 92.38 39 TRP B C 1
ATOM 5084 O O . TRP B 1 39 ? 8.453 -9.938 25.266 1 92.38 39 TRP B O 1
ATOM 5094 N N . LYS B 1 40 ? 10.016 -9.547 23.609 1 90.12 40 LYS B N 1
ATOM 5095 C CA . LYS B 1 40 ? 10.914 -8.711 24.391 1 90.12 40 LYS B CA 1
ATOM 5096 C C . LYS B 1 40 ? 11.273 -9.375 25.719 1 90.12 40 LYS B C 1
ATOM 5098 O O . LYS B 1 40 ? 11.203 -8.75 26.781 1 90.12 40 LYS B O 1
ATOM 5103 N N . ILE B 1 41 ? 11.492 -10.641 25.609 1 87.81 41 ILE B N 1
ATOM 5104 C CA . ILE B 1 41 ? 11.961 -11.383 26.781 1 87.81 41 ILE B CA 1
ATOM 5105 C C . ILE B 1 41 ? 13.469 -11.18 26.953 1 87.81 41 ILE B C 1
ATOM 5107 O O . ILE B 1 41 ? 14.258 -11.586 26.094 1 87.81 41 ILE B O 1
ATOM 5111 N N . GLU B 1 42 ? 13.945 -10.273 27.812 1 81 42 GLU B N 1
ATOM 5112 C CA . GLU B 1 42 ? 15.359 -10.023 28.094 1 81 42 GLU B CA 1
ATOM 5113 C C . GLU B 1 42 ? 15.812 -10.742 29.359 1 81 42 GLU B C 1
ATOM 5115 O O . GLU B 1 42 ? 15.039 -10.875 30.312 1 81 42 GLU B O 1
ATOM 5120 N N . PHE B 1 43 ? 16.797 -11.602 29.172 1 79.19 43 PHE B N 1
ATOM 5121 C CA . PHE B 1 43 ? 17.391 -12.273 30.328 1 79.19 43 PHE B CA 1
ATOM 5122 C C . PHE B 1 43 ? 18.734 -11.656 30.688 1 79.19 43 PHE B C 1
ATOM 5124 O O . PHE B 1 43 ? 19.719 -11.875 29.984 1 79.19 43 PHE B O 1
ATOM 5131 N N . ASN B 1 44 ? 18.859 -11.062 31.703 1 75.31 44 ASN B N 1
ATOM 5132 C CA . ASN B 1 44 ? 20.062 -10.469 32.281 1 75.31 44 ASN B CA 1
ATOM 5133 C C . ASN B 1 44 ? 21.062 -10.055 31.188 1 75.31 44 ASN B C 1
ATOM 5135 O O . ASN B 1 44 ? 21.047 -8.914 30.734 1 75.31 44 ASN B O 1
ATOM 5139 N N . VAL B 1 45 ? 21.812 -11.086 30.656 1 76.75 45 VAL B N 1
ATOM 5140 C CA . VAL B 1 45 ? 22.906 -10.844 29.719 1 76.75 45 VAL B CA 1
ATOM 5141 C C . VAL B 1 45 ? 22.359 -10.781 28.297 1 76.75 45 VAL B C 1
ATOM 5143 O O . VAL B 1 45 ? 22.953 -10.133 27.422 1 76.75 45 VAL B O 1
ATOM 5146 N N . LEU B 1 46 ? 21.172 -11.289 28.062 1 84.12 46 LEU B N 1
ATOM 5147 C CA . LEU B 1 46 ? 20.609 -11.367 26.719 1 84.12 46 LEU B CA 1
ATOM 5148 C C . LEU B 1 46 ? 19.75 -10.141 26.422 1 84.12 46 LEU B C 1
ATOM 5150 O O . LEU B 1 46 ? 18.531 -10.18 26.609 1 84.12 46 LEU B O 1
ATOM 5154 N N . ASN B 1 47 ? 20.453 -9.062 26 1 86.44 47 ASN B N 1
ATOM 5155 C CA . ASN B 1 47 ? 19.734 -7.859 25.594 1 86.44 47 ASN B CA 1
ATOM 5156 C C . ASN B 1 47 ? 19.188 -7.992 24.172 1 86.44 47 ASN B C 1
ATOM 5158 O O . ASN B 1 47 ? 19.516 -8.953 23.469 1 86.44 47 ASN B O 1
ATOM 5162 N N . SER B 1 48 ? 18.422 -7.105 23.766 1 87.19 48 SER B N 1
ATOM 5163 C CA . SER B 1 48 ? 17.75 -7.156 22.469 1 87.19 48 SER B CA 1
ATOM 5164 C C . SER B 1 48 ? 18.75 -7.18 21.328 1 87.19 48 SER B C 1
ATOM 5166 O O . SER B 1 48 ? 18.578 -7.91 20.359 1 87.19 48 SER B O 1
ATOM 5168 N N . THR B 1 49 ? 19.828 -6.496 21.484 1 88.69 49 THR B N 1
ATOM 5169 C CA . THR B 1 49 ? 20.828 -6.445 20.438 1 88.69 49 THR B CA 1
ATOM 5170 C C . THR B 1 49 ? 21.516 -7.797 20.281 1 88.69 49 THR B C 1
ATOM 5172 O O . THR B 1 49 ? 21.719 -8.273 19.156 1 88.69 49 THR B O 1
ATOM 5175 N N . LEU B 1 50 ? 21.828 -8.352 21.359 1 91.19 50 LEU B N 1
ATOM 5176 C CA . LEU B 1 50 ? 22.5 -9.656 21.328 1 91.19 50 LEU B CA 1
ATOM 5177 C C . LEU B 1 50 ? 21.547 -10.727 20.797 1 91.19 50 LEU B C 1
ATOM 5179 O O . LEU B 1 50 ? 21.984 -11.633 20.062 1 91.19 50 LEU B O 1
ATOM 5183 N N . ILE B 1 51 ? 20.328 -10.641 21.125 1 93.06 51 ILE B N 1
ATOM 5184 C CA . ILE B 1 51 ? 19.359 -11.617 20.656 1 93.06 51 ILE B CA 1
ATOM 5185 C C . ILE B 1 51 ? 19.266 -11.57 19.141 1 93.06 51 ILE B C 1
ATOM 5187 O O . ILE B 1 51 ? 19.219 -12.609 18.484 1 93.06 51 ILE B O 1
ATOM 5191 N N . VAL B 1 52 ? 19.266 -10.438 18.594 1 92.44 52 VAL B N 1
ATOM 5192 C CA . VAL B 1 52 ? 19.219 -10.289 17.141 1 92.44 52 VAL B CA 1
ATOM 5193 C C . VAL B 1 52 ? 20.469 -10.883 16.516 1 92.44 52 VAL B C 1
ATOM 5195 O O . VAL B 1 52 ? 20.406 -11.57 15.492 1 92.44 52 VAL B O 1
ATOM 5198 N N . ASP B 1 53 ? 21.594 -10.609 17.156 1 94.19 53 ASP B N 1
ATOM 5199 C CA . ASP B 1 53 ? 22.859 -11.172 16.672 1 94.19 53 ASP B CA 1
ATOM 5200 C C . ASP B 1 53 ? 22.812 -12.703 16.719 1 94.19 53 ASP B C 1
ATOM 5202 O O . ASP B 1 53 ? 23.344 -13.359 15.82 1 94.19 53 ASP B O 1
ATOM 5206 N N . LEU B 1 54 ? 22.172 -13.148 17.703 1 94.25 54 LEU B N 1
ATOM 5207 C CA . LEU B 1 54 ? 22.109 -14.602 17.844 1 94.25 54 LEU B CA 1
ATOM 5208 C C . LEU B 1 54 ? 21.156 -15.211 16.828 1 94.25 54 LEU B C 1
ATOM 5210 O O . LEU B 1 54 ? 21.375 -16.328 16.359 1 94.25 54 LEU B O 1
ATOM 5214 N N . ILE B 1 55 ? 20.125 -14.555 16.469 1 95.31 55 ILE B N 1
ATOM 5215 C CA . ILE B 1 55 ? 19.234 -15.008 15.406 1 95.31 55 ILE B CA 1
ATOM 5216 C C . ILE B 1 55 ? 20.016 -15.141 14.094 1 95.31 55 ILE B C 1
ATOM 5218 O O . ILE B 1 55 ? 19.984 -16.188 13.445 1 95.31 55 ILE B O 1
ATOM 5222 N N . ILE B 1 56 ? 20.734 -14.117 13.75 1 95.44 56 ILE B N 1
ATOM 5223 C CA . ILE B 1 56 ? 21.516 -14.086 12.516 1 95.44 56 ILE B CA 1
ATOM 5224 C C . ILE B 1 56 ? 22.578 -15.18 12.555 1 95.44 56 ILE B C 1
ATOM 5226 O O . ILE B 1 56 ? 22.75 -15.922 11.578 1 95.44 56 ILE B O 1
ATOM 5230 N N . SER B 1 57 ? 23.234 -15.273 13.695 1 95.75 57 SER B N 1
ATOM 5231 C CA . SER B 1 57 ? 24.281 -16.281 13.844 1 95.75 57 SER B CA 1
ATOM 5232 C C . SER B 1 57 ? 23.719 -17.688 13.711 1 95.75 57 SER B C 1
ATOM 5234 O O . SER B 1 57 ? 24.328 -18.547 13.055 1 95.75 57 SER B O 1
ATOM 5236 N N . SER B 1 58 ? 22.578 -17.891 14.312 1 96.19 58 SER B N 1
ATOM 5237 C CA . SER B 1 58 ? 21.953 -19.219 14.227 1 96.19 58 SER B CA 1
ATOM 5238 C C . SER B 1 58 ? 21.594 -19.562 12.789 1 96.19 58 SER B C 1
ATOM 5240 O O . SER B 1 58 ? 21.719 -20.734 12.383 1 96.19 58 SER B O 1
ATOM 5242 N N . LEU B 1 59 ? 21.219 -18.656 12.023 1 95.75 59 LEU B N 1
ATOM 5243 C CA . LEU B 1 59 ? 20.922 -18.891 10.609 1 95.75 59 LEU B CA 1
ATOM 5244 C C . LEU B 1 59 ? 22.188 -19.219 9.836 1 95.75 59 LEU B C 1
ATOM 5246 O O . LEU B 1 59 ? 22.172 -20.094 8.953 1 95.75 59 LEU B O 1
ATOM 5250 N N . TYR B 1 60 ? 23.281 -18.562 10.18 1 96.75 60 TYR B N 1
ATOM 5251 C CA . TYR B 1 60 ? 24.562 -18.859 9.547 1 96.75 60 TYR B CA 1
ATOM 5252 C C . TYR B 1 60 ? 25.016 -20.266 9.883 1 96.75 60 TYR B C 1
ATOM 5254 O O . TYR B 1 60 ? 25.531 -20.984 9.016 1 96.75 60 TYR B O 1
ATOM 5262 N N . PHE B 1 61 ? 24.797 -20.641 11.133 1 96.44 61 PHE B N 1
ATOM 5263 C CA . PHE B 1 61 ? 25.109 -22.016 11.531 1 96.44 61 PHE B CA 1
ATOM 5264 C C . PHE B 1 61 ? 24.312 -23.016 10.719 1 96.44 61 PHE B C 1
ATOM 5266 O O . PHE B 1 61 ? 24.859 -24 10.211 1 96.44 61 PHE B O 1
ATOM 5273 N N . ALA B 1 62 ? 23.047 -22.734 10.578 1 96.12 62 ALA B N 1
ATOM 5274 C CA . ALA B 1 62 ? 22.156 -23.625 9.852 1 96.12 62 ALA B CA 1
ATOM 5275 C C . ALA B 1 62 ? 22.625 -23.797 8.406 1 96.12 62 ALA B C 1
ATOM 5277 O O . ALA B 1 62 ? 22.719 -24.922 7.902 1 96.12 62 ALA B O 1
ATOM 5278 N N . MET B 1 63 ? 22.906 -22.703 7.758 1 95.88 63 MET B N 1
ATOM 5279 C CA . MET B 1 63 ? 23.312 -22.766 6.359 1 95.88 63 MET B CA 1
ATOM 5280 C C . MET B 1 63 ? 24.672 -23.438 6.223 1 95.88 63 MET B C 1
ATOM 5282 O O . MET B 1 63 ? 24.906 -24.188 5.27 1 95.88 63 MET B O 1
ATOM 5286 N N . SER B 1 64 ? 25.609 -23.234 7.164 1 95.75 64 SER B N 1
ATOM 5287 C CA . SER B 1 64 ? 26.922 -23.875 7.125 1 95.75 64 SER B CA 1
ATOM 5288 C C . SER B 1 64 ? 26.797 -25.375 7.328 1 95.75 64 SER B C 1
ATOM 5290 O O . SER B 1 64 ? 27.484 -26.156 6.656 1 95.75 64 SER B O 1
ATOM 5292 N N . TYR B 1 65 ? 25.938 -25.75 8.242 1 95.19 65 TYR B N 1
ATOM 5293 C CA . TYR B 1 65 ? 25.703 -27.172 8.461 1 95.19 65 TYR B CA 1
ATOM 5294 C C . TYR B 1 65 ? 25.125 -27.828 7.207 1 95.19 65 TYR B C 1
ATOM 5296 O O . TYR B 1 65 ? 25.469 -28.969 6.887 1 95.19 65 TYR B O 1
ATOM 5304 N N . MET B 1 66 ? 24.25 -27.094 6.543 1 93.69 66 MET B N 1
ATOM 5305 C CA . MET B 1 66 ? 23.672 -27.625 5.309 1 93.69 66 MET B CA 1
ATOM 5306 C C . MET B 1 66 ? 24.75 -27.797 4.238 1 93.69 66 MET B C 1
ATOM 5308 O O . MET B 1 66 ? 24.766 -28.797 3.529 1 93.69 66 MET B O 1
ATOM 5312 N N . ILE B 1 67 ? 25.625 -26.875 4.113 1 92.5 67 ILE B N 1
ATOM 5313 C CA . ILE B 1 67 ? 26.719 -26.938 3.143 1 92.5 67 ILE B CA 1
ATOM 5314 C C . ILE B 1 67 ? 27.578 -28.156 3.42 1 92.5 67 ILE B C 1
ATOM 5316 O O . ILE B 1 67 ? 27.922 -28.906 2.504 1 92.5 67 ILE B O 1
ATOM 5320 N N . VAL B 1 68 ? 27.906 -28.375 4.668 1 91.25 68 VAL B N 1
ATOM 5321 C CA . VAL B 1 68 ? 28.734 -29.5 5.055 1 91.25 68 VAL B CA 1
ATOM 5322 C C . VAL B 1 68 ? 28.016 -30.812 4.742 1 91.25 68 VAL B C 1
ATOM 5324 O O . VAL B 1 68 ? 28.609 -31.75 4.199 1 91.25 68 VAL B O 1
ATOM 5327 N N . LYS B 1 69 ? 26.75 -30.859 5.094 1 89.69 69 LYS B N 1
ATOM 5328 C CA . LYS B 1 69 ? 25.953 -32.062 4.82 1 89.69 69 LYS B CA 1
ATOM 5329 C C . LYS B 1 69 ? 25.922 -32.344 3.324 1 89.69 69 LYS B C 1
ATOM 5331 O O . LYS B 1 69 ? 26.047 -33.5 2.916 1 89.69 69 LYS B O 1
ATOM 5336 N N . LEU B 1 70 ? 25.797 -31.375 2.52 1 88.12 70 LEU B N 1
ATOM 5337 C CA . LEU B 1 70 ? 25.734 -31.547 1.073 1 88.12 70 LEU B CA 1
ATOM 5338 C C . LEU B 1 70 ? 27.094 -32 0.523 1 88.12 70 LEU B C 1
ATOM 5340 O O . LEU B 1 70 ? 27.141 -32.875 -0.363 1 88.12 70 LEU B O 1
ATOM 5344 N N . ILE B 1 71 ? 28.156 -31.516 1.08 1 86.19 71 ILE B N 1
ATOM 5345 C CA . ILE B 1 71 ? 29.5 -31.891 0.634 1 86.19 71 ILE B CA 1
ATOM 5346 C C . ILE B 1 71 ? 29.766 -33.344 1.013 1 86.19 71 ILE B C 1
ATOM 5348 O O . ILE B 1 71 ? 30.297 -34.125 0.205 1 86.19 71 ILE B O 1
ATOM 5352 N N . ILE B 1 72 ? 29.344 -33.688 2.201 1 84.62 72 ILE B N 1
ATOM 5353 C CA . ILE B 1 72 ? 29.578 -35.062 2.686 1 84.62 72 ILE B CA 1
ATOM 5354 C C . ILE B 1 72 ? 28.75 -36.031 1.866 1 84.62 72 ILE B C 1
ATOM 5356 O O . ILE B 1 72 ? 29.25 -37.125 1.507 1 84.62 72 ILE B O 1
ATOM 5360 N N . THR B 1 73 ? 27.547 -35.719 1.582 1 81.12 73 THR B N 1
ATOM 5361 C CA . THR B 1 73 ? 26.656 -36.625 0.852 1 81.12 73 THR B CA 1
ATOM 5362 C C . THR B 1 73 ? 27.062 -36.719 -0.613 1 81.12 73 THR B C 1
ATOM 5364 O O . THR B 1 73 ? 26.969 -37.781 -1.217 1 81.12 73 THR B O 1
ATOM 5367 N N . ASP B 1 74 ? 27.453 -35.625 -1.215 1 75.19 74 ASP B N 1
ATOM 5368 C CA . ASP B 1 74 ? 27.859 -35.594 -2.619 1 75.19 74 ASP B CA 1
ATOM 5369 C C . ASP B 1 74 ? 29.094 -36.469 -2.863 1 75.19 74 ASP B C 1
ATOM 5371 O O . ASP B 1 74 ? 29.156 -37.219 -3.854 1 75.19 74 ASP B O 1
ATOM 5375 N N . LYS B 1 75 ? 30.047 -36.469 -1.966 1 68.75 75 LYS B N 1
ATOM 5376 C CA . LYS B 1 75 ? 31.297 -37.219 -2.172 1 68.75 75 LYS B CA 1
ATOM 5377 C C . LYS B 1 75 ? 31.172 -38.656 -1.67 1 68.75 75 LYS B C 1
ATOM 5379 O O . LYS B 1 75 ? 32.125 -39.438 -1.782 1 68.75 75 LYS B O 1
ATOM 5384 N N . ASN B 1 76 ? 29.875 -38.969 -1.402 1 69.06 76 ASN B N 1
ATOM 5385 C CA . ASN B 1 76 ? 29.688 -40.312 -0.859 1 69.06 76 ASN B CA 1
ATOM 5386 C C . ASN B 1 76 ? 30.859 -40.719 0.05 1 69.06 76 ASN B C 1
ATOM 5388 O O . ASN B 1 76 ? 31.375 -41.812 -0.062 1 69.06 76 ASN B O 1
ATOM 5392 N N . ILE B 1 77 ? 31.391 -39.719 0.754 1 67.88 77 ILE B N 1
ATOM 5393 C CA . ILE B 1 77 ? 32.5 -39.969 1.648 1 67.88 77 ILE B CA 1
ATOM 5394 C C . ILE B 1 77 ? 32.062 -40.906 2.775 1 67.88 77 ILE B C 1
ATOM 5396 O O . ILE B 1 77 ? 31.094 -40.625 3.473 1 67.88 77 ILE B O 1
ATOM 5400 N N . GLU B 1 78 ? 32.438 -42.062 2.707 1 74.69 78 GLU B N 1
ATOM 5401 C CA . GLU B 1 78 ? 32.156 -43 3.803 1 74.69 78 GLU B CA 1
ATOM 5402 C C . GLU B 1 78 ? 32.844 -42.531 5.09 1 74.69 78 GLU B C 1
ATOM 5404 O O . GLU B 1 78 ? 34.062 -42.719 5.25 1 74.69 78 GLU B O 1
ATOM 5409 N N . ILE B 1 79 ? 32.25 -41.625 5.734 1 77.38 79 ILE B N 1
ATOM 5410 C CA . ILE B 1 79 ? 32.812 -41.125 6.984 1 77.38 79 ILE B CA 1
ATOM 5411 C C . ILE B 1 79 ? 32.125 -41.812 8.164 1 77.38 79 ILE B C 1
ATOM 5413 O O . ILE B 1 79 ? 30.906 -42.062 8.125 1 77.38 79 ILE B O 1
ATOM 5417 N N . THR B 1 80 ? 32.969 -42.25 9.172 1 82.75 80 THR B N 1
ATOM 5418 C CA . THR B 1 80 ? 32.438 -42.812 10.406 1 82.75 80 THR B CA 1
ATOM 5419 C C . THR B 1 80 ? 31.641 -41.781 11.188 1 82.75 80 THR B C 1
ATOM 5421 O O . THR B 1 80 ? 31.734 -40.594 10.906 1 82.75 80 THR B O 1
ATOM 5424 N N . ASN B 1 81 ? 30.766 -42.188 12.008 1 85.5 81 ASN B N 1
ATOM 5425 C CA . ASN B 1 81 ? 29.953 -41.281 12.836 1 85.5 81 ASN B CA 1
ATOM 5426 C C . ASN B 1 81 ? 30.828 -40.344 13.672 1 85.5 81 ASN B C 1
ATOM 5428 O O . ASN B 1 81 ? 30.469 -39.188 13.875 1 85.5 81 ASN B O 1
ATOM 5432 N N . GLY B 1 82 ? 31.969 -40.875 14.109 1 87.31 82 GLY B N 1
ATOM 5433 C CA . GLY B 1 82 ? 32.906 -40.062 14.867 1 87.31 82 GLY B CA 1
ATOM 5434 C C . GLY B 1 82 ? 33.531 -38.969 14.039 1 87.31 82 GLY B C 1
ATOM 5435 O O . GLY B 1 82 ? 33.625 -37.812 14.492 1 87.31 82 GLY B O 1
ATOM 5436 N N . GLN B 1 83 ? 33.875 -39.281 12.797 1 89.88 83 GLN B N 1
ATOM 5437 C CA . GLN B 1 83 ? 34.469 -38.281 11.898 1 89.88 83 GLN B CA 1
ATOM 5438 C C . GLN B 1 83 ? 33.469 -37.219 11.5 1 89.88 83 GLN B C 1
ATOM 5440 O O . GLN B 1 83 ? 33.781 -36.031 11.383 1 89.88 83 GLN B O 1
ATOM 5445 N N . LYS B 1 84 ? 32.344 -37.719 11.281 1 88.5 84 LYS B N 1
ATOM 5446 C CA . LYS B 1 84 ? 31.25 -36.781 10.977 1 88.5 84 LYS B CA 1
ATOM 5447 C C . LYS B 1 84 ? 31.062 -35.781 12.109 1 88.5 84 LYS B C 1
ATOM 5449 O O . LYS B 1 84 ? 30.922 -34.562 11.859 1 88.5 84 LYS B O 1
ATOM 5454 N N . ALA B 1 85 ? 31.062 -36.25 13.305 1 90.81 85 ALA B N 1
ATOM 5455 C CA . ALA B 1 85 ? 30.906 -35.375 14.477 1 90.81 85 ALA B CA 1
ATOM 5456 C C . ALA B 1 85 ? 32.062 -34.406 14.586 1 90.81 85 ALA B C 1
ATOM 5458 O O . ALA B 1 85 ? 31.859 -33.25 14.961 1 90.81 85 ALA B O 1
ATOM 5459 N N . LEU B 1 86 ? 33.188 -34.906 14.219 1 91.94 86 LEU B N 1
ATOM 5460 C CA . LEU B 1 86 ? 34.375 -34.031 14.258 1 91.94 86 LEU B CA 1
ATOM 5461 C C . LEU B 1 86 ? 34.281 -32.906 13.227 1 91.94 86 LEU B C 1
ATOM 5463 O O . LEU B 1 86 ? 34.625 -31.766 13.516 1 91.94 86 LEU B O 1
ATOM 5467 N N . VAL B 1 87 ? 33.844 -33.219 12.102 1 91.69 87 VAL B N 1
ATOM 5468 C CA . VAL B 1 87 ? 33.688 -32.25 11.039 1 91.69 87 VAL B CA 1
ATOM 5469 C C . VAL B 1 87 ? 32.688 -31.172 11.469 1 91.69 87 VAL B C 1
ATOM 5471 O O . VAL B 1 87 ? 32.938 -29.969 11.328 1 91.69 87 VAL B O 1
ATOM 5474 N N . TYR B 1 88 ? 31.531 -31.594 11.969 1 92 88 TYR B N 1
ATOM 5475 C CA . TYR B 1 88 ? 30.516 -30.641 12.414 1 92 88 TYR B CA 1
ATOM 5476 C C . TYR B 1 88 ? 31.047 -29.797 13.57 1 92 88 TYR B C 1
ATOM 5478 O O . TYR B 1 88 ? 30.703 -28.625 13.688 1 92 88 TYR B O 1
ATOM 5486 N N . ALA B 1 89 ? 31.844 -30.375 14.422 1 93.56 89 ALA B N 1
ATOM 5487 C CA . ALA B 1 89 ? 32.438 -29.625 15.523 1 93.56 89 ALA B CA 1
ATOM 5488 C C . ALA B 1 89 ? 33.406 -28.562 15.008 1 93.56 89 ALA B C 1
ATOM 5490 O O . ALA B 1 89 ? 33.406 -27.422 15.484 1 93.56 89 ALA B O 1
ATOM 5491 N N . ILE B 1 90 ? 34.188 -28.938 14.07 1 94.31 90 ILE B N 1
ATOM 5492 C CA . ILE B 1 90 ? 35.156 -28 13.484 1 94.31 90 ILE B CA 1
ATOM 5493 C C . ILE B 1 90 ? 34.406 -26.859 12.805 1 94.31 90 ILE B C 1
ATOM 5495 O O . ILE B 1 90 ? 34.75 -25.688 12.977 1 94.31 90 ILE B O 1
ATOM 5499 N N . VAL B 1 91 ? 33.375 -27.203 12.055 1 93.88 91 VAL B N 1
ATOM 5500 C CA . VAL B 1 91 ? 32.594 -26.188 11.367 1 93.88 91 VAL B CA 1
ATOM 5501 C C . VAL B 1 91 ? 31.922 -25.281 12.391 1 93.88 91 VAL B C 1
ATOM 5503 O O . VAL B 1 91 ? 31.828 -24.062 12.18 1 93.88 91 VAL B O 1
ATOM 5506 N N . SER B 1 92 ? 31.453 -25.828 13.484 1 95 92 SER B N 1
ATOM 5507 C CA . SER B 1 92 ? 30.828 -25.047 14.531 1 95 92 SER B CA 1
ATOM 5508 C C . SER B 1 92 ? 31.812 -24.062 15.156 1 95 92 SER B C 1
ATOM 5510 O O . SER B 1 92 ? 31.453 -22.922 15.453 1 95 92 SER B O 1
ATOM 5512 N N . VAL B 1 93 ? 33 -24.484 15.344 1 95.25 93 VAL B N 1
ATOM 5513 C CA . VAL B 1 93 ? 34 -23.625 15.938 1 95.25 93 VAL B CA 1
ATOM 5514 C C . VAL B 1 93 ? 34.375 -22.5 14.969 1 95.25 93 VAL B C 1
ATOM 5516 O O . VAL B 1 93 ? 34.438 -21.344 15.367 1 95.25 93 VAL B O 1
ATOM 5519 N N . ILE B 1 94 ? 34.531 -22.828 13.773 1 94.81 94 ILE B N 1
ATOM 5520 C CA . ILE B 1 94 ? 34.875 -21.828 12.766 1 94.81 94 ILE B CA 1
ATOM 5521 C C . ILE B 1 94 ? 33.75 -20.812 12.625 1 94.81 94 ILE B C 1
ATOM 5523 O O . ILE B 1 94 ? 34 -19.594 12.641 1 94.81 94 ILE B O 1
ATOM 5527 N N . MET B 1 95 ? 32.562 -21.344 12.492 1 94.88 95 MET B N 1
ATOM 5528 C CA . MET B 1 95 ? 31.406 -20.438 12.344 1 94.88 95 MET B CA 1
ATOM 5529 C C . MET B 1 95 ? 31.188 -19.641 13.617 1 94.88 95 MET B C 1
ATOM 5531 O O . MET B 1 95 ? 30.797 -18.469 13.562 1 94.88 95 MET B O 1
ATOM 5535 N N . GLY B 1 96 ? 31.391 -20.25 14.727 1 94.75 96 GLY B N 1
ATOM 5536 C CA . GLY B 1 96 ? 31.297 -19.531 15.984 1 94.75 96 GLY B CA 1
ATOM 5537 C C . GLY B 1 96 ? 32.281 -18.375 16.094 1 94.75 96 GLY B C 1
ATOM 5538 O O . GLY B 1 96 ? 31.906 -17.281 16.531 1 94.75 96 GLY B O 1
ATOM 5539 N N . LEU B 1 97 ? 33.469 -18.609 15.672 1 94.5 97 LEU B N 1
ATOM 5540 C CA . LEU B 1 97 ? 34.469 -17.562 15.688 1 94.5 97 LEU B CA 1
ATOM 5541 C C . LEU B 1 97 ? 34.125 -16.453 14.688 1 94.5 97 LEU B C 1
ATOM 5543 O O . LEU B 1 97 ? 34.281 -15.273 14.992 1 94.5 97 LEU B O 1
ATOM 5547 N N . LEU B 1 98 ? 33.719 -16.891 13.586 1 93.25 98 LEU B N 1
ATOM 5548 C CA . LEU B 1 98 ? 33.312 -15.914 12.57 1 93.25 98 LEU B CA 1
ATOM 5549 C C . LEU B 1 98 ? 32.188 -15.039 13.062 1 93.25 98 LEU B C 1
ATOM 5551 O O . LEU B 1 98 ? 32.219 -13.82 12.906 1 93.25 98 LEU B O 1
ATOM 5555 N N . CYS B 1 99 ? 31.188 -15.672 13.641 1 94 99 CYS B N 1
ATOM 5556 C CA . CYS B 1 99 ? 30.047 -14.922 14.156 1 94 99 CYS B CA 1
ATOM 5557 C C . CYS B 1 99 ? 30.453 -14.023 15.312 1 94 99 CYS B C 1
ATOM 5559 O O . CYS B 1 99 ? 29.984 -12.898 15.43 1 94 99 CYS B O 1
ATOM 5561 N N . TYR B 1 100 ? 31.359 -14.539 16.141 1 93.31 100 TYR B N 1
ATOM 5562 C CA . TYR B 1 100 ? 31.797 -13.742 17.281 1 93.31 100 TYR B CA 1
ATOM 5563 C C . TYR B 1 100 ? 32.531 -12.492 16.812 1 93.31 100 TYR B C 1
ATOM 5565 O O . TYR B 1 100 ? 32.25 -11.391 17.297 1 93.31 100 TYR B O 1
ATOM 5573 N N . PHE B 1 101 ? 33.375 -12.547 15.805 1 92 101 PHE B N 1
ATOM 5574 C CA . PHE B 1 101 ? 34.219 -11.43 15.398 1 92 101 PHE B CA 1
ATOM 5575 C C . PHE B 1 101 ? 33.5 -10.539 14.398 1 92 101 PHE B C 1
ATOM 5577 O O . PHE B 1 101 ? 33.719 -9.328 14.367 1 92 101 PHE B O 1
ATOM 5584 N N . LEU B 1 102 ? 32.562 -11.094 13.688 1 92.62 102 LEU B N 1
ATOM 5585 C CA . LEU B 1 102 ? 32 -10.328 12.586 1 92.62 102 LEU B CA 1
ATOM 5586 C C . LEU B 1 102 ? 30.594 -9.859 12.93 1 92.62 102 LEU B C 1
ATOM 5588 O O . LEU B 1 102 ? 30.062 -8.953 12.281 1 92.62 102 LEU B O 1
ATOM 5592 N N . ILE B 1 103 ? 30 -10.422 13.938 1 92.19 103 ILE B N 1
ATOM 5593 C CA . ILE B 1 103 ? 28.609 -10.078 14.211 1 92.19 103 ILE B CA 1
ATOM 5594 C C . ILE B 1 103 ? 28.484 -9.555 15.641 1 92.19 103 ILE B C 1
ATOM 5596 O O . ILE B 1 103 ? 27.969 -8.453 15.859 1 92.19 103 ILE B O 1
ATOM 5600 N N . ILE B 1 104 ? 29.094 -10.289 16.594 1 91 104 ILE B N 1
ATOM 5601 C CA . ILE B 1 104 ? 28.812 -10.016 18 1 91 104 ILE B CA 1
ATOM 5602 C C . ILE B 1 104 ? 29.766 -8.938 18.516 1 91 104 ILE B C 1
ATOM 5604 O O . ILE B 1 104 ? 29.328 -7.922 19.062 1 91 104 ILE B O 1
ATOM 5608 N N . LYS B 1 105 ? 31.078 -9.156 18.328 1 90.38 105 LYS B N 1
ATOM 5609 C CA . LYS B 1 105 ? 32.062 -8.234 18.906 1 90.38 105 LYS B CA 1
ATOM 5610 C C . LYS B 1 105 ? 32.375 -7.09 17.938 1 90.38 105 LYS B C 1
ATOM 5612 O O . LYS B 1 105 ? 33.5 -6.957 17.453 1 90.38 105 LYS B O 1
ATOM 5617 N N . VAL B 1 106 ? 31.391 -6.469 17.375 1 88.75 106 VAL B N 1
ATOM 5618 C CA . VAL B 1 106 ? 31.609 -5.383 16.422 1 88.75 106 VAL B CA 1
ATOM 5619 C C . VAL B 1 106 ? 31.031 -4.086 16.969 1 88.75 106 VAL B C 1
ATOM 5621 O O . VAL B 1 106 ? 30.141 -4.109 17.828 1 88.75 106 VAL B O 1
ATOM 5624 N N . ASP B 1 107 ? 31.609 -3.002 16.5 1 86.62 107 ASP B N 1
ATOM 5625 C CA . ASP B 1 107 ? 31.094 -1.688 16.875 1 86.62 107 ASP B CA 1
ATOM 5626 C C . ASP B 1 107 ? 29.703 -1.461 16.266 1 86.62 107 ASP B C 1
ATOM 5628 O O . ASP B 1 107 ? 29.562 -1.282 15.062 1 86.62 107 ASP B O 1
ATOM 5632 N N . LYS B 1 108 ? 28.719 -1.453 17.062 1 87.44 108 LYS B N 1
ATOM 5633 C CA . LYS B 1 108 ? 27.328 -1.365 16.625 1 87.44 108 LYS B CA 1
ATOM 5634 C C . LYS B 1 108 ? 27 0.029 16.094 1 87.44 108 LYS B C 1
ATOM 5636 O O . LYS B 1 108 ? 25.984 0.225 15.43 1 87.44 108 LYS B O 1
ATOM 5641 N N . SER B 1 109 ? 27.891 1.013 16.328 1 84.31 109 SER B N 1
ATOM 5642 C CA . SER B 1 109 ? 27.672 2.365 15.82 1 84.31 109 SER B CA 1
ATOM 5643 C C . SER B 1 109 ? 27.906 2.447 14.32 1 84.31 109 SER B C 1
ATOM 5645 O O . SER B 1 109 ? 27.422 3.363 13.656 1 84.31 109 SER B O 1
ATOM 5647 N N . LEU B 1 110 ? 28.703 1.445 13.789 1 88.56 110 LEU B N 1
ATOM 5648 C CA . LEU B 1 110 ? 28.969 1.373 12.352 1 88.56 110 LEU B CA 1
ATOM 5649 C C . LEU B 1 110 ? 27.891 0.552 11.641 1 88.56 110 LEU B C 1
ATOM 5651 O O . LEU B 1 110 ? 28.172 -0.538 11.141 1 88.56 110 LEU B O 1
ATOM 5655 N N . TYR B 1 111 ? 26.766 1.101 11.492 1 87.56 111 TYR B N 1
ATOM 5656 C CA . TYR B 1 111 ? 25.578 0.412 11.023 1 87.56 111 TYR B CA 1
ATOM 5657 C C . TYR B 1 111 ? 25.75 -0.086 9.594 1 87.56 111 TYR B C 1
ATOM 5659 O O . TYR B 1 111 ? 25.469 -1.249 9.297 1 87.56 111 TYR B O 1
ATOM 5667 N N . LEU B 1 112 ? 26.281 0.752 8.727 1 91.75 112 LEU B N 1
ATOM 5668 C CA . LEU B 1 112 ? 26.406 0.4 7.32 1 91.75 112 LEU B CA 1
ATOM 5669 C C . LEU B 1 112 ? 27.406 -0.731 7.133 1 91.75 112 LEU B C 1
ATOM 5671 O O . LEU B 1 112 ? 27.172 -1.656 6.352 1 91.75 112 LEU B O 1
ATOM 5675 N N . LYS B 1 113 ? 28.531 -0.642 7.797 1 91.88 113 LYS B N 1
ATOM 5676 C CA . LYS B 1 113 ? 29.531 -1.698 7.734 1 91.88 113 LYS B CA 1
ATOM 5677 C C . LYS B 1 113 ? 28.938 -3.045 8.148 1 91.88 113 LYS B C 1
ATOM 5679 O O . LYS B 1 113 ? 29.109 -4.043 7.441 1 91.88 113 LYS B O 1
ATOM 5684 N N . ASN B 1 114 ? 28.281 -3.037 9.242 1 92.12 114 ASN B N 1
ATOM 5685 C CA . ASN B 1 114 ? 27.688 -4.262 9.766 1 92.12 114 ASN B CA 1
ATOM 5686 C C . ASN B 1 114 ? 26.609 -4.816 8.836 1 92.12 114 ASN B C 1
ATOM 5688 O O . ASN B 1 114 ? 26.531 -6.027 8.633 1 92.12 114 ASN B O 1
ATOM 5692 N N . GLN B 1 115 ? 25.875 -3.955 8.289 1 93.19 115 GLN B N 1
ATOM 5693 C CA . GLN B 1 115 ? 24.812 -4.375 7.387 1 93.19 115 GLN B CA 1
ATOM 5694 C C . GLN B 1 115 ? 25.375 -5.023 6.129 1 93.19 115 GLN B C 1
ATOM 5696 O O . GLN B 1 115 ? 24.875 -6.062 5.684 1 93.19 115 GLN B O 1
ATOM 5701 N N . ILE B 1 116 ? 26.359 -4.484 5.543 1 94.88 116 ILE B N 1
ATOM 5702 C CA . ILE B 1 116 ? 26.984 -5.016 4.332 1 94.88 116 ILE B CA 1
ATOM 5703 C C . ILE B 1 116 ? 27.609 -6.375 4.625 1 94.88 116 ILE B C 1
ATOM 5705 O O . ILE B 1 116 ? 27.453 -7.32 3.848 1 94.88 116 ILE B O 1
ATOM 5709 N N . THR B 1 117 ? 28.234 -6.418 5.75 1 94.5 117 THR B N 1
ATOM 5710 C CA . THR B 1 117 ? 28.875 -7.668 6.133 1 94.5 117 THR B CA 1
ATOM 5711 C C . THR B 1 117 ? 27.844 -8.758 6.395 1 94.5 117 THR B C 1
ATOM 5713 O O . THR B 1 117 ? 27.969 -9.883 5.91 1 94.5 117 THR B O 1
ATOM 5716 N N . GLN B 1 118 ? 26.859 -8.438 7.121 1 94.19 118 GLN B N 1
ATOM 5717 C CA . GLN B 1 118 ? 25.828 -9.406 7.469 1 94.19 118 GLN B CA 1
ATOM 5718 C C . GLN B 1 118 ? 25.062 -9.859 6.234 1 94.19 118 GLN B C 1
ATOM 5720 O O . GLN B 1 118 ? 24.844 -11.055 6.031 1 94.19 118 GLN B O 1
ATOM 5725 N N . MET B 1 119 ? 24.641 -8.992 5.406 1 95.44 119 MET B N 1
ATOM 5726 C CA . MET B 1 119 ? 23.906 -9.336 4.191 1 95.44 119 MET B CA 1
ATOM 5727 C C . MET B 1 119 ? 24.797 -10.117 3.229 1 95.44 119 MET B C 1
ATOM 5729 O O . MET B 1 119 ? 24.344 -11.078 2.598 1 95.44 119 MET B O 1
ATOM 5733 N N . GLY B 1 120 ? 26 -9.648 3.133 1 95.31 120 GLY B N 1
ATOM 5734 C CA . GLY B 1 120 ? 26.938 -10.352 2.268 1 95.31 120 GLY B CA 1
ATOM 5735 C C . GLY B 1 120 ? 27.172 -11.789 2.682 1 95.31 120 GLY B C 1
ATOM 5736 O O . GLY B 1 120 ? 27.156 -12.695 1.844 1 95.31 120 GLY B O 1
ATOM 5737 N N . LEU B 1 121 ? 27.359 -11.945 3.961 1 95.06 121 LEU B N 1
ATOM 5738 C CA . LEU B 1 121 ? 27.578 -13.305 4.465 1 95.06 121 LEU B CA 1
ATOM 5739 C C . LEU B 1 121 ? 26.328 -14.156 4.277 1 95.06 121 LEU B C 1
ATOM 5741 O O . LEU B 1 121 ? 26.422 -15.344 3.938 1 95.06 121 LEU B O 1
ATOM 5745 N N . PHE B 1 122 ? 25.234 -13.625 4.488 1 95.81 122 PHE B N 1
ATOM 5746 C CA . PHE B 1 122 ? 23.984 -14.336 4.285 1 95.81 122 PHE B CA 1
ATOM 5747 C C . PHE B 1 122 ? 23.859 -14.812 2.84 1 95.81 122 PHE B C 1
ATOM 5749 O O . PHE B 1 122 ? 23.594 -15.984 2.588 1 95.81 122 PHE B O 1
ATOM 5756 N N . PHE B 1 123 ? 24.094 -13.953 1.939 1 95.5 123 PHE B N 1
ATOM 5757 C CA . PHE B 1 123 ? 23.953 -14.289 0.526 1 95.5 123 PHE B CA 1
ATOM 5758 C C . PHE B 1 123 ? 25.031 -15.281 0.099 1 95.5 123 PHE B C 1
ATOM 5760 O O . PHE B 1 123 ? 24.781 -16.172 -0.706 1 95.5 123 PHE B O 1
ATOM 5767 N N . ALA B 1 124 ? 26.203 -15.109 0.619 1 95.5 124 ALA B N 1
ATOM 5768 C CA . ALA B 1 124 ? 27.281 -16.031 0.288 1 95.5 124 ALA B CA 1
ATOM 5769 C C . ALA B 1 124 ? 26.953 -17.453 0.744 1 95.5 124 ALA B C 1
ATOM 5771 O O . ALA B 1 124 ? 27.125 -18.406 -0.018 1 95.5 124 ALA B O 1
ATOM 5772 N N . LEU B 1 125 ? 26.469 -17.531 1.951 1 95.62 125 LEU B N 1
ATOM 5773 C CA . LEU B 1 125 ? 26.109 -18.844 2.477 1 95.62 125 LEU B CA 1
ATOM 5774 C C . LEU B 1 125 ? 24.906 -19.422 1.741 1 95.62 125 LEU B C 1
ATOM 5776 O O . LEU B 1 125 ? 24.859 -20.625 1.478 1 95.62 125 LEU B O 1
ATOM 5780 N N . PHE B 1 126 ? 23.984 -18.578 1.421 1 95 126 PHE B N 1
ATOM 5781 C CA . PHE B 1 126 ? 22.797 -19.016 0.687 1 95 126 PHE B CA 1
ATOM 5782 C C . PHE B 1 126 ? 23.188 -19.578 -0.676 1 95 126 PHE B C 1
ATOM 5784 O O . PHE B 1 126 ? 22.734 -20.656 -1.054 1 95 126 PHE B O 1
ATOM 5791 N N . ILE B 1 127 ? 24.062 -18.906 -1.395 1 94.5 127 ILE B N 1
ATOM 5792 C CA . ILE B 1 127 ? 24.547 -19.359 -2.695 1 94.5 127 ILE B CA 1
ATOM 5793 C C . ILE B 1 127 ? 25.422 -20.609 -2.516 1 94.5 127 ILE B C 1
ATOM 5795 O O . ILE B 1 127 ? 25.391 -21.516 -3.348 1 94.5 127 ILE B O 1
ATOM 5799 N N . GLY B 1 128 ? 26.094 -20.594 -1.421 1 93.69 128 GLY B N 1
ATOM 5800 C CA . GLY B 1 128 ? 26.938 -21.75 -1.125 1 93.69 128 GLY B CA 1
ATOM 5801 C C . GLY B 1 128 ? 26.156 -23.047 -1.044 1 93.69 128 GLY B C 1
ATOM 5802 O O . GLY B 1 128 ? 26.656 -24.094 -1.427 1 93.69 128 GLY B O 1
ATOM 5803 N N . MET B 1 129 ? 24.938 -22.953 -0.705 1 92.12 129 MET B N 1
ATOM 5804 C CA . MET B 1 129 ? 24.094 -24.156 -0.614 1 92.12 129 MET B CA 1
ATOM 5805 C C . MET B 1 129 ? 23.766 -24.703 -2.002 1 92.12 129 MET B C 1
ATOM 5807 O O . MET B 1 129 ? 23.562 -25.906 -2.17 1 92.12 129 MET B O 1
ATOM 5811 N N . PHE B 1 130 ? 23.812 -23.828 -2.979 1 88.88 130 PHE B N 1
ATOM 5812 C CA . PHE B 1 130 ? 23.562 -24.266 -4.352 1 88.88 130 PHE B CA 1
ATOM 5813 C C . PHE B 1 130 ? 24.797 -24.906 -4.949 1 88.88 130 PHE B C 1
ATOM 5815 O O . PHE B 1 130 ? 24.688 -25.781 -5.809 1 88.88 130 PHE B O 1
ATOM 5822 N N . VAL B 1 131 ? 25.953 -24.578 -4.477 1 88.88 131 VAL B N 1
ATOM 5823 C CA . VAL B 1 131 ? 27.219 -25 -5.074 1 88.88 131 VAL B CA 1
ATOM 5824 C C . VAL B 1 131 ? 27.719 -26.266 -4.363 1 88.88 131 VAL B C 1
ATOM 5826 O O . VAL B 1 131 ? 28.344 -27.125 -4.984 1 88.88 131 VAL B O 1
ATOM 5829 N N . ALA B 1 132 ? 27.422 -26.422 -3.129 1 87 132 ALA B N 1
ATOM 5830 C CA . ALA B 1 132 ? 28.016 -27.438 -2.271 1 87 132 ALA B CA 1
ATOM 5831 C C . ALA B 1 132 ? 27.609 -28.844 -2.713 1 87 132 ALA B C 1
ATOM 5833 O O . ALA B 1 132 ? 28.406 -29.781 -2.664 1 87 132 ALA B O 1
ATOM 5834 N N . GLY B 1 133 ? 26.391 -29.031 -3.193 1 78.31 133 GLY B N 1
ATOM 5835 C CA . GLY B 1 133 ? 25.891 -30.375 -3.496 1 78.31 133 GLY B CA 1
ATOM 5836 C C . GLY B 1 133 ? 26.375 -30.906 -4.828 1 78.31 133 GLY B C 1
ATOM 5837 O O . GLY B 1 133 ? 26.188 -32.062 -5.145 1 78.31 133 GLY B O 1
ATOM 5838 N N . HIS B 1 134 ? 26.984 -30.047 -5.652 1 76.69 134 HIS B N 1
ATOM 5839 C CA . HIS B 1 134 ? 27.344 -30.531 -6.984 1 76.69 134 HIS B CA 1
ATOM 5840 C C . HIS B 1 134 ? 28.703 -30 -7.41 1 76.69 134 HIS B C 1
ATOM 5842 O O . HIS B 1 134 ? 28.922 -29.688 -8.586 1 76.69 134 HIS B O 1
ATOM 5848 N N . PHE B 1 135 ? 29.641 -29.969 -6.48 1 68.69 135 PHE B N 1
ATOM 5849 C CA . PHE B 1 135 ? 30.938 -29.344 -6.77 1 68.69 135 PHE B CA 1
ATOM 5850 C C . PHE B 1 135 ? 31.734 -30.188 -7.754 1 68.69 135 PHE B C 1
ATOM 5852 O O . PHE B 1 135 ? 32.5 -29.656 -8.547 1 68.69 135 PHE B O 1
ATOM 5859 N N . ASN B 1 136 ? 31.594 -31.562 -7.773 1 62.69 136 ASN B N 1
ATOM 5860 C CA . ASN B 1 136 ? 32.469 -32.406 -8.578 1 62.69 136 ASN B CA 1
ATOM 5861 C C . ASN B 1 136 ? 31.766 -32.938 -9.82 1 62.69 136 ASN B C 1
ATOM 5863 O O . ASN B 1 136 ? 32.375 -33.594 -10.656 1 62.69 136 ASN B O 1
ATOM 5867 N N . THR B 1 137 ? 30.438 -32.781 -9.82 1 61.44 137 THR B N 1
ATOM 5868 C CA . THR B 1 137 ? 29.812 -33.469 -10.938 1 61.44 137 THR B CA 1
ATOM 5869 C C . THR B 1 137 ? 29.5 -32.5 -12.07 1 61.44 137 THR B C 1
ATOM 5871 O O . THR B 1 137 ? 29 -31.406 -11.828 1 61.44 137 THR B O 1
ATOM 5874 N N . GLU B 1 138 ? 30.141 -32.75 -13.148 1 60.44 138 GLU B N 1
ATOM 5875 C CA . GLU B 1 138 ? 30.141 -31.922 -14.336 1 60.44 138 GLU B CA 1
ATOM 5876 C C . GLU B 1 138 ? 28.766 -31.906 -15 1 60.44 138 GLU B C 1
ATOM 5878 O O . GLU B 1 138 ? 28.406 -30.953 -15.688 1 60.44 138 GLU B O 1
ATOM 5883 N N . ILE B 1 139 ? 27.906 -32.938 -14.742 1 63.62 139 ILE B N 1
ATOM 5884 C CA . ILE B 1 139 ? 26.812 -33 -15.695 1 63.62 139 ILE B CA 1
ATOM 5885 C C . ILE B 1 139 ? 25.516 -32.594 -15.016 1 63.62 139 ILE B C 1
ATOM 5887 O O . ILE B 1 139 ? 25.266 -32.906 -13.852 1 63.62 139 ILE B O 1
ATOM 5891 N N . ASP B 1 140 ? 24.781 -31.516 -15.461 1 74.62 140 ASP B N 1
ATOM 5892 C CA . ASP B 1 140 ? 23.375 -31.141 -15.281 1 74.62 140 ASP B CA 1
ATOM 5893 C C . ASP B 1 140 ? 23.203 -30.266 -14.031 1 74.62 140 ASP B C 1
ATOM 5895 O O . ASP B 1 140 ? 22.234 -30.438 -13.289 1 74.62 140 ASP B O 1
ATOM 5899 N N . TYR B 1 141 ? 24.156 -29.438 -13.695 1 83.69 141 TYR B N 1
ATOM 5900 C CA . TYR B 1 141 ? 24.031 -28.562 -12.539 1 83.69 141 TYR B CA 1
ATOM 5901 C C . TYR B 1 141 ? 22.812 -27.672 -12.664 1 83.69 141 TYR B C 1
ATOM 5903 O O . TYR B 1 141 ? 22.156 -27.359 -11.664 1 83.69 141 TYR B O 1
ATOM 5911 N N . ALA B 1 142 ? 22.562 -27.266 -13.883 1 82.75 142 ALA B N 1
ATOM 5912 C CA . ALA B 1 142 ? 21.438 -26.359 -14.078 1 82.75 142 ALA B CA 1
ATOM 5913 C C . ALA B 1 142 ? 20.125 -27 -13.633 1 82.75 142 ALA B C 1
ATOM 5915 O O . ALA B 1 142 ? 19.297 -26.359 -12.984 1 82.75 142 ALA B O 1
ATOM 5916 N N . ASP B 1 143 ? 19.938 -28.188 -13.922 1 83.5 143 ASP B N 1
ATOM 5917 C CA . ASP B 1 143 ? 18.734 -28.906 -13.5 1 83.5 143 ASP B CA 1
ATOM 5918 C C . ASP B 1 143 ? 18.688 -29.047 -11.977 1 83.5 143 ASP B C 1
ATOM 5920 O O . ASP B 1 143 ? 17.609 -28.922 -11.375 1 83.5 143 ASP B O 1
ATOM 5924 N N . TYR B 1 144 ? 19.859 -29.266 -11.414 1 84.44 144 TYR B N 1
ATOM 5925 C CA . TYR B 1 144 ? 19.969 -29.375 -9.961 1 84.44 144 TYR B CA 1
ATOM 5926 C C . TYR B 1 144 ? 19.562 -28.078 -9.281 1 84.44 144 TYR B C 1
ATOM 5928 O O . TYR B 1 144 ? 18.75 -28.078 -8.352 1 84.44 144 TYR B O 1
ATOM 5936 N N . ALA B 1 145 ? 20.078 -27 -9.758 1 87.38 145 ALA B N 1
ATOM 5937 C CA . ALA B 1 145 ? 19.797 -25.688 -9.18 1 87.38 145 ALA B CA 1
ATOM 5938 C C . ALA B 1 145 ? 18.328 -25.328 -9.328 1 87.38 145 ALA B C 1
ATOM 5940 O O . ALA B 1 145 ? 17.719 -24.781 -8.414 1 87.38 145 ALA B O 1
ATOM 5941 N N . VAL B 1 146 ? 17.766 -25.656 -10.492 1 86.75 146 VAL B N 1
ATOM 5942 C CA . VAL B 1 146 ? 16.359 -25.344 -10.75 1 86.75 146 VAL B CA 1
ATOM 5943 C C . VAL B 1 146 ? 15.469 -26.172 -9.828 1 86.75 146 VAL B C 1
ATOM 5945 O O . VAL B 1 146 ? 14.438 -25.688 -9.359 1 86.75 146 VAL B O 1
ATOM 5948 N N . LYS B 1 147 ? 15.797 -27.359 -9.555 1 87.06 147 LYS B N 1
ATOM 5949 C CA . LYS B 1 147 ? 15.031 -28.203 -8.648 1 87.06 147 LYS B CA 1
ATOM 5950 C C . LYS B 1 147 ? 15.016 -27.609 -7.238 1 87.06 147 LYS B C 1
ATOM 5952 O O . LYS B 1 147 ? 14.008 -27.688 -6.539 1 87.06 147 LYS B O 1
ATOM 5957 N N . ILE B 1 148 ? 16.172 -27.078 -6.816 1 89.5 148 ILE B N 1
ATOM 5958 C CA . ILE B 1 148 ? 16.25 -26.422 -5.512 1 89.5 148 ILE B CA 1
ATOM 5959 C C . ILE B 1 148 ? 15.312 -25.219 -5.48 1 89.5 148 ILE B C 1
ATOM 5961 O O . ILE B 1 148 ? 14.57 -25.016 -4.52 1 89.5 148 ILE B O 1
ATOM 5965 N N . ILE B 1 149 ? 15.344 -24.453 -6.543 1 90.06 149 ILE B N 1
ATOM 5966 C CA . ILE B 1 149 ? 14.516 -23.266 -6.629 1 90.06 149 ILE B CA 1
ATOM 5967 C C . ILE B 1 149 ? 13.039 -23.656 -6.594 1 90.06 149 ILE B C 1
ATOM 5969 O O . ILE B 1 149 ? 12.234 -23 -5.926 1 90.06 149 ILE B O 1
ATOM 5973 N N . LEU B 1 150 ? 12.664 -24.688 -7.301 1 88.06 150 LEU B N 1
ATOM 5974 C CA . LEU B 1 150 ? 11.281 -25.156 -7.32 1 88.06 150 LEU B CA 1
ATOM 5975 C C . LEU B 1 150 ? 10.852 -25.641 -5.941 1 88.06 150 LEU B C 1
ATOM 5977 O O . LEU B 1 150 ? 9.695 -25.438 -5.543 1 88.06 150 LEU B O 1
ATOM 5981 N N . ALA B 1 151 ? 11.797 -26.234 -5.203 1 90.44 151 ALA B N 1
ATOM 5982 C CA . ALA B 1 151 ? 11.516 -26.672 -3.838 1 90.44 151 ALA B CA 1
ATOM 5983 C C . ALA B 1 151 ? 11.25 -25.469 -2.926 1 90.44 151 ALA B C 1
ATOM 5985 O O . ALA B 1 151 ? 10.352 -25.516 -2.086 1 90.44 151 ALA B O 1
ATOM 5986 N N . ILE B 1 152 ? 12.031 -24.453 -3.146 1 93.62 152 ILE B N 1
ATOM 5987 C CA . ILE B 1 152 ? 11.875 -23.234 -2.354 1 93.62 152 ILE B CA 1
ATOM 5988 C C . ILE B 1 152 ? 10.531 -22.578 -2.67 1 93.62 152 ILE B C 1
ATOM 5990 O O . ILE B 1 152 ? 9.797 -22.188 -1.761 1 93.62 152 ILE B O 1
ATOM 5994 N N . ILE B 1 153 ? 10.156 -22.5 -3.924 1 92 153 ILE B N 1
ATOM 5995 C CA . ILE B 1 153 ? 8.898 -21.891 -4.344 1 92 153 ILE B CA 1
ATOM 5996 C C . ILE B 1 153 ? 7.723 -22.703 -3.799 1 92 153 ILE B C 1
ATOM 5998 O O . ILE B 1 153 ? 6.762 -22.125 -3.277 1 92 153 ILE B O 1
ATOM 6002 N N . GLU B 1 154 ? 7.785 -23.984 -3.932 1 91.88 154 GLU B N 1
ATOM 6003 C CA . GLU B 1 154 ? 6.738 -24.859 -3.414 1 91.88 154 GLU B CA 1
ATOM 6004 C C . GLU B 1 154 ? 6.555 -24.672 -1.91 1 91.88 154 GLU B C 1
ATOM 6006 O O . GLU B 1 154 ? 5.43 -24.562 -1.425 1 91.88 154 GLU B O 1
ATOM 6011 N N . SER B 1 155 ? 7.68 -24.594 -1.187 1 94.69 155 SER B N 1
ATOM 6012 C CA . SER B 1 155 ? 7.621 -24.422 0.26 1 94.69 155 SER B CA 1
ATOM 6013 C C . SER B 1 155 ? 6.996 -23.078 0.62 1 94.69 155 SER B C 1
ATOM 6015 O O . SER B 1 155 ? 6.191 -22.984 1.55 1 94.69 155 SER B O 1
ATOM 6017 N N . LEU B 1 156 ? 7.344 -22.094 -0.12 1 95.62 156 LEU B N 1
ATOM 6018 C CA . LEU B 1 156 ? 6.805 -20.766 0.141 1 95.62 156 LEU B CA 1
ATOM 6019 C C . LEU B 1 156 ? 5.297 -20.734 -0.092 1 95.62 156 LEU B C 1
ATOM 6021 O O . LEU B 1 156 ? 4.562 -20.094 0.662 1 95.62 156 LEU B O 1
ATOM 6025 N N . ILE B 1 157 ? 4.805 -21.375 -1.093 1 94.62 157 ILE B N 1
ATOM 6026 C CA . ILE B 1 157 ? 3.373 -21.422 -1.372 1 94.62 157 ILE B CA 1
ATOM 6027 C C . ILE B 1 157 ? 2.648 -22.109 -0.211 1 94.62 157 ILE B C 1
ATOM 6029 O O . ILE B 1 157 ? 1.609 -21.625 0.247 1 94.62 157 ILE B O 1
ATOM 6033 N N . TYR B 1 158 ? 3.238 -23.219 0.257 1 94.69 158 TYR B N 1
ATOM 6034 C CA . TYR B 1 158 ? 2.643 -23.922 1.387 1 94.69 158 TYR B CA 1
ATOM 6035 C C . TYR B 1 158 ? 2.611 -23.047 2.627 1 94.69 158 TYR B C 1
ATOM 6037 O O . TYR B 1 158 ? 1.583 -22.953 3.301 1 94.69 158 TYR B O 1
ATOM 6045 N N . CYS B 1 159 ? 3.719 -22.328 2.852 1 96.12 159 CYS B N 1
ATOM 6046 C CA . CYS B 1 159 ? 3.842 -21.516 4.062 1 96.12 159 CYS B CA 1
ATOM 6047 C C . CYS B 1 159 ? 2.914 -20.312 4.008 1 96.12 159 CYS B C 1
ATOM 6049 O O . CYS B 1 159 ? 2.311 -19.938 5.016 1 96.12 159 CYS B O 1
ATOM 6051 N N . VAL B 1 160 ? 2.805 -19.734 2.85 1 96.31 160 VAL B N 1
ATOM 6052 C CA . VAL B 1 160 ? 1.91 -18.594 2.717 1 96.31 160 VAL B CA 1
ATOM 6053 C C . VAL B 1 160 ? 0.466 -19.031 2.938 1 96.31 160 VAL B C 1
ATOM 6055 O O . VAL B 1 160 ? -0.304 -18.344 3.617 1 96.31 160 VAL B O 1
ATOM 6058 N N . THR B 1 161 ? 0.088 -20.094 2.414 1 94.88 161 THR B N 1
ATOM 6059 C CA . THR B 1 161 ? -1.265 -20.625 2.576 1 94.88 161 THR B CA 1
ATOM 6060 C C . THR B 1 161 ? -1.557 -20.922 4.043 1 94.88 161 THR B C 1
ATOM 6062 O O . THR B 1 161 ? -2.615 -20.547 4.559 1 94.88 161 THR B O 1
ATOM 6065 N N . ILE B 1 162 ? -0.589 -21.531 4.656 1 96.12 162 ILE B N 1
ATOM 6066 C CA . ILE B 1 162 ? -0.753 -21.859 6.07 1 96.12 162 ILE B CA 1
ATOM 6067 C C . ILE B 1 162 ? -0.838 -20.578 6.887 1 96.12 162 ILE B C 1
ATOM 6069 O O . ILE B 1 162 ? -1.671 -20.453 7.789 1 96.12 162 ILE B O 1
ATOM 6073 N N . PHE B 1 163 ? -0.003 -19.672 6.551 1 96.62 163 PHE B N 1
ATOM 6074 C CA . PHE B 1 163 ? 0.049 -18.422 7.281 1 96.62 163 PHE B CA 1
ATOM 6075 C C . PHE B 1 163 ? -1.272 -17.672 7.16 1 96.62 163 PHE B C 1
ATOM 6077 O O . PHE B 1 163 ? -1.813 -17.188 8.164 1 96.62 163 PHE B O 1
ATOM 6084 N N . VAL B 1 164 ? -1.812 -17.594 5.984 1 95.62 164 VAL B N 1
ATOM 6085 C CA . VAL B 1 164 ? -3.088 -16.922 5.758 1 95.62 164 VAL B CA 1
ATOM 6086 C C . VAL B 1 164 ? -4.188 -17.609 6.559 1 95.62 164 VAL B C 1
ATOM 6088 O O . VAL B 1 164 ? -5.031 -16.953 7.172 1 95.62 164 VAL B O 1
ATOM 6091 N N . GLY B 1 165 ? -4.215 -18.891 6.582 1 95.06 165 GLY B N 1
ATOM 6092 C CA . GLY B 1 165 ? -5.188 -19.656 7.352 1 95.06 165 GLY B CA 1
ATOM 6093 C C . GLY B 1 165 ? -5.082 -19.406 8.844 1 95.06 165 GLY B C 1
ATOM 6094 O O . GLY B 1 165 ? -6.094 -19.188 9.516 1 95.06 165 GLY B O 1
ATOM 6095 N N . ILE B 1 166 ? -3.861 -19.359 9.328 1 95.88 166 ILE B N 1
ATOM 6096 C CA . ILE B 1 166 ? -3.645 -19.188 10.758 1 95.88 166 ILE B CA 1
ATOM 6097 C C . ILE B 1 166 ? -4.039 -17.781 11.18 1 95.88 166 ILE B C 1
ATOM 6099 O O . ILE B 1 166 ? -4.637 -17.578 12.242 1 95.88 166 ILE B O 1
ATOM 6103 N N . VAL B 1 167 ? -3.627 -16.859 10.367 1 94.88 167 VAL B N 1
ATOM 6104 C CA . VAL B 1 167 ? -3.996 -15.477 10.664 1 94.88 167 VAL B CA 1
ATOM 6105 C C . VAL B 1 167 ? -5.516 -15.352 10.719 1 94.88 167 VAL B C 1
ATOM 6107 O O . VAL B 1 167 ? -6.059 -14.695 11.609 1 94.88 167 VAL B O 1
ATOM 6110 N N . ALA B 1 168 ? -6.211 -15.969 9.758 1 94 168 ALA B N 1
ATOM 6111 C CA . ALA B 1 168 ? -7.672 -15.938 9.75 1 94 168 ALA B CA 1
ATOM 6112 C C . ALA B 1 168 ? -8.234 -16.578 11.016 1 94 168 ALA B C 1
ATOM 6114 O O . ALA B 1 168 ? -9.188 -16.062 11.609 1 94 168 ALA B O 1
ATOM 6115 N N . ILE B 1 169 ? -7.645 -17.641 11.484 1 94.94 169 ILE B N 1
ATOM 6116 C CA . ILE B 1 169 ? -8.094 -18.359 12.672 1 94.94 169 ILE B CA 1
ATOM 6117 C C . ILE B 1 169 ? -7.875 -17.5 13.906 1 94.94 169 ILE B C 1
ATOM 6119 O O . ILE B 1 169 ? -8.773 -17.375 14.75 1 94.94 169 ILE B O 1
ATOM 6123 N N . LEU B 1 170 ? -6.746 -16.875 14 1 94.88 170 LEU B N 1
ATOM 6124 C CA . LEU B 1 170 ? -6.422 -16.062 15.164 1 94.88 170 LEU B CA 1
ATOM 6125 C C . LEU B 1 170 ? -7.305 -14.82 15.227 1 94.88 170 LEU B C 1
ATOM 6127 O O . LEU B 1 170 ? -7.805 -14.461 16.297 1 94.88 170 LEU B O 1
ATOM 6131 N N . TYR B 1 171 ? -7.508 -14.25 14.117 1 93.06 171 TYR B N 1
ATOM 6132 C CA . TYR B 1 171 ? -8.359 -13.07 14.055 1 93.06 171 TYR B CA 1
ATOM 6133 C C . TYR B 1 171 ? -9.789 -13.414 14.461 1 93.06 171 TYR B C 1
ATOM 6135 O O . TYR B 1 171 ? -10.398 -12.703 15.266 1 93.06 171 TYR B O 1
ATOM 6143 N N . THR B 1 172 ? -10.305 -14.445 13.922 1 92.5 172 THR B N 1
ATOM 6144 C CA . THR B 1 172 ? -11.664 -14.875 14.219 1 92.5 172 THR B CA 1
ATOM 6145 C C . THR B 1 172 ? -11.797 -15.227 15.703 1 92.5 172 THR B C 1
ATOM 6147 O O . THR B 1 172 ? -12.781 -14.852 16.344 1 92.5 172 THR B O 1
ATOM 6150 N N . THR B 1 173 ? -10.82 -15.898 16.234 1 93.56 173 THR B N 1
ATOM 6151 C CA . THR B 1 173 ? -10.859 -16.297 17.641 1 93.56 173 THR B CA 1
ATOM 6152 C C . THR B 1 173 ? -10.844 -15.078 18.562 1 93.56 173 THR B C 1
ATOM 6154 O O . THR B 1 173 ? -11.617 -14.992 19.516 1 93.56 173 THR B O 1
ATOM 6157 N N . LYS B 1 174 ? -10.016 -14.125 18.25 1 93.06 174 LYS B N 1
ATOM 6158 C CA . LYS B 1 174 ? -9.938 -12.93 19.078 1 93.06 174 LYS B CA 1
ATOM 6159 C C . LYS B 1 174 ? -11.227 -12.117 19 1 93.06 174 LYS B C 1
ATOM 6161 O O . LYS B 1 174 ? -11.758 -11.68 20.016 1 93.06 174 LYS B O 1
ATOM 6166 N N . GLU B 1 175 ? -11.75 -11.961 17.781 1 89.5 175 GLU B N 1
ATOM 6167 C CA . GLU B 1 175 ? -12.922 -11.117 17.562 1 89.5 175 GLU B CA 1
ATOM 6168 C C . GLU B 1 175 ? -14.172 -11.758 18.156 1 89.5 175 GLU B C 1
ATOM 6170 O O . GLU B 1 175 ? -15 -11.078 18.766 1 89.5 175 GLU B O 1
ATOM 6175 N N . LEU B 1 176 ? -14.352 -13.031 18.062 1 90.88 176 LEU B N 1
ATOM 6176 C CA . LEU B 1 176 ? -15.57 -13.711 18.469 1 90.88 176 LEU B CA 1
ATOM 6177 C C . LEU B 1 176 ? -15.562 -13.969 19.984 1 90.88 176 LEU B C 1
ATOM 6179 O O . LEU B 1 176 ? -16.609 -13.859 20.641 1 90.88 176 LEU B O 1
ATOM 6183 N N . PHE B 1 177 ? -14.406 -14.289 20.578 1 91.69 177 PHE B N 1
ATOM 6184 C CA . PHE B 1 177 ? -14.336 -14.641 21.984 1 91.69 177 PHE B CA 1
ATOM 6185 C C . PHE B 1 177 ? -13.852 -13.461 22.812 1 91.69 177 PHE B C 1
ATOM 6187 O O . PHE B 1 177 ? -13.773 -13.547 24.047 1 91.69 177 PHE B O 1
ATOM 6194 N N . LYS B 1 178 ? -13.523 -12.32 22.125 1 88.88 178 LYS B N 1
ATOM 6195 C CA . LYS B 1 178 ? -13.094 -11.094 22.781 1 88.88 178 LYS B CA 1
ATOM 6196 C C . LYS B 1 178 ? -11.953 -11.367 23.766 1 88.88 178 LYS B C 1
ATOM 6198 O O . LYS B 1 178 ? -12.008 -10.938 24.922 1 88.88 178 LYS B O 1
ATOM 6203 N N . LEU B 1 179 ? -11.031 -12.164 23.266 1 89.38 179 LEU B N 1
ATOM 6204 C CA . LEU B 1 179 ? -9.859 -12.484 24.078 1 89.38 179 LEU B CA 1
ATOM 6205 C C . LEU B 1 179 ? -8.867 -11.336 24.062 1 89.38 179 LEU B C 1
ATOM 6207 O O . LEU B 1 179 ? -8.734 -10.625 23.062 1 89.38 179 LEU B O 1
ATOM 6211 N N . ASN B 1 180 ? -8.281 -11.008 25.172 1 89.12 180 ASN B N 1
ATOM 6212 C CA . ASN B 1 180 ? -7.363 -9.875 25.297 1 89.12 180 ASN B CA 1
ATOM 6213 C C . ASN B 1 180 ? -5.91 -10.32 25.188 1 89.12 180 ASN B C 1
ATOM 6215 O O . ASN B 1 180 ? -5.203 -10.398 26.188 1 89.12 180 ASN B O 1
ATOM 6219 N N . PHE B 1 181 ? -5.52 -10.844 24.125 1 86.75 181 PHE B N 1
ATOM 6220 C CA . PHE B 1 181 ? -4.105 -11.141 23.906 1 86.75 181 PHE B CA 1
ATOM 6221 C C . PHE B 1 181 ? -3.541 -10.266 22.797 1 86.75 181 PHE B C 1
ATOM 6223 O O . PHE B 1 181 ? -4.293 -9.68 22.016 1 86.75 181 PHE B O 1
ATOM 6230 N N . ASN B 1 182 ? -2.268 -10.039 22.812 1 91.38 182 ASN B N 1
ATOM 6231 C CA . ASN B 1 182 ? -1.604 -9.25 21.781 1 91.38 182 ASN B CA 1
ATOM 6232 C C . ASN B 1 182 ? -1.594 -9.969 20.438 1 91.38 182 ASN B C 1
ATOM 6234 O O . ASN B 1 182 ? -0.709 -10.789 20.172 1 91.38 182 ASN B O 1
ATOM 6238 N N . LEU B 1 183 ? -2.527 -9.688 19.594 1 90.81 183 LEU B N 1
ATOM 6239 C CA . LEU B 1 183 ? -2.727 -10.359 18.312 1 90.81 183 LEU B CA 1
ATOM 6240 C C . LEU B 1 183 ? -1.536 -10.133 17.391 1 90.81 183 LEU B C 1
ATOM 6242 O O . LEU B 1 183 ? -1.102 -11.055 16.688 1 90.81 183 LEU B O 1
ATOM 6246 N N . SER B 1 184 ? -1.011 -8.961 17.406 1 91.38 184 SER B N 1
ATOM 6247 C CA . SER B 1 184 ? 0.097 -8.633 16.516 1 91.38 184 SER B CA 1
ATOM 6248 C C . SER B 1 184 ? 1.316 -9.5 16.812 1 91.38 184 SER B C 1
ATOM 6250 O O . SER B 1 184 ? 1.891 -10.094 15.898 1 91.38 184 SER B O 1
ATOM 6252 N N . ASN B 1 185 ? 1.686 -9.703 18.109 1 93.44 185 ASN B N 1
ATOM 6253 C CA . ASN B 1 185 ? 2.84 -10.516 18.484 1 93.44 185 ASN B CA 1
ATOM 6254 C C . ASN B 1 185 ? 2.611 -11.992 18.172 1 93.44 185 ASN B C 1
ATOM 6256 O O . ASN B 1 185 ? 3.535 -12.695 17.766 1 93.44 185 ASN B O 1
ATOM 6260 N N . LEU B 1 186 ? 1.41 -12.422 18.328 1 94.62 186 LEU B N 1
ATOM 6261 C CA . LEU B 1 186 ? 1.104 -13.82 18.047 1 94.62 186 LEU B CA 1
ATOM 6262 C C . LEU B 1 186 ? 1.185 -14.109 16.562 1 94.62 186 LEU B C 1
ATOM 6264 O O . LEU B 1 186 ? 1.671 -15.164 16.156 1 94.62 186 LEU B O 1
ATOM 6268 N N . ILE B 1 187 ? 0.676 -13.164 15.773 1 95.31 187 ILE B N 1
ATOM 6269 C CA . ILE B 1 187 ? 0.731 -13.32 14.328 1 95.31 187 ILE B CA 1
ATOM 6270 C C . ILE B 1 187 ? 2.188 -13.375 13.867 1 95.31 187 ILE B C 1
ATOM 6272 O O . ILE B 1 187 ? 2.562 -14.242 13.078 1 95.31 187 ILE B O 1
ATOM 6276 N N . VAL B 1 188 ? 3.037 -12.5 14.375 1 95.12 188 VAL B N 1
ATOM 6277 C CA . VAL B 1 188 ? 4.445 -12.477 13.992 1 95.12 188 VAL B CA 1
ATOM 6278 C C . VAL B 1 188 ? 5.141 -13.742 14.508 1 95.12 188 VAL B C 1
ATOM 6280 O O . VAL B 1 188 ? 6.012 -14.289 13.828 1 95.12 188 VAL B O 1
ATOM 6283 N N . THR B 1 189 ? 4.75 -14.156 15.703 1 95.69 189 THR B N 1
ATOM 6284 C CA . THR B 1 189 ? 5.301 -15.398 16.234 1 95.69 189 THR B CA 1
ATOM 6285 C C . THR B 1 189 ? 4.957 -16.578 15.32 1 95.69 189 THR B C 1
ATOM 6287 O O . THR B 1 189 ? 5.824 -17.391 15 1 95.69 189 THR B O 1
ATOM 6290 N N . CYS B 1 190 ? 3.725 -16.641 14.812 1 96 190 CYS B N 1
ATOM 6291 C CA . CYS B 1 190 ? 3.328 -17.688 13.883 1 96 190 CYS B CA 1
ATOM 6292 C C . CYS B 1 190 ? 4.094 -17.578 12.57 1 96 190 CYS B C 1
ATOM 6294 O O . CYS B 1 190 ? 4.488 -18.578 11.984 1 96 190 CYS B O 1
ATOM 6296 N N . ALA B 1 191 ? 4.285 -16.359 12.18 1 96.5 191 ALA B N 1
ATOM 6297 C CA . ALA B 1 191 ? 5.039 -16.141 10.953 1 96.5 191 ALA B CA 1
ATOM 6298 C C . ALA B 1 191 ? 6.453 -16.703 11.062 1 96.5 191 ALA B C 1
ATOM 6300 O O . ALA B 1 191 ? 6.922 -17.406 10.156 1 96.5 191 ALA B O 1
ATOM 6301 N N . VAL B 1 192 ? 7.105 -16.469 12.188 1 96.56 192 VAL B N 1
ATOM 6302 C CA . VAL B 1 192 ? 8.477 -16.922 12.383 1 96.56 192 VAL B CA 1
ATOM 6303 C C . VAL B 1 192 ? 8.516 -18.453 12.414 1 96.56 192 VAL B C 1
ATOM 6305 O O . VAL B 1 192 ? 9.383 -19.078 11.789 1 96.56 192 VAL B O 1
ATOM 6308 N N . VAL B 1 193 ? 7.602 -19.031 13.039 1 96.69 193 VAL B N 1
ATOM 6309 C CA . VAL B 1 193 ? 7.566 -20.484 13.141 1 96.69 193 VAL B CA 1
ATOM 6310 C C . VAL B 1 193 ? 7.293 -21.094 11.766 1 96.69 193 VAL B C 1
ATOM 6312 O O . VAL B 1 193 ? 7.926 -22.078 11.375 1 96.69 193 VAL B O 1
ATOM 6315 N N . ILE B 1 194 ? 6.43 -20.438 11 1 96.94 194 ILE B N 1
ATOM 6316 C CA . ILE B 1 194 ? 6.02 -20.984 9.711 1 96.94 194 ILE B CA 1
ATOM 6317 C C . ILE B 1 194 ? 7.09 -20.703 8.664 1 96.94 194 ILE B C 1
ATOM 6319 O O . ILE B 1 194 ? 7.547 -21.609 7.965 1 96.94 194 ILE B O 1
ATOM 6323 N N . PHE B 1 195 ? 7.594 -19.516 8.602 1 95.56 195 PHE B N 1
ATOM 6324 C CA . PHE B 1 195 ? 8.453 -19.109 7.496 1 95.56 195 PHE B CA 1
ATOM 6325 C C . PHE B 1 195 ? 9.914 -19.453 7.793 1 95.56 195 PHE B C 1
ATOM 6327 O O . PHE B 1 195 ? 10.742 -19.484 6.887 1 95.56 195 PHE B O 1
ATOM 6334 N N . LEU B 1 196 ? 10.242 -19.734 9.07 1 95.12 196 LEU B N 1
ATOM 6335 C CA . LEU B 1 196 ? 11.609 -20.156 9.375 1 95.12 196 LEU B CA 1
ATOM 6336 C C . LEU B 1 196 ? 11.688 -21.656 9.594 1 95.12 196 LEU B C 1
ATOM 6338 O O . LEU B 1 196 ? 12.25 -22.375 8.766 1 95.12 196 LEU B O 1
ATOM 6342 N N . LEU B 1 197 ? 10.984 -22.125 10.57 1 94.69 197 LEU B N 1
ATOM 6343 C CA . LEU B 1 197 ? 11.109 -23.531 10.961 1 94.69 197 LEU B CA 1
ATOM 6344 C C . LEU B 1 197 ? 10.383 -24.438 9.977 1 94.69 197 LEU B C 1
ATOM 6346 O O . LEU B 1 197 ? 10.992 -25.344 9.391 1 94.69 197 LEU B O 1
ATOM 6350 N N . LEU B 1 198 ? 9.148 -24.188 9.711 1 94.88 198 LEU B N 1
ATOM 6351 C CA . LEU B 1 198 ? 8.367 -25.047 8.828 1 94.88 198 LEU B CA 1
ATOM 6352 C C . LEU B 1 198 ? 8.875 -24.953 7.391 1 94.88 198 LEU B C 1
ATOM 6354 O O . LEU B 1 198 ? 8.984 -25.953 6.695 1 94.88 198 LEU B O 1
ATOM 6358 N N . ASN B 1 199 ? 9.133 -23.75 6.984 1 95.62 199 ASN B N 1
ATOM 6359 C CA . ASN B 1 199 ? 9.641 -23.531 5.633 1 95.62 199 ASN B CA 1
ATOM 6360 C C . ASN B 1 199 ? 10.945 -24.297 5.398 1 95.62 199 ASN B C 1
ATOM 6362 O O . ASN B 1 199 ? 11.086 -25 4.395 1 95.62 199 ASN B O 1
ATOM 6366 N N . ALA B 1 200 ? 11.867 -24.219 6.324 1 94.38 200 ALA B N 1
ATOM 6367 C CA . ALA B 1 200 ? 13.141 -24.906 6.195 1 94.38 200 ALA B CA 1
ATOM 6368 C C . ALA B 1 200 ? 12.945 -26.422 6.168 1 94.38 200 ALA B C 1
ATOM 6370 O O . ALA B 1 200 ? 13.586 -27.125 5.387 1 94.38 200 ALA B O 1
ATOM 6371 N N . THR B 1 201 ? 12.062 -26.891 6.957 1 93.5 201 THR B N 1
ATOM 6372 C CA . THR B 1 201 ? 11.812 -28.328 7.023 1 93.5 201 THR B CA 1
ATOM 6373 C C . THR B 1 201 ? 11.242 -28.844 5.707 1 93.5 201 THR B C 1
ATOM 6375 O O . THR B 1 201 ? 11.648 -29.906 5.219 1 93.5 201 THR B O 1
ATOM 6378 N N . ILE B 1 202 ? 10.406 -28.016 5.09 1 92.69 202 ILE B N 1
ATOM 6379 C CA . ILE B 1 202 ? 9.789 -28.438 3.836 1 92.69 202 ILE B CA 1
ATOM 6380 C C . ILE B 1 202 ? 10.82 -28.375 2.709 1 92.69 202 ILE B C 1
ATOM 6382 O O . ILE B 1 202 ? 10.914 -29.281 1.892 1 92.69 202 ILE B O 1
ATOM 6386 N N . ILE B 1 203 ? 11.602 -27.375 2.703 1 92.94 203 ILE B N 1
ATOM 6387 C CA . ILE B 1 203 ? 12.633 -27.234 1.682 1 92.94 203 ILE B CA 1
ATOM 6388 C C . ILE B 1 203 ? 13.609 -28.422 1.778 1 92.94 203 ILE B C 1
ATOM 6390 O O . ILE B 1 203 ? 13.953 -29.031 0.765 1 92.94 203 ILE B O 1
ATOM 6394 N N . LEU B 1 204 ? 14 -28.734 3.006 1 91.69 204 LEU B N 1
ATOM 6395 C CA . LEU B 1 204 ? 14.992 -29.781 3.223 1 91.69 204 LEU B CA 1
ATOM 6396 C C . LEU B 1 204 ? 14.43 -31.141 2.871 1 91.69 204 LEU B C 1
ATOM 6398 O O . LEU B 1 204 ? 15.156 -32.031 2.41 1 91.69 204 LEU B O 1
ATOM 6402 N N . SER B 1 205 ? 13.18 -31.344 3.047 1 89.25 205 SER B N 1
ATOM 6403 C CA . SER B 1 205 ? 12.547 -32.625 2.727 1 89.25 205 SER B CA 1
ATOM 6404 C C . SER B 1 205 ? 12.539 -32.875 1.222 1 89.25 205 SER B C 1
ATOM 6406 O O . SER B 1 205 ? 12.531 -34.031 0.776 1 89.25 205 SER B O 1
ATOM 6408 N N . LYS B 1 206 ? 12.578 -31.766 0.47 1 87.56 206 LYS B N 1
ATOM 6409 C CA . LYS B 1 206 ? 12.5 -31.891 -0.982 1 87.56 206 LYS B CA 1
ATOM 6410 C C . LYS B 1 206 ? 13.844 -31.562 -1.636 1 87.56 206 LYS B C 1
ATOM 6412 O O . LYS B 1 206 ? 13.945 -31.516 -2.863 1 87.56 206 LYS B O 1
ATOM 6417 N N . PHE B 1 207 ? 14.781 -31.344 -0.764 1 85.44 207 PHE B N 1
ATOM 6418 C CA . PHE B 1 207 ? 16.094 -30.984 -1.26 1 85.44 207 PHE B CA 1
ATOM 6419 C C . PHE B 1 207 ? 16.766 -32.188 -1.945 1 85.44 207 PHE B C 1
ATOM 6421 O O . PHE B 1 207 ? 16.781 -33.281 -1.404 1 85.44 207 PHE B O 1
ATOM 6428 N N . PRO B 1 208 ? 17.172 -31.969 -3.184 1 81 208 PRO B N 1
ATOM 6429 C CA . PRO B 1 208 ? 17.797 -33.094 -3.879 1 81 208 PRO B CA 1
ATOM 6430 C C . PRO B 1 208 ? 19.156 -33.469 -3.295 1 81 208 PRO B C 1
ATOM 6432 O O . PRO B 1 208 ? 20.094 -32.688 -3.354 1 81 208 PRO B O 1
ATOM 6435 N N . LEU B 1 209 ? 19.328 -34.5 -2.43 1 73.75 209 LEU B N 1
ATOM 6436 C CA . LEU B 1 209 ? 20.578 -34.906 -1.801 1 73.75 209 LEU B CA 1
ATOM 6437 C C . LEU B 1 209 ? 21.484 -35.625 -2.795 1 73.75 209 LEU B C 1
ATOM 6439 O O . LEU B 1 209 ? 22.688 -35.344 -2.879 1 73.75 209 LEU B O 1
ATOM 6443 N N . LYS B 1 210 ? 20.953 -36.875 -3.312 1 62.31 210 LYS B N 1
ATOM 6444 C CA . LYS B 1 210 ? 21.828 -37.688 -4.168 1 62.31 210 LYS B CA 1
ATOM 6445 C C . LYS B 1 210 ? 21.5 -37.469 -5.645 1 62.31 210 LYS B C 1
ATOM 6447 O O . LYS B 1 210 ? 20.312 -37.469 -6.02 1 62.31 210 LYS B O 1
ATOM 6452 N N . TYR B 1 211 ? 22.578 -36.938 -6.391 1 53.84 211 TYR B N 1
ATOM 6453 C CA . TYR B 1 211 ? 22.484 -36.875 -7.844 1 53.84 211 TYR B CA 1
ATOM 6454 C C . TYR B 1 211 ? 22.141 -38.25 -8.43 1 53.84 211 TYR B C 1
ATOM 6456 O O . TYR B 1 211 ? 22.922 -39.188 -8.305 1 53.84 211 TYR B O 1
ATOM 6464 N N . CYS B 1 212 ? 21.062 -38.719 -8.266 1 53.09 212 CYS B N 1
ATOM 6465 C CA . CYS B 1 212 ? 20.922 -39.906 -9.102 1 53.09 212 CYS B CA 1
ATOM 6466 C C . CYS B 1 212 ? 20.562 -39.531 -10.531 1 53.09 212 CYS B C 1
ATOM 6468 O O . CYS B 1 212 ? 19.719 -38.656 -10.75 1 53.09 212 CYS B O 1
ATOM 6470 N N . GLU B 1 213 ? 21.469 -39.75 -11.484 1 54.47 213 GLU B N 1
ATOM 6471 C CA . GLU B 1 213 ? 21.406 -39.469 -12.914 1 54.47 213 GLU B CA 1
ATOM 6472 C C . GLU B 1 213 ? 19.969 -39.469 -13.422 1 54.47 213 GLU B C 1
ATOM 6474 O O . GLU B 1 213 ? 19.562 -38.594 -14.195 1 54.47 213 GLU B O 1
ATOM 6479 N N . GLU B 1 214 ? 19.297 -40.562 -13.297 1 53.62 214 GLU B N 1
ATOM 6480 C CA . GLU B 1 214 ? 18.031 -40.812 -13.977 1 53.62 214 GLU B CA 1
ATOM 6481 C C . GLU B 1 214 ? 16.984 -39.781 -13.531 1 53.62 214 GLU B C 1
ATOM 6483 O O . GLU B 1 214 ? 16.094 -39.406 -14.305 1 53.62 214 GLU B O 1
ATOM 6488 N N . ASN B 1 215 ? 17.219 -39.188 -12.383 1 55.22 215 ASN B N 1
ATOM 6489 C CA . ASN B 1 215 ? 16.094 -38.5 -11.758 1 55.22 215 ASN B CA 1
ATOM 6490 C C . ASN B 1 215 ? 16.234 -36.969 -11.836 1 55.22 215 ASN B C 1
ATOM 6492 O O . ASN B 1 215 ? 15.375 -36.25 -11.359 1 55.22 215 ASN B O 1
ATOM 6496 N N . LEU B 1 216 ? 17.312 -36.562 -12.617 1 61.53 216 LEU B N 1
ATOM 6497 C CA . LEU B 1 216 ? 17.531 -35.125 -12.383 1 61.53 216 LEU B CA 1
ATOM 6498 C C . LEU B 1 216 ? 17 -34.312 -13.547 1 61.53 216 LEU B C 1
ATOM 6500 O O . LEU B 1 216 ? 16.875 -33.094 -13.445 1 61.53 216 LEU B O 1
ATOM 6504 N N . LYS B 1 217 ? 16.703 -34.906 -14.656 1 72.56 217 LYS B N 1
ATOM 6505 C CA . LYS B 1 217 ? 16.219 -34.031 -15.711 1 72.56 217 LYS B CA 1
ATOM 6506 C C . LYS B 1 217 ? 14.812 -33.531 -15.406 1 72.56 217 LYS B C 1
ATOM 6508 O O . LYS B 1 217 ? 13.906 -34.312 -15.125 1 72.56 217 LYS B O 1
ATOM 6513 N N . ILE B 1 218 ? 14.797 -32.188 -15.312 1 76.44 218 ILE B N 1
ATOM 6514 C CA . ILE B 1 218 ? 13.523 -31.562 -15 1 76.44 218 ILE B CA 1
ATOM 6515 C C . ILE B 1 218 ? 12.602 -31.641 -16.219 1 76.44 218 ILE B C 1
ATOM 6517 O O . ILE B 1 218 ? 13.039 -31.438 -17.359 1 76.44 218 ILE B O 1
ATOM 6521 N N . LYS B 1 219 ? 11.461 -32.188 -16.031 1 77.69 219 LYS B N 1
ATOM 6522 C CA . LYS B 1 219 ? 10.422 -32.125 -17.062 1 77.69 219 LYS B CA 1
ATOM 6523 C C . LYS B 1 219 ? 9.523 -30.891 -16.875 1 77.69 219 LYS B C 1
ATOM 6525 O O . LYS B 1 219 ? 8.641 -30.891 -16.016 1 77.69 219 LYS B O 1
ATOM 6530 N N . TRP B 1 220 ? 9.875 -29.859 -17.688 1 79.5 220 TRP B N 1
ATOM 6531 C CA . TRP B 1 220 ? 9.133 -28.609 -17.562 1 79.5 220 TRP B CA 1
ATOM 6532 C C . TRP B 1 220 ? 7.688 -28.781 -18 1 79.5 220 TRP B C 1
ATOM 6534 O O . TRP B 1 220 ? 7.414 -29.484 -18.984 1 79.5 220 TRP B O 1
ATOM 6544 N N . LEU B 1 221 ? 6.863 -28.109 -17.266 1 79.44 221 LEU B N 1
ATOM 6545 C CA . LEU B 1 221 ? 5.48 -28 -17.719 1 79.44 221 LEU B CA 1
ATOM 6546 C C . LEU B 1 221 ? 5.383 -27.125 -18.969 1 79.44 221 LEU B C 1
ATOM 6548 O O . LEU B 1 221 ? 6.113 -26.141 -19.094 1 79.44 221 LEU B O 1
ATOM 6552 N N . THR B 1 222 ? 4.555 -27.453 -19.781 1 82.38 222 THR B N 1
ATOM 6553 C CA . THR B 1 222 ? 4.414 -26.812 -21.078 1 82.38 222 THR B CA 1
ATOM 6554 C C . THR B 1 222 ? 4.168 -25.312 -20.906 1 82.38 222 THR B C 1
ATOM 6556 O O . THR B 1 222 ? 4.789 -24.484 -21.578 1 82.38 222 THR B O 1
ATOM 6559 N N . PRO B 1 223 ? 3.348 -24.922 -19.922 1 83.5 223 PRO B N 1
ATOM 6560 C CA . PRO B 1 223 ? 3.115 -23.484 -19.781 1 83.5 223 PRO B CA 1
ATOM 6561 C C . PRO B 1 223 ? 4.375 -22.719 -19.359 1 83.5 223 PRO B C 1
ATOM 6563 O O . PRO B 1 223 ? 4.59 -21.594 -19.812 1 83.5 223 PRO B O 1
ATOM 6566 N N . PHE B 1 224 ? 5.211 -23.328 -18.641 1 84.56 224 PHE B N 1
ATOM 6567 C CA . PHE B 1 224 ? 6.422 -22.656 -18.188 1 84.56 224 PHE B CA 1
ATOM 6568 C C . PHE B 1 224 ? 7.465 -22.609 -19.297 1 84.56 224 PHE B C 1
ATOM 6570 O O . PHE B 1 224 ? 8.195 -21.609 -19.422 1 84.56 224 PHE B O 1
ATOM 6577 N N . LYS B 1 225 ? 7.477 -23.656 -19.969 1 86.38 225 LYS B N 1
ATOM 6578 C CA . LYS B 1 225 ? 8.375 -23.656 -21.109 1 86.38 225 LYS B CA 1
ATOM 6579 C C . LYS B 1 225 ? 8.008 -22.547 -22.094 1 86.38 225 LYS B C 1
ATOM 6581 O O . LYS B 1 225 ? 8.875 -21.828 -22.594 1 86.38 225 LYS B O 1
ATOM 6586 N N . PHE B 1 226 ? 6.727 -22.375 -22.297 1 86.44 226 PHE B N 1
ATOM 6587 C CA . PHE B 1 226 ? 6.227 -21.344 -23.188 1 86.44 226 PHE B CA 1
ATOM 6588 C C . PHE B 1 226 ? 6.535 -19.953 -22.641 1 86.44 226 PHE B C 1
ATOM 6590 O O . PHE B 1 226 ? 6.91 -19.062 -23.406 1 86.44 226 PHE B O 1
ATOM 6597 N N . LEU B 1 227 ? 6.402 -19.797 -21.438 1 88.19 227 LEU B N 1
ATOM 6598 C CA . LEU B 1 227 ? 6.648 -18.516 -20.781 1 88.19 227 LEU B CA 1
ATOM 6599 C C . LEU B 1 227 ? 8.086 -18.062 -21 1 88.19 227 LEU B C 1
ATOM 6601 O O . LEU B 1 227 ? 8.328 -16.906 -21.375 1 88.19 227 LEU B O 1
ATOM 6605 N N . PHE B 1 228 ? 9.031 -18.984 -20.906 1 86.38 228 PHE B N 1
ATOM 6606 C CA . PHE B 1 228 ? 10.438 -18.625 -20.984 1 86.38 228 PHE B CA 1
ATOM 6607 C C . PHE B 1 228 ? 10.867 -18.453 -22.438 1 86.38 228 PHE B C 1
ATOM 6609 O O . PHE B 1 228 ? 11.531 -17.469 -22.781 1 86.38 228 PHE B O 1
ATOM 6616 N N . THR B 1 229 ? 10.336 -19.328 -23.266 1 87.19 229 THR B N 1
ATOM 6617 C CA . THR B 1 229 ? 10.859 -19.391 -24.625 1 87.19 229 THR B CA 1
ATOM 6618 C C . THR B 1 229 ? 10.148 -18.391 -25.531 1 87.19 229 THR B C 1
ATOM 6620 O O . THR B 1 229 ? 10.766 -17.797 -26.422 1 87.19 229 THR B O 1
ATOM 6623 N N . ARG B 1 230 ? 8.906 -18.078 -25.109 1 87.56 230 ARG B N 1
ATOM 6624 C CA . ARG B 1 230 ? 8.133 -17.312 -26.078 1 87.56 230 ARG B CA 1
ATOM 6625 C C . ARG B 1 230 ? 7.773 -15.938 -25.531 1 87.56 230 ARG B C 1
ATOM 6627 O O . ARG B 1 230 ? 7.391 -15.039 -26.281 1 87.56 230 ARG B O 1
ATOM 6634 N N . ILE B 1 231 ? 7.93 -15.773 -24.328 1 92 231 ILE B N 1
ATOM 6635 C CA . ILE B 1 231 ? 7.512 -14.5 -23.75 1 92 231 ILE B CA 1
ATOM 6636 C C . ILE B 1 231 ? 8.719 -13.789 -23.156 1 92 231 ILE B C 1
ATOM 6638 O O . ILE B 1 231 ? 9.172 -12.766 -23.672 1 92 231 ILE B O 1
ATOM 6642 N N . ILE B 1 232 ? 9.414 -14.414 -22.25 1 92.75 232 ILE B N 1
ATOM 6643 C CA . ILE B 1 232 ? 10.477 -13.758 -21.5 1 92.75 232 ILE B CA 1
ATOM 6644 C C . ILE B 1 232 ? 11.672 -13.5 -22.422 1 92.75 232 ILE B C 1
ATOM 6646 O O . ILE B 1 232 ? 12.195 -12.391 -22.469 1 92.75 232 ILE B O 1
ATOM 6650 N N . ALA B 1 233 ? 12.047 -14.492 -23.219 1 92.12 233 ALA B N 1
ATOM 6651 C CA . ALA B 1 233 ? 13.234 -14.375 -24.062 1 92.12 233 ALA B CA 1
ATOM 6652 C C . ALA B 1 233 ? 13.07 -13.258 -25.094 1 92.12 233 ALA B C 1
ATOM 6654 O O . ALA B 1 233 ? 13.914 -12.367 -25.188 1 92.12 233 ALA B O 1
ATOM 6655 N N . PRO B 1 234 ? 11.984 -13.211 -25.812 1 90.62 234 PRO B N 1
ATOM 6656 C CA . PRO B 1 234 ? 11.805 -12.117 -26.766 1 90.62 234 PRO B CA 1
ATOM 6657 C C . PRO B 1 234 ? 11.719 -10.75 -26.094 1 90.62 234 PRO B C 1
ATOM 6659 O O . PRO B 1 234 ? 12.242 -9.766 -26.625 1 90.62 234 PRO B O 1
ATOM 6662 N N . LEU B 1 235 ? 11.07 -10.766 -25.016 1 93.44 235 LEU B N 1
ATOM 6663 C CA . LEU B 1 235 ? 10.953 -9.508 -24.297 1 93.44 235 LEU B CA 1
ATOM 6664 C C . LEU B 1 235 ? 12.32 -8.984 -23.891 1 93.44 235 LEU B C 1
ATOM 6666 O O . LEU B 1 235 ? 12.586 -7.781 -23.984 1 93.44 235 LEU B O 1
ATOM 6670 N N . PHE B 1 236 ? 13.18 -9.859 -23.453 1 95.12 236 PHE B N 1
ATOM 6671 C CA . PHE B 1 236 ? 14.531 -9.477 -23.047 1 95.12 236 PHE B CA 1
ATOM 6672 C C . PHE B 1 236 ? 15.336 -8.984 -24.25 1 95.12 236 PHE B C 1
ATOM 6674 O O . PHE B 1 236 ? 16.109 -8.023 -24.125 1 95.12 236 PHE B O 1
ATOM 6681 N N . LEU B 1 237 ? 15.086 -9.578 -25.391 1 94.81 237 LEU B N 1
ATOM 6682 C CA . LEU B 1 237 ? 15.805 -9.156 -26.594 1 94.81 237 LEU B CA 1
ATOM 6683 C C . LEU B 1 237 ? 15.344 -7.77 -27.047 1 94.81 237 LEU B C 1
ATOM 6685 O O . LEU B 1 237 ? 16.156 -6.945 -27.453 1 94.81 237 LEU B O 1
ATOM 6689 N N . ILE B 1 238 ? 14.07 -7.531 -26.922 1 95.12 238 ILE B N 1
ATOM 6690 C CA . ILE B 1 238 ? 13.539 -6.223 -27.281 1 95.12 238 ILE B CA 1
ATOM 6691 C C . ILE B 1 238 ? 14.094 -5.16 -26.344 1 95.12 238 ILE B C 1
ATOM 6693 O O . ILE B 1 238 ? 14.539 -4.094 -26.781 1 95.12 238 ILE B O 1
ATOM 6697 N N . TYR B 1 239 ? 14.102 -5.48 -25.078 1 96.06 239 TYR B N 1
ATOM 6698 C CA . TYR B 1 239 ? 14.641 -4.559 -24.094 1 96.06 239 TYR B CA 1
ATOM 6699 C C . TYR B 1 239 ? 16.109 -4.258 -24.359 1 96.06 239 TYR B C 1
ATOM 6701 O O . TYR B 1 239 ? 16.531 -3.098 -24.344 1 96.06 239 TYR B O 1
ATOM 6709 N N . GLY B 1 240 ? 16.875 -5.316 -24.625 1 96.06 240 GLY B N 1
ATOM 6710 C CA . GLY B 1 240 ? 18.281 -5.141 -24.953 1 96.06 240 GLY B CA 1
ATOM 6711 C C . GLY B 1 240 ? 18.5 -4.305 -26.203 1 96.06 240 GLY B C 1
ATOM 6712 O O . GLY B 1 240 ? 19.422 -3.488 -26.25 1 96.06 240 GLY B O 1
ATOM 6713 N N . SER B 1 241 ? 17.609 -4.441 -27.109 1 95.56 241 SER B N 1
ATOM 6714 C CA . SER B 1 241 ? 17.734 -3.688 -28.359 1 95.56 241 SER B CA 1
ATOM 6715 C C . SER B 1 241 ? 17.484 -2.201 -28.125 1 95.56 241 SER B C 1
ATOM 6717 O O . SER B 1 241 ? 18.156 -1.356 -28.734 1 95.56 241 SER B O 1
ATOM 6719 N N . ILE B 1 242 ? 16.594 -1.926 -27.266 1 95.56 242 ILE B N 1
ATOM 6720 C CA . ILE B 1 242 ? 16.297 -0.532 -26.938 1 95.56 242 ILE B CA 1
ATOM 6721 C C . ILE B 1 242 ? 17.5 0.102 -26.25 1 95.56 242 ILE B C 1
ATOM 6723 O O . ILE B 1 242 ? 17.875 1.239 -26.547 1 95.56 242 ILE B O 1
ATOM 6727 N N . LEU B 1 243 ? 18.141 -0.636 -25.359 1 95.69 243 LEU B N 1
ATOM 6728 C CA . LEU B 1 243 ? 19.328 -0.129 -24.672 1 95.69 243 LEU B CA 1
ATOM 6729 C C . LEU B 1 243 ? 20.484 0.068 -25.656 1 95.69 243 LEU B C 1
ATOM 6731 O O . LEU B 1 243 ? 21.234 1.031 -25.531 1 95.69 243 LEU B O 1
ATOM 6735 N N . LEU B 1 244 ? 20.562 -0.808 -26.688 1 96.5 244 LEU B N 1
ATOM 6736 C CA . LEU B 1 244 ? 21.594 -0.673 -27.703 1 96.5 244 LEU B CA 1
ATOM 6737 C C . LEU B 1 244 ? 21.359 0.567 -28.562 1 96.5 244 LEU B C 1
ATOM 6739 O O . LEU B 1 244 ? 22.312 1.267 -28.922 1 96.5 244 LEU B O 1
ATOM 6743 N N . LEU B 1 245 ? 20.141 0.818 -28.844 1 95.38 245 LEU B N 1
ATOM 6744 C CA . LEU B 1 245 ? 19.797 2.014 -29.609 1 95.38 245 LEU B CA 1
ATOM 6745 C C . LEU B 1 245 ? 20.188 3.275 -28.844 1 95.38 245 LEU B C 1
ATOM 6747 O O . LEU B 1 245 ? 20.625 4.258 -29.453 1 95.38 245 LEU B O 1
ATOM 6751 N N . TYR B 1 246 ? 20.047 3.229 -27.609 1 94.62 246 TYR B N 1
ATOM 6752 C CA . TYR B 1 246 ? 20.438 4.375 -26.797 1 94.62 246 TYR B CA 1
ATOM 6753 C C . TYR B 1 246 ? 21.953 4.578 -26.844 1 94.62 246 TYR B C 1
ATOM 6755 O O . TYR B 1 246 ? 22.438 5.715 -26.875 1 94.62 246 TYR B O 1
ATOM 6763 N N . ILE B 1 247 ? 22.703 3.482 -26.797 1 94.81 247 ILE B N 1
ATOM 6764 C CA . ILE B 1 247 ? 24.156 3.588 -26.891 1 94.81 247 ILE B CA 1
ATOM 6765 C C . ILE B 1 247 ? 24.547 4.266 -28.203 1 94.81 247 ILE B C 1
ATOM 6767 O O . ILE B 1 247 ? 25.438 5.121 -28.219 1 94.81 247 ILE B O 1
ATOM 6771 N N . ILE B 1 248 ? 23.891 3.881 -29.203 1 94.69 248 ILE B N 1
ATOM 6772 C CA . ILE B 1 248 ? 24.156 4.492 -30.5 1 94.69 248 ILE B CA 1
ATOM 6773 C C . ILE B 1 248 ? 23.859 5.988 -30.438 1 94.69 248 ILE B C 1
ATOM 6775 O O . ILE B 1 248 ? 24.656 6.801 -30.922 1 94.69 248 ILE B O 1
ATOM 6779 N N . LYS B 1 249 ? 22.828 6.379 -29.781 1 93.81 249 LYS B N 1
ATOM 6780 C CA . LYS B 1 249 ? 22.469 7.785 -29.641 1 93.81 249 LYS B CA 1
ATOM 6781 C C . LYS B 1 249 ? 23.531 8.547 -28.844 1 93.81 249 LYS B C 1
ATOM 6783 O O . LYS B 1 249 ? 23.938 9.641 -29.234 1 93.81 249 LYS B O 1
ATOM 6788 N N . VAL B 1 250 ? 24 7.969 -27.797 1 93.5 250 VAL B N 1
ATOM 6789 C CA . VAL B 1 250 ? 24.969 8.602 -26.922 1 93.5 250 VAL B CA 1
ATOM 6790 C C . VAL B 1 250 ? 26.297 8.773 -27.656 1 93.5 250 VAL B C 1
ATOM 6792 O O . VAL B 1 250 ? 26.953 9.82 -27.547 1 93.5 250 VAL B O 1
ATOM 6795 N N . VAL B 1 251 ? 26.734 7.766 -28.422 1 92.62 251 VAL B N 1
ATOM 6796 C CA . VAL B 1 251 ? 28.016 7.781 -29.125 1 92.62 251 VAL B CA 1
ATOM 6797 C C . VAL B 1 251 ? 27.969 8.781 -30.281 1 92.62 251 VAL B C 1
ATOM 6799 O O . VAL B 1 251 ? 28.906 9.547 -30.484 1 92.62 251 VAL B O 1
ATOM 6802 N N . VAL B 1 252 ? 26.891 8.781 -31 1 92.88 252 VAL B N 1
ATOM 6803 C CA . VAL B 1 252 ? 26.75 9.648 -32.156 1 92.88 252 VAL B CA 1
ATOM 6804 C C . VAL B 1 252 ? 26.656 11.109 -31.719 1 92.88 252 VAL B C 1
ATOM 6806 O O . VAL B 1 252 ? 27.281 11.984 -32.312 1 92.88 252 VAL B O 1
ATOM 6809 N N . LEU B 1 253 ? 25.906 11.383 -30.641 1 92.06 253 LEU B N 1
ATOM 6810 C CA . LEU B 1 253 ? 25.703 12.75 -30.172 1 92.06 253 LEU B CA 1
ATOM 6811 C C . LEU B 1 253 ? 26.844 13.18 -29.25 1 92.06 253 LEU B C 1
ATOM 6813 O O . LEU B 1 253 ? 26.953 14.352 -28.906 1 92.06 253 LEU B O 1
ATOM 6817 N N . LYS B 1 254 ? 27.734 12.258 -28.953 1 90.12 254 LYS B N 1
ATOM 6818 C CA . LYS B 1 254 ? 28.875 12.523 -28.078 1 90.12 254 LYS B CA 1
ATOM 6819 C C . LYS B 1 254 ? 28.438 13.203 -26.781 1 90.12 254 LYS B C 1
ATOM 6821 O O . LYS B 1 254 ? 29.031 14.219 -26.391 1 90.12 254 LYS B O 1
ATOM 6826 N N . THR B 1 255 ? 27.297 12.703 -26.203 1 90.12 255 THR B N 1
ATOM 6827 C CA . THR B 1 255 ? 26.797 13.234 -24.938 1 90.12 255 THR B CA 1
ATOM 6828 C C . THR B 1 255 ? 27.094 12.281 -23.797 1 90.12 255 THR B C 1
ATOM 6830 O O . THR B 1 255 ? 27.422 11.109 -24.016 1 90.12 255 THR B O 1
ATOM 6833 N N . ILE B 1 256 ? 27.016 12.758 -22.625 1 87.81 256 ILE B N 1
ATOM 6834 C CA . ILE B 1 256 ? 27.188 11.945 -21.438 1 87.81 256 ILE B CA 1
ATOM 6835 C C . ILE B 1 256 ? 25.938 11.125 -21.172 1 87.81 256 ILE B C 1
ATOM 6837 O O . ILE B 1 256 ? 24.812 11.656 -21.234 1 87.81 256 ILE B O 1
ATOM 6841 N N . PRO B 1 257 ? 26.141 9.922 -20.953 1 88.5 257 PRO B N 1
ATOM 6842 C CA . PRO B 1 257 ? 24.969 9.062 -20.75 1 88.5 257 PRO B CA 1
ATOM 6843 C C . PRO B 1 257 ? 24.188 9.453 -19.5 1 88.5 257 PRO B C 1
ATOM 6845 O O . PRO B 1 257 ? 24.766 9.922 -18.516 1 88.5 257 PRO B O 1
ATOM 6848 N N . ASN B 1 258 ? 22.938 9.227 -19.625 1 87.31 258 ASN B N 1
ATOM 6849 C CA . ASN B 1 258 ? 22.062 9.461 -18.484 1 87.31 258 ASN B CA 1
ATOM 6850 C C . ASN B 1 258 ? 22.422 8.562 -17.297 1 87.31 258 ASN B C 1
ATOM 6852 O O . ASN B 1 258 ? 22.766 7.395 -17.484 1 87.31 258 ASN B O 1
ATOM 6856 N N . ASN B 1 259 ? 22.281 9.016 -16.109 1 83.06 259 ASN B N 1
ATOM 6857 C CA . ASN B 1 259 ? 22.656 8.297 -14.898 1 83.06 259 ASN B CA 1
ATOM 6858 C C . ASN B 1 259 ? 21.812 7.047 -14.703 1 83.06 259 ASN B C 1
ATOM 6860 O O . ASN B 1 259 ? 22.281 6.055 -14.141 1 83.06 259 ASN B O 1
ATOM 6864 N N . ILE B 1 260 ? 20.641 7.055 -15.164 1 90.81 260 ILE B N 1
ATOM 6865 C CA . ILE B 1 260 ? 19.688 5.98 -14.906 1 90.81 260 ILE B CA 1
ATOM 6866 C C . ILE B 1 260 ? 20.094 4.738 -15.703 1 90.81 260 ILE B C 1
ATOM 6868 O O . ILE B 1 260 ? 19.688 3.621 -15.367 1 90.81 260 ILE B O 1
ATOM 6872 N N . ILE B 1 261 ? 20.922 4.898 -16.781 1 91.62 261 ILE B N 1
ATOM 6873 C CA . ILE B 1 261 ? 21.266 3.809 -17.688 1 91.62 261 ILE B CA 1
ATOM 6874 C C . ILE B 1 261 ? 22.031 2.73 -16.922 1 91.62 261 ILE B C 1
ATOM 6876 O O . ILE B 1 261 ? 21.891 1.54 -17.203 1 91.62 261 ILE B O 1
ATOM 6880 N N . THR B 1 262 ? 22.812 3.123 -15.93 1 93.19 262 THR B N 1
ATOM 6881 C CA . THR B 1 262 ? 23.609 2.188 -15.141 1 93.19 262 THR B CA 1
ATOM 6882 C C . THR B 1 262 ? 22.703 1.196 -14.406 1 93.19 262 THR B C 1
ATOM 6884 O O . THR B 1 262 ? 22.906 -0.017 -14.5 1 93.19 262 THR B O 1
ATOM 6887 N N . ASN B 1 263 ? 21.719 1.714 -13.773 1 93.25 263 ASN B N 1
ATOM 6888 C CA . ASN B 1 263 ? 20.797 0.86 -13.023 1 93.25 263 ASN B CA 1
ATOM 6889 C C . ASN B 1 263 ? 19.953 0.001 -13.953 1 93.25 263 ASN B C 1
ATOM 6891 O O . ASN B 1 263 ? 19.641 -1.15 -13.633 1 93.25 263 ASN B O 1
ATOM 6895 N N . LEU B 1 264 ? 19.562 0.54 -15.094 1 94.31 264 LEU B N 1
ATOM 6896 C CA . LEU B 1 264 ? 18.75 -0.203 -16.047 1 94.31 264 LEU B CA 1
ATOM 6897 C C . LEU B 1 264 ? 19.516 -1.402 -16.594 1 94.31 264 LEU B C 1
ATOM 6899 O O . LEU B 1 264 ? 18.969 -2.508 -16.672 1 94.31 264 LEU B O 1
ATOM 6903 N N . ILE B 1 265 ? 20.75 -1.244 -16.906 1 96.06 265 ILE B N 1
ATOM 6904 C CA . ILE B 1 265 ? 21.578 -2.312 -17.469 1 96.06 265 ILE B CA 1
ATOM 6905 C C . ILE B 1 265 ? 21.906 -3.338 -16.391 1 96.06 265 ILE B C 1
ATOM 6907 O O . ILE B 1 265 ? 21.891 -4.543 -16.641 1 96.06 265 ILE B O 1
ATOM 6911 N N . LEU B 1 266 ? 22.125 -2.848 -15.148 1 96.75 266 LEU B N 1
ATOM 6912 C CA . LEU B 1 266 ? 22.516 -3.736 -14.055 1 96.75 266 LEU B CA 1
ATOM 6913 C C . LEU B 1 266 ? 21.406 -4.738 -13.758 1 96.75 266 LEU B C 1
ATOM 6915 O O . LEU B 1 266 ? 21.641 -5.949 -13.75 1 96.75 266 LEU B O 1
ATOM 6919 N N . TRP B 1 267 ? 20.25 -4.301 -13.547 1 94.69 267 TRP B N 1
ATOM 6920 C CA . TRP B 1 267 ? 19.125 -5.18 -13.195 1 94.69 267 TRP B CA 1
ATOM 6921 C C . TRP B 1 267 ? 18.766 -6.082 -14.367 1 94.69 267 TRP B C 1
ATOM 6923 O O . TRP B 1 267 ? 18.469 -7.266 -14.18 1 94.69 267 TRP B O 1
ATOM 6933 N N . TYR B 1 268 ? 18.797 -5.5 -15.578 1 95.94 268 TYR B N 1
ATOM 6934 C CA . TYR B 1 268 ? 18.578 -6.289 -16.781 1 95.94 268 TYR B CA 1
ATOM 6935 C C . TYR B 1 268 ? 19.625 -7.383 -16.938 1 95.94 268 TYR B C 1
ATOM 6937 O O . TYR B 1 268 ? 19.297 -8.523 -17.266 1 95.94 268 TYR B O 1
ATOM 6945 N N . GLY B 1 269 ? 20.797 -7 -16.625 1 97.25 269 GLY B N 1
ATOM 6946 C CA . GLY B 1 269 ? 21.891 -7.953 -16.734 1 97.25 269 GLY B CA 1
ATOM 6947 C C . GLY B 1 269 ? 21.797 -9.078 -15.719 1 97.25 269 GLY B C 1
ATOM 6948 O O . GLY B 1 269 ? 21.969 -10.25 -16.078 1 97.25 269 GLY B O 1
ATOM 6949 N N . LEU B 1 270 ? 21.5 -8.75 -14.5 1 96.06 270 LEU B N 1
ATOM 6950 C CA . LEU B 1 270 ? 21.391 -9.758 -13.453 1 96.06 270 LEU B CA 1
ATOM 6951 C C . LEU B 1 270 ? 20.25 -10.719 -13.75 1 96.06 270 LEU B C 1
ATOM 6953 O O . LEU B 1 270 ? 20.406 -11.938 -13.617 1 96.06 270 LEU B O 1
ATOM 6957 N N . LEU B 1 271 ? 19.172 -10.219 -14.219 1 94.88 271 LEU B N 1
ATOM 6958 C CA . LEU B 1 271 ? 18.031 -11.055 -14.562 1 94.88 271 LEU B CA 1
ATOM 6959 C C . LEU B 1 271 ? 18.344 -11.93 -15.773 1 94.88 271 LEU B C 1
ATOM 6961 O O . LEU B 1 271 ? 17.922 -13.086 -15.844 1 94.88 271 LEU B O 1
ATOM 6965 N N . SER B 1 272 ? 19.109 -11.352 -16.703 1 95.88 272 SER B N 1
ATOM 6966 C CA . SER B 1 272 ? 19.469 -12.086 -17.906 1 95.88 272 SER B CA 1
ATOM 6967 C C . SER B 1 272 ? 20.375 -13.273 -17.578 1 95.88 272 SER B C 1
ATOM 6969 O O . SER B 1 272 ? 20.281 -14.328 -18.219 1 95.88 272 SER B O 1
ATOM 6971 N N . VAL B 1 273 ? 21.203 -13.07 -16.609 1 94.5 273 VAL B N 1
ATOM 6972 C CA . VAL B 1 273 ? 22.062 -14.172 -16.188 1 94.5 273 VAL B CA 1
ATOM 6973 C C . VAL B 1 273 ? 21.219 -15.336 -15.688 1 94.5 273 VAL B C 1
ATOM 6975 O O . VAL B 1 273 ? 21.453 -16.5 -16.047 1 94.5 273 VAL B O 1
ATOM 6978 N N . VAL B 1 274 ? 20.203 -15.031 -15 1 91.12 274 VAL B N 1
ATOM 6979 C CA . VAL B 1 274 ? 19.328 -16.047 -14.445 1 91.12 274 VAL B CA 1
ATOM 6980 C C . VAL B 1 274 ? 18.516 -16.703 -15.562 1 91.12 274 VAL B C 1
ATOM 6982 O O . VAL B 1 274 ? 18.391 -17.922 -15.617 1 91.12 274 VAL B O 1
ATOM 6985 N N . VAL B 1 275 ? 18.047 -15.906 -16.484 1 91.06 275 VAL B N 1
ATOM 6986 C CA . VAL B 1 275 ? 17.219 -16.422 -17.578 1 91.06 275 VAL B CA 1
ATOM 6987 C C . VAL B 1 275 ? 18.062 -17.328 -18.469 1 91.06 275 VAL B C 1
ATOM 6989 O O . VAL B 1 275 ? 17.609 -18.391 -18.906 1 91.06 275 VAL B O 1
ATOM 6992 N N . LEU B 1 276 ? 19.266 -16.953 -18.75 1 91.25 276 LEU B N 1
ATOM 6993 C CA . LEU B 1 276 ? 20.156 -17.781 -19.562 1 91.25 276 LEU B CA 1
ATOM 6994 C C . LEU B 1 276 ? 20.484 -19.094 -18.844 1 91.25 276 LEU B C 1
ATOM 6996 O O . LEU B 1 276 ? 20.594 -20.141 -19.484 1 91.25 276 LEU B O 1
ATOM 7000 N N . PHE B 1 277 ? 20.594 -18.906 -17.531 1 88.31 277 PHE B N 1
ATOM 7001 C CA . PHE B 1 277 ? 20.844 -20.094 -16.719 1 88.31 277 PHE B CA 1
ATOM 7002 C C . PHE B 1 277 ? 19.688 -21.078 -16.828 1 88.31 277 PHE B C 1
ATOM 7004 O O . PHE B 1 277 ? 19.891 -22.266 -17.062 1 88.31 277 PHE B O 1
ATOM 7011 N N . VAL B 1 278 ? 18.531 -20.656 -16.766 1 85.5 278 VAL B N 1
ATOM 7012 C CA . VAL B 1 278 ? 17.328 -21.484 -16.812 1 85.5 278 VAL B CA 1
ATOM 7013 C C . VAL B 1 278 ? 17.125 -22 -18.234 1 85.5 278 VAL B C 1
ATOM 7015 O O . VAL B 1 278 ? 16.641 -23.125 -18.422 1 85.5 278 VAL B O 1
ATOM 7018 N N . SER B 1 279 ? 17.469 -21.266 -19.219 1 86 279 SER B N 1
ATOM 7019 C CA . SER B 1 279 ? 17.281 -21.625 -20.625 1 86 279 SER B CA 1
ATOM 7020 C C . SER B 1 279 ? 18.094 -22.859 -21 1 86 279 SER B C 1
ATOM 7022 O O . SER B 1 279 ? 17.75 -23.578 -21.938 1 86 279 SER B O 1
ATOM 7024 N N . LYS B 1 280 ? 19.078 -23.094 -20.219 1 84.25 280 LYS B N 1
ATOM 7025 C CA . LYS B 1 280 ? 19.922 -24.25 -20.5 1 84.25 280 LYS B CA 1
ATOM 7026 C C . LYS B 1 280 ? 19.203 -25.562 -20.172 1 84.25 280 LYS B C 1
ATOM 7028 O O . LYS B 1 280 ? 19.578 -26.625 -20.656 1 84.25 280 LYS B O 1
ATOM 7033 N N . THR B 1 281 ? 18.156 -25.438 -19.375 1 84 281 THR B N 1
ATOM 7034 C CA . THR B 1 281 ? 17.391 -26.625 -19.016 1 84 281 THR B CA 1
ATOM 7035 C C . THR B 1 281 ? 16.203 -26.812 -19.953 1 84 281 THR B C 1
ATOM 7037 O O . THR B 1 281 ? 15.484 -27.812 -19.859 1 84 281 THR B O 1
ATOM 7040 N N . VAL B 1 282 ? 16.047 -25.859 -20.844 1 82.12 282 VAL B N 1
ATOM 7041 C CA . VAL B 1 282 ? 14.914 -25.906 -21.75 1 82.12 282 VAL B CA 1
ATOM 7042 C C . VAL B 1 282 ? 15.398 -26.203 -23.172 1 82.12 282 VAL B C 1
ATOM 7044 O O . VAL B 1 282 ? 16.312 -25.531 -23.672 1 82.12 282 VAL B O 1
ATOM 7047 N N . GLU B 1 283 ? 14.891 -27.188 -23.75 1 80.56 283 GLU B N 1
ATOM 7048 C CA . GLU B 1 283 ? 15.281 -27.516 -25.125 1 80.56 283 GLU B CA 1
ATOM 7049 C C . GLU B 1 283 ? 14.32 -26.891 -26.141 1 80.56 283 GLU B C 1
ATOM 7051 O O . GLU B 1 283 ? 13.148 -27.25 -26.188 1 80.56 283 GLU B O 1
ATOM 7056 N N . ASP B 1 284 ? 14.797 -25.859 -26.797 1 83.31 284 ASP B N 1
ATOM 7057 C CA . ASP B 1 284 ? 14 -25.188 -27.828 1 83.31 284 ASP B CA 1
ATOM 7058 C C . ASP B 1 284 ? 14.898 -24.484 -28.844 1 83.31 284 ASP B C 1
ATOM 7060 O O . ASP B 1 284 ? 16 -24.047 -28.516 1 83.31 284 ASP B O 1
ATOM 7064 N N . LYS B 1 285 ? 14.469 -24.406 -30.016 1 83.38 285 LYS B N 1
ATOM 7065 C CA . LYS B 1 285 ? 15.266 -23.844 -31.109 1 83.38 285 LYS B CA 1
ATOM 7066 C C . LYS B 1 285 ? 15.492 -22.344 -30.891 1 83.38 285 LYS B C 1
ATOM 7068 O O . LYS B 1 285 ? 16.594 -21.844 -31.109 1 83.38 285 LYS B O 1
ATOM 7073 N N . PHE B 1 286 ? 14.484 -21.656 -30.5 1 85.81 286 PHE B N 1
ATOM 7074 C CA . PHE B 1 286 ? 14.609 -20.219 -30.281 1 85.81 286 PHE B CA 1
ATOM 7075 C C . PHE B 1 286 ? 15.578 -19.922 -29.141 1 85.81 286 PHE B C 1
ATOM 7077 O O . PHE B 1 286 ? 16.266 -18.891 -29.156 1 85.81 286 PHE B O 1
ATOM 7084 N N . ILE B 1 287 ? 15.633 -20.75 -28.266 1 86.5 287 ILE B N 1
ATOM 7085 C CA . ILE B 1 287 ? 16.5 -20.562 -27.094 1 86.5 287 ILE B CA 1
ATOM 7086 C C . ILE B 1 287 ? 17.953 -20.656 -27.516 1 86.5 287 ILE B C 1
ATOM 7088 O O . ILE B 1 287 ? 18.812 -19.984 -26.922 1 86.5 287 ILE B O 1
ATOM 7092 N N . LYS B 1 288 ? 18.156 -21.391 -28.547 1 85.88 288 LYS B N 1
ATOM 7093 C CA . LYS B 1 288 ? 19.531 -21.484 -29.047 1 85.88 288 LYS B CA 1
ATOM 7094 C C . LYS B 1 288 ? 20 -20.141 -29.594 1 85.88 288 LYS B C 1
ATOM 7096 O O . LYS B 1 288 ? 21.156 -19.75 -29.391 1 85.88 288 LYS B O 1
ATOM 7101 N N . ILE B 1 289 ? 19.141 -19.5 -30.266 1 88.44 289 ILE B N 1
ATOM 7102 C CA . ILE B 1 289 ? 19.453 -18.172 -30.781 1 88.44 289 ILE B CA 1
ATOM 7103 C C . ILE B 1 289 ? 19.609 -17.188 -29.625 1 88.44 289 ILE B C 1
ATOM 7105 O O . ILE B 1 289 ? 20.547 -16.391 -29.609 1 88.44 289 ILE B O 1
ATOM 7109 N N . TYR B 1 290 ? 18.688 -17.25 -28.734 1 91.81 290 TYR B N 1
ATOM 7110 C CA . TYR B 1 290 ? 18.719 -16.391 -27.547 1 91.81 290 TYR B CA 1
ATOM 7111 C C . TYR B 1 290 ? 20.031 -16.578 -26.781 1 91.81 290 TYR B C 1
ATOM 7113 O O . TYR B 1 290 ? 20.641 -15.594 -26.359 1 91.81 290 TYR B O 1
ATOM 7121 N N . ASP B 1 291 ? 20.5 -17.766 -26.703 1 90 291 ASP B N 1
ATOM 7122 C CA . ASP B 1 291 ? 21.703 -18.109 -25.938 1 90 291 ASP B CA 1
ATOM 7123 C C . ASP B 1 291 ? 22.938 -17.516 -26.578 1 90 291 ASP B C 1
ATOM 7125 O O . ASP B 1 291 ? 23.938 -17.234 -25.891 1 90 291 ASP B O 1
ATOM 7129 N N . LYS B 1 292 ? 22.828 -17.266 -27.812 1 90.75 292 LYS B N 1
ATOM 7130 C CA . LYS B 1 292 ? 23.984 -16.734 -28.516 1 90.75 292 LYS B CA 1
ATOM 7131 C C . LYS B 1 292 ? 23.938 -15.203 -28.594 1 90.75 292 LYS B C 1
ATOM 7133 O O . LYS B 1 292 ? 24.953 -14.531 -28.453 1 90.75 292 LYS B O 1
ATOM 7138 N N . VAL B 1 293 ? 22.828 -14.672 -28.703 1 94.44 293 VAL B N 1
ATOM 7139 C CA . VAL B 1 293 ? 22.656 -13.25 -29 1 94.44 293 VAL B CA 1
ATOM 7140 C C . VAL B 1 293 ? 22.656 -12.461 -27.688 1 94.44 293 VAL B C 1
ATOM 7142 O O . VAL B 1 293 ? 23.281 -11.398 -27.594 1 94.44 293 VAL B O 1
ATOM 7145 N N . GLN B 1 294 ? 22.031 -12.977 -26.703 1 95.69 294 GLN B N 1
ATOM 7146 C CA . GLN B 1 294 ? 21.828 -12.25 -25.453 1 95.69 294 GLN B CA 1
ATOM 7147 C C . GLN B 1 294 ? 23.156 -11.93 -24.781 1 95.69 294 GLN B C 1
ATOM 7149 O O . GLN B 1 294 ? 23.359 -10.805 -24.312 1 95.69 294 GLN B O 1
ATOM 7154 N N . PRO B 1 295 ? 24.078 -12.891 -24.688 1 96.06 295 PRO B N 1
ATOM 7155 C CA . PRO B 1 295 ? 25.359 -12.562 -24.062 1 96.06 295 PRO B CA 1
ATOM 7156 C C . PRO B 1 295 ? 26.141 -11.492 -24.828 1 96.06 295 PRO B C 1
ATOM 7158 O O . PRO B 1 295 ? 26.812 -10.656 -24.219 1 96.06 295 PRO B O 1
ATOM 7161 N N . LEU B 1 296 ? 26 -11.453 -26.078 1 96.62 296 LEU B N 1
ATOM 7162 C CA . LEU B 1 296 ? 26.688 -10.453 -26.891 1 96.62 296 LEU B CA 1
ATOM 7163 C C . LEU B 1 296 ? 26.125 -9.062 -26.625 1 96.62 296 LEU B C 1
ATOM 7165 O O . LEU B 1 296 ? 26.875 -8.102 -26.453 1 96.62 296 LEU B O 1
ATOM 7169 N N . ILE B 1 297 ? 24.875 -8.992 -26.594 1 97.12 297 ILE B N 1
ATOM 7170 C CA . ILE B 1 297 ? 24.203 -7.727 -26.328 1 97.12 297 ILE B CA 1
ATOM 7171 C C . ILE B 1 297 ? 24.625 -7.195 -24.953 1 97.12 297 ILE B C 1
ATOM 7173 O O . ILE B 1 297 ? 24.969 -6.02 -24.828 1 97.12 297 ILE B O 1
ATOM 7177 N N . LEU B 1 298 ? 24.641 -8.07 -24 1 97.62 298 LEU B N 1
ATOM 7178 C CA . LEU B 1 298 ? 24.938 -7.664 -22.625 1 97.62 298 LEU B CA 1
ATOM 7179 C C . LEU B 1 298 ? 26.391 -7.262 -22.469 1 97.62 298 LEU B C 1
ATOM 7181 O O . LEU B 1 298 ? 26.719 -6.395 -21.656 1 97.62 298 LEU B O 1
ATOM 7185 N N . LEU B 1 299 ? 27.25 -7.848 -23.25 1 97.62 299 LEU B N 1
ATOM 7186 C CA . LEU B 1 299 ? 28.656 -7.457 -23.188 1 97.62 299 LEU B CA 1
ATOM 7187 C C . LEU B 1 299 ? 28.844 -6.027 -23.688 1 97.62 299 LEU B C 1
ATOM 7189 O O . LEU B 1 299 ? 29.578 -5.246 -23.078 1 97.62 299 LEU B O 1
ATOM 7193 N N . ILE B 1 300 ? 28.125 -5.723 -24.719 1 96.88 300 ILE B N 1
ATOM 7194 C CA . ILE B 1 300 ? 28.203 -4.367 -25.25 1 96.88 300 ILE B CA 1
ATOM 7195 C C . ILE B 1 300 ? 27.594 -3.381 -24.25 1 96.88 300 ILE B C 1
ATOM 7197 O O . ILE B 1 300 ? 28.203 -2.346 -23.953 1 96.88 300 ILE B O 1
ATOM 7201 N N . LEU B 1 301 ? 26.5 -3.762 -23.719 1 97.56 301 LEU B N 1
ATOM 7202 C CA . LEU B 1 301 ? 25.797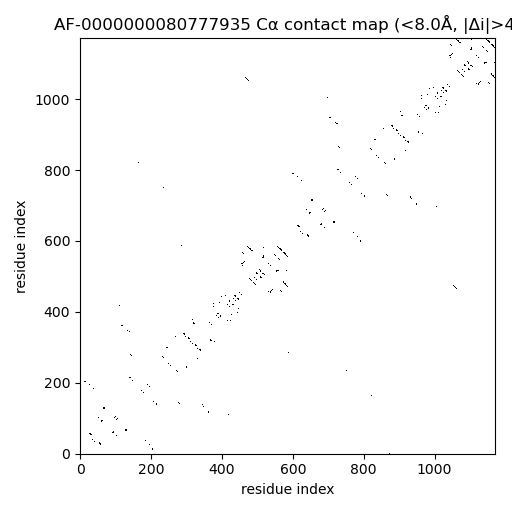 -2.896 -22.781 1 97.56 301 LEU B CA 1
ATOM 7203 C 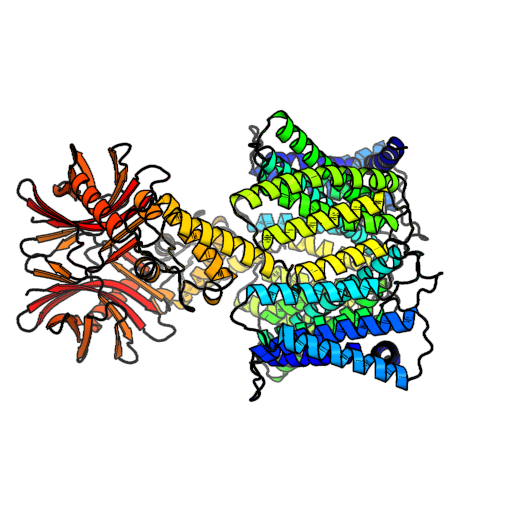C . LEU B 1 301 ? 26.625 -2.697 -21.516 1 97.56 301 LEU B C 1
ATOM 7205 O O . LEU B 1 301 ? 26.625 -1.614 -20.922 1 97.56 301 LEU B O 1
ATOM 7209 N N . SER B 1 302 ? 27.312 -3.752 -21.078 1 97.62 302 SER B N 1
ATOM 7210 C CA . SER B 1 302 ? 28.156 -3.65 -19.891 1 97.62 302 SER B CA 1
ATOM 7211 C C . SER B 1 302 ? 29.281 -2.639 -20.094 1 97.62 302 SER B C 1
ATOM 7213 O O . SER B 1 302 ? 29.672 -1.944 -19.156 1 97.62 302 SER B O 1
ATOM 7215 N N . GLY B 1 303 ? 29.766 -2.549 -21.297 1 96.12 303 GLY B N 1
ATOM 7216 C CA . GLY B 1 303 ? 30.75 -1.518 -21.578 1 96.12 303 GLY B CA 1
ATOM 7217 C C . GLY B 1 303 ? 30.234 -0.115 -21.297 1 96.12 303 GLY B C 1
ATOM 7218 O O . GLY B 1 303 ? 30.938 0.69 -20.688 1 96.12 303 GLY B O 1
ATOM 7219 N N . MET B 1 304 ? 29.094 0.117 -21.75 1 95.12 304 MET B N 1
ATOM 7220 C CA . MET B 1 304 ? 28.484 1.419 -21.516 1 95.12 304 MET B CA 1
ATOM 7221 C C . MET B 1 304 ? 28.203 1.638 -20.031 1 95.12 304 MET B C 1
ATOM 7223 O O . MET B 1 304 ? 28.359 2.748 -19.531 1 95.12 304 MET B O 1
ATOM 7227 N N . MET B 1 305 ? 27.766 0.598 -19.359 1 96.12 305 MET B N 1
ATOM 7228 C CA . MET B 1 305 ? 27.516 0.694 -17.922 1 96.12 305 MET B CA 1
ATOM 7229 C C . MET B 1 305 ? 28.781 1.076 -17.172 1 96.12 305 MET B C 1
ATOM 7231 O O . MET B 1 305 ? 28.75 1.96 -16.312 1 96.12 305 MET B O 1
ATOM 7235 N N . PHE B 1 306 ? 29.922 0.454 -17.516 1 96.81 306 PHE B N 1
ATOM 7236 C CA . PHE B 1 306 ? 31.188 0.751 -16.859 1 96.81 306 PHE B CA 1
ATOM 7237 C C . PHE B 1 306 ? 31.656 2.168 -17.188 1 96.81 306 PHE B C 1
ATOM 7239 O O . PHE B 1 306 ? 32.219 2.854 -16.344 1 96.81 306 PHE B O 1
ATOM 7246 N N . TYR B 1 307 ? 31.359 2.576 -18.359 1 95.12 307 TYR B N 1
ATOM 7247 C CA . TYR B 1 307 ? 31.688 3.941 -18.734 1 95.12 307 TYR B CA 1
ATOM 7248 C C . TYR B 1 307 ? 30.891 4.949 -17.938 1 95.12 307 TYR B C 1
ATOM 7250 O O . TYR B 1 307 ? 31.438 5.898 -17.375 1 95.12 307 TYR B O 1
ATOM 7258 N N . SER B 1 308 ? 29.656 4.723 -17.891 1 93.69 308 SER B N 1
ATOM 7259 C CA . SER B 1 308 ? 28.75 5.625 -17.188 1 93.69 308 SER B CA 1
ATOM 7260 C C . SER B 1 308 ? 29.078 5.684 -15.695 1 93.69 308 SER B C 1
ATOM 7262 O O . SER B 1 308 ? 29.203 6.77 -15.125 1 93.69 308 SER B O 1
ATOM 7264 N N . ILE B 1 309 ? 29.297 4.582 -15.055 1 95.44 309 ILE B N 1
ATOM 7265 C CA . ILE B 1 309 ? 29.578 4.551 -13.625 1 95.44 309 ILE B CA 1
ATOM 7266 C C . ILE B 1 309 ? 30.984 5.102 -13.367 1 95.44 309 ILE B C 1
ATOM 7268 O O . ILE B 1 309 ? 31.234 5.723 -12.336 1 95.44 309 ILE B O 1
ATOM 7272 N N . GLY B 1 310 ? 31.891 4.918 -14.305 1 95.5 310 GLY B N 1
ATOM 7273 C CA . GLY B 1 310 ? 33.219 5.469 -14.203 1 95.5 310 GLY B CA 1
ATOM 7274 C C . GLY B 1 310 ? 33.25 6.984 -14.133 1 95.5 310 GLY B C 1
ATOM 7275 O O . GLY B 1 310 ? 34 7.57 -13.344 1 95.5 310 GLY B O 1
ATOM 7276 N N . ILE B 1 311 ? 32.438 7.586 -14.852 1 92.75 311 ILE B N 1
ATOM 7277 C CA . ILE B 1 311 ? 32.312 9.039 -14.836 1 92.75 311 ILE B CA 1
ATOM 7278 C C . ILE B 1 311 ? 31.812 9.508 -13.477 1 92.75 311 ILE B C 1
ATOM 7280 O O . ILE B 1 311 ? 32.344 10.461 -12.898 1 92.75 311 ILE B O 1
ATOM 7284 N N . ARG B 1 312 ? 30.891 8.805 -12.961 1 90.75 312 ARG B N 1
ATOM 7285 C CA . ARG B 1 312 ? 30.328 9.172 -11.656 1 90.75 312 ARG B CA 1
ATOM 7286 C C . ARG B 1 312 ? 31.375 9 -10.555 1 90.75 312 ARG B C 1
ATOM 7288 O O . ARG B 1 312 ? 31.484 9.836 -9.656 1 90.75 312 ARG B O 1
ATOM 7295 N N . ILE B 1 313 ? 32.094 7.949 -10.656 1 94.31 313 ILE B N 1
ATOM 7296 C CA . ILE B 1 313 ? 33.125 7.676 -9.672 1 94.31 313 ILE B CA 1
ATOM 7297 C C . ILE B 1 313 ? 34.219 8.742 -9.758 1 94.31 313 ILE B C 1
ATOM 7299 O O . ILE B 1 313 ? 34.75 9.18 -8.734 1 94.31 313 ILE B O 1
ATOM 7303 N N . SER B 1 314 ? 34.469 9.211 -10.922 1 92.12 314 SER B N 1
ATOM 7304 C CA . SER B 1 314 ? 35.5 10.227 -11.117 1 92.12 314 SER B CA 1
ATOM 7305 C C . SER B 1 314 ? 35.062 11.57 -10.531 1 92.12 314 SER B C 1
ATOM 7307 O O . SER B 1 314 ? 35.875 12.281 -9.938 1 92.12 314 SER B O 1
ATOM 7309 N N . TYR B 1 315 ? 33.781 11.82 -10.547 1 85.5 315 TYR B N 1
ATOM 7310 C CA . TYR B 1 315 ? 33.281 13.109 -10.086 1 85.5 315 TYR B CA 1
ATOM 7311 C C . TYR B 1 315 ? 33 13.086 -8.586 1 85.5 315 TYR B C 1
ATOM 7313 O O . TYR B 1 315 ? 33.312 14.031 -7.867 1 85.5 315 TYR B O 1
ATOM 7321 N N . TYR B 1 316 ? 32.438 11.961 -8.172 1 87.38 316 TYR B N 1
ATOM 7322 C CA . TYR B 1 316 ? 31.875 11.984 -6.824 1 87.38 316 TYR B CA 1
ATOM 7323 C C . TYR B 1 316 ? 32.594 10.984 -5.922 1 87.38 316 TYR B C 1
ATOM 7325 O O . TYR B 1 316 ? 32.375 10.953 -4.711 1 87.38 316 TYR B O 1
ATOM 7333 N N . GLY B 1 317 ? 33.438 10.141 -6.469 1 92.19 317 GLY B N 1
ATOM 7334 C CA . GLY B 1 317 ? 34.125 9.133 -5.672 1 92.19 317 GLY B CA 1
ATOM 7335 C C . GLY B 1 317 ? 33.375 7.824 -5.59 1 92.19 317 GLY B C 1
ATOM 7336 O O . GLY B 1 317 ? 32.312 7.684 -6.18 1 92.19 317 GLY B O 1
ATOM 7337 N N . ILE B 1 318 ? 33.969 6.898 -4.828 1 95.19 318 ILE B N 1
ATOM 7338 C CA . ILE B 1 318 ? 33.406 5.562 -4.691 1 95.19 318 ILE B CA 1
ATOM 7339 C C . ILE B 1 318 ? 32.5 5.508 -3.459 1 95.19 318 ILE B C 1
ATOM 7341 O O . ILE B 1 318 ? 32.938 5.773 -2.342 1 95.19 318 ILE B O 1
ATOM 7345 N N . THR B 1 319 ? 31.219 5.289 -3.674 1 94.12 319 THR B N 1
ATOM 7346 C CA . THR B 1 319 ? 30.297 5.004 -2.59 1 94.12 319 THR B CA 1
ATOM 7347 C C . THR B 1 319 ? 29.984 3.512 -2.523 1 94.12 319 THR B C 1
ATOM 7349 O O . THR B 1 319 ? 30.391 2.748 -3.402 1 94.12 319 THR B O 1
ATOM 7352 N N . GLU B 1 320 ? 29.391 3.064 -1.492 1 94.62 320 GLU B N 1
ATOM 7353 C CA . GLU B 1 320 ? 29.047 1.652 -1.348 1 94.62 320 GLU B CA 1
ATOM 7354 C C . GLU B 1 320 ? 28.109 1.192 -2.463 1 94.62 320 GLU B C 1
ATOM 7356 O O . GLU B 1 320 ? 28.266 0.093 -2.996 1 94.62 320 GLU B O 1
ATOM 7361 N N . GLY B 1 321 ? 27.172 2.072 -2.818 1 93.38 321 GLY B N 1
ATOM 7362 C CA . GLY B 1 321 ? 26.25 1.743 -3.898 1 93.38 321 GLY B CA 1
ATOM 7363 C C . GLY B 1 321 ? 26.938 1.595 -5.242 1 93.38 321 GLY B C 1
ATOM 7364 O O . GLY B 1 321 ? 26.703 0.623 -5.961 1 93.38 321 GLY B O 1
ATOM 7365 N N . ARG B 1 322 ? 27.797 2.5 -5.598 1 94.69 322 ARG B N 1
ATOM 7366 C CA . ARG B 1 322 ? 28.516 2.463 -6.871 1 94.69 322 ARG B CA 1
ATOM 7367 C C . ARG B 1 322 ? 29.484 1.286 -6.918 1 94.69 322 ARG B C 1
ATOM 7369 O O . ARG B 1 322 ? 29.688 0.678 -7.973 1 94.69 322 ARG B O 1
ATOM 7376 N N . TYR B 1 323 ? 30.078 1.041 -5.793 1 96.44 323 TYR B N 1
ATOM 7377 C CA . TYR B 1 323 ? 30.953 -0.116 -5.699 1 96.44 323 TYR B CA 1
ATOM 7378 C C . TYR B 1 323 ? 30.203 -1.403 -6.012 1 96.44 323 TYR B C 1
ATOM 7380 O O . TYR B 1 323 ? 30.688 -2.244 -6.773 1 96.44 323 TYR B O 1
ATOM 7388 N N . MET B 1 324 ? 29.031 -1.542 -5.473 1 95.75 324 MET B N 1
ATOM 7389 C CA . MET B 1 324 ? 28.234 -2.742 -5.695 1 95.75 324 MET B CA 1
ATOM 7390 C C . MET B 1 324 ? 27.797 -2.84 -7.156 1 95.75 324 MET B C 1
ATOM 7392 O O . MET B 1 324 ? 27.672 -3.939 -7.695 1 95.75 324 MET B O 1
ATOM 7396 N N . VAL B 1 325 ? 27.562 -1.727 -7.762 1 95.5 325 VAL B N 1
ATOM 7397 C CA . VAL B 1 325 ? 27.203 -1.702 -9.18 1 95.5 325 VAL B CA 1
ATOM 7398 C C . VAL B 1 325 ? 28.375 -2.24 -10.008 1 95.5 325 VAL B C 1
ATOM 7400 O O . VAL B 1 325 ? 28.172 -3.047 -10.914 1 95.5 325 VAL B O 1
ATOM 7403 N N . VAL B 1 326 ? 29.562 -1.837 -9.672 1 96.75 326 VAL B N 1
ATOM 7404 C CA . VAL B 1 326 ? 30.75 -2.281 -10.391 1 96.75 326 VAL B CA 1
ATOM 7405 C C . VAL B 1 326 ? 30.922 -3.789 -10.219 1 96.75 326 VAL B C 1
ATOM 7407 O O . VAL B 1 326 ? 31.156 -4.508 -11.188 1 96.75 326 VAL B O 1
ATOM 7410 N N . ILE B 1 327 ? 30.734 -4.238 -9 1 96.81 327 ILE B N 1
ATOM 7411 C CA . ILE B 1 327 ? 30.875 -5.664 -8.727 1 96.81 327 ILE B CA 1
ATOM 7412 C C . ILE B 1 327 ? 29.812 -6.445 -9.477 1 96.81 327 ILE B C 1
ATOM 7414 O O . ILE B 1 327 ? 30.078 -7.496 -10.062 1 96.81 327 ILE B O 1
ATOM 7418 N N . GLY B 1 328 ? 28.594 -5.965 -9.43 1 96.69 328 GLY B N 1
ATOM 7419 C CA . GLY B 1 328 ? 27.531 -6.59 -10.195 1 96.69 328 GLY B CA 1
ATOM 7420 C C . GLY B 1 328 ? 27.812 -6.625 -11.688 1 96.69 328 GLY B C 1
ATOM 7421 O O . GLY B 1 328 ? 27.531 -7.625 -12.352 1 96.69 328 GLY B O 1
ATOM 7422 N N . GLY B 1 329 ? 28.375 -5.523 -12.188 1 97.44 329 GLY B N 1
ATOM 7423 C CA . GLY B 1 329 ? 28.766 -5.48 -13.594 1 97.44 329 GLY B CA 1
ATOM 7424 C C . GLY B 1 329 ? 29.828 -6.492 -13.938 1 97.44 329 GLY B C 1
ATOM 7425 O O . GLY B 1 329 ? 29.766 -7.145 -14.984 1 97.44 329 GLY B O 1
ATOM 7426 N N . VAL B 1 330 ? 30.781 -6.625 -13.094 1 97.69 330 VAL B N 1
ATOM 7427 C CA . VAL B 1 330 ? 31.844 -7.594 -13.305 1 97.69 330 VAL B CA 1
ATOM 7428 C C . VAL B 1 330 ? 31.266 -9.008 -13.328 1 97.69 330 VAL B C 1
ATOM 7430 O O . VAL B 1 330 ? 31.641 -9.828 -14.172 1 97.69 330 VAL B O 1
ATOM 7433 N N . PHE B 1 331 ? 30.391 -9.289 -12.453 1 97.62 331 PHE B N 1
ATOM 7434 C CA . PHE B 1 331 ? 29.719 -10.578 -12.414 1 97.62 331 PHE B CA 1
ATOM 7435 C C . PHE B 1 331 ? 29 -10.852 -13.727 1 97.62 331 PHE B C 1
ATOM 7437 O O . PHE B 1 331 ? 29.094 -11.945 -14.281 1 97.62 331 PHE B O 1
ATOM 7444 N N . ILE B 1 332 ? 28.297 -9.852 -14.227 1 97.69 332 ILE B N 1
ATOM 7445 C CA . ILE B 1 332 ? 27.547 -9.992 -15.477 1 97.69 332 ILE B CA 1
ATOM 7446 C C . ILE B 1 332 ? 28.516 -10.297 -16.625 1 97.69 332 ILE B C 1
ATOM 7448 O O . ILE B 1 332 ? 28.281 -11.211 -17.406 1 97.69 332 ILE B O 1
ATOM 7452 N N . VAL B 1 333 ? 29.609 -9.609 -16.719 1 97.69 333 VAL B N 1
ATOM 7453 C CA . VAL B 1 333 ? 30.578 -9.773 -17.797 1 97.69 333 VAL B CA 1
ATOM 7454 C C . VAL B 1 333 ? 31.188 -11.164 -17.734 1 97.69 333 VAL B C 1
ATOM 7456 O O . VAL B 1 333 ? 31.266 -11.859 -18.75 1 97.69 333 VAL B O 1
ATOM 7459 N N . ILE B 1 334 ? 31.562 -11.594 -16.547 1 96.38 334 ILE B N 1
ATOM 7460 C CA . ILE B 1 334 ? 32.156 -12.914 -16.406 1 96.38 334 ILE B CA 1
ATOM 7461 C C . ILE B 1 334 ? 31.156 -13.984 -16.812 1 96.38 334 ILE B C 1
ATOM 7463 O O . ILE B 1 334 ? 31.5 -14.945 -17.5 1 96.38 334 ILE B O 1
ATOM 7467 N N . SER B 1 335 ? 29.969 -13.805 -16.406 1 95.56 335 SER B N 1
ATOM 7468 C CA . SER B 1 335 ? 28.922 -14.766 -16.734 1 95.56 335 SER B CA 1
ATOM 7469 C C . SER B 1 335 ? 28.672 -14.82 -18.234 1 95.56 335 SER B C 1
ATOM 7471 O O . SER B 1 335 ? 28.531 -15.898 -18.812 1 95.56 335 SER B O 1
ATOM 7473 N N . MET B 1 336 ? 28.625 -13.656 -18.891 1 95.94 336 MET B N 1
ATOM 7474 C CA . MET B 1 336 ? 28.359 -13.617 -20.328 1 95.94 336 MET B CA 1
ATOM 7475 C C . MET B 1 336 ? 29.516 -14.242 -21.109 1 95.94 336 MET B C 1
ATOM 7477 O O . MET B 1 336 ? 29.297 -14.961 -22.078 1 95.94 336 MET B O 1
ATOM 7481 N N . ILE B 1 337 ? 30.688 -13.992 -20.688 1 94.81 337 ILE B N 1
ATOM 7482 C CA . ILE B 1 337 ? 31.844 -14.594 -21.328 1 94.81 337 ILE B CA 1
ATOM 7483 C C . ILE B 1 337 ? 31.797 -16.109 -21.172 1 94.81 337 ILE B C 1
ATOM 7485 O O . ILE B 1 337 ? 32.094 -16.844 -22.125 1 94.81 337 ILE B O 1
ATOM 7489 N N . TYR B 1 338 ? 31.422 -16.5 -20.016 1 92.81 338 TYR B N 1
ATOM 7490 C CA . TYR B 1 338 ? 31.297 -17.938 -19.766 1 92.81 338 TYR B CA 1
ATOM 7491 C C . TYR B 1 338 ? 30.25 -18.562 -20.688 1 92.81 338 TYR B C 1
ATOM 7493 O O . TYR B 1 338 ? 30.484 -19.609 -21.297 1 92.81 338 TYR B O 1
ATOM 7501 N N . TYR B 1 339 ? 29.125 -17.969 -20.812 1 91.12 339 TYR B N 1
ATOM 7502 C CA . TYR B 1 339 ? 28.031 -18.5 -21.625 1 91.12 339 TYR B CA 1
ATOM 7503 C C . TYR B 1 339 ? 28.422 -18.547 -23.094 1 91.12 339 TYR B C 1
ATOM 7505 O O . TYR B 1 339 ? 27.984 -19.438 -23.828 1 91.12 339 TYR B O 1
ATOM 7513 N N . LEU B 1 340 ? 29.203 -17.672 -23.531 1 90.5 340 LEU B N 1
ATOM 7514 C CA . LEU B 1 340 ? 29.562 -17.578 -24.953 1 90.5 340 LEU B CA 1
ATOM 7515 C C . LEU B 1 340 ? 30.672 -18.562 -25.297 1 90.5 340 LEU B C 1
ATOM 7517 O O . LEU B 1 340 ? 30.625 -19.203 -26.344 1 90.5 340 LEU B O 1
ATOM 7521 N N . PHE B 1 341 ? 31.609 -18.719 -24.469 1 88.31 341 PHE B N 1
ATOM 7522 C CA . PHE B 1 341 ? 32.812 -19.406 -24.891 1 88.31 341 PHE B CA 1
ATOM 7523 C C . PHE B 1 341 ? 32.938 -20.766 -24.219 1 88.31 341 PHE B C 1
ATOM 7525 O O . PHE B 1 341 ? 33.688 -21.641 -24.672 1 88.31 341 PHE B O 1
ATOM 7532 N N . PHE B 1 342 ? 32.406 -20.844 -23.125 1 79.31 342 PHE B N 1
ATOM 7533 C CA . PHE B 1 342 ? 32.594 -22.094 -22.391 1 79.31 342 PHE B CA 1
ATOM 7534 C C . PHE B 1 342 ? 31.375 -23 -22.516 1 79.31 342 PHE B C 1
ATOM 7536 O O . PHE B 1 342 ? 30.266 -22.578 -22.203 1 79.31 342 PHE B O 1
ATOM 7543 N N . ASN B 1 343 ? 31.344 -23.719 -23.562 1 63.88 343 ASN B N 1
ATOM 7544 C CA . ASN B 1 343 ? 30.234 -24.625 -23.859 1 63.88 343 ASN B CA 1
ATOM 7545 C C . ASN B 1 343 ? 30.188 -25.781 -22.859 1 63.88 343 ASN B C 1
ATOM 7547 O O . ASN B 1 343 ? 29.578 -26.812 -23.141 1 63.88 343 ASN B O 1
ATOM 7551 N N . LYS B 1 344 ? 30.906 -25.531 -21.734 1 62.16 344 LYS B N 1
ATOM 7552 C CA . LYS B 1 344 ? 30.906 -26.734 -20.906 1 62.16 344 LYS B CA 1
ATOM 7553 C C . LYS B 1 344 ? 29.656 -26.797 -20.047 1 62.16 344 LYS B C 1
ATOM 7555 O O . LYS B 1 344 ? 29.047 -25.781 -19.719 1 62.16 344 LYS B O 1
ATOM 7560 N N . LYS B 1 345 ? 29.062 -28.016 -20.031 1 63 345 LYS B N 1
ATOM 7561 C CA . LYS B 1 345 ? 27.828 -28.422 -19.359 1 63 345 LYS B CA 1
ATOM 7562 C C . LYS B 1 345 ? 27.938 -28.203 -17.844 1 63 345 LYS B C 1
ATOM 7564 O O . LYS B 1 345 ? 27.016 -28.562 -17.094 1 63 345 LYS B O 1
ATOM 7569 N N . THR B 1 346 ? 29.125 -27.5 -17.422 1 75.38 346 THR B N 1
ATOM 7570 C CA . THR B 1 346 ? 29.172 -27.328 -15.977 1 75.38 346 THR B CA 1
ATOM 7571 C C . THR B 1 346 ? 28.844 -25.875 -15.602 1 75.38 346 THR B C 1
ATOM 7573 O O . THR B 1 346 ? 29.703 -25 -15.672 1 75.38 346 THR B O 1
ATOM 7576 N N . TYR B 1 347 ? 27.656 -25.438 -15.547 1 84.81 347 TYR B N 1
ATOM 7577 C CA . TYR B 1 347 ? 27.156 -24.094 -15.266 1 84.81 347 TYR B CA 1
ATOM 7578 C C . TYR B 1 347 ? 27.297 -23.75 -13.789 1 84.81 347 TYR B C 1
ATOM 7580 O O . TYR B 1 347 ? 26.812 -22.703 -13.344 1 84.81 347 TYR B O 1
ATOM 7588 N N . ILE B 1 348 ? 28.062 -24.531 -12.984 1 89.06 348 ILE B N 1
ATOM 7589 C CA . ILE B 1 348 ? 28.297 -24.297 -11.562 1 89.06 348 ILE B CA 1
ATOM 7590 C C . ILE B 1 348 ? 29.234 -23.094 -11.398 1 89.06 348 ILE B C 1
ATOM 7592 O O . ILE B 1 348 ? 29.297 -22.5 -10.312 1 89.06 348 ILE B O 1
ATOM 7596 N N . THR B 1 349 ? 29.938 -22.719 -12.438 1 88.88 349 THR B N 1
ATOM 7597 C CA . THR B 1 349 ? 30.875 -21.609 -12.406 1 88.88 349 THR B CA 1
ATOM 7598 C C . THR B 1 349 ? 30.141 -20.297 -12.148 1 88.88 349 THR B C 1
ATOM 7600 O O . THR B 1 349 ? 30.672 -19.406 -11.484 1 88.88 349 THR B O 1
ATOM 7603 N N . ILE B 1 350 ? 28.922 -20.219 -12.586 1 91.94 350 ILE B N 1
ATOM 7604 C CA . ILE B 1 350 ? 28.172 -18.984 -12.484 1 91.94 350 ILE B CA 1
ATOM 7605 C C . ILE B 1 350 ? 27.844 -18.688 -11.023 1 91.94 350 ILE B C 1
ATOM 7607 O O . ILE B 1 350 ? 28.234 -17.656 -10.484 1 91.94 350 ILE B O 1
ATOM 7611 N N . PRO B 1 351 ? 27.219 -19.562 -10.289 1 92.06 351 PRO B N 1
ATOM 7612 C CA . PRO B 1 351 ? 26.953 -19.297 -8.875 1 92.06 351 PRO B CA 1
ATOM 7613 C C . PRO B 1 351 ? 28.25 -19.219 -8.047 1 92.06 351 PRO B C 1
ATOM 7615 O O . PRO B 1 351 ? 28.312 -18.484 -7.062 1 92.06 351 PRO B O 1
ATOM 7618 N N . THR B 1 352 ? 29.25 -19.984 -8.406 1 93 352 THR B N 1
ATOM 7619 C CA . THR B 1 352 ? 30.516 -19.938 -7.684 1 93 352 THR B CA 1
ATOM 7620 C C . THR B 1 352 ? 31.156 -18.562 -7.805 1 93 352 THR B C 1
ATOM 7622 O O . THR B 1 352 ? 31.688 -18.031 -6.828 1 93 352 THR B O 1
ATOM 7625 N N . THR B 1 353 ? 31.094 -18.047 -9.039 1 94.75 353 THR B N 1
ATOM 7626 C CA . THR B 1 353 ? 31.625 -16.703 -9.242 1 94.75 353 THR B CA 1
ATOM 7627 C C . THR B 1 353 ? 30.844 -15.695 -8.414 1 94.75 353 THR B C 1
ATOM 7629 O O . THR B 1 353 ? 31.422 -14.789 -7.812 1 94.75 353 THR B O 1
ATOM 7632 N N . LEU B 1 354 ? 29.531 -15.828 -8.375 1 95.75 354 LEU B N 1
ATOM 7633 C CA . LEU B 1 354 ? 28.688 -14.945 -7.574 1 95.75 354 LEU B CA 1
ATOM 7634 C C . LEU B 1 354 ? 29.047 -15.047 -6.098 1 95.75 354 LEU B C 1
ATOM 7636 O O . LEU B 1 354 ? 29.094 -14.039 -5.391 1 95.75 354 LEU B O 1
ATOM 7640 N N . LEU B 1 355 ? 29.312 -16.266 -5.652 1 96.06 355 LEU B N 1
ATOM 7641 C CA . LEU B 1 355 ? 29.688 -16.516 -4.266 1 96.06 355 LEU B CA 1
ATOM 7642 C C . LEU B 1 355 ? 31 -15.805 -3.916 1 96.06 355 LEU B C 1
ATOM 7644 O O . LEU B 1 355 ? 31.062 -15.102 -2.906 1 96.06 355 LEU B O 1
ATOM 7648 N N . ILE B 1 356 ? 31.938 -15.891 -4.746 1 96.19 356 ILE B N 1
ATOM 7649 C CA . ILE B 1 356 ? 33.25 -15.32 -4.508 1 96.19 356 ILE B CA 1
ATOM 7650 C C . ILE B 1 356 ? 33.156 -13.797 -4.504 1 96.19 356 ILE B C 1
ATOM 7652 O O . ILE B 1 356 ? 33.688 -13.133 -3.602 1 96.19 356 ILE B O 1
ATOM 7656 N N . LEU B 1 357 ? 32.5 -13.273 -5.473 1 97 357 LEU B N 1
ATOM 7657 C CA . LEU B 1 357 ? 32.375 -11.82 -5.578 1 97 357 LEU B CA 1
ATOM 7658 C C . LEU B 1 357 ? 31.609 -11.25 -4.398 1 97 357 LEU B C 1
ATOM 7660 O O . LEU B 1 357 ? 31.891 -10.148 -3.934 1 97 357 LEU B O 1
ATOM 7664 N N . THR B 1 358 ? 30.609 -12.023 -3.951 1 96.56 358 THR B N 1
ATOM 7665 C CA . THR B 1 358 ? 29.844 -11.586 -2.797 1 96.56 358 THR B CA 1
ATOM 7666 C C . THR B 1 358 ? 30.703 -11.555 -1.542 1 96.56 358 THR B C 1
ATOM 7668 O O . THR B 1 358 ? 30.641 -10.602 -0.758 1 96.56 358 THR B O 1
ATOM 7671 N N . LEU B 1 359 ? 31.562 -12.461 -1.393 1 95.81 359 LEU B N 1
ATOM 7672 C CA . LEU B 1 359 ? 32.438 -12.516 -0.236 1 95.81 359 LEU B CA 1
ATOM 7673 C C . LEU B 1 359 ? 33.469 -11.391 -0.286 1 95.81 359 LEU B C 1
ATOM 7675 O O . LEU B 1 359 ? 33.688 -10.703 0.713 1 95.81 359 LEU B O 1
ATOM 7679 N N . ILE B 1 360 ? 33.938 -11.109 -1.431 1 95.94 360 ILE B N 1
ATOM 7680 C CA . ILE B 1 360 ? 34.969 -10.086 -1.6 1 95.94 360 ILE B CA 1
ATOM 7681 C C . ILE B 1 360 ? 34.375 -8.703 -1.335 1 95.94 360 ILE B C 1
ATOM 7683 O O . ILE B 1 360 ? 35 -7.848 -0.724 1 95.94 360 ILE B O 1
ATOM 7687 N N . SER B 1 361 ? 33.188 -8.531 -1.727 1 96.5 361 SER B N 1
ATOM 7688 C CA . SER B 1 361 ? 32.562 -7.219 -1.652 1 96.5 361 SER B CA 1
ATOM 7689 C C . SER B 1 361 ? 32 -6.949 -0.259 1 96.5 361 SER B C 1
ATOM 7691 O O . SER B 1 361 ? 31.703 -5.805 0.09 1 96.5 361 SER B O 1
ATOM 7693 N N . SER B 1 362 ? 31.875 -7.996 0.547 1 94.94 362 SER B N 1
ATOM 7694 C CA . SER B 1 362 ? 31.172 -7.797 1.813 1 94.94 362 SER B CA 1
ATOM 7695 C C . SER B 1 362 ? 32.125 -7.879 2.994 1 94.94 362 SER B C 1
ATOM 7697 O O . SER B 1 362 ? 31.953 -7.188 3.998 1 94.94 362 SER B O 1
ATOM 7699 N N . VAL B 1 363 ? 33.188 -8.75 2.869 1 91.88 363 VAL B N 1
ATOM 7700 C CA . VAL B 1 363 ? 34.094 -8.961 4.004 1 91.88 363 VAL B CA 1
ATOM 7701 C C . VAL B 1 363 ? 35.531 -8.672 3.588 1 91.88 363 VAL B C 1
ATOM 7703 O O . VAL B 1 363 ? 35.906 -8.938 2.447 1 91.88 363 VAL B O 1
ATOM 7706 N N . GLY B 1 364 ? 36.219 -7.949 4.535 1 88.81 364 GLY B N 1
ATOM 7707 C CA . GLY B 1 364 ? 37.656 -7.77 4.285 1 88.81 364 GLY B CA 1
ATOM 7708 C C . GLY B 1 364 ? 38 -6.34 3.934 1 88.81 364 GLY B C 1
ATOM 7709 O O . GLY B 1 364 ? 37.156 -5.441 3.998 1 88.81 364 GLY B O 1
ATOM 7710 N N . PRO B 1 365 ? 39.219 -6.172 3.498 1 91.94 365 PRO B N 1
ATOM 7711 C CA . PRO B 1 365 ? 39.75 -4.836 3.227 1 91.94 365 PRO B CA 1
ATOM 7712 C C . PRO B 1 365 ? 39.25 -4.258 1.905 1 91.94 365 PRO B C 1
ATOM 7714 O O . PRO B 1 365 ? 39.188 -3.037 1.743 1 91.94 365 PRO B O 1
ATOM 7717 N N . VAL B 1 366 ? 38.812 -5.203 1.024 1 94.88 366 VAL B N 1
ATOM 7718 C CA . VAL B 1 366 ? 38.375 -4.723 -0.275 1 94.88 366 VAL B CA 1
ATOM 7719 C C . VAL B 1 366 ? 36.844 -4.723 -0.316 1 94.88 366 VAL B C 1
ATOM 7721 O O . VAL B 1 366 ? 36.25 -4.859 -1.386 1 94.88 366 VAL B O 1
ATOM 7724 N N . SER B 1 367 ? 36.281 -4.645 0.827 1 95.56 367 SER B N 1
ATOM 7725 C CA . SER B 1 367 ? 34.844 -4.617 0.912 1 95.56 367 SER B CA 1
ATOM 7726 C C . SER B 1 367 ? 34.281 -3.273 0.451 1 95.56 367 SER B C 1
ATOM 7728 O O . SER B 1 367 ? 35.031 -2.295 0.342 1 95.56 367 SER B O 1
ATOM 7730 N N . ALA B 1 368 ? 33 -3.285 0.166 1 96.12 368 ALA B N 1
ATOM 7731 C CA . ALA B 1 368 ? 32.312 -2.072 -0.294 1 96.12 368 ALA B CA 1
ATOM 7732 C C . ALA B 1 368 ? 32.469 -0.947 0.727 1 96.12 368 ALA B C 1
ATOM 7734 O O . ALA B 1 368 ? 32.719 0.205 0.36 1 96.12 368 ALA B O 1
ATOM 7735 N N . TYR B 1 369 ? 32.344 -1.319 2 1 94.69 369 TYR B N 1
ATOM 7736 C CA . TYR B 1 369 ? 32.438 -0.326 3.064 1 94.69 369 TYR B CA 1
ATOM 7737 C C . TYR B 1 369 ? 33.844 0.253 3.154 1 94.69 369 TYR B C 1
ATOM 7739 O O . TYR B 1 369 ? 34.031 1.474 3.16 1 94.69 369 TYR B O 1
ATOM 7747 N N . ASN B 1 370 ? 34.875 -0.555 3.129 1 94.62 370 ASN B N 1
ATOM 7748 C CA . ASN B 1 370 ? 36.25 -0.122 3.352 1 94.62 370 ASN B CA 1
ATOM 7749 C C . ASN B 1 370 ? 36.781 0.689 2.172 1 94.62 370 ASN B C 1
ATOM 7751 O O . ASN B 1 370 ? 37.438 1.717 2.363 1 94.62 370 ASN B O 1
ATOM 7755 N N . ILE B 1 371 ? 36.438 0.249 1.026 1 95.88 371 ILE B N 1
ATOM 7756 C CA . ILE B 1 371 ? 36.938 0.956 -0.156 1 95.88 371 ILE B CA 1
ATOM 7757 C C . ILE B 1 371 ? 36.25 2.322 -0.25 1 95.88 371 ILE B C 1
ATOM 7759 O O . ILE B 1 371 ? 36.906 3.322 -0.562 1 95.88 371 ILE B O 1
ATOM 7763 N N . SER B 1 372 ? 34.969 2.391 -0.033 1 95.56 372 SER B N 1
ATOM 7764 C CA . SER B 1 372 ? 34.25 3.656 -0.047 1 95.56 372 SER B CA 1
ATOM 7765 C C . SER B 1 372 ? 34.75 4.602 1.029 1 95.56 372 SER B C 1
ATOM 7767 O O . SER B 1 372 ? 34.969 5.793 0.776 1 95.56 372 SER B O 1
ATOM 7769 N N . LYS B 1 373 ? 35.062 4.047 2.205 1 94.56 373 LYS B N 1
ATOM 7770 C CA . LYS B 1 373 ? 35.562 4.844 3.322 1 94.56 373 LYS B CA 1
ATOM 7771 C C . LYS B 1 373 ? 36.906 5.477 2.982 1 94.56 373 LYS B C 1
ATOM 7773 O O . LYS B 1 373 ? 37.094 6.676 3.178 1 94.56 373 LYS B O 1
ATOM 7778 N N . ILE B 1 374 ? 37.781 4.691 2.453 1 95.12 374 ILE B N 1
ATOM 7779 C CA . ILE B 1 374 ? 39.125 5.152 2.139 1 95.12 374 ILE B CA 1
ATOM 7780 C C . ILE B 1 374 ? 39.062 6.207 1.035 1 95.12 374 ILE B C 1
ATOM 7782 O O . ILE B 1 374 ? 39.688 7.266 1.145 1 95.12 374 ILE B O 1
ATOM 7786 N N . ASP B 1 375 ? 38.312 5.926 0.049 1 95.5 375 ASP B N 1
ATOM 7787 C CA . ASP B 1 375 ? 38.219 6.832 -1.09 1 95.5 375 ASP B CA 1
ATOM 7788 C C . ASP B 1 375 ? 37.594 8.164 -0.681 1 95.5 375 ASP B C 1
ATOM 7790 O O . ASP B 1 375 ? 38.125 9.227 -0.999 1 95.5 375 ASP B O 1
ATOM 7794 N N . GLN B 1 376 ? 36.469 8.117 0.026 1 94.25 376 GLN B N 1
ATOM 7795 C CA . GLN B 1 376 ? 35.75 9.32 0.448 1 94.25 376 GLN B CA 1
ATOM 7796 C C . GLN B 1 376 ? 36.594 10.117 1.452 1 94.25 376 GLN B C 1
ATOM 7798 O O . GLN B 1 376 ? 36.594 11.352 1.435 1 94.25 376 GLN B O 1
ATOM 7803 N N . LYS B 1 377 ? 37.281 9.445 2.342 1 94.38 377 LYS B N 1
ATOM 7804 C CA . LYS B 1 377 ? 38.156 10.102 3.289 1 94.38 377 LYS B CA 1
ATOM 7805 C C . LYS B 1 377 ? 39.281 10.859 2.564 1 94.38 377 LYS B C 1
ATOM 7807 O O . LYS B 1 377 ? 39.531 12.031 2.869 1 94.38 377 LYS B O 1
ATOM 7812 N N . ASN B 1 378 ? 39.875 10.211 1.614 1 94.31 378 ASN B N 1
ATOM 7813 C CA . ASN B 1 378 ? 40.969 10.828 0.85 1 94.31 378 ASN B CA 1
ATOM 7814 C C . ASN B 1 378 ? 40.469 12.047 0.076 1 94.31 378 ASN B C 1
ATOM 7816 O O . ASN B 1 378 ? 41.156 13.078 0.03 1 94.31 378 ASN B O 1
ATOM 7820 N N . ARG B 1 379 ? 39.344 11.977 -0.483 1 93.56 379 ARG B N 1
ATOM 7821 C CA . ARG B 1 379 ? 38.781 13.078 -1.254 1 93.56 379 ARG B CA 1
ATOM 7822 C C . ARG B 1 379 ? 38.438 14.258 -0.352 1 93.56 379 ARG B C 1
ATOM 7824 O O . ARG B 1 379 ? 38.688 15.414 -0.72 1 93.56 379 ARG B O 1
ATOM 7831 N N . LEU B 1 380 ? 37.875 13.914 0.791 1 94.19 380 LEU B N 1
ATOM 7832 C CA . LEU B 1 380 ? 37.531 14.961 1.755 1 94.19 380 LEU B CA 1
ATOM 7833 C C . LEU B 1 380 ? 38.812 15.664 2.242 1 94.19 380 LEU B C 1
ATOM 7835 O O . LEU B 1 380 ? 38.844 16.891 2.285 1 94.19 380 LEU B O 1
ATOM 7839 N N . GLU B 1 381 ? 39.812 14.922 2.568 1 94.19 381 GLU B N 1
ATOM 7840 C CA . GLU B 1 381 ? 41.062 15.492 3.029 1 94.19 381 GLU B CA 1
ATOM 7841 C C . GLU B 1 381 ? 41.719 16.375 1.956 1 94.19 381 GLU B C 1
ATOM 7843 O O . GLU B 1 381 ? 42.188 17.469 2.252 1 94.19 381 GLU B O 1
ATOM 7848 N N . LYS B 1 382 ? 41.625 15.883 0.771 1 93.5 382 LYS B N 1
ATOM 7849 C CA . LYS B 1 382 ? 42.156 16.656 -0.343 1 93.5 382 LYS B CA 1
ATOM 7850 C C . LYS B 1 382 ? 41.438 17.984 -0.502 1 93.5 382 LYS B C 1
ATOM 7852 O O . LYS B 1 382 ? 42.062 19.016 -0.71 1 93.5 382 LYS B O 1
ATOM 7857 N N . MET B 1 383 ? 40.156 17.969 -0.428 1 92.62 383 MET B N 1
ATOM 7858 C CA . MET B 1 383 ? 39.344 19.172 -0.553 1 92.62 383 MET B CA 1
ATOM 7859 C C . MET B 1 383 ? 39.656 20.156 0.565 1 92.62 383 MET B C 1
ATOM 7861 O O . MET B 1 383 ? 39.719 21.375 0.328 1 92.62 383 MET B O 1
ATOM 7865 N N . LEU B 1 384 ? 39.844 19.641 1.769 1 94.62 384 LEU B N 1
ATOM 7866 C CA . LEU B 1 384 ? 40.156 20.484 2.922 1 94.62 384 LEU B CA 1
ATOM 7867 C C . LEU B 1 384 ? 41.531 21.109 2.795 1 94.62 384 LEU B C 1
ATOM 7869 O O . LEU B 1 384 ? 41.719 22.266 3.162 1 94.62 384 LEU B O 1
ATOM 7873 N N . ILE B 1 385 ? 42.438 20.375 2.225 1 94.38 385 ILE B N 1
ATOM 7874 C CA . ILE B 1 385 ? 43.812 20.859 2.035 1 94.38 385 ILE B CA 1
ATOM 7875 C C . ILE B 1 385 ? 43.812 21.922 0.941 1 94.38 385 ILE B C 1
ATOM 7877 O O . ILE B 1 385 ? 44.469 22.969 1.087 1 94.38 385 ILE B O 1
ATOM 7881 N N . GLU B 1 386 ? 43.094 21.703 -0.113 1 92.38 386 GLU B N 1
ATOM 7882 C CA . GLU B 1 386 ? 43.031 22.641 -1.229 1 92.38 386 GLU B CA 1
ATOM 7883 C C . GLU B 1 386 ? 42.469 23.984 -0.788 1 92.38 386 GLU B C 1
ATOM 7885 O O . GLU B 1 386 ? 42.906 25.031 -1.261 1 92.38 386 GLU B O 1
ATOM 7890 N N . GLU B 1 387 ? 41.531 23.984 0.119 1 91.94 387 GLU B N 1
ATOM 7891 C CA . GLU B 1 387 ? 40.906 25.203 0.597 1 91.94 387 GLU B CA 1
ATOM 7892 C C . GLU B 1 387 ? 41.625 25.75 1.832 1 91.94 387 GLU B C 1
ATOM 7894 O O . GLU B 1 387 ? 41.156 26.688 2.471 1 91.94 387 GLU B O 1
ATOM 7899 N N . ASN B 1 388 ? 42.688 25.141 2.256 1 92 388 ASN B N 1
ATOM 7900 C CA . ASN B 1 388 ? 43.531 25.547 3.383 1 92 388 ASN B CA 1
ATOM 7901 C C . ASN B 1 388 ? 42.781 25.422 4.707 1 92 388 ASN B C 1
ATOM 7903 O O . ASN B 1 388 ? 42.969 26.25 5.605 1 92 388 ASN B O 1
ATOM 7907 N N . LEU B 1 389 ? 41.875 24.484 4.754 1 94.44 389 LEU B N 1
ATOM 7908 C CA . LEU B 1 389 ? 41.125 24.219 5.984 1 94.44 389 LEU B CA 1
ATOM 7909 C C . LEU B 1 389 ? 41.844 23.188 6.844 1 94.44 389 LEU B C 1
ATOM 7911 O O . LEU B 1 389 ? 41.688 23.156 8.062 1 94.44 389 LEU B O 1
ATOM 7915 N N . LEU B 1 390 ? 42.562 22.359 6.16 1 93.94 390 LEU B N 1
ATOM 7916 C CA . LEU B 1 390 ? 43.375 21.359 6.836 1 93.94 390 LEU B CA 1
ATOM 7917 C C . LEU B 1 390 ? 44.875 21.641 6.625 1 93.94 390 LEU B C 1
ATOM 7919 O O . LEU B 1 390 ? 45.375 21.484 5.516 1 93.94 390 LEU B O 1
ATOM 7923 N N . VAL B 1 391 ? 45.438 22.109 7.73 1 92.06 391 VAL B N 1
ATOM 7924 C CA . VAL B 1 391 ? 46.844 22.438 7.688 1 92.06 391 VAL B CA 1
ATOM 7925 C C . VAL B 1 391 ? 47.594 21.641 8.75 1 92.06 391 VAL B C 1
ATOM 7927 O O . VAL B 1 391 ? 47.281 21.734 9.945 1 92.06 391 VAL B O 1
ATOM 7930 N N . ASN B 1 392 ? 48.562 20.844 8.406 1 90.12 392 ASN B N 1
ATOM 7931 C CA . ASN B 1 392 ? 49.375 20.031 9.289 1 90.12 392 ASN B CA 1
ATOM 7932 C C . ASN B 1 392 ? 48.531 19.078 10.125 1 90.12 392 ASN B C 1
ATOM 7934 O O . ASN B 1 392 ? 48.75 18.922 11.32 1 90.12 392 ASN B O 1
ATOM 7938 N N . GLY B 1 393 ? 47.469 18.656 9.609 1 89.56 393 GLY B N 1
ATOM 7939 C CA . GLY B 1 393 ? 46.656 17.641 10.258 1 89.56 393 GLY B CA 1
ATOM 7940 C C . GLY B 1 393 ? 45.594 18.234 11.18 1 89.56 393 GLY B C 1
ATOM 7941 O O . GLY B 1 393 ? 44.844 17.484 11.805 1 89.56 393 GLY B O 1
ATOM 7942 N N . GLU B 1 394 ? 45.531 19.594 11.195 1 92.19 394 GLU B N 1
ATOM 7943 C CA . GLU B 1 394 ? 44.562 20.266 12.062 1 92.19 394 GLU B CA 1
ATOM 7944 C C . GLU B 1 394 ? 43.688 21.219 11.266 1 92.19 394 GLU B C 1
ATOM 7946 O O . GLU B 1 394 ? 44.125 21.797 10.273 1 92.19 394 GLU B O 1
ATOM 7951 N N . ILE B 1 395 ? 42.5 21.266 11.719 1 94.06 395 ILE B N 1
ATOM 7952 C CA . ILE B 1 395 ? 41.531 22.125 11.031 1 94.06 395 ILE B CA 1
ATOM 7953 C C . ILE B 1 395 ? 41.781 23.578 11.414 1 94.06 395 ILE B C 1
ATOM 7955 O O . ILE B 1 395 ? 41.938 23.906 12.594 1 94.06 395 ILE B O 1
ATOM 7959 N N . LYS B 1 396 ? 41.812 24.422 10.453 1 92.62 396 LYS B N 1
ATOM 7960 C CA . LYS B 1 396 ? 41.906 25.875 10.641 1 92.62 396 LYS B CA 1
ATOM 7961 C C . LYS B 1 396 ? 40.656 26.578 10.133 1 92.62 396 LYS B C 1
ATOM 7963 O O . LYS B 1 396 ? 40.375 26.609 8.93 1 92.62 396 LYS B O 1
ATOM 7968 N N . PRO B 1 397 ? 39.875 27.062 11.047 1 92.38 397 PRO B N 1
ATOM 7969 C CA . PRO B 1 397 ? 38.656 27.734 10.625 1 92.38 397 PRO B CA 1
ATOM 7970 C C . PRO B 1 397 ? 38.906 28.906 9.68 1 92.38 397 PRO B C 1
ATOM 7972 O O . PRO B 1 397 ? 39.906 29.625 9.836 1 92.38 397 PRO B O 1
ATOM 7975 N N . GLN B 1 398 ? 38.062 28.938 8.648 1 88.5 398 GLN B N 1
ATOM 7976 C CA . GLN B 1 398 ? 38.156 30.031 7.688 1 88.5 398 GLN B CA 1
ATOM 7977 C C . GLN B 1 398 ? 36.781 30.656 7.438 1 88.5 398 GLN B C 1
ATOM 7979 O O . GLN B 1 398 ? 35.75 29.938 7.379 1 88.5 398 GLN B O 1
ATOM 7984 N N . LYS B 1 399 ? 36.688 32.031 7.281 1 80 399 LYS B N 1
ATOM 7985 C CA . LYS B 1 399 ? 35.406 32.719 7.109 1 80 399 LYS B CA 1
ATOM 7986 C C . LYS B 1 399 ? 35.156 33.031 5.641 1 80 399 LYS B C 1
ATOM 7988 O O . LYS B 1 399 ? 34 33.125 5.219 1 80 399 LYS B O 1
ATOM 7993 N N . ASN B 1 400 ? 36.219 33.156 4.773 1 81.25 400 ASN B N 1
ATOM 7994 C CA . ASN B 1 400 ? 36 33.625 3.416 1 81.25 400 ASN B CA 1
ATOM 7995 C C . ASN B 1 400 ? 36.125 32.531 2.385 1 81.25 400 ASN B C 1
ATOM 7997 O O . ASN B 1 400 ? 37 32.562 1.521 1 81.25 400 ASN B O 1
ATOM 8001 N N . ILE B 1 401 ? 35.25 31.5 2.514 1 88.12 401 ILE B N 1
ATOM 8002 C CA . ILE B 1 401 ? 35.25 30.406 1.545 1 88.12 401 ILE B CA 1
ATOM 8003 C C . ILE B 1 401 ? 34.031 30.531 0.63 1 88.12 401 ILE B C 1
ATOM 8005 O O . ILE B 1 401 ? 32.969 31.047 1.042 1 88.12 401 ILE B O 1
ATOM 8009 N N . ASN B 1 402 ? 34.219 30.172 -0.588 1 88 402 ASN B N 1
ATOM 8010 C CA . ASN B 1 402 ? 33.125 30.188 -1.56 1 88 402 ASN B CA 1
ATOM 8011 C C . ASN B 1 402 ? 31.953 29.344 -1.087 1 88 402 ASN B C 1
ATOM 8013 O O . ASN B 1 402 ? 32.125 28.172 -0.713 1 88 402 ASN B O 1
ATOM 8017 N N . PRO B 1 403 ? 30.781 29.875 -1.092 1 87.38 403 PRO B N 1
ATOM 8018 C CA . PRO B 1 403 ? 29.609 29.156 -0.592 1 87.38 403 PRO B CA 1
ATOM 8019 C C . PRO B 1 403 ? 29.359 27.844 -1.311 1 87.38 403 PRO B C 1
ATOM 8021 O O . PRO B 1 403 ? 28.891 26.875 -0.698 1 87.38 403 PRO B O 1
ATOM 8024 N N . ALA B 1 404 ? 29.688 27.828 -2.531 1 87.38 404 ALA B N 1
ATOM 8025 C CA . ALA B 1 404 ? 29.516 26.578 -3.273 1 87.38 404 ALA B CA 1
ATOM 8026 C C . ALA B 1 404 ? 30.438 25.484 -2.719 1 87.38 404 ALA B C 1
ATOM 8028 O O . ALA B 1 404 ? 30.031 24.328 -2.617 1 87.38 404 ALA B O 1
ATOM 8029 N N . LYS B 1 405 ? 31.578 25.875 -2.451 1 90.25 405 LYS B N 1
ATOM 8030 C CA . LYS B 1 405 ? 32.531 24.938 -1.883 1 90.25 405 LYS B CA 1
ATOM 8031 C C . LYS B 1 405 ? 32.125 24.516 -0.472 1 90.25 405 LYS B C 1
ATOM 8033 O O . LYS B 1 405 ? 32.312 23.359 -0.079 1 90.25 405 LYS B O 1
ATOM 8038 N N . ILE B 1 406 ? 31.609 25.422 0.227 1 91 406 ILE B N 1
ATOM 8039 C CA . ILE B 1 406 ? 31.125 25.109 1.569 1 91 406 ILE B CA 1
ATOM 8040 C C . ILE B 1 406 ? 30.031 24.047 1.496 1 91 406 ILE B C 1
ATOM 8042 O O . ILE B 1 406 ? 30.031 23.094 2.289 1 91 406 ILE B O 1
ATOM 8046 N N . LYS B 1 407 ? 29.188 24.281 0.562 1 90.62 407 LYS B N 1
ATOM 8047 C CA . LYS B 1 407 ? 28.109 23.312 0.381 1 90.62 407 LYS B CA 1
ATOM 8048 C C . LYS B 1 407 ? 28.656 21.938 0.034 1 90.62 407 LYS B C 1
ATOM 8050 O O . LYS B 1 407 ? 28.203 20.922 0.57 1 90.62 407 LYS B O 1
ATOM 8055 N N . GLU B 1 408 ? 29.641 21.906 -0.83 1 90.62 408 GLU B N 1
ATOM 8056 C CA . GLU B 1 408 ? 30.25 20.656 -1.227 1 90.62 408 GLU B CA 1
ATOM 8057 C C . GLU B 1 408 ? 30.922 19.953 -0.036 1 90.62 408 GLU B C 1
ATOM 8059 O O . GLU B 1 408 ? 30.766 18.75 0.155 1 90.62 408 GLU B O 1
ATOM 8064 N N . ILE B 1 409 ? 31.656 20.719 0.711 1 92.38 409 ILE B N 1
ATOM 8065 C CA . ILE B 1 409 ? 32.344 20.188 1.88 1 92.38 409 ILE B CA 1
ATOM 8066 C C . ILE B 1 409 ? 31.328 19.656 2.891 1 92.38 409 ILE B C 1
ATOM 8068 O O . ILE B 1 409 ? 31.469 18.562 3.424 1 92.38 409 ILE B O 1
ATOM 8072 N N . LYS B 1 410 ? 30.328 20.406 3.107 1 93.06 410 LYS B N 1
ATOM 8073 C CA . LYS B 1 410 ? 29.297 20.016 4.059 1 93.06 410 LYS B CA 1
ATOM 8074 C C . LYS B 1 410 ? 28.609 18.719 3.609 1 93.06 410 LYS B C 1
ATOM 8076 O O . LYS B 1 410 ? 28.375 17.828 4.418 1 93.06 410 LYS B O 1
ATOM 8081 N N . ASP B 1 411 ? 28.281 18.672 2.359 1 91.88 411 ASP B N 1
ATOM 8082 C CA . ASP B 1 411 ? 27.625 17.484 1.823 1 91.88 411 ASP B CA 1
ATOM 8083 C C . ASP B 1 411 ? 28.516 16.25 2.012 1 91.88 411 ASP B C 1
ATOM 8085 O O . ASP B 1 411 ? 28.016 15.18 2.393 1 91.88 411 ASP B O 1
ATOM 8089 N N . LYS B 1 412 ? 29.781 16.391 1.76 1 92.25 412 LYS B N 1
ATOM 8090 C CA . LYS B 1 412 ? 30.719 15.281 1.905 1 92.25 412 LYS B CA 1
ATOM 8091 C C . LYS B 1 412 ? 30.891 14.891 3.371 1 92.25 412 LYS B C 1
ATOM 8093 O O . LYS B 1 412 ? 30.969 13.711 3.699 1 92.25 412 LYS B O 1
ATOM 8098 N N . LEU B 1 413 ? 30.922 15.883 4.16 1 93.38 413 LEU B N 1
ATOM 8099 C CA . LEU B 1 413 ? 31.031 15.625 5.594 1 93.38 413 LEU B CA 1
ATOM 8100 C C . LEU B 1 413 ? 29.781 14.922 6.117 1 93.38 413 LEU B C 1
ATOM 8102 O O . LEU B 1 413 ? 29.875 13.984 6.91 1 93.38 413 LEU B O 1
ATOM 8106 N N . ASP B 1 414 ? 28.703 15.414 5.672 1 92.56 414 ASP B N 1
ATOM 8107 C CA . ASP B 1 414 ? 27.422 14.805 6.062 1 92.56 414 ASP B CA 1
ATOM 8108 C C . ASP B 1 414 ? 27.359 13.344 5.637 1 92.56 414 ASP B C 1
ATOM 8110 O O . ASP B 1 414 ? 26.984 12.477 6.426 1 92.56 414 ASP B O 1
ATOM 8114 N N . TYR B 1 415 ? 27.75 13.07 4.422 1 91.5 415 TYR B N 1
ATOM 8115 C CA . TYR B 1 415 ? 27.797 11.703 3.936 1 91.5 415 TYR B CA 1
ATOM 8116 C C . TYR B 1 415 ? 28.719 10.844 4.797 1 91.5 415 TYR B C 1
ATOM 8118 O O . TYR B 1 415 ? 28.344 9.75 5.223 1 91.5 415 TYR B O 1
ATOM 8126 N N . PHE B 1 416 ? 29.891 11.336 5.055 1 91.81 416 PHE B N 1
ATOM 8127 C CA . PHE B 1 416 ? 30.891 10.555 5.766 1 91.81 416 PHE B CA 1
ATOM 8128 C C . PHE B 1 416 ? 30.469 10.289 7.203 1 91.81 416 PHE B C 1
ATOM 8130 O O . PHE B 1 416 ? 30.562 9.164 7.688 1 91.81 416 PHE B O 1
ATOM 8137 N N . THR B 1 417 ? 29.953 11.305 7.82 1 90.69 417 THR B N 1
ATOM 8138 C CA . THR B 1 417 ? 29.578 11.148 9.219 1 90.69 417 THR B CA 1
ATOM 8139 C C . THR B 1 417 ? 28.344 10.258 9.352 1 90.69 417 THR B C 1
ATOM 8141 O O . THR B 1 417 ? 28.219 9.508 10.328 1 90.69 417 THR B O 1
ATOM 8144 N N . ARG B 1 418 ? 27.531 10.312 8.398 1 88.75 418 ARG B N 1
ATOM 8145 C CA . ARG B 1 418 ? 26.312 9.523 8.438 1 88.75 418 ARG B CA 1
ATOM 8146 C C . ARG B 1 418 ? 26.578 8.07 8.07 1 88.75 418 ARG B C 1
ATOM 8148 O O . ARG B 1 418 ? 26.094 7.156 8.742 1 88.75 418 ARG B O 1
ATOM 8155 N N . LYS B 1 419 ? 27.281 7.801 7.062 1 90 419 LYS B N 1
ATOM 8156 C CA . LYS B 1 419 ? 27.469 6.449 6.535 1 90 419 LYS B CA 1
ATOM 8157 C C . LYS B 1 419 ? 28.672 5.773 7.188 1 90 419 LYS B C 1
ATOM 8159 O O . LYS B 1 419 ? 28.703 4.547 7.32 1 90 419 LYS B O 1
ATOM 8164 N N . HIS B 1 420 ? 29.688 6.422 7.633 1 89.62 420 HIS B N 1
ATOM 8165 C CA . HIS B 1 420 ? 30.875 5.832 8.242 1 89.62 420 HIS B CA 1
ATOM 8166 C C . HIS B 1 420 ? 31.031 6.277 9.695 1 89.62 420 HIS B C 1
ATOM 8168 O O . HIS B 1 420 ? 30.766 5.5 10.617 1 89.62 420 HIS B O 1
ATOM 8174 N N . SER B 1 421 ? 31.5 7.344 10.133 1 87.88 421 SER B N 1
ATOM 8175 C CA . SER B 1 421 ? 31.672 7.895 11.469 1 87.88 421 SER B CA 1
ATOM 8176 C C . SER B 1 421 ? 32.781 8.93 11.508 1 87.88 421 SER B C 1
ATOM 8178 O O . SER B 1 421 ? 33.812 8.781 10.82 1 87.88 421 SER B O 1
ATOM 8180 N N . ALA B 1 422 ? 32.531 9.836 12.336 1 89.81 422 ALA B N 1
ATOM 8181 C CA . ALA B 1 422 ? 33.531 10.883 12.523 1 89.81 422 ALA B CA 1
ATOM 8182 C C . ALA B 1 422 ? 34.781 10.336 13.195 1 89.81 422 ALA B C 1
ATOM 8184 O O . ALA B 1 422 ? 35.844 10.945 13.125 1 89.81 422 ALA B O 1
ATOM 8185 N N . LYS B 1 423 ? 34.656 9.125 13.742 1 86.25 423 LYS B N 1
ATOM 8186 C CA . LYS B 1 423 ? 35.781 8.5 14.438 1 86.25 423 LYS B CA 1
ATOM 8187 C C . LYS B 1 423 ? 36.906 8.148 13.469 1 86.25 423 LYS B C 1
ATOM 8189 O O . LYS B 1 423 ? 38.062 8.039 13.875 1 86.25 423 LYS B O 1
ATOM 8194 N N . GLU B 1 424 ? 36.531 8.055 12.25 1 87.38 424 GLU B N 1
ATOM 8195 C CA . GLU B 1 424 ? 37.5 7.621 11.242 1 87.38 424 GLU B CA 1
ATOM 8196 C C . GLU B 1 424 ? 38.281 8.805 10.688 1 87.38 424 GLU B C 1
ATOM 8198 O O . GLU B 1 424 ? 39.219 8.625 9.891 1 87.38 424 GLU B O 1
ATOM 8203 N N . LEU B 1 425 ? 37.844 9.961 11.039 1 90.38 425 LEU B N 1
ATOM 8204 C CA . LEU B 1 425 ? 38.562 11.172 10.641 1 90.38 425 LEU B CA 1
ATOM 8205 C C . LEU B 1 425 ? 39.438 11.688 11.781 1 90.38 425 LEU B C 1
ATOM 8207 O O . LEU B 1 425 ? 38.938 12.18 12.789 1 90.38 425 LEU B O 1
ATOM 8211 N N . ALA B 1 426 ? 40.688 11.703 11.633 1 87.56 426 ALA B N 1
ATOM 8212 C CA . ALA B 1 426 ? 41.656 12.008 12.688 1 87.56 426 ALA B CA 1
ATOM 8213 C C . ALA B 1 426 ? 41.594 13.469 13.109 1 87.56 426 ALA B C 1
ATOM 8215 O O . ALA B 1 426 ? 41.938 13.82 14.234 1 87.56 426 ALA B O 1
ATOM 8216 N N . PHE B 1 427 ? 41.062 14.328 12.273 1 91 427 PHE B N 1
ATOM 8217 C CA . PHE B 1 427 ? 41.094 15.758 12.539 1 91 427 PHE B CA 1
ATOM 8218 C C . PHE B 1 427 ? 39.781 16.219 13.156 1 91 427 PHE B C 1
ATOM 8220 O O . PHE B 1 427 ? 39.625 17.406 13.461 1 91 427 PHE B O 1
ATOM 8227 N N . LEU B 1 428 ? 38.875 15.32 13.32 1 90.75 428 LEU B N 1
ATOM 8228 C CA . LEU B 1 428 ? 37.594 15.688 13.906 1 90.75 428 LEU B CA 1
ATOM 8229 C C . LEU B 1 428 ? 37.375 14.922 15.211 1 90.75 428 LEU B C 1
ATOM 8231 O O . LEU B 1 428 ? 37.938 13.859 15.422 1 90.75 428 LEU B O 1
ATOM 8235 N N . ASP B 1 429 ? 36.562 15.5 16.062 1 88.38 429 ASP B N 1
ATOM 8236 C CA . ASP B 1 429 ? 36.156 14.828 17.281 1 88.38 429 ASP B CA 1
ATOM 8237 C C . ASP B 1 429 ? 35.25 13.633 16.984 1 88.38 429 ASP B C 1
ATOM 8239 O O . ASP B 1 429 ? 34.562 13.617 15.961 1 88.38 429 ASP B O 1
ATOM 8243 N N . GLU B 1 430 ? 35.25 12.688 17.859 1 86.94 430 GLU B N 1
ATOM 8244 C CA . GLU B 1 430 ? 34.5 11.445 17.641 1 86.94 430 GLU B CA 1
ATOM 8245 C C . GLU B 1 430 ? 33 11.711 17.578 1 86.94 430 GLU B C 1
ATOM 8247 O O . GLU B 1 430 ? 32.281 10.992 16.906 1 86.94 430 GLU B O 1
ATOM 8252 N N . LYS B 1 431 ? 32.5 12.766 18.141 1 86.81 431 LYS B N 1
ATOM 8253 C CA . LYS B 1 431 ? 31.062 13.023 18.219 1 86.81 431 LYS B CA 1
ATOM 8254 C C . LYS B 1 431 ? 30.672 14.195 17.312 1 86.81 431 LYS B C 1
ATOM 8256 O O . LYS B 1 431 ? 29.594 14.773 17.469 1 86.81 431 LYS B O 1
ATOM 8261 N N . PHE B 1 432 ? 31.484 14.469 16.375 1 92.06 432 PHE B N 1
ATOM 8262 C CA . PHE B 1 432 ? 31.234 15.594 15.477 1 92.06 432 PHE B CA 1
ATOM 8263 C C . PHE B 1 432 ? 30 15.344 14.625 1 92.06 432 PHE B C 1
ATOM 8265 O O . PHE B 1 432 ? 29.812 14.25 14.086 1 92.06 432 PHE B O 1
ATOM 8272 N N . THR B 1 433 ? 29.141 16.375 14.594 1 90.5 433 THR B N 1
ATOM 8273 C CA . THR B 1 433 ? 27.984 16.375 13.688 1 90.5 433 THR B CA 1
ATOM 8274 C C . THR B 1 433 ? 28.016 17.594 12.773 1 90.5 433 THR B C 1
ATOM 8276 O O . THR B 1 433 ? 28.719 18.562 13.055 1 90.5 433 THR B O 1
ATOM 8279 N N . THR B 1 434 ? 27.297 17.484 11.695 1 92.44 434 THR B N 1
ATOM 8280 C CA . THR B 1 434 ? 27.328 18.562 10.727 1 92.44 434 THR B CA 1
ATOM 8281 C C . THR B 1 434 ? 26.266 19.609 11.047 1 92.44 434 THR B C 1
ATOM 8283 O O . THR B 1 434 ? 25.734 20.266 10.141 1 92.44 434 THR B O 1
ATOM 8286 N N . SER B 1 435 ? 26.031 19.688 12.266 1 89.94 435 SER B N 1
ATOM 8287 C CA . SER B 1 435 ? 25.125 20.75 12.688 1 89.94 435 SER B CA 1
ATOM 8288 C C . SER B 1 435 ? 25.734 22.125 12.469 1 89.94 435 SER B C 1
ATOM 8290 O O . SER B 1 435 ? 26.969 22.266 12.422 1 89.94 435 SER B O 1
ATOM 8292 N N . GLU B 1 436 ? 24.953 23.062 12.375 1 87.06 436 GLU B N 1
ATOM 8293 C CA . GLU B 1 436 ? 25.438 24.422 12.117 1 87.06 436 GLU B CA 1
ATOM 8294 C C . GLU B 1 436 ? 26.391 24.891 13.219 1 87.06 436 GLU B C 1
ATOM 8296 O O . GLU B 1 436 ? 27.406 25.516 12.945 1 87.06 436 GLU B O 1
ATOM 8301 N N . ILE B 1 437 ? 26.016 24.547 14.391 1 87.12 437 ILE B N 1
ATOM 8302 C CA . ILE B 1 437 ? 26.797 24.953 15.547 1 87.12 437 ILE B CA 1
ATOM 8303 C C . ILE B 1 437 ? 28.188 24.312 15.484 1 87.12 437 ILE B C 1
ATOM 8305 O O . ILE B 1 437 ? 29.203 24.984 15.664 1 87.12 437 ILE B O 1
ATOM 8309 N N . ASN B 1 438 ? 28.25 23.078 15.156 1 91.69 438 ASN B N 1
ATOM 8310 C CA . ASN B 1 438 ? 29.516 22.359 15.094 1 91.69 438 ASN B CA 1
ATOM 8311 C C . ASN B 1 438 ? 30.359 22.797 13.898 1 91.69 438 ASN B C 1
ATOM 8313 O O . ASN B 1 438 ? 31.578 22.906 14.008 1 91.69 438 ASN B O 1
ATOM 8317 N N . MET B 1 439 ? 29.703 23.016 12.852 1 93.31 439 MET B N 1
ATOM 8318 C CA . MET B 1 439 ? 30.406 23.453 11.648 1 93.31 439 MET B CA 1
ATOM 8319 C C . MET B 1 439 ? 31.047 24.828 11.867 1 93.31 439 MET B C 1
ATOM 8321 O O . MET B 1 439 ? 32.188 25.047 11.469 1 93.31 439 MET B O 1
ATOM 8325 N N . LYS B 1 440 ? 30.312 25.656 12.492 1 90.25 440 LYS B N 1
ATOM 8326 C CA . LYS B 1 440 ? 30.844 26.984 12.773 1 90.25 440 LYS B CA 1
ATOM 8327 C C . LYS B 1 440 ? 32 26.922 13.758 1 90.25 440 LYS B C 1
ATOM 8329 O O . LYS B 1 440 ? 33 27.609 13.594 1 90.25 440 LYS B O 1
ATOM 8334 N N . ARG B 1 441 ? 31.859 26.125 14.703 1 90.94 441 ARG B N 1
ATOM 8335 C CA . ARG B 1 441 ? 32.875 25.984 15.742 1 90.94 441 ARG B CA 1
ATOM 8336 C C . ARG B 1 441 ? 34.156 25.375 15.172 1 90.94 441 ARG B C 1
ATOM 8338 O O . ARG B 1 441 ? 35.25 25.859 15.477 1 90.94 441 ARG B O 1
ATOM 8345 N N . VAL B 1 442 ? 34.062 24.469 14.305 1 93 442 VAL B N 1
ATOM 8346 C CA . VAL B 1 442 ? 35.219 23.688 13.859 1 93 442 VAL B CA 1
ATOM 8347 C C . VAL B 1 442 ? 35.812 24.297 12.586 1 93 442 VAL B C 1
ATOM 8349 O O . VAL B 1 442 ? 37.031 24.453 12.461 1 93 442 VAL B O 1
ATOM 8352 N N . PHE B 1 443 ? 34.969 24.781 11.641 1 94.19 443 PHE B N 1
ATOM 8353 C CA . PHE B 1 443 ? 35.438 25.188 10.32 1 94.19 443 PHE B CA 1
ATOM 8354 C C . PHE B 1 443 ? 35.312 26.688 10.133 1 94.19 443 PHE B C 1
ATOM 8356 O O . PHE B 1 443 ? 35.938 27.266 9.234 1 94.19 443 PHE B O 1
ATOM 8363 N N . GLY B 1 444 ? 34.438 27.281 10.977 1 90.88 444 GLY B N 1
ATOM 8364 C CA . GLY B 1 444 ? 34.312 28.734 10.898 1 90.88 444 GLY B CA 1
ATOM 8365 C C . GLY B 1 444 ? 33.125 29.188 10.055 1 90.88 444 GLY B C 1
ATOM 8366 O O . GLY B 1 444 ? 32.938 30.391 9.852 1 90.88 444 GLY B O 1
ATOM 8367 N N . PHE B 1 445 ? 32.469 28.188 9.516 1 90.75 445 PHE B N 1
ATOM 8368 C CA . PHE B 1 445 ? 31.281 28.516 8.75 1 90.75 445 PHE B CA 1
ATOM 8369 C C . PHE B 1 445 ? 30.125 27.625 9.141 1 90.75 445 PHE B C 1
ATOM 8371 O O . PHE B 1 445 ? 30.312 26.578 9.758 1 90.75 445 PHE B O 1
ATOM 8378 N N . ARG B 1 446 ? 28.859 27.984 8.758 1 87.62 446 ARG B N 1
ATOM 8379 C CA . ARG B 1 446 ? 27.656 27.281 9.195 1 87.62 446 ARG B CA 1
ATOM 8380 C C . ARG B 1 446 ? 27.375 26.062 8.32 1 87.62 446 ARG B C 1
ATOM 8382 O O . ARG B 1 446 ? 26.859 25.047 8.805 1 87.62 446 ARG B O 1
ATOM 8389 N N . GLY B 1 447 ? 27.625 26.141 6.992 1 89.19 447 GLY B N 1
ATOM 8390 C CA . GLY B 1 447 ? 27.375 25.016 6.098 1 89.19 447 GLY B CA 1
ATOM 8391 C C . GLY B 1 447 ? 26.188 25.25 5.18 1 89.19 447 GLY B C 1
ATOM 8392 O O . GLY B 1 447 ? 26.031 24.562 4.172 1 89.19 447 GLY B O 1
ATOM 8393 N N . ASP B 1 448 ? 25.312 26.188 5.535 1 85.5 448 ASP B N 1
ATOM 8394 C CA . ASP B 1 448 ? 24.125 26.406 4.711 1 85.5 448 ASP B CA 1
ATOM 8395 C C . ASP B 1 448 ? 24.188 27.766 4.016 1 85.5 448 ASP B C 1
ATOM 8397 O O . ASP B 1 448 ? 23.156 28.312 3.613 1 85.5 448 ASP B O 1
ATOM 8401 N N . GLU B 1 449 ? 25.391 28.359 3.889 1 84 449 GLU B N 1
ATOM 8402 C CA . GLU B 1 449 ? 25.562 29.656 3.268 1 84 449 GLU B CA 1
ATOM 8403 C C . GLU B 1 449 ? 25.016 29.672 1.844 1 84 449 GLU B C 1
ATOM 8405 O O . GLU B 1 449 ? 24.453 30.688 1.4 1 84 449 GLU B O 1
ATOM 8410 N N . PHE B 1 450 ? 25.219 28.594 1.249 1 81.06 450 PHE B N 1
ATOM 8411 C CA . PHE B 1 450 ? 24.75 28.516 -0.127 1 81.06 450 PHE B CA 1
ATOM 8412 C C . PHE B 1 450 ? 23.234 28.609 -0.182 1 81.06 450 PHE B C 1
ATOM 8414 O O . PHE B 1 450 ? 22.672 29.391 -0.971 1 81.06 450 PHE B O 1
ATOM 8421 N N . GLU B 1 451 ? 22.531 27.875 0.606 1 79.88 451 GLU B N 1
ATOM 8422 C CA . GLU B 1 451 ? 21.078 27.891 0.661 1 79.88 451 GLU B CA 1
ATOM 8423 C C . GLU B 1 451 ? 20.562 29.234 1.143 1 79.88 451 GLU B C 1
ATOM 8425 O O . GLU B 1 451 ? 19.5 29.688 0.721 1 79.88 451 GLU B O 1
ATOM 8430 N N . SER B 1 452 ? 21.391 29.875 2.002 1 76.5 452 SER B N 1
ATOM 8431 C CA . SER B 1 452 ? 21.016 31.188 2.52 1 76.5 452 SER B CA 1
ATOM 8432 C C . SER B 1 452 ? 21.062 32.25 1.426 1 76.5 452 SER B C 1
ATOM 8434 O O . SER B 1 452 ? 20.25 33.156 1.414 1 76.5 452 SER B O 1
ATOM 8436 N N . LEU B 1 453 ? 21.984 32 0.524 1 72.19 453 LEU B N 1
ATOM 8437 C CA . LEU B 1 453 ? 22.188 33.031 -0.508 1 72.19 453 LEU B CA 1
ATOM 8438 C C . LEU B 1 453 ? 21.406 32.656 -1.769 1 72.19 453 LEU B C 1
ATOM 8440 O O . LEU B 1 453 ? 20.797 33.531 -2.395 1 72.19 453 LEU B O 1
ATOM 8444 N N . TYR B 1 454 ? 21.359 31.344 -1.981 1 69.44 454 TYR B N 1
ATOM 8445 C CA . TYR B 1 454 ? 20.844 30.969 -3.299 1 69.44 454 TYR B CA 1
ATOM 8446 C C . TYR B 1 454 ? 19.703 29.984 -3.184 1 69.44 454 TYR B C 1
ATOM 8448 O O . TYR B 1 454 ? 19.172 29.516 -4.195 1 69.44 454 TYR B O 1
ATOM 8456 N N . GLY B 1 455 ? 19.25 29.797 -1.884 1 69.44 455 GLY B N 1
ATOM 8457 C CA . GLY B 1 455 ? 18.25 28.766 -1.71 1 69.44 455 GLY B CA 1
ATOM 8458 C C . GLY B 1 455 ? 16.875 29.172 -2.219 1 69.44 455 GLY B C 1
ATOM 8459 O O . GLY B 1 455 ? 16.531 30.344 -2.232 1 69.44 455 GLY B O 1
ATOM 8460 N N . LYS B 1 456 ? 16.094 28.234 -2.58 1 68.06 456 LYS B N 1
ATOM 8461 C CA . LYS B 1 456 ? 14.766 28.469 -3.154 1 68.06 456 LYS B CA 1
ATOM 8462 C C . LYS B 1 456 ? 13.742 28.766 -2.064 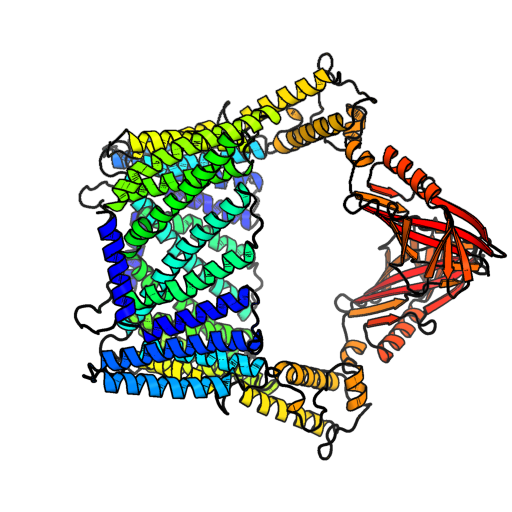1 68.06 456 LYS B C 1
ATOM 8464 O O . LYS B 1 456 ? 12.859 29.609 -2.256 1 68.06 456 LYS B O 1
ATOM 8469 N N . ASN B 1 457 ? 13.828 28.188 -0.905 1 77.62 457 ASN B N 1
ATOM 8470 C CA . ASN B 1 457 ? 12.836 28.359 0.151 1 77.62 457 ASN B CA 1
ATOM 8471 C C . ASN B 1 457 ? 13.445 29 1.393 1 77.62 457 ASN B C 1
ATOM 8473 O O . ASN B 1 457 ? 14.438 28.5 1.933 1 77.62 457 ASN B O 1
ATOM 8477 N N . ARG B 1 458 ? 12.977 30.172 1.817 1 85.75 458 ARG B N 1
ATOM 8478 C CA . ARG B 1 458 ? 13.359 30.875 3.041 1 85.75 458 ARG B CA 1
ATOM 8479 C C . ARG B 1 458 ? 12.133 31.203 3.889 1 85.75 458 ARG B C 1
ATOM 8481 O O . ARG B 1 458 ? 11.047 31.438 3.354 1 85.75 458 ARG B O 1
ATOM 8488 N N . PHE B 1 459 ? 12.336 31.125 5.191 1 89.25 459 PHE B N 1
ATOM 8489 C CA . PHE B 1 459 ? 11.219 31.297 6.113 1 89.25 459 PHE B CA 1
ATOM 8490 C C . PHE B 1 459 ? 11.594 32.219 7.262 1 89.25 459 PHE B C 1
ATOM 8492 O O . PHE B 1 459 ? 12.727 32.188 7.738 1 89.25 459 PHE B O 1
ATOM 8499 N N . TYR B 1 460 ? 10.641 33.156 7.602 1 90 460 TYR B N 1
ATOM 8500 C CA . TYR B 1 460 ? 10.766 34.031 8.758 1 90 460 TYR B CA 1
ATOM 8501 C C . TYR B 1 460 ? 9.492 34.031 9.594 1 90 460 TYR B C 1
ATOM 8503 O O . TYR B 1 460 ? 8.391 34.188 9.055 1 90 460 TYR B O 1
ATOM 8511 N N . ALA B 1 461 ? 9.57 33.75 10.891 1 90.81 461 ALA B N 1
ATOM 8512 C CA . ALA B 1 461 ? 8.43 33.812 11.797 1 90.81 461 ALA B CA 1
ATOM 8513 C C . ALA B 1 461 ? 8.797 34.531 13.086 1 90.81 461 ALA B C 1
ATOM 8515 O O . ALA B 1 461 ? 9.828 34.25 13.703 1 90.81 461 ALA B O 1
ATOM 8516 N N . ASN B 1 462 ? 7.977 35.594 13.391 1 88.06 462 ASN B N 1
ATOM 8517 C CA . ASN B 1 462 ? 8.07 36.281 14.672 1 88.06 462 ASN B CA 1
ATOM 8518 C C . ASN B 1 462 ? 7.027 35.781 15.664 1 88.06 462 ASN B C 1
ATOM 8520 O O . ASN B 1 462 ? 5.844 36.094 15.547 1 88.06 462 ASN B O 1
ATOM 8524 N N . ASN B 1 463 ? 7.398 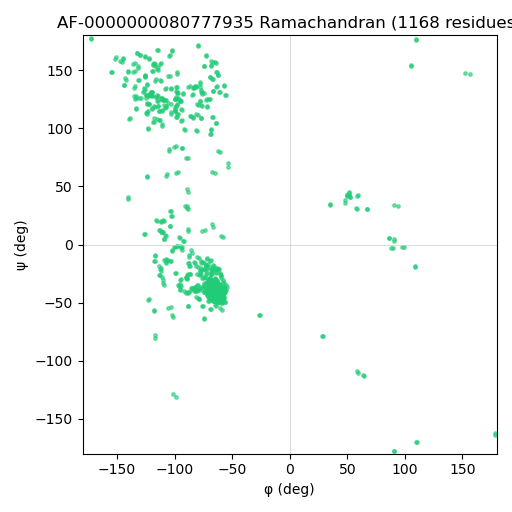35.094 16.672 1 80.06 463 ASN B N 1
ATOM 8525 C CA . ASN B 1 463 ? 6.473 34.469 17.625 1 80.06 463 ASN B CA 1
ATOM 8526 C C . ASN B 1 463 ? 6.402 35.25 18.938 1 80.06 463 ASN B C 1
ATOM 8528 O O . ASN B 1 463 ? 6.078 34.688 19.984 1 80.06 463 ASN B O 1
ATOM 8532 N N . LYS B 1 464 ? 6.633 36.5 18.828 1 80.12 464 LYS B N 1
ATOM 8533 C CA . LYS B 1 464 ? 6.5 37.312 20.031 1 80.12 464 LYS B CA 1
ATOM 8534 C C . LYS B 1 464 ? 5.066 37.312 20.547 1 80.12 464 LYS B C 1
ATOM 8536 O O . LYS B 1 464 ? 4.125 37.562 19.797 1 80.12 464 LYS B O 1
ATOM 8541 N N . LEU B 1 465 ? 4.863 37.156 21.875 1 79.94 465 LEU B N 1
ATOM 8542 C CA . LEU B 1 465 ? 3.553 36.969 22.5 1 79.94 465 LEU B CA 1
ATOM 8543 C C . LEU B 1 465 ? 2.902 38.344 22.766 1 79.94 465 LEU B C 1
ATOM 8545 O O . LEU B 1 465 ? 1.685 38.469 22.656 1 79.94 465 LEU B O 1
ATOM 8549 N N . GLU B 1 466 ? 3.672 39.25 23.125 1 88.75 466 GLU B N 1
ATOM 8550 C CA . GLU B 1 466 ? 3.135 40.531 23.594 1 88.75 466 GLU B CA 1
ATOM 8551 C C . GLU B 1 466 ? 3.271 41.625 22.516 1 88.75 466 GLU B C 1
ATOM 8553 O O . GLU B 1 466 ? 4.332 41.75 21.906 1 88.75 466 GLU B O 1
ATOM 8558 N N . ILE B 1 467 ? 2.168 42.344 22.359 1 90.69 467 ILE B N 1
ATOM 8559 C CA . ILE B 1 467 ? 2.16 43.469 21.422 1 90.69 467 ILE B CA 1
ATOM 8560 C C . ILE B 1 467 ? 1.844 44.75 22.172 1 90.69 467 ILE B C 1
ATOM 8562 O O . ILE B 1 467 ? 0.898 44.812 22.969 1 90.69 467 ILE B O 1
ATOM 8566 N N . ASP B 1 468 ? 2.627 45.75 21.953 1 91.38 468 ASP B N 1
ATOM 8567 C CA . ASP B 1 468 ? 2.381 47.062 22.547 1 91.38 468 ASP B CA 1
ATOM 8568 C C . ASP B 1 468 ? 1.303 47.812 21.766 1 91.38 468 ASP B C 1
ATOM 8570 O O . ASP B 1 468 ? 1.491 48.156 20.609 1 91.38 468 ASP B O 1
ATOM 8574 N N . THR B 1 469 ? 0.211 48.156 22.406 1 93.38 469 THR B N 1
ATOM 8575 C CA . THR B 1 469 ? -0.9 48.812 21.734 1 93.38 469 THR B CA 1
ATOM 8576 C C . THR B 1 469 ? -1.034 50.281 22.203 1 93.38 469 THR B C 1
ATOM 8578 O O . THR B 1 469 ? -2.021 50.938 21.891 1 93.38 469 THR B O 1
ATOM 8581 N N . THR B 1 470 ? -0.061 50.719 22.906 1 92 470 THR B N 1
ATOM 8582 C CA . THR B 1 470 ? -0.149 52.062 23.438 1 92 470 THR B CA 1
ATOM 8583 C C . THR B 1 470 ? -0.257 53.094 22.297 1 92 470 THR B C 1
ATOM 8585 O O . THR B 1 470 ? 0.54 53.062 21.359 1 92 470 THR B O 1
ATOM 8588 N N . GLY B 1 471 ? -1.193 53.969 22.406 1 89 471 GLY B N 1
ATOM 8589 C CA . GLY B 1 471 ? -1.34 55.031 21.453 1 89 471 GLY B CA 1
ATOM 8590 C C . GLY B 1 471 ? -2.166 54.656 20.234 1 89 471 GLY B C 1
ATOM 8591 O O . GLY B 1 471 ? -2.285 55.438 19.281 1 89 471 GLY B O 1
ATOM 8592 N N . TYR B 1 472 ? -2.758 53.469 20.219 1 93.94 472 TYR B N 1
ATOM 8593 C CA . TYR B 1 472 ? -3.582 53 19.109 1 93.94 472 TYR B CA 1
ATOM 8594 C C . TYR B 1 472 ? -4.957 52.562 19.594 1 93.94 472 TYR B C 1
ATOM 8596 O O . TYR B 1 472 ? -5.125 52.219 20.766 1 93.94 472 TYR B O 1
ATOM 8604 N N . ASP B 1 473 ? -5.965 52.469 18.594 1 94.12 473 ASP B N 1
ATOM 8605 C CA . ASP B 1 473 ? -7.344 52.219 18.984 1 94.12 473 ASP B CA 1
ATOM 8606 C C . ASP B 1 473 ? -7.793 50.844 18.484 1 94.12 473 ASP B C 1
ATOM 8608 O O . ASP B 1 473 ? -8.719 50.25 19.031 1 94.12 473 ASP B O 1
ATOM 8612 N N . ARG B 1 474 ? -7.148 50.438 17.422 1 94.81 474 ARG B N 1
ATOM 8613 C CA . ARG B 1 474 ? -7.605 49.219 16.797 1 94.81 474 ARG B CA 1
ATOM 8614 C C . ARG B 1 474 ? -6.426 48.375 16.328 1 94.81 474 ARG B C 1
ATOM 8616 O O . ARG B 1 474 ? -5.363 48.906 16 1 94.81 474 ARG B O 1
ATOM 8623 N N . LEU B 1 475 ? -6.684 47.062 16.375 1 94.31 475 LEU B N 1
ATOM 8624 C CA . LEU B 1 475 ? -5.719 46.125 15.828 1 94.31 475 LEU B CA 1
ATOM 8625 C C . LEU B 1 475 ? -6.363 45.25 14.773 1 94.31 475 LEU B C 1
ATOM 8627 O O . LEU B 1 475 ? -7.383 44.594 15.039 1 94.31 475 LEU B O 1
ATOM 8631 N N . LEU B 1 476 ? -5.844 45.281 13.586 1 93.19 476 LEU B N 1
ATOM 8632 C CA . LEU B 1 476 ? -6.273 44.406 12.523 1 93.19 476 LEU B CA 1
ATOM 8633 C C . LEU B 1 476 ? -5.312 43.219 12.375 1 93.19 476 LEU B C 1
ATOM 8635 O O . LEU B 1 476 ? -4.109 43.406 12.188 1 93.19 476 LEU B O 1
ATOM 8639 N N . GLU B 1 477 ? -5.922 42 12.438 1 90.62 477 GLU B N 1
ATOM 8640 C CA . GLU B 1 477 ? -5.07 40.812 12.414 1 90.62 477 GLU B CA 1
ATOM 8641 C C . GLU B 1 477 ? -5.305 40 11.156 1 90.62 477 GLU B C 1
ATOM 8643 O O . GLU B 1 477 ? -6.195 40.281 10.359 1 90.62 477 GLU B O 1
ATOM 8648 N N . ASN B 1 478 ? -4.344 39.031 10.953 1 88.38 478 ASN B N 1
ATOM 8649 C CA . ASN B 1 478 ? -4.434 38.031 9.914 1 88.38 478 ASN B CA 1
ATOM 8650 C C . ASN B 1 478 ? -4.527 38.656 8.523 1 88.38 478 ASN B C 1
ATOM 8652 O O . ASN B 1 478 ? -5.375 38.25 7.719 1 88.38 478 ASN B O 1
ATOM 8656 N N . ILE B 1 479 ? -3.684 39.719 8.344 1 92.19 479 ILE B N 1
ATOM 8657 C CA . ILE B 1 479 ? -3.557 40.281 7.016 1 92.19 479 ILE B CA 1
ATOM 8658 C C . ILE B 1 479 ? -2.539 39.5 6.195 1 92.19 479 ILE B C 1
ATOM 8660 O O . ILE B 1 479 ? -1.342 39.531 6.488 1 92.19 479 ILE B O 1
ATOM 8664 N N . VAL B 1 480 ? -3.014 38.812 5.25 1 92 480 VAL B N 1
ATOM 8665 C CA . VAL B 1 480 ? -2.123 37.938 4.469 1 92 480 VAL B CA 1
ATOM 8666 C C . VAL B 1 480 ? -2.166 38.375 3 1 92 480 VAL B C 1
ATOM 8668 O O . VAL B 1 480 ? -3.242 38.625 2.449 1 92 480 VAL B O 1
ATOM 8671 N N . PHE B 1 481 ? -1.027 38.594 2.398 1 91.06 481 PHE B N 1
ATOM 8672 C CA . PHE B 1 481 ? -0.95 38.906 0.974 1 91.06 481 PHE B CA 1
ATOM 8673 C C . PHE B 1 481 ? 0.326 38.344 0.368 1 91.06 481 PHE B C 1
ATOM 8675 O O . PHE B 1 481 ? 1.271 38 1.09 1 91.06 481 PHE B O 1
ATOM 8682 N N . GLU B 1 482 ? 0.316 38.156 -0.881 1 90.19 482 GLU B N 1
ATOM 8683 C CA . GLU B 1 482 ? 1.468 37.688 -1.645 1 90.19 482 GLU B CA 1
ATOM 8684 C C . GLU B 1 482 ? 2.006 38.781 -2.564 1 90.19 482 GLU B C 1
ATOM 8686 O O . GLU B 1 482 ? 1.232 39.469 -3.207 1 90.19 482 GLU B O 1
ATOM 8691 N N . TYR B 1 483 ? 3.236 39.062 -2.469 1 88.31 483 TYR B N 1
ATOM 8692 C CA . TYR B 1 483 ? 3.877 40.062 -3.332 1 88.31 483 TYR B CA 1
ATOM 8693 C C . TYR B 1 483 ? 4.852 39.375 -4.293 1 88.31 483 TYR B C 1
ATOM 8695 O O . TYR B 1 483 ? 5.738 38.656 -3.871 1 88.31 483 TYR B O 1
ATOM 8703 N N . ASP B 1 484 ? 4.629 39.656 -5.582 1 84.31 484 ASP B N 1
ATOM 8704 C CA . ASP B 1 484 ? 5.523 39.188 -6.637 1 84.31 484 ASP B CA 1
ATOM 8705 C C . ASP B 1 484 ? 6.516 40.281 -7.035 1 84.31 484 ASP B C 1
ATOM 8707 O O . ASP B 1 484 ? 6.133 41.281 -7.652 1 84.31 484 ASP B O 1
ATOM 8711 N N . PHE B 1 485 ? 7.719 40.125 -6.77 1 78.75 485 PHE B N 1
ATOM 8712 C CA . PHE B 1 485 ? 8.734 41.125 -7.012 1 78.75 485 PHE B CA 1
ATOM 8713 C C . PHE B 1 485 ? 9.047 41.25 -8.5 1 78.75 485 PHE B C 1
ATOM 8715 O O . PHE B 1 485 ? 9.461 42.312 -8.969 1 78.75 485 PHE B O 1
ATOM 8722 N N . THR B 1 486 ? 8.844 40.188 -9.156 1 77.44 486 THR B N 1
ATOM 8723 C CA . THR B 1 486 ? 9.117 40.219 -10.586 1 77.44 486 THR B CA 1
ATOM 8724 C C . THR B 1 486 ? 8.086 41.062 -11.32 1 77.44 486 THR B C 1
ATOM 8726 O O . THR B 1 486 ? 8.453 41.969 -12.094 1 77.44 486 THR B O 1
ATOM 8729 N N . ASN B 1 487 ? 6.902 40.812 -11.047 1 77.44 487 ASN B N 1
ATOM 8730 C CA . ASN B 1 487 ? 5.84 41.562 -11.734 1 77.44 487 ASN B CA 1
ATOM 8731 C C . ASN B 1 487 ? 5.391 42.781 -10.945 1 77.44 487 ASN B C 1
ATOM 8733 O O . ASN B 1 487 ? 4.598 43.594 -11.43 1 77.44 487 ASN B O 1
ATOM 8737 N N . GLN B 1 488 ? 5.961 42.969 -9.758 1 80.62 488 GLN B N 1
ATOM 8738 C CA . GLN B 1 488 ? 5.566 44.031 -8.867 1 80.62 488 GLN B CA 1
ATOM 8739 C C . GLN B 1 488 ? 4.055 44.062 -8.672 1 80.62 488 GLN B C 1
ATOM 8741 O O . GLN B 1 488 ? 3.432 45.125 -8.781 1 80.62 488 GLN B O 1
ATOM 8746 N N . SER B 1 489 ? 3.516 42.906 -8.523 1 85.56 489 SER B N 1
ATOM 8747 C CA . SER B 1 489 ? 2.078 42.781 -8.312 1 85.56 489 SER B CA 1
ATOM 8748 C C . SER B 1 489 ? 1.773 42.219 -6.926 1 85.56 489 SER B C 1
ATOM 8750 O O . SER B 1 489 ? 2.605 41.531 -6.332 1 85.56 489 SER B O 1
ATOM 8752 N N . ILE B 1 490 ? 0.554 42.656 -6.387 1 88.56 490 ILE B N 1
ATOM 8753 C CA . ILE B 1 490 ? 0.101 42.219 -5.07 1 88.56 490 ILE B CA 1
ATOM 8754 C C . ILE B 1 490 ? -1.165 41.375 -5.219 1 88.56 490 ILE B C 1
ATOM 8756 O O . ILE B 1 490 ? -2.088 41.75 -5.945 1 88.56 490 ILE B O 1
ATOM 8760 N N . ASN B 1 491 ? -1.151 40.188 -4.621 1 87.69 491 ASN B N 1
ATOM 8761 C CA . ASN B 1 491 ? -2.332 39.344 -4.574 1 87.69 491 ASN B CA 1
ATOM 8762 C C . ASN B 1 491 ? -2.838 39.156 -3.148 1 87.69 491 ASN B C 1
ATOM 8764 O O . ASN B 1 491 ? -2.082 38.75 -2.264 1 87.69 491 ASN B O 1
ATOM 8768 N N . ASN B 1 492 ? -4.09 39.5 -2.914 1 86.31 492 ASN B N 1
ATOM 8769 C CA . ASN B 1 492 ? -4.711 39.312 -1.608 1 86.31 492 ASN B CA 1
ATOM 8770 C C . ASN B 1 492 ? -5.102 37.875 -1.377 1 86.31 492 ASN B C 1
ATOM 8772 O O . ASN B 1 492 ? -6 37.344 -2.045 1 86.31 492 ASN B O 1
ATOM 8776 N N . THR B 1 493 ? -4.434 37.188 -0.535 1 82.69 493 THR B N 1
ATOM 8777 C CA . THR B 1 493 ? -4.73 35.781 -0.28 1 82.69 493 THR B CA 1
ATOM 8778 C C . THR B 1 493 ? -5.496 35.625 1.028 1 82.69 493 THR B C 1
ATOM 8780 O O . THR B 1 493 ? -5.895 34.5 1.387 1 82.69 493 THR B O 1
ATOM 8783 N N . GLY B 1 494 ? -5.664 36.656 1.728 1 79.12 494 GLY B N 1
ATOM 8784 C CA . GLY B 1 494 ? -6.355 36.625 3.008 1 79.12 494 GLY B CA 1
ATOM 8785 C C . GLY B 1 494 ? -7.801 37.062 2.926 1 79.12 494 GLY B C 1
ATOM 8786 O O . GLY B 1 494 ? -8.562 36.594 2.092 1 79.12 494 GLY B O 1
ATOM 8787 N N . ASN B 1 495 ? -8.172 37.875 3.727 1 78.38 495 ASN B N 1
ATOM 8788 C CA . ASN B 1 495 ? -9.531 38.375 3.852 1 78.38 495 ASN B CA 1
ATOM 8789 C C . ASN B 1 495 ? -9.875 39.344 2.727 1 78.38 495 ASN B C 1
ATOM 8791 O O . ASN B 1 495 ? -9.133 40.312 2.482 1 78.38 495 ASN B O 1
ATOM 8795 N N . PRO B 1 496 ? -10.961 39.156 2.082 1 75.94 496 PRO B N 1
ATOM 8796 C CA . PRO B 1 496 ? -11.32 39.969 0.931 1 75.94 496 PRO B CA 1
ATOM 8797 C C . PRO B 1 496 ? -11.594 41.438 1.313 1 75.94 496 PRO B C 1
ATOM 8799 O O . PRO B 1 496 ? -11.57 42.312 0.453 1 75.94 496 PRO B O 1
ATOM 8802 N N . GLU B 1 497 ? -11.82 41.688 2.57 1 79.75 497 GLU B N 1
ATOM 8803 C CA . GLU B 1 497 ? -12.133 43.031 2.982 1 79.75 497 GLU B CA 1
ATOM 8804 C C . GLU B 1 497 ? -10.875 43.906 3.021 1 79.75 497 GLU B C 1
ATOM 8806 O O . GLU B 1 497 ? -10.961 45.125 3.092 1 79.75 497 GLU B O 1
ATOM 8811 N N . VAL B 1 498 ? -9.781 43.281 3.006 1 87.19 498 VAL B N 1
ATOM 8812 C CA . VAL B 1 498 ? -8.523 44.031 3 1 87.19 498 VAL B CA 1
ATOM 8813 C C . VAL B 1 498 ? -8.031 44.188 1.563 1 87.19 498 VAL B C 1
ATOM 8815 O O . VAL B 1 498 ? -7.953 43.219 0.807 1 87.19 498 VAL B O 1
ATOM 8818 N N . THR B 1 499 ? -7.844 45.375 1.22 1 88.06 499 THR B N 1
ATOM 8819 C CA . THR B 1 499 ? -7.328 45.656 -0.115 1 88.06 499 THR B CA 1
ATOM 8820 C C . THR B 1 499 ? -5.969 46.344 -0.034 1 88.06 499 THR B C 1
ATOM 8822 O O . THR B 1 499 ? -5.645 46.969 0.977 1 88.06 499 THR B O 1
ATOM 8825 N N . PHE B 1 500 ? -5.227 46.188 -1.061 1 89.25 500 PHE B N 1
ATOM 8826 C CA . PHE B 1 500 ? -3.867 46.719 -1.103 1 89.25 500 PHE B CA 1
ATOM 8827 C C . PHE B 1 500 ? -3.662 47.594 -2.336 1 89.25 500 PHE B C 1
ATOM 8829 O O . PHE B 1 500 ? -4.207 47.281 -3.404 1 89.25 500 PHE B O 1
ATOM 8836 N N . SER B 1 501 ? -3.068 48.688 -2.125 1 83.88 501 SER B N 1
ATOM 8837 C CA . SER B 1 501 ? -2.652 49.531 -3.238 1 83.88 501 SER B CA 1
ATOM 8838 C C . SER B 1 501 ? -1.161 49.844 -3.17 1 83.88 501 SER B C 1
ATOM 8840 O O . SER B 1 501 ? -0.636 50.156 -2.104 1 83.88 501 SER B O 1
ATOM 8842 N N . LYS B 1 502 ? -0.469 49.562 -4.234 1 83.69 502 LYS B N 1
ATOM 8843 C CA . LYS B 1 502 ? 0.97 49.812 -4.27 1 83.69 502 LYS B CA 1
ATOM 8844 C C . LYS B 1 502 ? 1.293 51.062 -5.07 1 83.69 502 LYS B C 1
ATOM 8846 O O . LYS B 1 502 ? 0.8 51.25 -6.188 1 83.69 502 LYS B O 1
ATOM 8851 N N . LYS B 1 503 ? 1.981 52.094 -4.406 1 77.31 503 LYS B N 1
ATOM 8852 C CA . LYS B 1 503 ? 2.619 53.219 -5.07 1 77.31 503 LYS B CA 1
ATOM 8853 C C . LYS B 1 503 ? 4.117 53.25 -4.789 1 77.31 503 LYS B C 1
ATOM 8855 O O . LYS B 1 503 ? 4.539 53.438 -3.645 1 77.31 503 LYS B O 1
ATOM 8860 N N . SER B 1 504 ? 5 53.094 -5.816 1 78.06 504 SER B N 1
ATOM 8861 C CA . SER B 1 504 ? 6.449 52.969 -5.695 1 78.06 504 SER B CA 1
ATOM 8862 C C . SER B 1 504 ? 6.832 51.75 -4.836 1 78.06 504 SER B C 1
ATOM 8864 O O . SER B 1 504 ? 6.574 50.625 -5.207 1 78.06 504 SER B O 1
ATOM 8866 N N . ASN B 1 505 ? 7.367 51.875 -3.617 1 83.62 505 ASN B N 1
ATOM 8867 C CA . ASN B 1 505 ? 7.789 50.781 -2.744 1 83.62 505 ASN B CA 1
ATOM 8868 C C . ASN B 1 505 ? 6.949 50.719 -1.473 1 83.62 505 ASN B C 1
ATOM 8870 O O . ASN B 1 505 ? 7.336 50.094 -0.496 1 83.62 505 ASN B O 1
ATOM 8874 N N . VAL B 1 506 ? 5.77 51.375 -1.633 1 90.12 506 VAL B N 1
ATOM 8875 C CA . VAL B 1 506 ? 4.938 51.438 -0.434 1 90.12 506 VAL B CA 1
ATOM 8876 C C . VAL B 1 506 ? 3.594 50.75 -0.701 1 90.12 506 VAL B C 1
ATOM 8878 O O . VAL B 1 506 ? 2.945 51.031 -1.713 1 90.12 506 VAL B O 1
ATOM 8881 N N . ILE B 1 507 ? 3.246 49.875 0.126 1 91.81 507 ILE B N 1
ATOM 8882 C CA . ILE B 1 507 ? 1.95 49.219 0.073 1 91.81 507 ILE B CA 1
ATOM 8883 C C . ILE B 1 507 ? 0.997 49.844 1.078 1 91.81 507 ILE B C 1
ATOM 8885 O O . ILE B 1 507 ? 1.308 49.938 2.268 1 91.81 507 ILE B O 1
ATOM 8889 N N . VAL B 1 508 ? -0.083 50.25 0.576 1 92.56 508 VAL B N 1
ATOM 8890 C CA . VAL B 1 508 ? -1.099 50.844 1.426 1 92.56 508 VAL B CA 1
ATOM 8891 C C . VAL B 1 508 ? -2.166 49.812 1.782 1 92.56 508 VAL B C 1
ATOM 8893 O O . VAL B 1 508 ? -2.65 49.094 0.911 1 92.56 508 VAL B O 1
ATOM 8896 N N . ILE B 1 509 ? -2.492 49.719 3.031 1 92.75 509 ILE B N 1
ATOM 8897 C CA . ILE B 1 509 ? -3.492 48.781 3.543 1 92.75 509 ILE B CA 1
ATOM 8898 C C . ILE B 1 509 ? -4.828 49.5 3.709 1 92.75 509 ILE B C 1
ATOM 8900 O O . ILE B 1 509 ? -4.918 50.5 4.426 1 92.75 509 ILE B O 1
ATOM 8904 N N . GLN B 1 510 ? -5.812 48.938 3.084 1 92.25 510 GLN B N 1
ATOM 8905 C CA . GLN B 1 510 ? -7.156 49.5 3.199 1 92.25 510 GLN B CA 1
ATOM 8906 C C . GLN B 1 510 ? -8.125 48.469 3.787 1 92.25 510 GLN B C 1
ATOM 8908 O O . GLN B 1 510 ? -8.133 47.312 3.387 1 92.25 510 GLN B O 1
ATOM 8913 N N . TYR B 1 511 ? -8.805 48.906 4.801 1 91.38 511 TYR B N 1
ATOM 8914 C CA . TYR B 1 511 ? -9.812 48.094 5.449 1 91.38 511 TYR B CA 1
ATOM 8915 C C . TYR B 1 511 ? -11.156 48.812 5.496 1 91.38 511 TYR B C 1
ATOM 8917 O O . TYR B 1 511 ? -11.25 49.938 5.957 1 91.38 511 TYR B O 1
ATOM 8925 N N . LYS B 1 512 ? -12.25 48.125 5.039 1 85.12 512 LYS B N 1
ATOM 8926 C CA . LYS B 1 512 ? -13.602 48.688 4.977 1 85.12 512 LYS B CA 1
ATOM 8927 C C . LYS B 1 512 ? -13.609 50.062 4.332 1 85.12 512 LYS B C 1
ATOM 8929 O O . LYS B 1 512 ? -14.203 51 4.863 1 85.12 512 LYS B O 1
ATOM 8934 N N . GLY B 1 513 ? -12.734 50.312 3.289 1 83.75 513 GLY B N 1
ATOM 8935 C CA . GLY B 1 513 ? -12.711 51.531 2.482 1 83.75 513 GLY B CA 1
ATOM 8936 C C . GLY B 1 513 ? -11.812 52.594 3.055 1 83.75 513 GLY B C 1
ATOM 8937 O O . GLY B 1 513 ? -11.648 53.656 2.451 1 83.75 513 GLY B O 1
ATOM 8938 N N . LYS B 1 514 ? -11.18 52.406 4.215 1 89.62 514 LYS B N 1
ATOM 8939 C CA . LYS B 1 514 ? -10.305 53.406 4.824 1 89.62 514 LYS B CA 1
ATOM 8940 C C . LYS B 1 514 ? -8.852 52.938 4.824 1 89.62 514 LYS B C 1
ATOM 8942 O O . LYS B 1 514 ? -8.578 51.75 5.074 1 89.62 514 LYS B O 1
ATOM 8947 N N . LYS B 1 515 ? -8 53.906 4.566 1 92.38 515 LYS B N 1
ATOM 8948 C CA . LYS B 1 515 ? -6.574 53.625 4.645 1 92.38 515 LYS B CA 1
ATOM 8949 C C . LYS B 1 515 ? -6.102 53.562 6.098 1 92.38 515 LYS B C 1
ATOM 8951 O O . LYS B 1 515 ? -6.168 54.562 6.809 1 92.38 515 LYS B O 1
ATOM 8956 N N . ILE B 1 516 ? -5.609 52.469 6.477 1 92.69 516 ILE B N 1
ATOM 8957 C CA . ILE B 1 516 ? -5.328 52.281 7.895 1 92.69 516 ILE B CA 1
ATOM 8958 C C . ILE B 1 516 ? -3.82 52.188 8.117 1 92.69 516 ILE B C 1
ATOM 8960 O O . ILE B 1 516 ? -3.342 52.312 9.242 1 92.69 516 ILE B O 1
ATOM 8964 N N . GLY B 1 517 ? -3.076 51.875 7.117 1 92.69 517 GLY B N 1
ATOM 8965 C CA . GLY B 1 517 ? -1.64 51.75 7.301 1 92.69 517 GLY B CA 1
ATOM 8966 C C . GLY B 1 517 ? -0.886 51.562 6 1 92.69 517 GLY B C 1
ATOM 8967 O O . GLY B 1 517 ? -1.485 51.562 4.922 1 92.69 517 GLY B O 1
ATOM 8968 N N . LYS B 1 518 ? 0.494 51.5 6.164 1 92.25 518 LYS B N 1
ATOM 8969 C CA . LYS B 1 518 ? 1.375 51.281 5.027 1 92.25 518 LYS B CA 1
ATOM 8970 C C . LYS B 1 518 ? 2.584 50.438 5.438 1 92.25 518 LYS B C 1
ATOM 8972 O O . LYS B 1 518 ? 2.85 50.25 6.629 1 92.25 518 LYS B O 1
ATOM 8977 N N . LEU B 1 519 ? 3.15 49.875 4.48 1 91.81 519 LEU B N 1
ATOM 8978 C CA . LEU B 1 519 ? 4.418 49.188 4.699 1 91.81 519 LEU B CA 1
ATOM 8979 C C . LEU B 1 519 ? 5.344 49.344 3.5 1 91.81 519 LEU B C 1
ATOM 8981 O O . LEU B 1 519 ? 4.887 49.375 2.355 1 91.81 519 LEU B O 1
ATOM 8985 N N . ASN B 1 520 ? 6.633 49.594 3.793 1 89.5 520 ASN B N 1
ATOM 8986 C CA . ASN B 1 520 ? 7.656 49.656 2.756 1 89.5 520 ASN B CA 1
ATOM 8987 C C . ASN B 1 520 ? 8.227 48.281 2.443 1 89.5 520 ASN B C 1
ATOM 8989 O O . ASN B 1 520 ? 8.984 47.719 3.236 1 89.5 520 ASN B O 1
ATOM 8993 N N . ILE B 1 521 ? 7.895 47.875 1.319 1 89.44 521 ILE B N 1
ATOM 8994 C CA . ILE B 1 521 ? 8.227 46.5 0.96 1 89.44 521 ILE B CA 1
ATOM 8995 C C . ILE B 1 521 ? 9.734 46.344 0.773 1 89.44 521 ILE B C 1
ATOM 8997 O O . ILE B 1 521 ? 10.312 45.312 1.082 1 89.44 521 ILE B O 1
ATOM 9001 N N . GLU B 1 522 ? 10.422 47.344 0.33 1 87.81 522 GLU B N 1
ATOM 9002 C CA . GLU B 1 522 ? 11.867 47.281 0.129 1 87.81 522 GLU B CA 1
ATOM 9003 C C . GLU B 1 522 ? 12.609 47.25 1.462 1 87.81 522 GLU B C 1
ATOM 9005 O O . GLU B 1 522 ? 13.57 46.5 1.62 1 87.81 522 GLU B O 1
ATOM 9010 N N . LYS B 1 523 ? 12.133 48.062 2.326 1 88.5 523 LYS B N 1
ATOM 9011 C CA . LYS B 1 523 ? 12.734 48.062 3.66 1 88.5 523 LYS B CA 1
ATOM 9012 C C . LYS B 1 523 ? 12.57 46.719 4.328 1 88.5 523 LYS B C 1
ATOM 9014 O O . LYS B 1 523 ? 13.523 46.188 4.918 1 88.5 523 LYS B O 1
ATOM 9019 N N . PHE B 1 524 ? 11.438 46.156 4.227 1 90.69 524 PHE B N 1
ATOM 9020 C CA . PHE B 1 524 ? 11.164 44.844 4.816 1 90.69 524 PHE B CA 1
ATOM 9021 C C . PHE B 1 524 ? 12.023 43.781 4.172 1 90.69 524 PHE B C 1
ATOM 9023 O O . PHE B 1 524 ? 12.617 42.938 4.867 1 90.69 524 PHE B O 1
ATOM 9030 N N . ARG B 1 525 ? 12.18 43.781 2.916 1 87.75 525 ARG B N 1
ATOM 9031 C CA . ARG B 1 525 ? 12.953 42.781 2.174 1 87.75 525 ARG B CA 1
ATOM 9032 C C . ARG B 1 525 ? 14.43 42.875 2.543 1 87.75 525 ARG B C 1
ATOM 9034 O O . ARG B 1 525 ? 15.07 41.844 2.771 1 87.75 525 ARG B O 1
ATOM 9041 N N . ASN B 1 526 ? 14.992 44.031 2.611 1 88.31 526 ASN B N 1
ATOM 9042 C CA . ASN B 1 526 ? 16.406 44.219 2.941 1 88.31 526 ASN B CA 1
ATOM 9043 C C . ASN B 1 526 ? 16.719 43.688 4.34 1 88.31 526 ASN B C 1
ATOM 9045 O O . ASN B 1 526 ? 17.734 43.031 4.543 1 88.31 526 ASN B O 1
ATOM 9049 N N . LYS B 1 527 ? 15.859 43.969 5.211 1 90.5 527 LYS B N 1
ATOM 9050 C CA . LYS B 1 527 ? 16.062 43.5 6.57 1 90.5 527 LYS B CA 1
ATOM 9051 C C . LYS B 1 527 ? 15.992 41.969 6.633 1 90.5 527 LYS B C 1
ATOM 9053 O O . LYS B 1 527 ? 16.781 41.344 7.336 1 90.5 527 LYS B O 1
ATOM 9058 N N . LEU B 1 528 ? 15.102 41.469 5.926 1 89.62 528 LEU B N 1
ATOM 9059 C CA . LEU B 1 528 ? 14.953 40.031 5.879 1 89.62 528 LEU B CA 1
ATOM 9060 C C . LEU B 1 528 ? 16.188 39.375 5.277 1 89.62 528 LEU B C 1
ATOM 9062 O O . LEU B 1 528 ? 16.672 38.344 5.781 1 89.62 528 LEU B O 1
ATOM 9066 N N . GLU B 1 529 ? 16.734 39.906 4.25 1 85.81 529 GLU B N 1
ATOM 9067 C CA . GLU B 1 529 ? 17.938 39.375 3.623 1 85.81 529 GLU B CA 1
ATOM 9068 C C . GLU B 1 529 ? 19.125 39.406 4.59 1 85.81 529 GLU B C 1
ATOM 9070 O O . GLU B 1 529 ? 19.906 38.469 4.645 1 85.81 529 GLU B O 1
ATOM 9075 N N . ASP B 1 530 ? 19.188 40.438 5.328 1 87.06 530 ASP B N 1
ATOM 9076 C CA . ASP B 1 530 ? 20.25 40.531 6.332 1 87.06 530 ASP B CA 1
ATOM 9077 C C . ASP B 1 530 ? 20.109 39.438 7.383 1 87.06 530 ASP B C 1
ATOM 9079 O O . ASP B 1 530 ? 21.094 38.812 7.77 1 87.06 530 ASP B O 1
ATOM 9083 N N . PHE B 1 531 ? 18.906 39.281 7.801 1 88.12 531 PHE B N 1
ATOM 9084 C CA . PHE B 1 531 ? 18.641 38.281 8.812 1 88.12 531 PHE B CA 1
ATOM 9085 C C . PHE B 1 531 ? 18.969 36.875 8.289 1 88.12 531 PHE B C 1
ATOM 9087 O O . PHE B 1 531 ? 19.594 36.062 8.992 1 88.12 531 PHE B O 1
ATOM 9094 N N . TRP B 1 532 ? 18.578 36.625 7.109 1 85.81 532 TRP B N 1
ATOM 9095 C CA . TRP B 1 532 ? 18.844 35.312 6.527 1 85.81 532 TRP B CA 1
ATOM 9096 C C . TRP B 1 532 ? 20.344 35.094 6.32 1 85.81 532 TRP B C 1
ATOM 9098 O O . TRP B 1 532 ? 20.844 33.969 6.512 1 85.81 532 TRP B O 1
ATOM 9108 N N . ASN B 1 533 ? 21 36.062 5.98 1 79.19 533 ASN B N 1
ATOM 9109 C CA . ASN B 1 533 ? 22.453 35.938 5.793 1 79.19 533 ASN B CA 1
ATOM 9110 C C . ASN B 1 533 ? 23.172 35.656 7.105 1 79.19 533 ASN B C 1
ATOM 9112 O O . ASN B 1 533 ? 24.141 34.875 7.133 1 79.19 533 ASN B O 1
ATOM 9116 N N . GLU B 1 534 ? 22.562 36.188 8.078 1 80.31 534 GLU B N 1
ATOM 9117 C CA . GLU B 1 534 ? 23.234 36.062 9.375 1 80.31 534 GLU B CA 1
ATOM 9118 C C . GLU B 1 534 ? 22.781 34.781 10.102 1 80.31 534 GLU B C 1
ATOM 9120 O O . GLU B 1 534 ? 23.594 34.094 10.727 1 80.31 534 GLU B O 1
ATOM 9125 N N . GLN B 1 535 ? 21.516 34.5 10.047 1 82.31 535 GLN B N 1
ATOM 9126 C CA . GLN B 1 535 ? 20.969 33.438 10.914 1 82.31 535 GLN B CA 1
ATOM 9127 C C . GLN B 1 535 ? 20.625 32.188 10.117 1 82.31 535 GLN B C 1
ATOM 9129 O O . GLN B 1 535 ? 20.469 31.109 10.688 1 82.31 535 GLN B O 1
ATOM 9134 N N . GLY B 1 536 ? 20.594 32.312 8.812 1 84.5 536 GLY B N 1
ATOM 9135 C CA . GLY B 1 536 ? 20.219 31.172 8.016 1 84.5 536 GLY B CA 1
ATOM 9136 C C . GLY B 1 536 ? 18.859 31.312 7.344 1 84.5 536 GLY B C 1
ATOM 9137 O O . GLY B 1 536 ? 18.156 32.312 7.578 1 84.5 536 GLY B O 1
ATOM 9138 N N . PRO B 1 537 ? 18.453 30.391 6.574 1 84.69 537 PRO B N 1
ATOM 9139 C CA . PRO B 1 537 ? 17.219 30.531 5.785 1 84.69 537 PRO B CA 1
ATOM 9140 C C . PRO B 1 537 ? 15.961 30.312 6.613 1 84.69 537 PRO B C 1
ATOM 9142 O O . PRO B 1 537 ? 14.891 30.797 6.246 1 84.69 537 PRO B O 1
ATOM 9145 N N . ASP B 1 538 ? 15.977 29.594 7.672 1 86.62 538 ASP B N 1
ATOM 9146 C CA . ASP B 1 538 ? 14.82 29.344 8.523 1 86.62 538 ASP B CA 1
ATOM 9147 C C . ASP B 1 538 ? 14.969 30.047 9.875 1 86.62 538 ASP B C 1
ATOM 9149 O O . ASP B 1 538 ? 15.703 29.578 10.75 1 86.62 538 ASP B O 1
ATOM 9153 N N . ILE B 1 539 ? 14.211 31.188 9.984 1 86.06 539 ILE B N 1
ATOM 9154 C CA . ILE B 1 539 ? 14.297 31.984 11.211 1 86.06 539 ILE B CA 1
ATOM 9155 C C . ILE B 1 539 ? 12.984 31.875 11.984 1 86.06 539 ILE B C 1
ATOM 9157 O O . ILE B 1 539 ? 11.922 32.219 11.461 1 86.06 539 ILE B O 1
ATOM 9161 N N . ASP B 1 540 ? 12.938 31.328 13.109 1 85.25 540 ASP B N 1
ATOM 9162 C CA . ASP B 1 540 ? 11.852 31.281 14.086 1 85.25 540 ASP B CA 1
ATOM 9163 C C . ASP B 1 540 ? 12.297 31.844 15.43 1 85.25 540 ASP B C 1
ATOM 9165 O O . ASP B 1 540 ? 12.969 31.172 16.203 1 85.25 540 ASP B O 1
ATOM 9169 N N . THR B 1 541 ? 11.867 33.188 15.648 1 81.06 541 THR B N 1
ATOM 9170 C CA . THR B 1 541 ? 12.508 33.875 16.781 1 81.06 541 THR B CA 1
ATOM 9171 C C . THR B 1 541 ? 11.477 34.562 17.656 1 81.06 541 THR B C 1
ATOM 9173 O O . THR B 1 541 ? 10.367 34.844 17.203 1 81.06 541 THR B O 1
ATOM 9176 N N . GLU B 1 542 ? 11.789 34.688 18.891 1 79.25 542 GLU B N 1
ATOM 9177 C CA . GLU B 1 542 ? 11.055 35.531 19.828 1 79.25 542 GLU B CA 1
ATOM 9178 C C . GLU B 1 542 ? 11.867 36.75 20.234 1 79.25 542 GLU B C 1
ATOM 9180 O O . GLU B 1 542 ? 11.453 37.531 21.094 1 79.25 542 GLU B O 1
ATOM 9185 N N . ASN B 1 543 ? 12.922 36.906 19.516 1 78.62 543 ASN B N 1
ATOM 9186 C CA . ASN B 1 543 ? 13.82 38.031 19.828 1 78.62 543 ASN B CA 1
ATOM 9187 C C . ASN B 1 543 ? 13.281 39.344 19.312 1 78.62 543 ASN B C 1
ATOM 9189 O O . ASN B 1 543 ? 13.047 39.5 18.109 1 78.62 543 ASN B O 1
ATOM 9193 N N . PRO B 1 544 ? 13.133 40.281 20.25 1 80.62 544 PRO B N 1
ATOM 9194 C CA . PRO B 1 544 ? 12.602 41.594 19.844 1 80.62 544 PRO B CA 1
ATOM 9195 C C . PRO B 1 544 ? 13.516 42.312 18.844 1 80.62 544 PRO B C 1
ATOM 9197 O O . PRO B 1 544 ? 13.047 43.125 18.062 1 80.62 544 PRO B O 1
ATOM 9200 N N . ASP B 1 545 ? 14.703 41.906 18.859 1 78.94 545 ASP B N 1
ATOM 9201 C CA . ASP B 1 545 ? 15.648 42.594 17.984 1 78.94 545 ASP B CA 1
ATOM 9202 C C . ASP B 1 545 ? 15.453 42.188 16.516 1 78.94 545 ASP B C 1
ATOM 9204 O O . ASP B 1 545 ? 15.891 42.906 15.609 1 78.94 545 ASP B O 1
ATOM 9208 N N . LEU B 1 546 ? 14.773 41.188 16.359 1 85 546 LEU B N 1
ATOM 9209 C CA . LEU B 1 546 ? 14.57 40.688 15.008 1 85 546 LEU B CA 1
ATOM 9210 C C . LEU B 1 546 ? 13.164 41.031 14.516 1 85 546 LEU B C 1
ATOM 9212 O O . LEU B 1 546 ? 12.695 40.438 13.531 1 85 546 LEU B O 1
ATOM 9216 N N . SER B 1 547 ? 12.523 41.938 15.188 1 89.19 547 SER B N 1
ATOM 9217 C CA . SER B 1 547 ? 11.195 42.344 14.742 1 89.19 547 SER B CA 1
ATOM 9218 C C . SER B 1 547 ? 11.281 43.406 13.625 1 89.19 547 SER B C 1
ATOM 9220 O O . SER B 1 547 ? 12.148 44.281 13.656 1 89.19 547 SER B O 1
ATOM 9222 N N . ILE B 1 548 ? 10.492 43.219 12.641 1 91.44 548 ILE B N 1
ATOM 9223 C CA . ILE B 1 548 ? 10.414 44.156 11.539 1 91.44 548 ILE B CA 1
ATOM 9224 C C . ILE B 1 548 ? 9.102 44.938 11.617 1 91.44 548 ILE B C 1
ATOM 9226 O O . ILE B 1 548 ? 8.016 44.344 11.555 1 91.44 548 ILE B O 1
ATOM 9230 N N . VAL B 1 549 ? 9.211 46.25 11.766 1 92.81 549 VAL B N 1
ATOM 9231 C CA . VAL B 1 549 ? 8.031 47.094 11.945 1 92.81 549 VAL B CA 1
ATOM 9232 C C . VAL B 1 549 ? 8.133 48.312 11.062 1 92.81 549 VAL B C 1
ATOM 9234 O O . VAL B 1 549 ? 9.234 48.719 10.688 1 92.81 549 VAL B O 1
ATOM 9237 N N . ASP B 1 550 ? 7.07 48.844 10.609 1 93.06 550 ASP B N 1
ATOM 9238 C CA . ASP B 1 550 ? 6.949 50.125 9.914 1 93.06 550 ASP B CA 1
ATOM 9239 C C . ASP B 1 550 ? 5.941 51.031 10.617 1 93.06 550 ASP B C 1
ATOM 9241 O O . ASP B 1 550 ? 4.762 50.719 10.727 1 93.06 550 ASP B O 1
ATOM 9245 N N . GLU B 1 551 ? 6.434 52.188 11.195 1 93.56 551 GLU B N 1
ATOM 9246 C CA . GLU B 1 551 ? 5.582 53.125 11.922 1 93.56 551 GLU B CA 1
ATOM 9247 C C . GLU B 1 551 ? 5.531 54.469 11.219 1 93.56 551 GLU B C 1
ATOM 9249 O O . GLU B 1 551 ? 6.516 54.906 10.625 1 93.56 551 GLU B O 1
ATOM 9254 N N . GLY B 1 552 ? 4.23 55.094 11.266 1 92.44 552 GLY B N 1
ATOM 9255 C CA . GLY B 1 552 ? 4.07 56.406 10.648 1 92.44 552 GLY B CA 1
ATOM 9256 C C . GLY B 1 552 ? 2.65 56.938 10.734 1 92.44 552 GLY B C 1
ATOM 9257 O O . GLY B 1 552 ? 1.899 56.594 11.641 1 92.44 552 GLY B O 1
ATOM 9258 N N . VAL B 1 553 ? 2.377 57.969 9.883 1 93.75 553 VAL B N 1
ATOM 9259 C CA . VAL B 1 553 ? 1.059 58.594 9.828 1 93.75 553 VAL B CA 1
ATOM 9260 C C . VAL B 1 553 ? 0.547 58.625 8.391 1 93.75 553 VAL B C 1
ATOM 9262 O O . VAL B 1 553 ? 1.31 58.875 7.457 1 93.75 553 VAL B O 1
ATOM 9265 N N . ILE B 1 554 ? -0.605 58.219 8.258 1 89.38 554 ILE B N 1
ATOM 9266 C CA . ILE B 1 554 ? -1.251 58.281 6.949 1 89.38 554 ILE B CA 1
ATOM 9267 C C . ILE B 1 554 ? -2.561 59.062 7.051 1 89.38 554 ILE B C 1
ATOM 9269 O O . ILE B 1 554 ? -3.52 58.594 7.672 1 89.38 554 ILE B O 1
ATOM 9273 N N . GLY B 1 555 ? -2.574 60.156 6.453 1 86.62 555 GLY B N 1
ATOM 9274 C CA . GLY B 1 555 ? -3.709 61.031 6.648 1 86.62 555 GLY B CA 1
ATOM 9275 C C . GLY B 1 555 ? -3.834 61.531 8.07 1 86.62 555 GLY B C 1
ATOM 9276 O O . GLY B 1 555 ? -2.965 62.25 8.562 1 86.62 555 GLY B O 1
ATOM 9277 N N . GLU B 1 556 ? -4.863 61.094 8.711 1 88.5 556 GLU B N 1
ATOM 9278 C CA . GLU B 1 556 ? -5.094 61.469 10.102 1 88.5 556 GLU B CA 1
ATOM 9279 C C . GLU B 1 556 ? -4.957 60.281 11.031 1 88.5 556 GLU B C 1
ATOM 9281 O O . GLU B 1 556 ? -5.23 60.375 12.227 1 88.5 556 GLU B O 1
ATOM 9286 N N . THR B 1 557 ? -4.418 59.281 10.422 1 92.06 557 THR B N 1
ATOM 9287 C CA . THR B 1 557 ? -4.363 58.031 11.195 1 92.06 557 THR B CA 1
ATOM 9288 C C . THR B 1 557 ? -2.92 57.625 11.461 1 92.06 557 THR B C 1
ATOM 9290 O O . THR B 1 557 ? -2.104 57.562 10.539 1 92.06 557 THR B O 1
ATOM 9293 N N . LYS B 1 558 ? -2.635 57.406 12.734 1 94.81 558 LYS B N 1
ATOM 9294 C CA . LYS B 1 558 ? -1.355 56.812 13.102 1 94.81 558 LYS B CA 1
ATOM 9295 C C . LYS B 1 558 ? -1.391 55.312 12.945 1 94.81 558 LYS B C 1
ATOM 9297 O O . LYS B 1 558 ? -2.389 54.656 13.273 1 94.81 558 LYS B O 1
ATOM 9302 N N . TYR B 1 559 ? -0.291 54.812 12.344 1 95.56 559 TYR B N 1
ATOM 9303 C CA . TYR B 1 559 ? -0.316 53.375 12.141 1 95.56 559 TYR B CA 1
ATOM 9304 C C . TYR B 1 559 ? 1.011 52.719 12.547 1 95.56 559 TYR B C 1
ATOM 9306 O O . TYR B 1 559 ? 2.027 53.406 12.648 1 95.56 559 TYR B O 1
ATOM 9314 N N . LYS B 1 560 ? 1.009 51.406 12.891 1 94.81 560 LYS B N 1
ATOM 9315 C CA . LYS B 1 560 ? 2.148 50.531 13.141 1 94.81 560 LYS B CA 1
ATOM 9316 C C . LYS B 1 560 ? 1.917 49.125 12.531 1 94.81 560 LYS B C 1
ATOM 9318 O O . LYS B 1 560 ? 1.111 48.344 13.039 1 94.81 560 LYS B O 1
ATOM 9323 N N . THR B 1 561 ? 2.672 48.906 11.469 1 94.88 561 THR B N 1
ATOM 9324 C CA . THR B 1 561 ? 2.572 47.594 10.805 1 94.88 561 THR B CA 1
ATOM 9325 C C . THR B 1 561 ? 3.678 46.656 11.281 1 94.88 561 THR B C 1
ATOM 9327 O O . THR B 1 561 ? 4.855 47.031 11.281 1 94.88 561 THR B O 1
ATOM 9330 N N . ILE B 1 562 ? 3.312 45.469 11.664 1 93.06 562 ILE B N 1
ATOM 9331 C CA . ILE B 1 562 ? 4.25 44.469 12.211 1 93.06 562 ILE B CA 1
ATOM 9332 C C . ILE B 1 562 ? 4.266 43.219 11.328 1 93.06 562 ILE B C 1
ATOM 9334 O O . ILE B 1 562 ? 3.213 42.688 11.008 1 93.06 562 ILE B O 1
ATOM 9338 N N . LEU B 1 563 ? 5.473 42.781 11 1 93.44 563 LEU B N 1
ATOM 9339 C CA . LEU B 1 563 ? 5.609 41.562 10.211 1 93.44 563 LEU B CA 1
ATOM 9340 C C . LEU B 1 563 ? 5.574 40.344 11.102 1 93.44 563 LEU B C 1
ATOM 9342 O O . LEU B 1 563 ? 6.348 40.219 12.055 1 93.44 563 LEU B O 1
ATOM 9346 N N . GLU B 1 564 ? 4.734 39.406 10.781 1 92.44 564 GLU B N 1
ATOM 9347 C CA . GLU B 1 564 ? 4.598 38.188 11.594 1 92.44 564 GLU B CA 1
ATOM 9348 C C . GLU B 1 564 ? 5.293 37 10.938 1 92.44 564 GLU B C 1
ATOM 9350 O O . GLU B 1 564 ? 6.051 36.281 11.594 1 92.44 564 GLU B O 1
ATOM 9355 N N . ARG B 1 565 ? 4.949 36.75 9.734 1 92.69 565 ARG B N 1
ATOM 9356 C CA . ARG B 1 565 ? 5.496 35.594 9.039 1 92.69 565 ARG B CA 1
ATOM 9357 C C . ARG B 1 565 ? 5.754 35.906 7.566 1 92.69 565 ARG B C 1
ATOM 9359 O O . ARG B 1 565 ? 5.031 36.688 6.961 1 92.69 565 ARG B O 1
ATOM 9366 N N . VAL B 1 566 ? 6.875 35.344 7.004 1 91.44 566 VAL B N 1
ATOM 9367 C CA . VAL B 1 566 ? 7.156 35.438 5.574 1 91.44 566 VAL B CA 1
ATOM 9368 C C . VAL B 1 566 ? 7.602 34.094 5.039 1 91.44 566 VAL B C 1
ATOM 9370 O O . VAL B 1 566 ? 8.406 33.406 5.672 1 91.44 566 VAL B O 1
ATOM 9373 N N . ASP B 1 567 ? 7.004 33.656 4.043 1 88.94 567 ASP B N 1
ATOM 9374 C CA . ASP B 1 567 ? 7.43 32.469 3.301 1 88.94 567 ASP B CA 1
ATOM 9375 C C . ASP B 1 567 ? 7.891 32.844 1.893 1 88.94 567 ASP B C 1
ATOM 9377 O O . ASP B 1 567 ? 7.117 33.406 1.11 1 88.94 567 ASP B O 1
ATOM 9381 N N . SER B 1 568 ? 9.133 32.656 1.625 1 84.25 568 SER B N 1
ATOM 9382 C CA . SER B 1 568 ? 9.688 33 0.323 1 84.25 568 SER B CA 1
ATOM 9383 C C . SER B 1 568 ? 9.992 31.766 -0.503 1 84.25 568 SER B C 1
ATOM 9385 O O . SER B 1 568 ? 10.664 30.844 -0.028 1 84.25 568 SER B O 1
ATOM 9387 N N . PHE B 1 569 ? 9.422 31.688 -1.729 1 76.38 569 PHE B N 1
ATOM 9388 C CA . PHE B 1 569 ? 9.703 30.609 -2.682 1 76.38 569 PHE B CA 1
ATOM 9389 C C . PHE B 1 569 ? 10.312 31.172 -3.961 1 76.38 569 PHE B C 1
ATOM 9391 O O . PHE B 1 569 ? 9.656 31.938 -4.684 1 76.38 569 PHE B O 1
ATOM 9398 N N . TYR B 1 570 ? 11.57 31.031 -4.211 1 65.06 570 TYR B N 1
ATOM 9399 C CA . TYR B 1 570 ? 12.266 31.641 -5.344 1 65.06 570 TYR B CA 1
ATOM 9400 C C . TYR B 1 570 ? 12.055 30.828 -6.613 1 65.06 570 TYR B C 1
ATOM 9402 O O . TYR B 1 570 ? 12.273 31.312 -7.723 1 65.06 570 TYR B O 1
ATOM 9410 N N . ASP B 1 571 ? 11.648 29.547 -6.699 1 57.72 571 ASP B N 1
ATOM 9411 C CA . ASP B 1 571 ? 11.555 28.812 -7.957 1 57.72 571 ASP B CA 1
ATOM 9412 C C . ASP B 1 571 ? 10.578 29.484 -8.914 1 57.72 571 ASP B C 1
ATOM 9414 O O . ASP B 1 571 ? 10.828 29.547 -10.117 1 57.72 571 ASP B O 1
ATOM 9418 N N . SER B 1 572 ? 9.312 29.75 -8.57 1 51.19 572 SER B N 1
ATOM 9419 C CA . SER B 1 572 ? 8.312 30.266 -9.5 1 51.19 572 SER B CA 1
ATOM 9420 C C . SER B 1 572 ? 8.289 31.797 -9.508 1 51.19 572 SER B C 1
ATOM 9422 O O . SER B 1 572 ? 7.238 32.406 -9.703 1 51.19 572 SER B O 1
ATOM 9424 N N . GLY B 1 573 ? 9.469 32.406 -9.305 1 56.88 573 GLY B N 1
ATOM 9425 C CA . GLY B 1 573 ? 9.562 33.844 -9.156 1 56.88 573 GLY B CA 1
ATOM 9426 C C . GLY B 1 573 ? 9.812 34.281 -7.723 1 56.88 573 GLY B C 1
ATOM 9427 O O . GLY B 1 573 ? 9.961 33.438 -6.832 1 56.88 573 GLY B O 1
ATOM 9428 N N . GLN B 1 574 ? 10.367 35.344 -7.477 1 70.81 574 GLN B N 1
ATOM 9429 C CA . GLN B 1 574 ? 10.602 35.906 -6.16 1 70.81 574 GLN B CA 1
ATOM 9430 C C . GLN B 1 574 ? 9.289 36.312 -5.488 1 70.81 574 GLN B C 1
ATOM 9432 O O . GLN B 1 574 ? 8.945 37.5 -5.426 1 70.81 574 GLN B O 1
ATOM 9437 N N . LYS B 1 575 ? 8.469 35.219 -5.277 1 80.62 575 LYS B N 1
ATOM 9438 C CA . LYS B 1 575 ? 7.211 35.5 -4.59 1 80.62 575 LYS B CA 1
ATOM 9439 C C . LYS B 1 575 ? 7.355 35.312 -3.082 1 80.62 575 LYS B C 1
ATOM 9441 O O . LYS B 1 575 ? 7.969 34.312 -2.633 1 80.62 575 LYS B O 1
ATOM 9446 N N . MET B 1 576 ? 6.934 36.25 -2.383 1 88.38 576 MET B N 1
ATOM 9447 C CA . MET B 1 576 ? 6.949 36.188 -0.923 1 88.38 576 MET B CA 1
ATOM 9448 C C . MET B 1 576 ? 5.543 36.375 -0.355 1 88.38 576 MET B C 1
ATOM 9450 O O . MET B 1 576 ? 4.785 37.219 -0.825 1 88.38 576 MET B O 1
ATOM 9454 N N . THR B 1 577 ? 5.164 35.469 0.508 1 91.06 577 THR B N 1
ATOM 9455 C CA . THR B 1 577 ? 3.904 35.625 1.23 1 91.06 577 THR B CA 1
ATOM 9456 C C . THR B 1 577 ? 4.133 36.281 2.592 1 91.06 577 THR B C 1
ATOM 9458 O O . THR B 1 577 ? 4.941 35.812 3.389 1 91.06 577 THR B O 1
ATOM 9461 N N . TYR B 1 578 ? 3.42 37.375 2.758 1 92.25 578 TYR B N 1
ATOM 9462 C CA . TYR B 1 578 ? 3.561 38.125 3.994 1 92.25 578 TYR B CA 1
ATOM 9463 C C . TYR B 1 578 ? 2.332 37.969 4.879 1 92.25 578 TYR B C 1
ATOM 9465 O O . TYR B 1 578 ? 1.202 37.938 4.387 1 92.25 578 TYR B O 1
ATOM 9473 N N . GLN B 1 579 ? 2.516 37.75 6.066 1 93.56 579 GLN B N 1
ATOM 9474 C CA . GLN B 1 579 ? 1.5 37.875 7.105 1 93.56 579 GLN B CA 1
ATOM 9475 C C . GLN B 1 579 ? 1.849 39 8.07 1 93.56 579 GLN B C 1
ATOM 9477 O O . GLN B 1 579 ? 2.91 38.969 8.695 1 93.56 579 GLN B O 1
ATOM 9482 N N . ILE B 1 580 ? 0.918 39.969 8.086 1 93.56 580 ILE B N 1
ATOM 9483 C CA . ILE B 1 580 ? 1.237 41.156 8.906 1 93.56 580 ILE B CA 1
ATOM 9484 C C . ILE B 1 580 ? 0.058 41.469 9.82 1 93.56 580 ILE B C 1
ATOM 9486 O O . ILE B 1 580 ? -1.043 40.938 9.633 1 93.56 580 ILE B O 1
ATOM 9490 N N . LYS B 1 581 ? 0.3 42.25 10.82 1 93.94 581 LYS B N 1
ATOM 9491 C CA . LYS B 1 581 ? -0.676 42.906 11.672 1 93.94 581 LYS B CA 1
ATOM 9492 C C . LYS B 1 581 ? -0.531 44.438 11.594 1 93.94 581 LYS B C 1
ATOM 9494 O O . LYS B 1 581 ? 0.553 44.938 11.305 1 93.94 581 LYS B O 1
ATOM 9499 N N . CYS B 1 582 ? -1.693 45.094 11.773 1 95.19 582 CYS B N 1
ATOM 9500 C CA . CYS B 1 582 ? -1.635 46.562 11.672 1 95.19 582 CYS B CA 1
ATOM 9501 C C . CYS B 1 582 ? -2.379 47.219 12.82 1 95.19 582 CYS B C 1
ATOM 9503 O O . CYS B 1 582 ? -3.57 46.969 13.016 1 95.19 582 CYS B O 1
ATOM 9505 N N . LEU B 1 583 ? -1.678 47.938 13.625 1 95.81 583 LEU B N 1
ATOM 9506 C CA . LEU B 1 583 ? -2.266 48.812 14.641 1 95.81 583 LEU B CA 1
ATOM 9507 C C . LEU B 1 583 ? -2.578 50.188 14.062 1 95.81 583 LEU B C 1
ATOM 9509 O O . LEU B 1 583 ? -1.77 50.75 13.32 1 95.81 583 LEU B O 1
ATOM 9513 N N . TYR B 1 584 ? -3.771 50.75 14.375 1 95.06 584 TYR B N 1
ATOM 9514 C CA . TYR B 1 584 ? -4.098 52.031 13.82 1 95.06 584 TYR B CA 1
ATOM 9515 C C . TYR B 1 584 ? -5.051 52.812 14.734 1 95.06 584 TYR B C 1
ATOM 9517 O O . TYR B 1 584 ? -5.66 52.219 15.633 1 95.06 584 TYR B O 1
ATOM 9525 N N . THR B 1 585 ? -5.059 54.125 14.523 1 93.94 585 THR B N 1
ATOM 9526 C CA . THR B 1 585 ? -5.977 54.969 15.273 1 93.94 585 THR B CA 1
ATOM 9527 C C . THR B 1 585 ? -7.219 55.281 14.453 1 93.94 585 THR B C 1
ATOM 9529 O O . THR B 1 585 ? -7.148 55.375 13.227 1 93.94 585 THR B O 1
ATOM 9532 N N . LYS B 1 586 ? -8.352 55.438 15.148 1 83.31 586 LYS B N 1
ATOM 9533 C CA . LYS B 1 586 ? -9.602 55.75 14.469 1 83.31 586 LYS B CA 1
ATOM 9534 C C . LYS B 1 586 ? -9.594 57.188 13.953 1 83.31 586 LYS B C 1
ATOM 9536 O O . LYS B 1 586 ? -9.141 58.094 14.648 1 83.31 586 LYS B O 1
#

Solvent-accessible surface area (backbone atoms only — not comparable to full-atom values): 61682 Å² total; per-residue (Å²): 106,74,62,49,55,55,41,52,51,49,43,52,50,50,50,37,45,71,73,36,45,68,30,53,48,26,36,47,50,21,42,53,37,49,46,32,60,70,68,65,59,65,51,94,85,42,40,72,68,54,36,54,43,46,28,54,42,23,48,51,50,17,42,51,45,45,26,50,51,28,40,44,54,51,61,62,56,87,63,54,73,68,54,49,51,49,52,54,50,51,52,49,50,52,49,50,51,49,36,41,59,68,55,61,68,46,69,76,83,35,53,55,53,48,48,44,30,52,53,23,50,51,52,25,44,57,45,39,51,67,45,33,47,49,74,85,54,52,75,56,40,51,35,52,50,50,49,46,51,51,29,48,52,52,27,47,55,53,36,50,53,49,47,54,50,47,49,52,43,52,52,49,48,33,67,76,67,64,53,92,65,67,59,69,55,52,50,52,45,49,45,44,46,35,65,48,44,49,28,49,52,46,26,59,62,56,44,83,62,72,88,47,77,89,72,45,73,69,80,75,52,66,70,58,50,44,43,48,62,65,43,51,47,53,49,52,51,52,46,51,48,53,56,49,52,47,50,52,51,31,63,75,67,69,50,82,71,65,76,64,52,41,59,55,50,48,58,52,40,56,51,45,53,51,51,55,49,54,46,73,66,50,92,52,73,66,49,56,53,46,58,58,49,50,38,55,53,50,50,57,49,47,52,53,34,53,51,51,52,48,52,48,34,72,74,72,40,47,41,46,69,59,43,49,49,52,52,52,49,49,52,42,49,55,45,30,51,40,63,70,68,46,81,62,62,47,59,58,56,52,57,50,50,52,28,52,52,34,42,42,40,26,49,67,76,68,6,30,57,46,45,18,49,53,46,46,50,51,52,51,52,49,54,30,41,75,71,59,29,41,54,95,73,36,64,40,57,50,76,90,64,58,38,67,55,40,36,51,51,41,53,52,47,44,49,42,42,72,59,60,38,27,67,77,37,88,64,48,55,66,82,58,55,81,43,45,68,46,27,30,70,54,41,42,40,49,50,53,57,34,47,36,74,70,40,46,67,36,39,40,37,51,65,59,48,70,42,81,33,65,94,32,32,32,36,41,48,76,43,33,34,35,41,31,65,81,76,70,43,77,44,78,73,44,57,83,62,46,45,76,49,78,61,95,57,35,37,35,36,26,49,88,89,37,73,48,41,50,41,48,54,60,62,53,49,53,52,49,52,52,47,21,66,71,73,33,34,73,42,79,44,66,53,74,86,75,61,51,71,38,74,54,72,50,94,88,22,43,22,40,27,36,58,36,36,37,46,33,43,44,80,92,39,55,34,35,37,40,31,33,35,38,33,20,36,123,108,76,62,48,55,56,42,52,51,50,43,51,50,50,49,37,45,71,73,39,46,67,30,53,48,26,36,47,51,21,44,52,36,47,43,32,58,68,69,63,60,64,50,94,86,42,40,72,67,54,37,53,43,46,27,55,43,23,48,50,49,18,42,51,44,46,26,50,50,28,40,44,53,51,63,63,56,88,63,54,73,68,52,49,51,48,50,54,49,51,51,48,51,52,50,48,51,49,36,41,57,67,56,60,68,46,71,76,84,34,52,55,50,49,48,44,31,52,53,23,50,49,50,26,43,56,46,38,50,65,48,32,48,49,73,84,54,53,75,55,38,52,33,53,49,50,48,48,52,51,27,46,52,53,25,48,54,54,36,50,53,50,47,54,50,48,49,52,44,50,50,51,49,34,68,76,66,64,53,91,65,68,59,69,56,52,50,52,45,49,45,43,46,35,66,47,45,49,27,49,52,48,25,59,62,57,44,82,62,73,87,48,80,90,74,46,73,68,81,75,54,67,71,57,50,44,45,47,62,66,44,50,46,53,49,51,51,53,46,51,48,54,56,51,53,48,51,53,51,31,63,72,66,69,51,82,68,65,77,64,53,41,60,54,50,49,56,52,39,57,51,46,53,53,51,56,49,54,47,73,66,49,90,51,74,66,50,55,54,47,58,58,49,50,37,53,53,48,49,56,49,47,52,53,31,52,51,50,51,47,54,48,34,70,74,73,40,47,41,49,68,58,42,49,49,52,52,52,49,51,51,42,48,54,45,30,51,41,63,70,70,45,84,59,62,49,58,58,57,51,57,51,50,51,29,51,53,32,42,41,41,26,49,67,76,69,5,30,57,45,46,17,48,52,44,45,50,52,52,50,52,50,54,30,41,74,70,58,30,40,55,94,73,37,64,40,56,48,76,90,65,59,39,66,56,38,36,52,51,40,53,52,48,45,50,42,42,70,57,59,36,28,66,78,38,89,64,48,55,65,83,58,54,80,44,46,69,48,27,30,71,54,41,42,39,50,48,52,58,35,46,35,73,69,41,45,67,35,37,42,36,52,66,58,49,71,43,81,33,64,92,31,31,33,37,39,48,76,42,32,35,33,40,30,64,79,76,70,44,79,45,78,73,44,56,83,63,50,44,76,48,78,60,94,56,34,37,35,38,26,50,87,89,37,72,48,42,51,41,48,56,58,62,54,49,54,52,49,52,52,48,20,67,70,70,32,33,72,42,79,43,66,54,75,85,73,61,52,71,36,76,54,73,50,92,87,23,44,23,41,29,37,58,35,35,37,48,33,41,42,79,93,40,56,35,34,37,41,31,32,36,38,33,19,37,125

Radius of gyration: 38.62 Å; Cα contacts (8 Å, |Δi|>4): 1621; chains: 2; bounding box: 101×106×85 Å

Organism: Finegoldia magna (strain ATCC 29328 / DSM 20472 / WAL 2508) (NCBI:txid334413)

Foldseek 3Di:
DVVVVVVVVVVLLVVLCVLQVQLLVLLVLLLVLVLCLLVVPDDPVRHNLNSVLSSLLSNLLNLLSLLVSLLCLLVVPPDDPVVVVVVNVVSCVVSVVCSCVLRPPDDVVQPQLNVLQSVLSNLLSVLSSLCSNCVPPQADSLLLSVQLVVQLVVLVVVLVVVLVVVLVVLVCCCVVVVDPDDSVSVSVSSSSCSVRNVSVSSSSSSRDRYPPPVPRQDDDDPVVLCCLQPPVLVVLVVLLVVLVVVVVVCVVVVHQDDLCLLVSLLVSLVVLLVSLSNLVSHDDDSSVVSLAVVLVSSLVSLVSSCVNLVVVCVVPNAALVSVVSVLSSVLSNVSSVCSHPPPRNRSSVSSVSVSVSSCQQNDDCNHSLNRRLVTLLVVLVVLCVVQPQADPLEGDADADDDLVSLLVSLVSVQCCCVNGFCVSRSHDDRPQDLAQVRCCVRHVGRSCLCCLVPNFKFKAFAPADDDDQPPFDDKDFFFKWKAFPVVRDIGGPTDPQWDWDDDPQKIFIDGVRDTFDIDRNVQVVVLSSVCCNVPNRYHDDNDPVSWDWDWDDDDHKTKIKTWGIWIFGPPVGRMIMTGIMMTMHD/DVVVVVVVVVVLLVVLCVLQVQLLVLLVLLLVLVLCLLVVPADPVRHNLNSVLSSLLSNLLNLLSLLVSLLCLLVVPPDDPVVVVVVSVVSCVVSVVCSCVLRPPDDVVQPQLNVLQSVLSNLLSVLSSLCSNCVPPQADSLLLSVQLVVQLVVLVVVLVVVLVVVLVVLVCCCVVVVDPDDSVSVSVSSSSCRVRNVSVSSSSSSRDRYPPPVPRQDDDDPVVLCCLQPPVLVVLVVLLVVLVVVVVVCVVVVHQDDLCLLVSLLVSLVVLLVSLSNLVSHDDDSSVVSLAVVLVSSLVSLVSSCVNLVVVCVVPNQALVSVVSVLSSVLSNVSSVCSHPPPGNRSSVSSVSVSVSSCQQNDDCNHSLNRRLVTLLVVLVVLCVVQPQADPLEGDADADDDLVSLLVSLVSVQVCCVNGFPVVRSHDDRPQDLAQVRCCVRHVGRSCLCCLVPNFKFKAFAPADDDDQPPFDDKDFFFKWKAFPVVRDIGGPTDPQWDWDDDPQKIFIDGVRDTFDIDRNVVVVVLSSVCCNVPNRYYDDNDPVSWDWDWDDDDHKTKIKTWGIWIFGPPVGRMIMTGIMMTMHD

Secondary structure (DSSP, 8-state):
-HHHHHHHHHHHHHHHHHHSHHHHHHHHHHHHHHHHHHTT--BTTB-HHHHHHHHHHHHHHHHHHHHHHHHHHHTT----HHHHHHHHHHHHHHHHHHHIIIIISS-TT-HHHHHHHHHHHHHHHHHHHHHHTTSS--S-HHHHHHHHHHHHHHHHHHHHHHHHHHHHHHHHHHHHHT--S-HHHHHHHHHHIIIIIIHHHHHHHT---S--GGG------HHHHHIIIIIIHHHHHHHHHHHHHHHHHHHHHT-PPPTHHHHHHHHHHHHHHHHHHHHTTS--HHHHHHHHHHHHHHHHHHHHHHHHHHHHHHHH---HHHHHHHHHHHHHHHHHHHHHH---S-TTHHHHHHHHHHHHHHSSTTSHHHHHHHHHHHHHHHHHHHTT-EETTEE---S---HHHHHHHHHHHHHHHHHT-GGG-TTS-TT----HHHHHHHHSS-S-HHHHHH-SEEEEEE---EEE-TT-SEEEEEEEEEEETTTTEEEE-S-TTEEEEEETTEEEEEETTEEEEEEEHHHHHHHHHHHHHHH-SEEEE--GGG--EEEEEETTEEEEEEEEEEEEE-TTSSEEEEEEEEEE--/-HHHHHHHHHHHHHHHHHHSHHHHHHHHHHHHHHHHHHTT--BTTB-HHHHHHHHHHHHHHHHHHHHHHHHHHHTT----HHHHHHHHHHHHHHHHHHHIIIIISS-TT-HHHHHHHHHHHHHHHHHHHHHHTTSS--S-HHHHHHHHHHHHHHHHHHHHHHHHHHHHHHHHHHHHHT--S-HHHHHHHHHHIIIIIIHHHHHHHT---S--GGG------HHHHHIIIIIIHHHHHHHHHHHHHHHHHHHHHT-PPPTHHHHHHHHHHHHHHHHHHHHTTS--HHHHHHHHHHHHHHHHHHHHHHHHHHHHHHHH---HHHHHHHHHHHHHHHHHHHHHH---S-TTHHHHHHHHHHHHHHSSTTSHHHHHHHHHHHHHHHHHHHTT-EETTEE---S---HHHHHHHHHHHHHHHHHT-GGG-TTS-TT----HHHHHHHHSS-S-HHHHHH-SEEEEEE---EEE-TT-SEEEEEEEEEEETTTTEEEE-S-TTEEEEEETTEEEEEETTEEEEEEEHHHHHHHHHHHHHHH-SEEEE--GGG--EEEEEETTEEEEEEEEEEEEE-TTSSEEEEEEEEEE--

InterPro domains:
  IPR025291 Protein of unknown function DUF4153 [PF13687] (54-386)

pLDDT: mean 88.59, std 9.09, range [38.38, 97.69]

Sequence (1172 aa):
MKLEILKSKLQTLVKTIKIYPMVLFAIFIATIFSIMEIWKIEFNVLNSTLIVDLIISSLYFAMSYMIVKLIITDKNIEITNGQKALVYAIVSVIMGLLCYFLIIKVDKSLYLKNQITQMGLFFALFIGMFVAGHFNTEIDYADYAVKIILAIIESLIYCVTIFVGIVAILYTTKELFKLNFNLSNLIVTCAVVIFLLLNATIILSKFPLKYCEENLKIKWLTPFKFLFTRIIAPLFLIYGSILLLYIIKVVVLKTIPNNIITNLILWYGLLSVVVLFVSKTVEDKFIKIYDKVQPLILLILSGMMFYSIGIRISYYGITEGRYMVVIGGVFIVISMIYYLFFNKKTYITIPTTLLILTLISSVGPVSAYNISKIDQKNRLEKMLIEENLLVNGEIKPQKNINPAKIKEIKDKLDYFTRKHSAKELAFLDEKFTTSEINMKRVFGFRGDEFESLYGKNRFYANNKLEIDTTGYDRLLENIVFEYDFTNQSINNTGNPEVTFSKKSNVIVIQYKGKKIGKLNIEKFRNKLEDFWNEQGPDIDTENPDLSIVDEGVIGETKYKTILERVDSFYDSGQKMTYQIKCLYTKMKLEILKSKLQTLVKTIKIYPMVLFAIFIATIFSIMEIWKIEFNVLNSTLIVDLIISSLYFAMSYMIVKLIITDKNIEITNGQKALVYAIVSVIMGLLCYFLIIKVDKSLYLKNQITQMGLFFALFIGMFVAGHFNTEIDYADYAVKIILAIIESLIYCVTIFVGIVAILYTTKELFKLNFNLSNLIVTCAVVIFLLLNATIILSKFPLKYCEENLKIKWLTPFKFLFTRIIAPLFLIYGSILLLYIIKVVVLKTIPNNIITNLILWYGLLSVVVLFVSKTVEDKFIKIYDKVQPLILLILSGMMFYSIGIRISYYGITEGRYMVVIGGVFIVISMIYYLFFNKKTYITIPTTLLILTLISSVGPVSAYNISKIDQKNRLEKMLIEENLLVNGEIKPQKNINPAKIKEIKDKLDYFTRKHSAKELAFLDEKFTTSEINMKRVFGFRGDEFESLYGKNRFYANNKLEIDTTGYDRLLENIVFEYDFTNQSINNTGNPEVTFSKKSNVIVIQYKGKKIGKLNIEKFRNKLEDFWNEQGPDIDTENPDLSIVDEGVIGETKYKTILERVDSFYDSGQKMTYQIKCLYTK